Protein AF-A0A534Q1W9-F1 (afdb_monomer)

Nearest PDB structures (foldseek):
  6ac8-assembly2_A  TM=8.233E-01  e=2.888E-88  Mycolicibacterium smegmatis MC2 155
  6ac8-assembly3_B  TM=8.256E-01  e=3.032E-87  Mycolicibacterium smegmatis MC2 155
  6acx-assembly2_A  TM=8.238E-01  e=3.529E-85  Mycolicibacterium smegmatis MC2 155
  6acx-assembly3_B  TM=8.211E-01  e=5.465E-85  Mycolicibacterium smegmatis MC2 155
  6x50-assembly1_A  TM=5.463E-01  e=1.311E-84  Escherichia coli

Sequence (1095 aa):
MKKTPMERVEIPQKEAGSQSTAEIAAALLEHRRAVRIAGLRGAARAVWVAQLARAHGDRPLLVIVPNAKAGDAFVADLACALGEVPGSGRLRAFPRYDTQPYERFSPQPFVVAQRMDVLYRWLASPPPQVARSEAKPSEVHQVGRAEPAPIVVAPWTALAPRVPTRELVRGRTVHLELGQTIDRDALVATLVGAGYSRLPLVEERGELAVRGGILDIFPPHRASPVRIELLGDEVESIREFDPASQRSQTPLGHVVAPPPRDVLPDRAFVIERSDALRALAAHEGVSARAADEMIDSLLRGHVPPGAEALAPLLLPGTETVFDFLPDDTLVVIDDLEAGHQRMLRYAEESLENYELARGSGRLVCAPSEVALGPEVLEQAALSRRALILEQIDLADPSDGIERLAISTHGHAELRAALARTRASETALAPLARRIADWRAARYRIVLSAGSLSHAERLRGLLADYRVAAVVESEPKPCWRWSAAGRVEIRIAPLSEGFTLPSDRLALVTEEEIFGPRAKRRVAAHPAWPAGASLESLAQLAPGDYLVHAEHGIGIYRGLVDLELRGVAGEFLRIEYAEQARLFVPVHRISQVQRYAGSDGHVPRIDKLGGETWRKAKKGVAHSLRDLARELLAVHAARELAQGFSFSPRDRLQEEFEATFPYDETPDQLAAIEDTLADMQRERPMDRIVCGDVGYGKTEVAVRAAFRAALDGKQVAVLVPTTILCQQHEETFRERFKGYPVRIEALSRFQTPARAKRVLEGLADGTVDVVIGTHRLLQKTVMFRDLGLLVIDEEHRFGVAHKERIKQLKKTVDVLTLTATPIPRTLQLAFAGLRDLSVIDTPPADRLAIRTQVGRYSEEVMREAILREMRRGGQVFLVHNRVQTIGAMAETLARIVPEAVVVVAHGQLPERELEKRTLGFMHGQADVLLCTTIIESGVDNPRANTIIVNRADALGLAQLYQLRGRVGRSTQRAYAYLMVNAPDNLSPDARKRLEAIQDLSELGSGFRLANLDLAPSSRATSPRSATRPTWRCSRRRSKRCAASRTRRRSIRRSGCPSPRGCPRSTCRPSTSGSYSTSGSRAAAATRRSTGCATRC

Structure (mmCIF, N/CA/C/O backbone):
data_AF-A0A534Q1W9-F1
#
_entry.id   AF-A0A534Q1W9-F1
#
loop_
_atom_site.group_PDB
_atom_site.id
_atom_site.type_symbol
_atom_site.label_atom_id
_atom_site.label_alt_id
_atom_site.label_comp_id
_atom_site.label_asym_id
_atom_site.label_entity_id
_atom_site.label_seq_id
_atom_site.pdbx_PDB_ins_code
_atom_site.Cartn_x
_atom_site.Cartn_y
_atom_site.Cartn_z
_atom_site.occupancy
_atom_site.B_iso_or_equiv
_atom_site.auth_seq_id
_atom_site.auth_comp_id
_atom_site.auth_asym_id
_atom_site.auth_atom_id
_atom_site.pdbx_PDB_model_num
ATOM 1 N N . MET A 1 1 ? -17.157 -45.093 45.151 1.00 37.22 1 MET A N 1
ATOM 2 C CA . MET A 1 1 ? -18.131 -45.512 44.115 1.00 37.22 1 MET A CA 1
ATOM 3 C C . MET A 1 1 ? -17.363 -45.824 42.838 1.00 37.22 1 MET A C 1
ATOM 5 O O . MET A 1 1 ? -16.391 -45.138 42.552 1.00 37.22 1 MET A O 1
ATOM 9 N N . LYS A 1 2 ? -17.706 -46.936 42.179 1.00 30.11 2 LYS A N 1
ATOM 10 C CA . LYS A 1 2 ? -16.934 -47.584 41.106 1.00 30.11 2 LYS A CA 1
ATOM 11 C C . LYS A 1 2 ? -16.640 -46.622 39.941 1.00 30.11 2 LYS A C 1
ATOM 13 O O . LYS A 1 2 ? -17.563 -46.014 39.413 1.00 30.11 2 LYS A O 1
ATOM 18 N N . LYS A 1 3 ? -15.363 -46.519 39.548 1.00 32.81 3 LYS A N 1
ATOM 19 C CA . LYS A 1 3 ? -14.918 -45.900 38.291 1.00 32.81 3 LYS A CA 1
ATOM 20 C C . LYS A 1 3 ? -15.348 -46.803 37.134 1.00 32.81 3 LYS A C 1
ATOM 22 O O . LYS A 1 3 ? -14.810 -47.897 36.986 1.00 32.81 3 LYS A O 1
ATOM 27 N N . THR A 1 4 ? -16.315 -46.363 36.344 1.00 27.80 4 THR A N 1
ATOM 28 C CA . THR A 1 4 ? -16.594 -46.931 35.021 1.00 27.80 4 THR A CA 1
ATOM 29 C C . THR A 1 4 ? -15.466 -46.498 34.072 1.00 27.80 4 THR A C 1
ATOM 31 O O . THR A 1 4 ? -15.083 -45.325 34.117 1.00 27.80 4 THR A O 1
ATOM 34 N N . PRO A 1 5 ? -14.888 -47.383 33.241 1.00 31.98 5 PRO A N 1
ATOM 35 C CA . PRO A 1 5 ? -13.892 -46.974 32.257 1.00 31.98 5 PRO A CA 1
ATOM 36 C C . PRO A 1 5 ? -14.592 -46.146 31.174 1.00 31.98 5 PRO A C 1
ATOM 38 O O . PRO A 1 5 ? -15.581 -46.601 30.606 1.00 31.98 5 PRO A O 1
ATOM 41 N N . MET A 1 6 ? -14.099 -44.935 30.903 1.00 28.97 6 MET A N 1
ATOM 42 C CA . MET A 1 6 ? -14.485 -44.191 29.703 1.00 28.97 6 MET A CA 1
ATOM 43 C C . MET A 1 6 ? -14.024 -44.987 28.480 1.00 28.97 6 MET A C 1
ATOM 45 O O . MET A 1 6 ? -12.834 -45.280 28.352 1.00 28.97 6 MET A O 1
ATOM 49 N N . GLU A 1 7 ? -14.965 -45.345 27.609 1.00 28.92 7 GLU A N 1
ATOM 50 C CA . GLU A 1 7 ? -14.685 -45.936 26.304 1.00 28.92 7 GLU A CA 1
ATOM 51 C C . GLU A 1 7 ? -13.732 -45.026 25.519 1.00 28.92 7 GLU A C 1
ATOM 53 O O . GLU A 1 7 ? -14.042 -43.874 25.212 1.00 28.92 7 GLU A O 1
ATOM 58 N N . ARG A 1 8 ? -12.551 -45.557 25.188 1.00 28.77 8 ARG A N 1
ATOM 59 C CA . ARG A 1 8 ? -11.770 -45.071 24.053 1.00 28.77 8 ARG A CA 1
ATOM 60 C C . ARG A 1 8 ? -12.587 -45.388 22.806 1.00 28.77 8 ARG A C 1
ATOM 62 O O .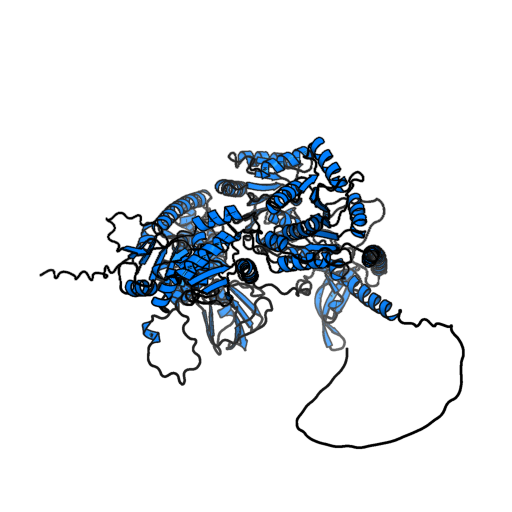 ARG A 1 8 ? -12.635 -46.540 22.391 1.00 28.77 8 ARG A O 1
ATOM 69 N N . VAL A 1 9 ? -13.232 -44.383 22.226 1.00 31.44 9 VAL A N 1
ATOM 70 C CA . VAL A 1 9 ? -13.702 -44.485 20.844 1.00 31.44 9 VAL A CA 1
ATOM 71 C C . VAL A 1 9 ? -12.451 -44.394 19.976 1.00 31.44 9 VAL A C 1
ATOM 73 O O . VAL A 1 9 ? -11.874 -43.323 19.814 1.00 31.44 9 VAL A O 1
ATOM 76 N N . GLU A 1 10 ? -11.964 -45.545 19.519 1.00 27.67 10 GLU A N 1
ATOM 77 C CA . GLU A 1 10 ? -10.891 -45.622 18.533 1.00 27.67 10 GLU A CA 1
ATOM 78 C C . GLU A 1 10 ? -11.367 -44.941 17.243 1.00 27.67 10 GLU A C 1
ATOM 80 O O . GLU A 1 10 ? -12.322 -45.399 16.610 1.00 27.67 10 GLU A O 1
ATOM 85 N N . ILE A 1 11 ? -10.698 -43.859 16.825 1.00 38.16 11 ILE A N 1
ATOM 86 C CA . ILE A 1 11 ? -10.733 -43.462 15.414 1.00 38.16 11 ILE A CA 1
ATOM 87 C C . ILE A 1 11 ? -10.204 -44.680 14.652 1.00 38.16 11 ILE A C 1
ATOM 89 O O . ILE A 1 11 ? -9.104 -45.143 14.971 1.00 38.16 11 ILE A O 1
ATOM 93 N N . PRO A 1 12 ? -10.953 -45.247 13.691 1.00 30.80 12 PRO A N 1
ATOM 94 C CA . PRO A 1 12 ? -10.495 -46.432 12.994 1.00 30.80 12 PRO A CA 1
ATOM 95 C C . PRO A 1 12 ? -9.139 -46.127 12.360 1.00 30.80 12 PRO A C 1
ATOM 97 O O . PRO A 1 12 ? -9.052 -45.304 11.449 1.00 30.80 12 PRO A O 1
ATOM 100 N N . GLN A 1 13 ? -8.091 -46.827 12.809 1.00 32.47 13 GLN A N 1
ATOM 101 C CA . GLN A 1 13 ? -6.825 -46.958 12.090 1.00 32.47 13 GLN A CA 1
ATOM 102 C C . GLN A 1 13 ? -7.061 -47.783 10.812 1.00 32.47 13 GLN A C 1
ATOM 104 O O . GLN A 1 13 ? -6.503 -48.856 10.613 1.00 32.47 13 GLN A O 1
ATOM 109 N N . LYS A 1 14 ? -7.955 -47.316 9.938 1.00 32.72 14 LYS A N 1
ATOM 110 C CA . LYS A 1 14 ? -7.963 -47.708 8.534 1.00 32.72 14 LYS A CA 1
ATOM 111 C C . LYS A 1 14 ? -6.886 -46.871 7.870 1.00 32.72 14 LYS A C 1
ATOM 113 O O . LYS A 1 14 ? -6.851 -45.663 8.077 1.00 32.72 14 LYS A O 1
ATOM 118 N N . GLU A 1 15 ? -6.005 -47.528 7.123 1.00 34.31 15 GLU A N 1
ATOM 119 C CA . GLU A 1 15 ? -4.909 -46.926 6.362 1.00 34.31 15 GLU A CA 1
ATOM 120 C C . GLU A 1 15 ? -5.254 -45.501 5.896 1.00 34.31 15 GLU A C 1
ATOM 122 O O . GLU A 1 15 ? -6.209 -45.300 5.134 1.00 34.31 15 GLU A O 1
ATOM 127 N N . ALA A 1 16 ? -4.466 -44.517 6.344 1.00 35.12 16 ALA A N 1
ATOM 128 C CA . ALA A 1 16 ? -4.622 -43.080 6.086 1.00 35.12 16 ALA A CA 1
ATOM 129 C C . ALA A 1 16 ? -4.581 -42.680 4.586 1.00 35.12 16 ALA A C 1
ATOM 131 O O . ALA A 1 16 ? -4.489 -41.503 4.248 1.00 35.12 16 ALA A O 1
ATOM 132 N N . GLY A 1 17 ? -4.645 -43.651 3.669 1.00 35.72 17 GLY A N 1
ATOM 133 C CA . GLY A 1 17 ? -4.684 -43.474 2.222 1.00 35.72 17 GLY A CA 1
ATOM 134 C C . GLY A 1 17 ? -6.074 -43.544 1.574 1.00 35.72 17 GLY A C 1
ATOM 135 O O . GLY A 1 17 ? -6.152 -43.292 0.374 1.00 35.72 17 GLY A O 1
ATOM 136 N N . SER A 1 18 ? -7.157 -43.879 2.297 1.00 42.06 18 SER A N 1
ATOM 137 C CA . SER A 1 18 ? -8.486 -44.107 1.675 1.00 42.06 18 SER A CA 1
ATOM 138 C C . SER A 1 18 ? -9.584 -43.080 1.983 1.00 42.06 18 SER A C 1
ATOM 140 O O . SER A 1 18 ? -10.581 -43.056 1.263 1.00 42.06 18 SER A O 1
ATOM 142 N N . GLN A 1 19 ? -9.420 -42.230 3.001 1.00 57.34 19 GLN A N 1
ATOM 143 C CA . GLN A 1 19 ? -10.414 -41.212 3.367 1.00 57.34 19 GLN A CA 1
ATOM 144 C C . GLN A 1 19 ? -10.110 -39.868 2.700 1.00 57.34 19 GLN A C 1
ATOM 146 O O . GLN A 1 19 ? -8.960 -39.421 2.656 1.00 57.34 19 GLN A O 1
ATOM 151 N N . SER A 1 20 ? -11.150 -39.212 2.188 1.00 69.38 20 SER A N 1
ATOM 152 C CA . SER A 1 20 ? -11.032 -37.870 1.609 1.00 69.38 20 SER A CA 1
ATOM 153 C C . SER A 1 20 ? -10.830 -36.816 2.699 1.00 69.38 20 SER A C 1
ATOM 155 O O . SER A 1 20 ? -11.284 -36.971 3.835 1.00 69.38 20 SER A O 1
ATOM 157 N N . THR A 1 21 ? -10.199 -35.687 2.363 1.00 71.06 21 THR A N 1
ATOM 158 C CA . THR A 1 21 ? -10.001 -34.600 3.343 1.00 71.06 21 THR A CA 1
ATOM 159 C C . THR A 1 21 ? -11.306 -34.064 3.936 1.00 71.06 21 THR A C 1
ATOM 161 O O . THR A 1 21 ? -11.321 -33.629 5.086 1.00 71.06 21 THR A O 1
ATOM 164 N N . ALA A 1 22 ? -12.408 -34.132 3.184 1.00 70.06 22 ALA A N 1
ATOM 165 C CA . ALA A 1 22 ? -13.734 -33.718 3.633 1.00 70.06 22 ALA A CA 1
ATOM 166 C C . ALA A 1 22 ? -14.323 -34.652 4.707 1.00 70.06 22 ALA A C 1
ATOM 168 O O . ALA A 1 22 ? -14.988 -34.180 5.626 1.00 70.06 22 ALA A O 1
ATOM 169 N N . GLU A 1 23 ? -14.064 -35.958 4.617 1.00 72.75 23 GLU A N 1
ATOM 170 C CA . GLU A 1 23 ? -14.503 -36.938 5.622 1.00 72.75 23 GLU A CA 1
ATOM 171 C C . GLU A 1 23 ? -13.734 -36.754 6.932 1.00 72.75 23 GLU A C 1
ATOM 173 O O . GLU A 1 23 ? -14.335 -36.737 8.004 1.00 72.75 23 GLU A O 1
ATOM 178 N N . ILE A 1 24 ? -12.424 -36.512 6.835 1.00 75.12 24 ILE A N 1
ATOM 179 C CA . ILE A 1 24 ? -11.572 -36.198 7.989 1.00 75.12 24 ILE A CA 1
ATOM 180 C C . ILE A 1 24 ? -12.039 -34.895 8.651 1.00 75.12 24 ILE A C 1
ATOM 182 O O . ILE A 1 24 ? -12.215 -34.839 9.865 1.00 75.12 24 ILE A O 1
ATOM 186 N N . ALA A 1 25 ? -12.293 -33.855 7.852 1.00 73.44 25 ALA A N 1
ATOM 187 C CA . ALA A 1 25 ? -12.824 -32.584 8.333 1.00 73.44 25 ALA A CA 1
ATOM 188 C C . ALA A 1 25 ? -14.152 -32.761 9.091 1.00 73.44 25 ALA A C 1
ATOM 190 O O . ALA A 1 25 ? -14.324 -32.173 10.155 1.00 73.44 25 ALA A O 1
ATOM 191 N N . ALA A 1 26 ? -15.070 -33.586 8.580 1.00 74.75 26 ALA A N 1
ATOM 192 C CA . ALA A 1 26 ? -16.347 -33.861 9.236 1.00 74.75 26 ALA A CA 1
ATOM 193 C C . ALA A 1 26 ? -16.181 -34.634 10.556 1.00 74.75 26 ALA A C 1
ATOM 195 O O . ALA A 1 26 ? -16.790 -34.250 11.551 1.00 74.75 26 ALA A O 1
ATOM 196 N N . ALA A 1 27 ? -15.320 -35.656 10.595 1.00 71.62 27 ALA A N 1
ATOM 197 C CA . ALA A 1 27 ? -15.051 -36.425 11.812 1.00 71.62 27 ALA A CA 1
ATOM 198 C C . ALA A 1 27 ? -14.448 -35.548 12.923 1.00 71.62 27 ALA A C 1
ATOM 200 O O . ALA A 1 27 ? -14.885 -35.589 14.071 1.00 71.62 27 ALA A O 1
ATOM 201 N N . LEU A 1 28 ? -13.511 -34.657 12.579 1.00 73.12 28 LEU A N 1
ATOM 202 C CA . LEU A 1 28 ? -12.902 -33.717 13.530 1.00 73.12 28 LEU A CA 1
ATOM 203 C C . LEU A 1 28 ? -13.919 -32.740 14.140 1.00 73.12 28 LEU A C 1
ATOM 205 O O . LEU A 1 28 ? -13.737 -32.275 15.269 1.00 73.12 28 LEU A O 1
ATOM 209 N N . LEU A 1 29 ? -15.027 -32.479 13.436 1.00 73.00 29 LEU A N 1
ATOM 210 C CA . LEU A 1 29 ? -16.154 -31.702 13.948 1.00 73.00 29 LEU A CA 1
ATOM 211 C C . LEU A 1 29 ? -17.015 -32.443 14.987 1.00 73.00 29 LEU A C 1
ATOM 213 O O . LEU A 1 29 ? -17.936 -31.829 15.541 1.00 73.00 29 LEU A O 1
ATOM 217 N N . GLU A 1 30 ? -16.623 -33.635 15.436 1.00 69.50 30 GLU A N 1
ATOM 218 C CA . GLU A 1 30 ? -17.199 -34.325 16.603 1.00 69.50 30 GLU A CA 1
ATOM 219 C C . GLU A 1 30 ? -16.290 -34.282 17.855 1.00 69.50 30 GLU A C 1
ATOM 221 O O . GLU A 1 30 ? -16.781 -34.372 18.982 1.00 69.50 30 GLU A O 1
ATOM 226 N N . HIS A 1 31 ? -14.987 -34.005 17.702 1.00 67.12 31 HIS A N 1
ATOM 227 C CA . HIS A 1 31 ? -14.025 -33.958 18.815 1.00 67.12 31 HIS A CA 1
ATOM 228 C C . HIS A 1 31 ? -14.081 -32.638 19.603 1.00 67.12 31 HIS A C 1
ATOM 230 O O . HIS A 1 31 ? -14.015 -31.550 19.027 1.00 67.12 31 HIS A O 1
ATOM 236 N N . ARG A 1 32 ? -14.167 -32.720 20.939 1.00 64.31 32 ARG A N 1
ATOM 237 C CA . ARG A 1 32 ? -14.161 -31.548 21.844 1.00 64.31 32 ARG A CA 1
ATOM 238 C C . ARG A 1 32 ? -12.770 -31.117 22.329 1.00 64.31 32 ARG A C 1
ATOM 240 O O . ARG A 1 32 ? -12.669 -30.078 22.970 1.00 64.31 32 ARG A O 1
ATOM 247 N N . ARG A 1 33 ? -11.723 -31.909 22.079 1.00 72.56 33 ARG A N 1
ATOM 248 C CA . ARG A 1 33 ? -10.334 -31.603 22.471 1.00 72.56 33 ARG A CA 1
ATOM 249 C C . ARG A 1 33 ? -9.543 -31.055 21.286 1.00 72.56 33 ARG A C 1
ATOM 251 O O . ARG A 1 33 ? -9.953 -31.253 20.145 1.00 72.56 33 ARG A O 1
ATOM 258 N N . ALA A 1 34 ? -8.421 -30.394 21.574 1.00 80.88 34 ALA A N 1
ATOM 259 C CA . ALA A 1 34 ? -7.495 -29.952 20.542 1.00 80.88 34 ALA A CA 1
ATOM 260 C C . ALA A 1 34 ? -6.939 -31.150 19.752 1.00 80.88 34 ALA A C 1
ATOM 262 O O . ALA A 1 34 ? -6.619 -32.182 20.347 1.00 80.88 34 ALA A O 1
ATOM 263 N N . VAL A 1 35 ? -6.823 -31.005 18.429 1.00 86.00 35 VAL A N 1
ATOM 264 C CA . VAL A 1 35 ? -6.252 -32.023 17.528 1.00 86.00 35 VAL A CA 1
ATOM 265 C C . VAL A 1 35 ? -5.152 -31.394 16.678 1.00 86.00 35 VAL A C 1
ATOM 267 O O . VAL A 1 35 ? -5.328 -30.293 16.152 1.00 86.00 35 VAL A O 1
ATOM 270 N N . ARG A 1 36 ? -4.027 -32.095 16.529 1.00 87.31 36 ARG A N 1
ATOM 271 C CA . ARG A 1 36 ? -2.874 -31.676 15.725 1.00 87.31 36 ARG A CA 1
ATOM 272 C C . ARG A 1 36 ? -2.877 -32.371 14.367 1.00 87.31 36 ARG A C 1
ATOM 274 O O . ARG A 1 36 ? -3.041 -33.587 14.278 1.00 87.31 36 ARG A O 1
ATOM 281 N N . ILE A 1 37 ? -2.672 -31.589 13.315 1.00 87.12 37 ILE A N 1
ATOM 282 C CA . ILE A 1 37 ? -2.709 -32.019 11.920 1.00 87.12 37 ILE A CA 1
ATOM 283 C C . ILE A 1 37 ? -1.372 -31.700 11.276 1.00 87.12 37 ILE A C 1
ATOM 285 O O . ILE A 1 37 ? -1.056 -30.539 11.013 1.00 87.12 37 ILE A O 1
ATOM 289 N N . ALA A 1 38 ? -0.597 -32.746 11.015 1.00 85.38 38 ALA A N 1
ATOM 290 C CA . ALA A 1 38 ? 0.752 -32.630 10.485 1.00 85.38 38 ALA A CA 1
ATOM 291 C C . ALA A 1 38 ? 0.798 -32.908 8.976 1.00 85.38 38 ALA A C 1
ATOM 293 O O . ALA A 1 38 ? 0.022 -33.705 8.445 1.00 85.38 38 ALA A O 1
ATOM 294 N N . GLY A 1 39 ? 1.755 -32.286 8.287 1.00 81.88 39 GLY A N 1
ATOM 295 C CA . GLY A 1 39 ? 2.118 -32.619 6.908 1.00 81.88 39 GLY A CA 1
ATOM 296 C C . GLY A 1 39 ? 1.431 -31.787 5.827 1.00 81.88 39 GLY A C 1
ATOM 297 O O . GLY A 1 39 ? 1.626 -32.070 4.646 1.00 81.88 39 GLY A O 1
ATOM 298 N N . LEU A 1 40 ? 0.680 -30.738 6.181 1.00 85.56 40 LEU A N 1
ATOM 299 C CA . LEU A 1 40 ? 0.094 -29.797 5.218 1.00 85.56 40 LEU A CA 1
ATOM 300 C C . LEU A 1 40 ? 1.131 -28.752 4.773 1.00 85.56 40 LEU A C 1
ATOM 302 O O . LEU A 1 40 ? 1.600 -27.949 5.578 1.00 85.56 40 LEU A O 1
ATOM 306 N N . ARG A 1 41 ? 1.465 -28.723 3.477 1.00 82.25 41 ARG A N 1
ATOM 307 C CA . ARG A 1 41 ? 2.461 -27.799 2.900 1.00 82.25 41 ARG A CA 1
ATOM 308 C C . ARG A 1 41 ? 1.835 -26.743 1.989 1.00 82.25 41 ARG A C 1
ATOM 310 O O . ARG A 1 41 ? 0.837 -27.002 1.319 1.00 82.25 41 ARG A O 1
ATOM 317 N N . GLY A 1 42 ? 2.447 -25.559 1.940 1.00 81.44 42 GLY A N 1
ATOM 318 C CA . GLY A 1 42 ? 2.046 -24.482 1.031 1.00 81.44 42 GLY A CA 1
ATOM 319 C C . GLY A 1 42 ? 0.571 -24.086 1.170 1.00 81.44 42 GLY A C 1
ATOM 320 O O . GLY A 1 42 ? 0.043 -23.987 2.287 1.00 81.44 42 GLY A O 1
ATOM 321 N N . ALA A 1 43 ? -0.106 -23.914 0.028 1.00 87.50 43 ALA A N 1
ATOM 322 C CA . ALA A 1 43 ? -1.531 -23.580 -0.040 1.00 87.50 43 ALA A CA 1
ATOM 323 C C . ALA A 1 43 ? -2.474 -24.740 0.353 1.00 87.50 43 ALA A C 1
ATOM 325 O O . ALA A 1 43 ? -3.685 -24.531 0.464 1.00 87.50 43 ALA A O 1
ATOM 326 N N . ALA A 1 44 ? -1.958 -25.953 0.613 1.00 89.12 44 ALA A N 1
ATOM 327 C CA . ALA A 1 44 ? -2.787 -27.084 1.044 1.00 89.12 44 ALA A CA 1
ATOM 328 C C . ALA A 1 44 ? -3.516 -26.786 2.361 1.00 89.12 44 ALA A C 1
ATOM 330 O O . ALA A 1 44 ? -4.646 -27.227 2.549 1.00 89.12 44 ALA A O 1
ATOM 331 N N . ARG A 1 45 ? -2.904 -25.982 3.242 1.00 91.19 45 ARG A N 1
ATOM 332 C CA . ARG A 1 45 ? -3.505 -25.535 4.508 1.00 91.19 45 ARG A CA 1
ATOM 333 C C . ARG A 1 45 ? -4.795 -24.749 4.278 1.00 91.19 45 ARG A C 1
ATOM 335 O O . ARG A 1 45 ? -5.815 -25.062 4.880 1.00 91.19 45 ARG A O 1
ATOM 342 N N . ALA A 1 46 ? -4.781 -23.788 3.356 1.00 91.19 46 ALA A N 1
ATOM 343 C CA . ALA A 1 46 ? -5.958 -22.990 3.024 1.00 91.19 46 ALA A CA 1
ATOM 344 C C . ALA A 1 46 ? -7.050 -23.823 2.335 1.00 91.19 46 ALA A C 1
ATOM 346 O O . ALA A 1 46 ? -8.230 -23.674 2.646 1.00 91.19 46 ALA A O 1
ATOM 347 N N . VAL A 1 47 ? -6.668 -24.749 1.445 1.00 88.94 47 VAL A N 1
ATOM 348 C CA . VAL A 1 47 ? -7.612 -25.693 0.821 1.00 88.94 47 VAL A CA 1
ATOM 349 C C . VAL A 1 47 ? -8.266 -26.590 1.868 1.00 88.94 47 VAL A C 1
ATOM 351 O O . VAL A 1 47 ? -9.474 -26.818 1.812 1.00 88.94 47 VAL A O 1
ATOM 354 N N . TRP A 1 48 ? -7.494 -27.052 2.847 1.00 88.62 48 TRP A N 1
ATOM 355 C CA . TRP A 1 48 ? -7.996 -27.871 3.940 1.00 88.62 48 TRP A CA 1
ATOM 356 C C . TRP A 1 48 ? -8.943 -27.081 4.859 1.00 88.62 48 TRP A C 1
ATOM 358 O O . TRP A 1 48 ? -10.049 -27.538 5.144 1.00 88.62 48 TRP A O 1
ATOM 368 N N . VAL A 1 49 ? -8.590 -25.839 5.213 1.00 91.81 49 VAL A N 1
ATOM 369 C CA . VAL A 1 49 ? -9.475 -24.928 5.960 1.00 91.81 49 VAL A CA 1
ATOM 370 C C . VAL A 1 49 ? -10.755 -24.595 5.184 1.00 91.81 49 VAL A C 1
ATOM 372 O O . VAL A 1 49 ? -11.817 -24.494 5.791 1.00 91.81 49 VAL A O 1
ATOM 375 N N . ALA A 1 50 ? -10.715 -24.485 3.854 1.00 91.31 50 ALA A N 1
ATOM 376 C CA . ALA A 1 50 ? -11.923 -24.293 3.048 1.00 91.31 50 ALA A CA 1
ATOM 377 C C . ALA A 1 50 ? -12.876 -25.504 3.125 1.00 91.31 50 ALA A C 1
ATOM 379 O O . ALA A 1 50 ? -14.091 -25.327 3.232 1.00 91.31 50 ALA A O 1
ATOM 380 N N . GLN A 1 51 ? -12.344 -26.733 3.119 1.00 88.44 51 GLN A N 1
ATOM 381 C CA . GLN A 1 51 ? -13.151 -27.946 3.316 1.00 88.44 51 GLN A CA 1
ATOM 382 C C . GLN A 1 51 ? -13.717 -28.024 4.738 1.00 88.44 51 GLN A C 1
ATOM 384 O O . GLN A 1 51 ? -14.889 -28.364 4.909 1.00 88.44 51 GLN A O 1
ATOM 389 N N . LEU A 1 52 ? -12.928 -27.645 5.750 1.00 88.94 52 LEU A N 1
ATOM 390 C CA . LEU A 1 52 ? -13.422 -27.505 7.120 1.00 88.94 52 LEU A CA 1
ATOM 391 C C . LEU A 1 52 ? -14.553 -26.488 7.212 1.00 88.94 52 LEU A C 1
ATOM 393 O O . LEU A 1 52 ? -15.581 -26.792 7.800 1.00 88.94 52 LEU A O 1
ATOM 397 N N . ALA A 1 53 ? -14.390 -25.299 6.629 1.00 89.38 53 ALA A N 1
ATOM 398 C CA . ALA A 1 53 ? -15.412 -24.259 6.645 1.00 89.38 53 ALA A CA 1
ATOM 399 C C . ALA A 1 53 ? -16.718 -24.759 6.010 1.00 89.38 53 ALA A C 1
ATOM 401 O O . ALA A 1 53 ? -17.802 -24.523 6.542 1.00 89.38 53 ALA A O 1
ATOM 402 N N . ARG A 1 54 ? -16.615 -25.529 4.918 1.00 88.38 54 ARG A N 1
ATOM 403 C CA . ARG A 1 54 ? -17.759 -26.198 4.288 1.00 88.38 54 ARG A CA 1
ATOM 404 C C . ARG A 1 54 ? -18.426 -27.211 5.222 1.00 88.38 54 ARG A C 1
ATOM 406 O O . ARG A 1 54 ? -19.650 -27.215 5.312 1.00 88.38 54 ARG A O 1
ATOM 413 N N . ALA A 1 55 ? -17.653 -28.058 5.900 1.00 86.69 55 ALA A N 1
ATOM 414 C CA . ALA A 1 55 ? -18.183 -29.036 6.854 1.00 86.69 55 ALA A CA 1
ATOM 415 C C . ALA A 1 55 ? -18.769 -28.361 8.112 1.00 86.69 55 ALA A C 1
ATOM 417 O O . ALA A 1 55 ? -19.748 -28.835 8.687 1.00 86.69 55 ALA A O 1
ATOM 418 N N . HIS A 1 56 ? -18.203 -27.222 8.518 1.00 86.88 56 HIS A N 1
ATOM 419 C CA . HIS A 1 56 ? -18.635 -26.446 9.676 1.00 86.88 56 HIS A CA 1
ATOM 420 C C . HIS A 1 56 ? -19.939 -25.675 9.418 1.00 86.88 56 HIS A C 1
ATOM 422 O O . HIS A 1 56 ? -20.672 -25.386 10.367 1.00 86.88 56 HIS A O 1
ATOM 428 N N . GLY A 1 57 ? -20.281 -25.410 8.153 1.00 84.62 57 GLY A N 1
ATOM 429 C CA . GLY A 1 57 ? -21.470 -24.651 7.761 1.00 84.62 57 GLY A CA 1
ATOM 430 C C . GLY A 1 57 ? -21.335 -23.163 8.092 1.00 84.62 57 GLY A C 1
ATOM 431 O O . GLY A 1 57 ? -20.225 -22.648 8.209 1.00 84.62 57 GLY A O 1
ATOM 432 N N . ASP A 1 58 ? -22.453 -22.463 8.293 1.00 82.75 58 ASP A N 1
ATOM 433 C CA . ASP A 1 58 ? -22.498 -21.001 8.512 1.00 82.75 58 ASP A CA 1
ATOM 434 C C . ASP A 1 58 ? -22.061 -20.541 9.920 1.00 82.75 58 ASP A C 1
ATOM 436 O O . ASP A 1 58 ? -22.331 -19.414 10.330 1.00 82.75 58 ASP A O 1
ATOM 440 N N . ARG A 1 59 ? -21.365 -21.409 10.664 1.00 86.50 59 ARG A N 1
ATOM 441 C CA . ARG A 1 59 ? -20.844 -21.157 12.015 1.00 86.50 59 ARG A CA 1
ATOM 442 C C . ARG A 1 59 ? -19.471 -20.476 11.991 1.00 86.50 59 ARG A C 1
ATOM 444 O O . ARG A 1 59 ? -18.703 -20.730 11.055 1.00 86.50 59 ARG A O 1
ATOM 451 N N . PRO A 1 60 ? -19.128 -19.654 12.998 1.00 88.62 60 PRO A N 1
ATOM 452 C CA . PRO A 1 60 ? -17.892 -18.870 13.015 1.00 88.62 60 PRO A CA 1
ATOM 453 C C . PRO A 1 60 ? -16.632 -19.743 12.977 1.00 88.62 60 PRO A C 1
ATOM 455 O O . PRO A 1 60 ? -16.575 -20.824 13.566 1.00 88.62 60 PRO A O 1
ATOM 458 N N . LEU A 1 61 ? -15.607 -19.256 12.277 1.00 93.31 61 LEU A N 1
ATOM 459 C CA . LEU A 1 61 ? -14.296 -19.898 12.188 1.00 93.31 61 LEU A CA 1
ATOM 460 C C . LEU A 1 61 ? -13.214 -18.830 12.348 1.00 93.31 61 LEU A C 1
ATOM 462 O O . LEU A 1 61 ? -13.248 -17.821 11.645 1.00 93.31 61 LEU A O 1
ATOM 466 N N . LEU A 1 62 ? -12.258 -19.052 13.248 1.00 95.69 62 LEU A N 1
ATOM 467 C CA . LEU A 1 62 ? -11.098 -18.186 13.458 1.00 95.69 62 LEU A CA 1
ATOM 468 C C . LEU A 1 62 ? -9.821 -18.939 13.079 1.00 95.69 62 LEU A C 1
ATOM 470 O O . LEU A 1 62 ? -9.484 -19.930 13.712 1.00 95.69 62 LEU A O 1
ATOM 474 N N . VAL A 1 63 ? -9.095 -18.453 12.078 1.00 96.81 63 VAL A N 1
ATOM 475 C CA . VAL A 1 63 ? -7.751 -18.915 11.724 1.00 96.81 63 VAL A CA 1
ATOM 476 C C . VAL A 1 63 ? -6.724 -17.976 12.351 1.00 96.81 63 VAL A C 1
ATOM 478 O O . VAL A 1 63 ? -6.667 -16.794 12.007 1.00 96.81 63 VAL A O 1
ATOM 481 N N . ILE A 1 64 ? -5.897 -18.502 13.245 1.00 96.88 64 ILE A N 1
ATOM 482 C CA . ILE A 1 64 ? -4.790 -17.798 13.882 1.00 96.88 64 ILE A CA 1
ATOM 483 C C . ILE A 1 64 ? -3.503 -18.148 13.138 1.00 96.88 64 ILE A C 1
ATOM 485 O O . ILE A 1 64 ? -3.186 -19.318 12.964 1.00 96.88 64 ILE A O 1
ATOM 489 N N . VAL A 1 65 ? -2.770 -17.136 12.685 1.00 94.12 65 VAL A N 1
ATOM 490 C CA . VAL A 1 65 ? -1.540 -17.287 11.885 1.00 94.12 65 VAL A CA 1
ATOM 491 C C . VAL A 1 65 ? -0.338 -16.667 12.603 1.00 94.12 65 VAL A C 1
ATOM 493 O O . VAL A 1 65 ? -0.512 -15.744 13.408 1.00 94.12 65 VAL A O 1
ATOM 496 N N . PRO A 1 66 ? 0.907 -17.077 12.299 1.00 87.88 66 PRO A N 1
ATOM 497 C CA . PRO A 1 66 ? 2.075 -16.659 13.077 1.00 87.88 66 PRO A CA 1
ATOM 498 C C . PRO A 1 66 ? 2.350 -15.152 12.992 1.00 87.88 66 PRO A C 1
ATOM 500 O O . PRO A 1 66 ? 2.794 -14.532 13.953 1.00 87.88 66 PRO A O 1
ATOM 503 N N . ASN A 1 67 ? 2.105 -14.523 11.839 1.00 84.44 67 ASN A N 1
ATOM 504 C CA . ASN A 1 67 ? 2.372 -13.098 11.635 1.00 84.44 67 ASN A CA 1
ATOM 505 C C . ASN A 1 67 ? 1.520 -12.498 10.505 1.00 84.44 67 ASN A C 1
ATOM 507 O O . ASN A 1 67 ? 0.879 -13.212 9.740 1.00 84.44 67 ASN A O 1
ATOM 511 N N . ALA A 1 68 ? 1.539 -11.166 10.377 1.00 78.75 68 ALA A N 1
ATOM 512 C CA . ALA A 1 68 ? 0.724 -10.446 9.393 1.00 78.75 68 ALA A CA 1
ATOM 513 C C . ALA A 1 68 ? 1.016 -10.849 7.933 1.00 78.75 68 ALA A C 1
ATOM 515 O O . ALA A 1 68 ? 0.088 -10.958 7.141 1.00 78.75 68 ALA A O 1
ATOM 516 N N . LYS A 1 69 ? 2.281 -11.129 7.580 1.00 77.06 69 LYS A N 1
ATOM 517 C CA . LYS A 1 69 ? 2.649 -11.567 6.221 1.00 77.06 69 LYS A CA 1
ATOM 518 C C . LYS A 1 69 ? 2.052 -12.940 5.902 1.00 77.06 69 LYS A C 1
ATOM 520 O O . LYS A 1 69 ? 1.558 -13.144 4.797 1.00 77.06 69 LYS A O 1
ATOM 525 N N . ALA A 1 70 ? 2.093 -13.861 6.866 1.00 81.88 70 ALA A N 1
ATOM 526 C CA . ALA A 1 70 ? 1.432 -15.155 6.752 1.00 81.88 70 ALA A CA 1
ATOM 527 C C . ALA A 1 70 ? -0.091 -14.990 6.643 1.00 81.88 70 ALA A C 1
ATOM 529 O O . ALA A 1 70 ? -0.702 -15.648 5.812 1.00 81.88 70 ALA A O 1
ATOM 530 N N . GLY A 1 71 ? -0.687 -14.063 7.400 1.00 84.81 71 GLY A N 1
ATOM 531 C CA . GLY A 1 71 ? -2.121 -13.768 7.332 1.00 84.81 71 GLY A CA 1
ATOM 532 C C . GLY A 1 71 ? -2.591 -13.271 5.980 1.00 84.81 71 GLY A C 1
ATOM 533 O O . GLY A 1 71 ? -3.556 -13.811 5.454 1.00 84.81 71 GLY A O 1
ATOM 534 N N . ASP A 1 72 ? -1.885 -12.318 5.378 1.00 78.44 72 ASP A N 1
ATOM 535 C CA . ASP A 1 72 ? -2.246 -11.823 4.046 1.00 78.44 72 ASP A CA 1
ATOM 536 C C . ASP A 1 72 ? -2.190 -12.938 2.993 1.00 78.44 72 ASP A C 1
ATOM 538 O O . ASP A 1 72 ? -3.093 -13.063 2.166 1.00 78.44 72 ASP A O 1
ATOM 542 N N . ALA A 1 73 ? -1.148 -13.777 3.047 1.00 81.19 73 ALA A N 1
ATOM 543 C CA . ALA A 1 73 ? -1.019 -14.928 2.159 1.00 81.19 73 ALA A CA 1
ATOM 544 C C . ALA A 1 73 ? -2.147 -15.947 2.392 1.00 81.19 73 ALA A C 1
ATOM 546 O O . ALA A 1 73 ? -2.763 -16.407 1.435 1.00 81.19 73 ALA A O 1
ATOM 547 N N . PHE A 1 74 ? -2.467 -16.244 3.654 1.00 88.44 74 PHE A N 1
ATOM 548 C CA . PHE A 1 74 ? -3.513 -17.198 4.012 1.00 88.44 74 PHE A CA 1
ATOM 549 C C . PHE A 1 74 ? -4.907 -16.702 3.610 1.00 88.44 74 PHE A C 1
ATOM 551 O O . PHE A 1 74 ? -5.709 -17.486 3.116 1.00 88.44 74 PHE A O 1
ATOM 558 N N . VAL A 1 75 ? -5.202 -15.406 3.769 1.00 87.38 75 VAL A N 1
ATOM 559 C CA . VAL A 1 75 ? -6.461 -14.791 3.311 1.00 87.38 75 VAL A CA 1
ATOM 560 C C . VAL A 1 75 ? -6.597 -14.912 1.798 1.00 87.38 75 VAL A C 1
ATOM 562 O O . VAL A 1 75 ? -7.663 -15.297 1.322 1.00 87.38 75 VAL A O 1
ATOM 565 N N . ALA A 1 76 ? -5.536 -14.615 1.043 1.00 84.06 76 ALA A N 1
ATOM 566 C CA . ALA A 1 76 ? -5.549 -14.747 -0.411 1.00 84.06 76 ALA A CA 1
ATOM 567 C C . ALA A 1 76 ? -5.778 -16.206 -0.842 1.00 84.06 76 ALA A C 1
ATOM 569 O O . ALA A 1 76 ? -6.653 -16.477 -1.668 1.00 84.06 76 ALA A O 1
ATOM 570 N N . ASP A 1 77 ? -5.054 -17.147 -0.231 1.00 89.69 77 ASP A N 1
ATOM 571 C CA . ASP A 1 77 ? -5.184 -18.570 -0.535 1.00 89.69 77 ASP A CA 1
ATOM 572 C C . ASP A 1 77 ? -6.573 -19.112 -0.170 1.00 89.69 77 ASP A C 1
ATOM 574 O O . ASP A 1 77 ? -7.180 -19.858 -0.942 1.00 89.69 77 ASP A O 1
ATOM 578 N N . LEU A 1 78 ? -7.103 -18.716 0.991 1.00 91.38 78 LEU A N 1
ATOM 579 C CA . LEU A 1 78 ? -8.407 -19.156 1.478 1.00 91.38 78 LEU A CA 1
ATOM 580 C C . LEU A 1 78 ? -9.550 -18.554 0.657 1.00 91.38 78 LEU A C 1
ATOM 582 O O . LEU A 1 78 ? -10.496 -19.269 0.343 1.00 91.38 78 LEU A O 1
ATOM 586 N N . ALA A 1 79 ? -9.452 -17.287 0.243 1.00 89.25 79 ALA A N 1
ATOM 587 C CA . ALA A 1 79 ? -10.413 -16.670 -0.672 1.00 89.25 79 ALA A CA 1
ATOM 588 C C . ALA A 1 79 ? -10.488 -17.448 -1.993 1.00 89.25 79 ALA A C 1
ATOM 590 O O . ALA A 1 79 ? -11.575 -17.818 -2.444 1.00 89.25 79 ALA A O 1
ATOM 591 N N . CYS A 1 80 ? -9.323 -17.786 -2.561 1.00 87.94 80 CYS A N 1
ATOM 592 C CA . CYS A 1 80 ? -9.233 -18.618 -3.757 1.00 87.94 80 CYS A CA 1
ATOM 593 C C . CYS A 1 80 ? -9.881 -19.989 -3.527 1.00 87.94 80 CYS A C 1
ATOM 595 O O . CYS A 1 80 ? -10.711 -20.422 -4.326 1.00 87.94 80 CYS A O 1
ATOM 597 N N . ALA A 1 81 ? -9.537 -20.660 -2.424 1.00 89.75 81 ALA A N 1
ATOM 598 C CA . ALA A 1 81 ? -10.062 -21.979 -2.087 1.00 89.75 81 ALA A CA 1
ATOM 599 C C . ALA A 1 81 ? -11.579 -21.984 -1.823 1.00 89.75 81 ALA A C 1
ATOM 601 O O . ALA A 1 81 ? -12.242 -22.966 -2.146 1.00 89.75 81 ALA A O 1
ATOM 602 N N . LEU A 1 82 ? -12.147 -20.902 -1.288 1.00 89.31 82 LEU A N 1
ATOM 603 C CA . LEU A 1 82 ? -13.592 -20.739 -1.099 1.00 89.31 82 LEU A CA 1
ATOM 604 C C . LEU A 1 82 ? -14.318 -20.318 -2.387 1.00 89.31 82 LEU A C 1
ATOM 606 O O . LEU A 1 82 ? -15.535 -20.466 -2.478 1.00 89.31 82 LEU A O 1
ATOM 610 N N . GLY A 1 83 ? -13.594 -19.841 -3.404 1.00 85.88 83 GLY A N 1
ATOM 611 C CA . GLY A 1 83 ? -14.204 -19.250 -4.593 1.00 85.88 83 GLY A CA 1
ATOM 612 C C . GLY A 1 83 ? -14.920 -17.936 -4.280 1.00 85.88 83 GLY A C 1
ATOM 613 O O . GLY A 1 83 ? -15.938 -17.637 -4.896 1.00 85.88 83 GLY A O 1
ATOM 614 N N . GLU A 1 84 ? -14.412 -17.174 -3.312 1.00 81.19 84 GLU A N 1
ATOM 615 C CA . GLU A 1 84 ? -14.942 -15.868 -2.922 1.00 81.19 84 GLU A CA 1
ATOM 616 C C . GLU A 1 84 ? -13.975 -14.766 -3.367 1.00 81.19 84 GLU A C 1
ATOM 618 O O . GLU A 1 84 ? -12.755 -14.921 -3.291 1.00 81.19 84 GLU A O 1
ATOM 623 N N . VAL A 1 85 ? -14.504 -13.613 -3.785 1.00 67.38 85 VAL A N 1
ATOM 624 C CA . VAL A 1 85 ? -13.671 -12.408 -3.899 1.00 67.38 85 VAL A CA 1
ATOM 625 C C . VAL A 1 85 ? -13.452 -11.870 -2.479 1.00 67.38 85 VAL A C 1
ATOM 627 O O . VAL A 1 85 ? -14.439 -11.732 -1.742 1.00 67.38 85 VAL A O 1
ATOM 630 N N . PRO A 1 86 ? -12.211 -11.551 -2.060 1.00 59.16 86 PRO A N 1
ATOM 631 C CA . PRO A 1 86 ? -11.952 -10.978 -0.741 1.00 59.16 86 PRO A CA 1
ATOM 632 C C . PRO A 1 86 ? -12.892 -9.802 -0.431 1.00 59.16 86 PRO A C 1
ATOM 634 O O . PRO A 1 86 ? -13.039 -8.889 -1.239 1.00 59.16 86 PRO A O 1
ATOM 637 N N . GLY A 1 87 ? -13.563 -9.841 0.723 1.00 56.84 87 GLY A N 1
ATOM 638 C CA . GLY A 1 87 ? -14.512 -8.806 1.158 1.00 56.84 87 GLY A CA 1
ATOM 639 C C . GLY A 1 87 ? -15.947 -8.937 0.624 1.00 56.84 87 GLY A C 1
ATOM 640 O O . GLY A 1 87 ? -16.835 -8.295 1.176 1.00 56.84 87 GLY A O 1
ATOM 641 N N . SER A 1 88 ? -16.201 -9.788 -0.378 1.00 64.56 88 SER A N 1
ATOM 642 C CA . SER A 1 88 ? -17.554 -10.022 -0.925 1.00 64.56 88 SER A CA 1
ATOM 643 C C . SER A 1 88 ? -18.321 -11.166 -0.246 1.00 64.56 88 SER A C 1
ATOM 645 O O . SER A 1 88 ? -19.547 -11.186 -0.287 1.00 64.56 88 SER A O 1
ATOM 647 N N . GLY A 1 89 ? -17.608 -12.109 0.382 1.00 76.38 89 GLY A N 1
ATOM 648 C CA . GLY A 1 89 ? -18.189 -13.269 1.067 1.00 76.38 89 GLY A CA 1
ATOM 649 C C . GLY A 1 89 ? -18.154 -13.151 2.591 1.00 76.38 89 GLY A C 1
ATOM 650 O O . GLY A 1 89 ? -18.230 -12.046 3.131 1.00 76.38 89 GLY A O 1
ATOM 651 N N . ARG A 1 90 ? -18.011 -14.277 3.301 1.00 85.88 90 ARG A N 1
ATOM 652 C CA . ARG A 1 90 ? -17.910 -14.313 4.779 1.00 85.88 90 ARG A CA 1
ATOM 653 C C . ARG A 1 90 ? -16.471 -14.219 5.294 1.00 85.88 90 ARG A C 1
ATOM 655 O O . ARG A 1 90 ? -16.268 -14.015 6.489 1.00 85.88 90 ARG A O 1
ATOM 662 N N . LEU A 1 91 ? -15.476 -14.356 4.415 1.00 90.12 91 LEU A N 1
ATOM 663 C CA . LEU A 1 91 ? -14.062 -14.231 4.768 1.00 90.12 91 LEU A CA 1
ATOM 664 C C . LEU A 1 91 ? -13.686 -12.782 5.120 1.00 90.12 91 LEU A C 1
ATOM 666 O O . LEU A 1 91 ? -13.932 -11.849 4.349 1.00 90.12 91 LEU A O 1
ATOM 670 N N . ARG A 1 92 ? -13.058 -12.588 6.278 1.00 89.19 92 ARG A N 1
ATOM 671 C CA . ARG A 1 92 ? -12.566 -11.306 6.790 1.00 89.19 92 ARG A CA 1
ATOM 672 C C . ARG A 1 92 ? -11.158 -11.475 7.355 1.00 89.19 92 ARG A C 1
ATOM 674 O O . ARG A 1 92 ? -10.810 -12.518 7.900 1.00 89.19 92 ARG A O 1
ATOM 681 N N . ALA A 1 93 ? -10.350 -10.427 7.251 1.00 88.75 93 ALA A N 1
ATOM 682 C CA . ALA A 1 93 ? -9.079 -10.344 7.962 1.00 88.75 93 ALA A CA 1
ATOM 683 C C . ALA A 1 93 ? -9.258 -9.474 9.209 1.00 88.75 93 ALA A C 1
ATOM 685 O O . ALA A 1 93 ? -9.884 -8.416 9.122 1.00 88.75 93 ALA A O 1
ATOM 686 N N . PHE A 1 94 ? -8.685 -9.897 10.335 1.00 93.38 94 PHE A N 1
ATOM 687 C CA . PHE A 1 94 ? -8.595 -9.101 11.555 1.00 93.38 94 PHE A CA 1
ATOM 688 C C . PHE A 1 94 ? -7.161 -8.577 11.698 1.00 93.38 94 PHE A C 1
ATOM 690 O O . PHE A 1 94 ? -6.273 -9.308 12.149 1.00 93.38 94 PHE A O 1
ATOM 697 N N . PRO A 1 95 ? -6.881 -7.345 11.239 1.00 85.38 95 PRO A N 1
ATOM 698 C CA . PRO A 1 95 ? -5.518 -6.851 11.163 1.00 85.38 95 PRO A CA 1
ATOM 699 C C . PRO A 1 95 ? -4.982 -6.491 12.552 1.00 85.38 95 PRO A C 1
ATOM 701 O O . PRO A 1 95 ? -5.715 -6.056 13.446 1.00 85.38 95 PRO A O 1
ATOM 704 N N . ARG A 1 96 ? -3.662 -6.614 12.715 1.00 87.50 96 ARG A N 1
ATOM 705 C CA . ARG A 1 96 ? -2.956 -5.963 13.826 1.00 87.50 96 ARG A CA 1
ATOM 706 C C . ARG A 1 96 ? -2.999 -4.448 13.640 1.00 87.50 96 ARG A C 1
ATOM 708 O O . ARG A 1 96 ? -3.120 -3.977 12.508 1.00 87.50 96 ARG A O 1
ATOM 715 N N . TYR A 1 97 ? -2.788 -3.691 14.713 1.00 83.06 97 TYR A N 1
ATOM 716 C CA . TYR A 1 97 ? -2.478 -2.273 14.558 1.00 83.06 97 TYR A CA 1
ATOM 717 C C . TYR A 1 97 ? -1.258 -2.088 13.659 1.00 83.06 97 TYR A C 1
ATOM 719 O O . TYR A 1 97 ? -0.289 -2.856 13.695 1.00 83.06 97 TYR A O 1
ATOM 727 N N . ASP A 1 98 ? -1.327 -1.065 12.815 1.00 72.62 98 ASP A N 1
ATOM 728 C CA . ASP A 1 98 ? -0.274 -0.730 11.865 1.00 72.62 98 ASP A CA 1
ATOM 729 C C . ASP A 1 98 ? 0.804 0.189 12.474 1.00 72.62 98 ASP A C 1
ATOM 731 O O . ASP A 1 98 ? 1.661 0.717 11.758 1.00 72.62 98 ASP A O 1
ATOM 735 N N . THR A 1 99 ? 0.763 0.321 13.800 1.00 79.38 99 THR A N 1
ATOM 736 C CA . THR A 1 99 ? 1.740 0.935 14.701 1.00 79.38 99 THR A CA 1
ATOM 737 C C . THR A 1 99 ? 2.401 -0.129 15.574 1.00 79.38 99 THR A C 1
ATOM 739 O O . THR A 1 99 ? 1.913 -1.258 15.689 1.00 79.38 99 THR A O 1
ATOM 742 N N . GLN A 1 100 ? 3.554 0.203 16.147 1.00 81.19 100 GLN A N 1
ATOM 743 C CA . GLN A 1 100 ? 4.135 -0.581 17.235 1.00 81.19 100 GLN A CA 1
ATOM 744 C C . GLN A 1 100 ? 3.412 -0.273 18.558 1.00 81.19 100 GLN A C 1
ATOM 746 O O . GLN A 1 100 ? 2.840 0.814 18.704 1.00 81.19 100 GLN A O 1
ATOM 751 N N . PRO A 1 101 ? 3.424 -1.206 19.526 1.00 83.75 101 PRO A N 1
ATOM 752 C CA . PRO A 1 101 ? 2.962 -0.923 20.882 1.00 83.75 101 PRO A CA 1
ATOM 753 C C . PRO A 1 101 ? 3.650 0.332 21.418 1.00 83.75 101 PRO A C 1
ATOM 755 O O . PRO A 1 101 ? 4.848 0.511 21.212 1.00 83.75 101 PRO A O 1
ATOM 758 N N . TYR A 1 102 ? 2.892 1.209 22.075 1.00 87.50 102 TYR A N 1
ATOM 759 C CA . TYR A 1 102 ? 3.400 2.462 22.650 1.00 87.50 102 TYR A CA 1
ATOM 760 C C . TYR A 1 102 ? 4.000 3.466 21.656 1.00 87.50 102 TYR A C 1
ATOM 762 O O . TYR A 1 102 ? 4.639 4.431 22.073 1.00 87.50 102 TYR A O 1
ATOM 770 N N . GLU A 1 103 ? 3.769 3.332 20.348 1.00 80.31 103 GLU A N 1
ATOM 771 C CA . GLU A 1 103 ? 4.220 4.332 19.375 1.00 80.31 103 GLU A CA 1
ATOM 772 C C . GLU A 1 103 ? 3.505 5.689 19.593 1.00 80.31 103 GLU A C 1
ATOM 774 O O . GLU A 1 103 ? 2.423 5.770 20.177 1.00 80.31 103 GLU A O 1
ATOM 779 N N . ARG A 1 104 ? 4.117 6.803 19.160 1.00 74.62 104 ARG A N 1
ATOM 780 C CA . ARG A 1 104 ? 3.506 8.154 19.237 1.00 74.62 104 ARG A CA 1
ATOM 781 C C . ARG A 1 104 ? 2.344 8.356 18.260 1.00 74.62 104 ARG A C 1
ATOM 783 O O . ARG A 1 104 ? 1.659 9.370 18.319 1.00 74.62 104 ARG A O 1
ATOM 790 N N . PHE A 1 105 ? 2.159 7.424 17.333 1.00 72.50 105 PHE A N 1
ATOM 791 C CA . PHE A 1 105 ? 1.120 7.481 16.317 1.00 72.50 105 PHE A CA 1
ATOM 792 C C . PHE A 1 105 ? -0.033 6.563 16.699 1.00 72.50 105 PHE A C 1
ATOM 794 O O . PHE A 1 105 ? 0.200 5.448 17.160 1.00 72.50 105 PHE A O 1
ATOM 801 N N . SER A 1 106 ? -1.255 7.000 16.409 1.00 81.12 106 SER A N 1
ATOM 802 C CA . SER A 1 106 ? -2.419 6.117 16.418 1.00 81.12 106 SER A CA 1
ATOM 803 C C . SER A 1 106 ? -2.431 5.203 15.186 1.00 81.12 106 SER A C 1
ATOM 805 O O . SER A 1 106 ? -1.855 5.554 14.139 1.00 81.12 106 SER A O 1
ATOM 807 N N . PRO A 1 107 ? -3.081 4.031 15.276 1.00 76.19 107 PRO A N 1
ATOM 808 C CA . PRO A 1 107 ? -3.381 3.215 14.115 1.00 76.19 107 PRO A CA 1
ATOM 809 C C . PRO A 1 107 ? -4.217 3.998 13.095 1.00 76.19 107 PRO A C 1
ATOM 811 O O . PRO A 1 107 ? -4.958 4.921 13.438 1.00 76.19 107 PRO A O 1
ATOM 814 N N . GLN A 1 108 ? -4.092 3.646 11.818 1.00 69.81 108 GLN A N 1
ATOM 815 C CA . GLN A 1 108 ? -4.883 4.302 10.773 1.00 69.81 108 GLN A CA 1
ATOM 816 C C . GLN A 1 108 ? -6.384 4.022 10.964 1.00 69.81 108 GLN A C 1
ATOM 818 O O . GLN A 1 108 ? -6.742 2.873 11.240 1.00 69.81 108 GLN A O 1
ATOM 823 N N . PRO A 1 109 ? -7.272 5.014 10.747 1.00 72.50 109 PRO A N 1
ATOM 824 C CA . PRO A 1 109 ? -8.712 4.839 10.935 1.00 72.50 109 PRO A CA 1
ATOM 825 C C . PRO A 1 109 ? -9.290 3.634 10.185 1.00 72.50 109 PRO A C 1
ATOM 827 O O . PRO A 1 109 ? -10.053 2.872 10.766 1.00 72.50 109 PRO A O 1
ATOM 830 N N . PHE A 1 110 ? -8.864 3.386 8.940 1.00 68.25 110 PHE A N 1
ATOM 831 C CA . PHE A 1 110 ? -9.357 2.245 8.160 1.00 68.25 110 PHE A CA 1
ATOM 832 C C . PHE A 1 110 ? -8.976 0.878 8.766 1.00 68.25 110 PHE A C 1
ATOM 834 O O . PHE A 1 110 ? -9.753 -0.072 8.672 1.00 68.25 110 PHE A O 1
ATOM 841 N N . VAL A 1 111 ? -7.804 0.767 9.412 1.00 77.56 111 VAL A N 1
ATOM 842 C CA . VAL A 1 111 ? -7.354 -0.463 10.094 1.00 77.56 111 VAL A CA 1
ATOM 843 C C . VAL A 1 111 ? -8.242 -0.737 11.300 1.00 77.56 111 VAL A C 1
ATOM 845 O O . VAL A 1 111 ? -8.686 -1.866 11.506 1.00 77.56 111 VAL A O 1
ATOM 848 N N . VAL A 1 112 ? -8.523 0.306 12.080 1.00 85.81 112 VAL A N 1
ATOM 849 C CA . VAL A 1 112 ? -9.402 0.220 13.248 1.00 85.81 112 VAL A CA 1
ATOM 850 C C . VAL A 1 112 ? -10.832 -0.101 12.817 1.00 85.81 112 VAL A C 1
ATOM 852 O O . VAL A 1 112 ? -11.435 -1.028 13.348 1.00 85.81 112 VAL A O 1
ATOM 855 N N . ALA A 1 113 ? -11.337 0.562 11.777 1.00 83.81 113 ALA A N 1
ATOM 856 C CA . ALA A 1 113 ? -12.649 0.285 11.203 1.00 83.81 113 ALA A CA 1
ATOM 857 C C . ALA A 1 113 ? -12.785 -1.179 10.751 1.00 83.81 113 ALA A C 1
ATOM 859 O O . ALA A 1 113 ? -13.817 -1.802 10.987 1.00 83.81 113 ALA A O 1
ATOM 860 N N . GLN A 1 114 ? -11.742 -1.766 10.153 1.00 84.31 114 GLN A N 1
ATOM 861 C CA . GLN A 1 114 ? -11.736 -3.183 9.779 1.00 84.31 114 GLN A CA 1
ATOM 862 C C . GLN A 1 114 ? -11.777 -4.120 10.999 1.00 84.31 114 GLN A C 1
ATOM 864 O O . GLN A 1 114 ? -12.429 -5.163 10.953 1.00 84.31 114 GLN A O 1
ATOM 869 N N . ARG A 1 115 ? -11.110 -3.763 12.103 1.00 93.06 115 ARG A N 1
ATOM 870 C CA . ARG A 1 115 ? -11.215 -4.514 13.366 1.00 93.06 115 ARG A CA 1
ATOM 871 C C . ARG A 1 115 ? -12.632 -4.421 13.930 1.00 93.06 115 ARG A C 1
ATOM 873 O O . ARG A 1 115 ? -13.216 -5.447 14.270 1.00 93.06 115 ARG A O 1
ATOM 880 N N . MET A 1 116 ? -13.200 -3.217 13.961 1.00 93.00 116 MET A N 1
ATOM 881 C CA . MET A 1 116 ? -14.558 -2.976 14.453 1.00 93.00 116 MET A CA 1
ATOM 882 C C . MET A 1 116 ? -15.631 -3.674 13.607 1.00 93.00 116 MET A C 1
ATOM 884 O O . MET A 1 116 ? -16.603 -4.166 14.173 1.00 93.00 116 MET A O 1
ATOM 888 N N . ASP A 1 117 ? -15.440 -3.798 12.287 1.00 89.88 117 ASP A N 1
ATOM 889 C CA . ASP A 1 117 ? -16.291 -4.618 11.407 1.00 89.88 117 ASP A CA 1
ATOM 890 C C . ASP A 1 117 ? -16.374 -6.071 11.899 1.00 89.88 117 ASP A C 1
ATOM 892 O O . ASP A 1 117 ? -17.463 -6.605 12.107 1.00 89.88 117 ASP A O 1
ATOM 896 N N . VAL A 1 118 ? -15.226 -6.701 12.158 1.00 91.88 118 VAL A N 1
ATOM 897 C CA . VAL A 1 118 ? -15.171 -8.091 12.635 1.00 91.88 118 VAL A CA 1
ATOM 898 C C . VAL A 1 118 ? -15.815 -8.242 14.014 1.00 91.88 118 VAL A C 1
ATOM 900 O O . VAL A 1 118 ? -16.646 -9.134 14.195 1.00 91.88 118 VAL A O 1
ATOM 903 N N . LEU A 1 119 ? -15.478 -7.364 14.967 1.00 92.94 119 LEU A N 1
ATOM 904 C CA . LEU A 1 119 ? -16.049 -7.403 16.319 1.00 92.94 119 LEU A CA 1
ATOM 905 C C . LEU A 1 119 ? -17.575 -7.247 16.282 1.00 92.94 119 LEU A C 1
ATOM 907 O O . LEU A 1 119 ? -18.292 -8.019 16.918 1.00 92.94 119 LEU A O 1
ATOM 911 N N . TYR A 1 120 ? -18.079 -6.298 15.490 1.00 90.69 120 TYR A N 1
ATOM 912 C CA . TYR A 1 120 ? -19.513 -6.096 15.306 1.00 90.69 120 TYR A CA 1
ATOM 913 C C . TYR A 1 120 ? -20.188 -7.310 14.652 1.00 90.69 120 TYR A C 1
ATOM 915 O O . TYR A 1 120 ? -21.256 -7.728 15.091 1.00 90.69 120 TYR A O 1
ATOM 923 N N . ARG A 1 121 ? -19.574 -7.932 13.639 1.00 88.19 121 ARG A N 1
ATOM 924 C CA . ARG A 1 121 ? -20.138 -9.124 12.981 1.00 88.19 121 ARG A CA 1
ATOM 925 C C . ARG A 1 121 ? -20.238 -10.319 13.920 1.00 88.19 121 ARG A C 1
ATOM 927 O O . ARG A 1 121 ? -21.254 -11.008 13.896 1.00 88.19 121 ARG A O 1
ATOM 934 N N . TRP A 1 122 ? -19.231 -10.561 14.757 1.00 88.81 122 TRP A N 1
ATOM 935 C CA . TRP A 1 122 ? -19.321 -11.602 15.785 1.00 88.81 122 TRP A CA 1
ATOM 936 C C . TRP A 1 122 ? -20.420 -11.309 16.807 1.00 88.81 122 TRP A C 1
ATOM 938 O O . TRP A 1 122 ? -21.160 -12.211 17.185 1.00 88.81 122 TRP A O 1
ATOM 948 N N . LEU A 1 123 ? -20.586 -10.040 17.178 1.00 87.19 123 LEU A N 1
ATOM 949 C CA . LEU A 1 123 ? -21.622 -9.584 18.101 1.00 87.19 123 LEU A CA 1
ATOM 950 C C . LEU A 1 123 ? -23.048 -9.703 17.535 1.00 87.19 123 LEU A C 1
ATOM 952 O O . LEU A 1 123 ? -23.982 -9.960 18.295 1.00 87.19 123 LEU A O 1
ATOM 956 N N . ALA A 1 124 ? -23.210 -9.475 16.228 1.00 80.31 124 ALA A N 1
ATOM 957 C CA . ALA A 1 124 ? -24.491 -9.463 15.522 1.00 80.31 124 ALA A CA 1
ATOM 958 C C . ALA A 1 124 ? -24.906 -10.836 14.955 1.00 80.31 124 ALA A C 1
ATOM 960 O O . ALA A 1 124 ? -26.053 -11.000 14.543 1.00 80.31 124 ALA A O 1
ATOM 961 N N . SER A 1 125 ? -23.999 -11.819 14.918 1.00 68.31 125 SER A N 1
ATOM 962 C CA . SER A 1 125 ? -24.294 -13.165 14.409 1.00 68.31 125 SER A CA 1
ATOM 963 C C . SER A 1 125 ? -25.238 -13.906 15.374 1.00 68.31 125 SER A C 1
ATOM 965 O O . SER A 1 125 ? -24.867 -14.111 16.532 1.00 68.31 125 SER A O 1
ATOM 967 N N . PRO A 1 126 ? -26.447 -14.328 14.952 1.00 54.00 126 PRO A N 1
ATOM 968 C CA . PRO A 1 126 ? -27.355 -15.056 15.833 1.00 54.00 126 PRO A CA 1
ATOM 969 C C . PRO A 1 126 ? -26.841 -16.481 16.115 1.00 54.00 126 PRO A C 1
ATOM 971 O O . PRO A 1 126 ? -26.248 -17.106 15.232 1.00 54.00 126 PRO A O 1
ATOM 974 N N . PRO A 1 127 ? -27.103 -17.047 17.309 1.00 50.59 127 PRO A N 1
ATOM 975 C CA . PRO A 1 127 ? -26.790 -18.442 17.591 1.00 50.59 127 PRO A CA 1
ATOM 976 C C . PRO A 1 127 ? -27.610 -19.384 16.680 1.00 50.59 127 PRO A C 1
ATOM 978 O O . PRO A 1 127 ? -28.807 -19.154 16.469 1.00 50.59 127 PRO A O 1
ATOM 981 N N . PRO A 1 128 ? -27.017 -20.480 16.164 1.00 43.88 128 PRO A N 1
ATOM 982 C CA . PRO A 1 128 ? -27.610 -21.309 15.105 1.00 43.88 128 PRO A CA 1
ATOM 983 C C . PRO A 1 128 ? -28.966 -21.958 15.433 1.00 43.88 128 PRO A C 1
ATOM 985 O O . PRO A 1 128 ? -29.658 -22.413 14.522 1.00 43.88 128 PRO A O 1
ATOM 988 N N . GLN A 1 129 ? -29.377 -22.008 16.703 1.00 42.00 129 GLN A N 1
ATOM 989 C CA . GLN A 1 129 ? -30.643 -22.625 17.121 1.00 42.00 129 GLN A CA 1
ATOM 990 C C . GLN A 1 129 ? -31.885 -21.783 16.782 1.00 42.00 129 GLN A C 1
ATOM 992 O O . GLN A 1 129 ? -32.962 -22.346 16.611 1.00 42.00 129 GLN A O 1
ATOM 997 N N . VAL A 1 130 ? -31.755 -20.462 16.612 1.00 42.59 130 VAL A N 1
ATOM 998 C CA . VAL A 1 130 ? -32.905 -19.570 16.350 1.00 42.59 130 VAL A CA 1
ATOM 999 C C . VAL A 1 130 ? -33.303 -19.562 14.863 1.00 42.59 130 VAL A C 1
ATOM 1001 O O . VAL A 1 130 ? -34.460 -19.332 14.523 1.00 42.59 130 VAL A O 1
ATOM 1004 N N . ALA A 1 131 ? -32.380 -19.905 13.958 1.00 40.38 131 ALA A N 1
ATOM 1005 C CA . ALA A 1 131 ? -32.598 -19.854 12.508 1.00 40.38 131 ALA A CA 1
ATOM 1006 C C . ALA A 1 131 ? -33.380 -21.053 11.920 1.00 40.38 131 ALA A C 1
ATOM 1008 O O . ALA A 1 131 ? -33.642 -21.074 10.719 1.00 40.38 131 ALA A O 1
ATOM 1009 N N . ARG A 1 132 ? -33.744 -22.061 12.731 1.00 37.91 132 ARG A N 1
ATOM 1010 C CA . ARG A 1 132 ? -34.442 -23.288 12.281 1.00 37.91 132 ARG A CA 1
ATOM 1011 C C . ARG A 1 132 ? -35.895 -23.418 12.759 1.00 37.91 132 ARG A C 1
ATOM 1013 O O . ARG A 1 132 ? -36.471 -24.492 12.629 1.00 37.91 132 ARG A O 1
ATOM 1020 N N . SER A 1 133 ? -36.500 -22.361 13.301 1.00 33.53 133 SER A N 1
ATOM 1021 C CA . SER A 1 133 ? -37.933 -22.370 13.632 1.00 33.53 133 SER A CA 1
ATOM 1022 C C . SER A 1 133 ? -38.777 -22.387 12.346 1.00 33.53 133 SER A C 1
ATOM 1024 O O . SER A 1 133 ? -38.656 -21.488 11.514 1.00 33.53 133 SER A O 1
ATOM 1026 N N . GLU A 1 134 ? -39.626 -23.409 12.208 1.00 35.09 134 GLU A N 1
ATOM 1027 C CA . GLU A 1 134 ? -40.509 -23.754 11.079 1.00 35.09 134 GLU A CA 1
ATOM 1028 C C . GLU A 1 134 ? -41.652 -22.742 10.817 1.00 35.09 134 GLU A C 1
ATOM 1030 O O . GLU A 1 134 ? -42.819 -23.110 10.669 1.00 35.09 134 GLU A O 1
ATOM 1035 N N . ALA A 1 135 ? -41.357 -21.445 10.744 1.00 30.91 135 ALA A N 1
ATOM 1036 C CA . ALA A 1 135 ? -42.344 -20.457 10.318 1.00 30.91 135 ALA A CA 1
ATOM 1037 C C . ALA A 1 135 ? -42.478 -20.474 8.783 1.00 30.91 135 ALA A C 1
ATOM 1039 O O . ALA A 1 135 ? -41.501 -20.302 8.051 1.00 30.91 135 ALA A O 1
ATOM 1040 N N . LYS A 1 136 ? -43.703 -20.713 8.296 1.00 29.23 136 LYS A N 1
ATOM 1041 C CA . LYS A 1 136 ? -44.055 -20.784 6.867 1.00 29.23 136 LYS A CA 1
ATOM 1042 C C . LYS A 1 136 ? -43.570 -19.537 6.095 1.00 29.23 136 LYS A C 1
ATOM 1044 O O . LYS A 1 136 ? -43.802 -18.421 6.554 1.00 29.23 136 LYS A O 1
ATOM 1049 N N . PRO A 1 137 ? -42.968 -19.698 4.899 1.00 33.34 137 PRO A N 1
ATOM 1050 C CA . PRO A 1 137 ? -42.420 -18.605 4.094 1.00 33.34 137 PRO A CA 1
ATOM 1051 C C . PRO A 1 137 ? -43.507 -17.920 3.255 1.00 33.34 137 PRO A C 1
ATOM 1053 O O . PRO A 1 137 ? -43.458 -17.897 2.026 1.00 33.34 137 PRO A O 1
ATOM 1056 N N . SER A 1 138 ? -44.517 -17.374 3.916 1.00 30.84 138 SER A N 1
ATOM 1057 C CA . SER A 1 138 ? -45.547 -16.566 3.273 1.00 30.84 138 SER A CA 1
ATOM 1058 C C . SER A 1 138 ? -46.052 -15.561 4.299 1.00 30.84 138 SER A C 1
ATOM 1060 O O . SER A 1 138 ? -46.635 -15.975 5.293 1.00 30.84 138 SER A O 1
ATOM 1062 N N . GLU A 1 139 ? -45.812 -14.273 4.033 1.00 29.11 139 GLU A N 1
ATOM 1063 C CA . GLU A 1 139 ? -46.296 -13.095 4.786 1.00 29.11 139 GLU A CA 1
ATOM 1064 C C . GLU A 1 139 ? -45.408 -12.521 5.905 1.00 29.11 139 GLU A C 1
ATOM 1066 O O . GLU A 1 139 ? -45.899 -11.874 6.825 1.00 29.11 139 GLU A O 1
ATOM 1071 N N . VAL A 1 140 ? -44.081 -12.605 5.770 1.00 29.70 140 VAL A N 1
ATOM 1072 C CA . VAL A 1 140 ? -43.181 -11.635 6.421 1.00 29.70 140 VAL A CA 1
ATOM 1073 C C . VAL A 1 140 ? -42.418 -10.903 5.325 1.00 29.70 140 VAL A C 1
ATOM 1075 O O . VAL A 1 140 ? -41.726 -11.516 4.511 1.00 29.70 140 VAL A O 1
ATOM 1078 N N . HIS A 1 141 ? -42.616 -9.586 5.262 1.00 30.12 141 HIS A N 1
ATOM 1079 C CA . HIS A 1 141 ? -41.850 -8.676 4.413 1.00 30.12 141 HIS A CA 1
ATOM 1080 C C . HIS A 1 141 ? -40.347 -8.909 4.619 1.00 30.12 141 HIS A C 1
ATOM 1082 O O . HIS A 1 141 ? -39.947 -9.361 5.683 1.00 30.12 141 HIS A O 1
ATOM 1088 N N . GLN A 1 142 ? -39.538 -8.616 3.598 1.00 27.23 142 GLN A N 1
ATOM 1089 C CA . GLN A 1 142 ? -38.081 -8.801 3.498 1.00 27.23 142 GLN A CA 1
ATOM 1090 C C . GLN A 1 142 ? -37.263 -8.264 4.702 1.00 27.23 142 GLN A C 1
ATOM 1092 O O . GLN A 1 142 ? -36.492 -7.317 4.570 1.00 27.23 142 GLN A O 1
ATOM 1097 N N . VAL A 1 143 ? -37.374 -8.885 5.875 1.00 32.22 143 VAL A N 1
ATOM 1098 C CA . VAL A 1 143 ? -36.412 -8.747 6.965 1.00 32.22 143 VAL A CA 1
ATOM 1099 C C . VAL A 1 143 ? -35.176 -9.502 6.496 1.00 32.22 143 VAL A C 1
ATOM 1101 O O . VAL A 1 143 ? -35.241 -10.699 6.205 1.00 32.22 143 VAL A O 1
ATOM 1104 N N . GLY A 1 144 ? -34.085 -8.762 6.296 1.00 37.12 144 GLY A N 1
ATOM 1105 C CA . GLY A 1 144 ? -32.848 -9.261 5.706 1.00 37.12 144 GLY A CA 1
ATOM 1106 C C . GLY A 1 144 ? -32.423 -10.590 6.325 1.00 37.12 144 GLY A C 1
ATOM 1107 O O . GLY A 1 144 ? -32.438 -10.750 7.544 1.00 37.12 144 GLY A O 1
ATOM 1108 N N . ARG A 1 145 ? -32.050 -11.559 5.478 1.00 38.00 145 ARG A N 1
ATOM 1109 C CA . ARG A 1 145 ? -31.369 -12.773 5.943 1.00 38.00 145 ARG A CA 1
ATOM 1110 C C . ARG A 1 145 ? -30.225 -12.344 6.862 1.00 38.00 145 ARG A C 1
ATOM 1112 O O . ARG A 1 145 ? -29.384 -11.561 6.428 1.00 38.00 145 ARG A O 1
ATOM 1119 N N . ALA A 1 146 ? -30.204 -12.854 8.094 1.00 53.19 146 ALA A N 1
ATOM 1120 C CA . ALA A 1 146 ? -29.062 -12.689 8.983 1.00 53.19 146 ALA A CA 1
ATOM 1121 C C . ALA A 1 146 ? -27.796 -13.110 8.224 1.00 53.19 146 ALA A C 1
ATOM 1123 O O . ALA A 1 146 ? -27.753 -14.200 7.646 1.00 53.19 146 ALA A O 1
ATOM 1124 N N . GLU A 1 147 ? -26.808 -12.217 8.152 1.00 63.62 147 GLU A N 1
ATOM 1125 C CA . GLU A 1 147 ? -25.557 -12.522 7.466 1.00 63.62 147 GLU A CA 1
ATOM 1126 C C . GLU A 1 147 ? -24.874 -13.716 8.163 1.00 63.62 147 GLU A C 1
ATOM 1128 O O . GLU A 1 147 ? -24.870 -13.783 9.396 1.00 63.62 147 GLU A O 1
ATOM 1133 N N . PRO A 1 148 ? -24.317 -14.678 7.406 1.00 71.38 148 PRO A N 1
ATOM 1134 C CA . PRO A 1 148 ? -23.640 -15.832 7.987 1.00 71.38 148 PRO A CA 1
ATOM 1135 C C . PRO A 1 148 ? -22.412 -15.393 8.794 1.00 71.38 148 PRO A C 1
ATOM 1137 O O . PRO A 1 148 ? -21.758 -14.399 8.462 1.00 71.38 148 PRO A O 1
ATOM 1140 N N . ALA A 1 149 ? -22.064 -16.159 9.831 1.00 81.62 149 ALA A N 1
ATOM 1141 C CA . ALA A 1 149 ? -20.963 -15.803 10.718 1.00 81.62 149 ALA A CA 1
ATOM 1142 C C . ALA A 1 149 ? -19.625 -15.725 9.951 1.00 81.62 149 ALA A C 1
ATOM 1144 O O . ALA A 1 149 ? -19.337 -16.577 9.092 1.00 81.62 149 ALA A O 1
ATOM 1145 N N . PRO A 1 150 ? -18.767 -14.733 10.249 1.00 89.06 150 PRO A N 1
ATOM 1146 C CA . PRO A 1 150 ? -17.557 -14.509 9.472 1.00 89.06 150 PRO A CA 1
ATOM 1147 C C . PRO A 1 150 ? -16.534 -15.642 9.657 1.00 89.06 150 PRO A C 1
ATOM 1149 O O . PRO A 1 150 ? -16.426 -16.246 10.728 1.00 89.06 150 PRO A O 1
ATOM 1152 N N . ILE A 1 151 ? -15.765 -15.914 8.600 1.00 92.94 151 ILE A N 1
ATOM 1153 C CA . ILE A 1 151 ? -14.502 -16.661 8.678 1.00 92.94 151 ILE A CA 1
ATOM 1154 C C . ILE A 1 151 ? -13.410 -15.618 8.846 1.00 92.94 151 ILE A C 1
ATOM 1156 O O . ILE A 1 151 ? -13.233 -14.779 7.967 1.00 92.94 151 ILE A O 1
ATOM 1160 N N . VAL A 1 152 ? -12.696 -15.640 9.960 1.00 94.56 152 VAL A N 1
ATOM 1161 C CA . VAL A 1 152 ? -11.735 -14.595 10.308 1.00 94.56 152 VAL A CA 1
ATOM 1162 C C . VAL A 1 152 ? -10.327 -15.154 10.274 1.00 94.56 152 VAL A C 1
ATOM 1164 O O . VAL A 1 152 ? -10.065 -16.179 10.885 1.00 94.56 152 VAL A O 1
ATOM 1167 N N . VAL A 1 153 ? -9.409 -14.469 9.596 1.00 94.81 153 VAL A N 1
ATOM 1168 C CA . VAL A 1 153 ? -7.969 -14.754 9.665 1.00 94.81 153 VAL A CA 1
ATOM 1169 C C . VAL A 1 153 ? -7.286 -13.639 10.453 1.00 94.81 153 VAL A C 1
ATOM 1171 O O . VAL A 1 153 ? -7.424 -12.464 10.104 1.00 94.81 153 VAL A O 1
ATOM 1174 N N . ALA A 1 154 ? -6.551 -13.989 11.506 1.00 95.81 154 ALA A N 1
ATOM 1175 C CA . ALA A 1 154 ? -5.920 -13.039 12.417 1.00 95.81 154 ALA A CA 1
ATOM 1176 C C . ALA A 1 154 ? -4.493 -13.480 12.775 1.00 95.81 154 ALA A C 1
ATOM 1178 O O . ALA A 1 154 ? -4.298 -14.626 13.176 1.00 95.81 154 ALA A O 1
ATOM 1179 N N . PRO A 1 155 ? -3.469 -12.614 12.685 1.00 93.56 155 PRO A N 1
ATOM 1180 C CA . PRO A 1 155 ? -2.180 -12.938 13.276 1.00 93.56 155 PRO A CA 1
ATOM 1181 C C . PRO A 1 155 ? -2.267 -12.903 14.804 1.00 93.56 155 PRO A C 1
ATOM 1183 O O . PRO A 1 155 ? -3.024 -12.100 15.349 1.00 93.56 155 PRO A O 1
ATOM 1186 N N . TRP A 1 156 ? -1.439 -13.689 15.496 1.00 94.12 156 TRP A N 1
ATOM 1187 C CA . TRP A 1 156 ? -1.384 -13.705 16.968 1.00 94.12 156 TRP A CA 1
ATOM 1188 C C . TRP A 1 156 ? -1.333 -12.300 17.588 1.00 94.12 156 TRP A C 1
ATOM 1190 O O . TRP A 1 156 ? -2.127 -11.963 18.464 1.00 94.12 156 TRP A O 1
ATOM 1200 N N . THR A 1 157 ? -0.486 -11.420 17.050 1.00 93.00 157 THR A N 1
ATOM 1201 C CA . THR A 1 157 ? -0.336 -10.045 17.553 1.00 93.00 157 THR A CA 1
ATOM 1202 C C . THR A 1 157 ? -1.563 -9.153 17.346 1.00 93.00 157 THR A C 1
ATOM 1204 O O . THR A 1 157 ? -1.664 -8.116 17.990 1.00 93.00 157 THR A O 1
ATOM 1207 N N . ALA A 1 158 ? -2.508 -9.514 16.470 1.00 93.94 158 ALA A N 1
ATOM 1208 C CA . ALA A 1 158 ? -3.764 -8.775 16.323 1.00 93.94 158 ALA A CA 1
ATOM 1209 C C . ALA A 1 158 ? -4.763 -9.075 17.444 1.00 93.94 158 ALA A C 1
ATOM 1211 O O . ALA A 1 158 ? -5.613 -8.226 17.720 1.00 93.94 158 ALA A O 1
ATOM 1212 N N . LEU A 1 159 ? -4.660 -10.262 18.052 1.00 95.69 159 LEU A N 1
ATOM 1213 C CA . LEU A 1 159 ? -5.536 -10.754 19.119 1.00 95.69 159 LEU A CA 1
ATOM 1214 C C . LEU A 1 159 ? -5.059 -10.332 20.516 1.00 95.69 159 LEU A C 1
ATOM 1216 O O . LEU A 1 159 ? -5.820 -10.433 21.472 1.00 95.69 159 LEU A O 1
ATOM 1220 N N . ALA A 1 160 ? -3.812 -9.865 20.627 1.00 94.44 160 ALA A N 1
ATOM 1221 C CA . ALA A 1 160 ? -3.206 -9.471 21.893 1.00 94.44 160 ALA A CA 1
ATOM 1222 C C . ALA A 1 160 ? -3.794 -8.184 22.509 1.00 94.44 160 ALA A C 1
ATOM 1224 O O . ALA A 1 160 ? -4.034 -8.196 23.716 1.00 94.44 160 ALA A O 1
ATOM 1225 N N . PRO A 1 161 ? -4.031 -7.081 21.763 1.00 93.75 161 PRO A N 1
ATOM 1226 C CA . PRO A 1 161 ? -4.588 -5.863 22.347 1.00 93.75 161 PRO A CA 1
ATOM 1227 C C . PRO A 1 161 ? -5.979 -6.102 22.932 1.00 93.75 161 PRO A C 1
ATOM 1229 O O . PRO A 1 161 ? -6.817 -6.754 22.301 1.00 93.75 161 PRO A O 1
ATOM 1232 N N . ARG A 1 162 ? -6.241 -5.520 24.103 1.00 93.31 162 ARG A N 1
ATOM 1233 C CA . ARG A 1 162 ? -7.597 -5.475 24.652 1.00 93.31 162 ARG A CA 1
ATOM 1234 C C . ARG A 1 162 ? -8.499 -4.592 23.790 1.00 93.31 162 ARG A C 1
ATOM 1236 O O . ARG A 1 162 ? -8.038 -3.659 23.133 1.00 93.31 162 ARG A O 1
ATOM 1243 N N . VAL A 1 163 ? -9.789 -4.903 23.793 1.00 94.31 163 VAL A N 1
ATOM 1244 C CA . VAL A 1 163 ? -10.821 -4.241 22.984 1.00 94.31 163 VAL A CA 1
ATOM 1245 C C . VAL A 1 163 ? -11.918 -3.664 23.888 1.00 94.31 163 VAL A C 1
ATOM 1247 O O . VAL A 1 163 ? -12.043 -4.100 25.036 1.00 94.31 163 VAL A O 1
ATOM 1250 N N . PRO A 1 164 ? -12.709 -2.677 23.424 1.00 93.75 164 PRO A N 1
ATOM 1251 C CA . PRO A 1 164 ? -13.878 -2.210 24.169 1.00 93.75 164 PRO A CA 1
ATOM 1252 C C . PRO A 1 164 ? -14.844 -3.365 24.456 1.00 93.75 164 PRO A C 1
ATOM 1254 O O . PRO A 1 164 ? -14.928 -4.316 23.679 1.00 93.75 164 PRO A O 1
ATOM 1257 N N . THR A 1 165 ? -15.586 -3.282 25.561 1.00 94.00 165 THR A N 1
ATOM 1258 C CA . THR A 1 165 ? -16.545 -4.331 25.935 1.00 94.00 165 THR A CA 1
ATOM 1259 C C . THR A 1 165 ? -17.675 -4.459 24.914 1.00 94.00 165 THR A C 1
ATOM 1261 O O . THR A 1 165 ? -18.093 -3.481 24.285 1.00 94.00 165 THR A O 1
ATOM 1264 N N . ARG A 1 166 ? -18.239 -5.663 24.785 1.00 93.56 166 ARG A N 1
ATOM 1265 C CA . ARG A 1 166 ? -19.428 -5.928 23.956 1.00 93.56 166 ARG A CA 1
ATOM 1266 C C . ARG A 1 166 ? -20.586 -4.994 24.298 1.00 93.56 166 ARG A C 1
ATOM 1268 O O . ARG A 1 166 ? -21.273 -4.523 23.397 1.00 93.56 166 ARG A O 1
ATOM 1275 N N . GLU A 1 167 ? -20.785 -4.703 25.581 1.00 91.94 167 GLU A N 1
ATOM 1276 C CA . GLU A 1 167 ? -21.810 -3.769 26.060 1.00 91.94 167 GLU A CA 1
ATOM 1277 C C . GLU A 1 167 ? -21.580 -2.348 25.543 1.00 91.94 167 GLU A C 1
ATOM 1279 O O . GLU A 1 167 ? -22.515 -1.731 25.032 1.00 91.94 167 GLU A O 1
ATOM 1284 N N . LEU A 1 168 ? -20.338 -1.852 25.594 1.00 90.81 168 LEU A N 1
ATOM 1285 C CA . LEU A 1 168 ? -19.995 -0.528 25.080 1.00 90.81 168 LEU A CA 1
ATOM 1286 C C . LEU A 1 168 ? -20.204 -0.450 23.563 1.00 90.81 168 LEU A C 1
ATOM 1288 O O . LEU A 1 168 ? -20.777 0.520 23.068 1.00 90.81 168 LEU A O 1
ATOM 1292 N N . VAL A 1 169 ? -19.794 -1.487 22.826 1.00 91.88 169 VAL A N 1
ATOM 1293 C CA . VAL A 1 169 ? -20.002 -1.555 21.373 1.00 91.88 169 VAL A CA 1
ATOM 1294 C C . VAL A 1 169 ? -21.496 -1.565 21.035 1.00 91.88 169 VAL A C 1
ATOM 1296 O O . VAL A 1 169 ? -21.916 -0.789 20.176 1.00 91.88 169 VAL A O 1
ATOM 1299 N N . ARG A 1 170 ? -22.323 -2.368 21.728 1.00 91.12 170 ARG A N 1
ATOM 1300 C CA . ARG A 1 170 ? -23.790 -2.362 21.546 1.00 91.12 170 ARG A CA 1
ATOM 1301 C C . ARG A 1 170 ? -24.388 -0.995 21.867 1.00 91.12 170 ARG A C 1
ATOM 1303 O O . ARG A 1 170 ? -25.124 -0.456 21.050 1.00 91.12 170 ARG A O 1
ATOM 1310 N N . GLY A 1 171 ? -24.039 -0.415 23.015 1.00 89.56 171 GLY A N 1
ATOM 1311 C CA . GLY A 1 171 ? -24.591 0.860 23.478 1.00 89.56 171 GLY A CA 1
ATOM 1312 C C . GLY A 1 171 ? -24.217 2.062 22.606 1.00 89.56 171 GLY A C 1
ATOM 1313 O O . GLY A 1 171 ? -24.955 3.041 22.567 1.00 89.56 171 GLY A O 1
ATOM 1314 N N . ARG A 1 172 ? -23.091 1.997 21.883 1.00 90.12 172 ARG A N 1
ATOM 1315 C CA . ARG A 1 172 ? -22.654 3.036 20.932 1.00 90.12 172 ARG A CA 1
ATOM 1316 C C . ARG A 1 172 ? -23.011 2.722 19.473 1.00 90.12 172 ARG A C 1
ATOM 1318 O O . ARG A 1 172 ? -22.625 3.480 18.586 1.00 90.12 172 ARG A O 1
ATOM 1325 N N . THR A 1 173 ? -23.726 1.629 19.207 1.00 92.56 173 THR A N 1
ATOM 1326 C CA . THR A 1 173 ? -24.216 1.298 17.864 1.00 92.56 173 THR A CA 1
ATOM 1327 C C . THR A 1 173 ? -25.541 2.006 17.605 1.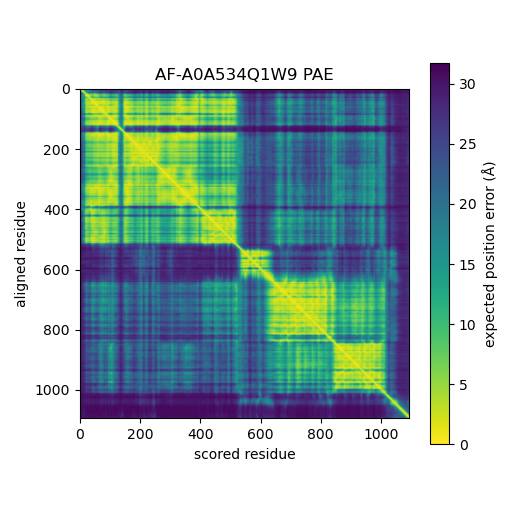00 92.56 173 THR A C 1
ATOM 1329 O O . THR A 1 173 ? -26.495 1.859 18.364 1.00 92.56 173 THR A O 1
ATOM 1332 N N . VAL A 1 174 ? -25.609 2.775 16.519 1.00 93.38 174 VAL A N 1
ATOM 1333 C CA . VAL A 1 174 ? -26.824 3.499 16.125 1.00 93.38 174 VAL A CA 1
ATOM 1334 C C . VAL A 1 174 ? -27.632 2.658 15.141 1.00 93.38 174 VAL A C 1
ATOM 1336 O O . VAL A 1 174 ? -27.081 2.133 14.175 1.00 93.38 174 VAL A O 1
ATOM 1339 N N . HIS A 1 175 ? -28.938 2.554 15.369 1.00 92.75 175 HIS A N 1
ATOM 1340 C CA . HIS A 1 175 ? -29.888 1.882 14.485 1.00 92.75 175 HIS A CA 1
ATOM 1341 C C . HIS A 1 175 ? -30.876 2.912 13.942 1.00 92.75 175 HIS A C 1
ATOM 1343 O O . HIS A 1 175 ? -31.419 3.697 14.719 1.00 92.75 175 HIS A O 1
ATOM 1349 N N . LEU A 1 176 ? -31.077 2.915 12.624 1.00 92.56 176 LEU A N 1
ATOM 1350 C CA . LEU A 1 176 ? -32.025 3.795 11.948 1.00 92.56 176 LEU A CA 1
ATOM 1351 C C . LEU A 1 176 ? -32.920 2.995 11.013 1.00 92.56 176 LEU A C 1
ATOM 1353 O O . LEU A 1 176 ? -32.427 2.187 10.223 1.00 92.56 176 LEU A O 1
ATOM 1357 N N . GLU A 1 177 ? -34.217 3.260 11.068 1.00 93.19 177 GLU A N 1
ATOM 1358 C CA . GLU A 1 177 ? -35.224 2.620 10.222 1.00 93.19 177 GLU A CA 1
ATOM 1359 C C . GLU A 1 177 ? -35.981 3.659 9.392 1.00 93.19 177 GLU A C 1
ATOM 1361 O O . GLU A 1 177 ? -36.111 4.823 9.775 1.00 93.19 177 GLU A O 1
ATOM 1366 N N . LEU A 1 178 ? -36.470 3.237 8.226 1.00 91.06 178 LEU A N 1
ATOM 1367 C CA . LEU A 1 178 ? -37.337 4.062 7.391 1.00 91.06 178 LEU A CA 1
ATOM 1368 C C . LEU A 1 178 ? -38.607 4.458 8.169 1.00 91.06 178 LEU A C 1
ATOM 1370 O O . LEU A 1 178 ? -39.247 3.599 8.772 1.00 91.06 178 LEU A O 1
ATOM 1374 N N . GLY A 1 179 ? -38.981 5.740 8.135 1.00 90.75 179 GLY A N 1
ATOM 1375 C CA . GLY A 1 179 ? -40.135 6.286 8.863 1.00 90.75 179 GLY A CA 1
ATOM 1376 C C . GLY A 1 179 ? -39.880 6.591 10.344 1.00 90.75 179 GLY A C 1
ATOM 1377 O O . GLY A 1 179 ? -40.788 7.022 11.051 1.00 90.75 179 GLY A O 1
ATOM 1378 N N . GLN A 1 180 ? -38.660 6.386 10.851 1.00 93.56 180 GLN A N 1
ATOM 1379 C CA . GLN A 1 180 ? -38.320 6.748 12.227 1.00 93.56 180 GLN A CA 1
ATOM 1380 C C . GLN A 1 180 ? -38.300 8.273 12.407 1.00 93.56 180 GLN A C 1
ATOM 1382 O O . GLN A 1 180 ? -37.697 8.986 11.608 1.00 93.56 180 GLN A O 1
ATOM 1387 N N . THR A 1 181 ? -38.892 8.771 13.497 1.00 94.12 181 THR A N 1
ATOM 1388 C CA . THR A 1 181 ? -38.749 10.173 13.917 1.00 94.12 181 THR A CA 1
ATOM 1389 C C . THR A 1 181 ? -37.485 10.350 14.761 1.00 94.12 181 THR A C 1
ATOM 1391 O O . THR A 1 181 ? -37.339 9.709 15.804 1.00 94.12 181 THR A O 1
ATOM 1394 N N . ILE A 1 182 ? -36.564 11.206 14.325 1.00 92.81 182 ILE A N 1
ATOM 1395 C CA . ILE A 1 182 ? -35.293 11.483 14.988 1.00 92.81 182 ILE A CA 1
ATOM 1396 C C . ILE A 1 182 ? -34.844 12.936 14.782 1.00 92.81 182 ILE A C 1
ATOM 1398 O O . ILE A 1 182 ? -34.886 13.472 13.678 1.00 92.81 182 ILE A O 1
ATOM 1402 N N . ASP A 1 183 ? -34.337 13.557 15.850 1.00 93.38 183 ASP A N 1
ATOM 1403 C CA . ASP A 1 183 ? -33.661 14.852 15.754 1.00 93.38 183 ASP A CA 1
ATOM 1404 C C . ASP A 1 183 ? -32.299 14.670 15.064 1.00 93.38 183 ASP A C 1
ATOM 1406 O O . ASP A 1 183 ? -31.422 13.931 15.533 1.00 93.38 183 ASP A O 1
ATOM 1410 N N . ARG A 1 184 ? -32.117 15.359 13.933 1.00 92.06 184 ARG A N 1
ATOM 1411 C CA . ARG A 1 184 ? -30.895 15.287 13.120 1.00 92.06 184 ARG A CA 1
ATOM 1412 C C . ARG A 1 184 ? -29.643 15.667 13.909 1.00 92.06 184 ARG A C 1
ATOM 1414 O O . ARG A 1 184 ? -28.606 15.020 13.760 1.00 92.06 184 ARG A O 1
ATOM 1421 N N . ASP A 1 185 ? -29.693 16.745 14.682 1.00 91.31 185 ASP A N 1
ATOM 1422 C CA . ASP A 1 185 ? -28.512 17.296 15.345 1.00 91.31 185 ASP A CA 1
ATOM 1423 C C . ASP A 1 185 ? -28.117 16.440 16.555 1.00 91.31 185 ASP A C 1
ATOM 1425 O O . ASP A 1 185 ? -26.923 16.215 16.782 1.00 91.31 185 ASP A O 1
ATOM 1429 N N . ALA A 1 186 ? -29.098 15.861 17.250 1.00 91.81 186 ALA A N 1
ATOM 1430 C CA . ALA A 1 186 ? -28.879 14.832 18.260 1.00 91.81 186 ALA A CA 1
ATOM 1431 C C . ALA A 1 186 ? -28.246 13.570 17.650 1.00 91.81 186 ALA A C 1
ATOM 1433 O O . ALA A 1 186 ? -27.239 13.084 18.164 1.00 91.81 186 ALA A O 1
ATOM 1434 N N . LEU A 1 187 ? -28.762 13.082 16.515 1.00 92.62 187 LEU A N 1
ATOM 1435 C CA . LEU A 1 187 ? -28.190 11.937 15.798 1.00 92.62 187 LEU A CA 1
ATOM 1436 C C . LEU A 1 187 ? -26.729 12.185 15.397 1.00 92.62 187 LEU A C 1
ATOM 1438 O O . LEU A 1 187 ? -25.868 11.327 15.601 1.00 92.62 187 LEU A O 1
ATOM 1442 N N . VAL A 1 188 ? -26.427 13.370 14.859 1.00 92.81 188 VAL A N 1
ATOM 1443 C CA . VAL A 1 188 ? -25.055 13.758 14.502 1.00 92.81 188 VAL A CA 1
ATOM 1444 C C . VAL A 1 188 ? -24.159 13.777 15.739 1.00 92.81 188 VAL A C 1
ATOM 1446 O O . VAL A 1 188 ? -23.047 13.254 15.680 1.00 92.81 188 VAL A O 1
ATOM 1449 N N . ALA A 1 189 ? -24.625 14.329 16.863 1.00 89.25 189 ALA A N 1
ATOM 1450 C CA . ALA A 1 189 ? -23.867 14.325 18.113 1.00 89.25 189 ALA A CA 1
ATOM 1451 C C . ALA A 1 189 ? -23.594 12.896 18.616 1.00 89.25 189 ALA A C 1
ATOM 1453 O O . ALA A 1 189 ? -22.468 12.600 19.020 1.00 89.25 189 ALA A O 1
ATOM 1454 N N . THR A 1 190 ? -24.573 11.991 18.519 1.00 90.81 190 THR A N 1
ATOM 1455 C CA . THR A 1 190 ? -24.414 10.573 18.873 1.00 90.81 190 THR A CA 1
ATOM 1456 C C . THR A 1 190 ? -23.398 9.870 17.976 1.00 90.81 190 THR A C 1
ATOM 1458 O O . THR A 1 190 ? -22.525 9.167 18.483 1.00 90.81 190 THR A O 1
ATOM 1461 N N . LEU A 1 191 ? -23.447 10.086 16.657 1.00 91.88 191 LEU A N 1
ATOM 1462 C CA . LEU A 1 191 ? -22.491 9.500 15.711 1.00 91.88 191 LEU A CA 1
ATOM 1463 C C . LEU A 1 191 ? -21.067 10.030 15.930 1.00 91.88 191 LEU A C 1
ATOM 1465 O O . LEU A 1 191 ? -20.117 9.246 15.957 1.00 91.88 191 LEU A O 1
ATOM 1469 N N . VAL A 1 192 ? -20.901 11.338 16.151 1.00 87.75 192 VAL A N 1
ATOM 1470 C CA . VAL A 1 192 ? -19.595 11.919 16.513 1.00 87.75 192 VAL A CA 1
ATOM 1471 C C . VAL A 1 192 ? -19.094 11.325 17.830 1.00 87.75 192 VAL A C 1
ATOM 1473 O O . VAL A 1 192 ? -17.938 10.916 17.917 1.00 87.75 192 VAL A O 1
ATOM 1476 N N . GLY A 1 193 ? -19.971 11.190 18.830 1.00 84.25 193 GLY A N 1
ATOM 1477 C CA . GLY A 1 193 ? -19.657 10.528 20.095 1.00 84.25 193 GLY A CA 1
ATOM 1478 C C . GLY A 1 193 ? -19.262 9.058 19.927 1.00 84.25 193 GLY A C 1
ATOM 1479 O O . GLY A 1 193 ? -18.406 8.569 20.661 1.00 84.25 193 GLY A O 1
ATOM 1480 N N . ALA A 1 194 ? -19.828 8.353 18.945 1.00 87.31 194 ALA A N 1
ATOM 1481 C CA . ALA A 1 194 ? -19.444 6.991 18.573 1.00 87.31 194 ALA A CA 1
ATOM 1482 C C . ALA A 1 194 ? -18.121 6.918 17.780 1.00 87.31 194 ALA A C 1
ATOM 1484 O O . ALA A 1 194 ? -17.660 5.822 17.478 1.00 87.31 194 ALA A O 1
ATOM 1485 N N . GLY A 1 195 ? -17.488 8.053 17.457 1.00 86.25 195 GLY A N 1
ATOM 1486 C CA . GLY A 1 195 ? -16.174 8.121 16.813 1.00 86.25 195 GLY A CA 1
ATOM 1487 C C . GLY A 1 195 ? -16.191 8.459 15.319 1.00 86.25 195 GLY A C 1
ATOM 1488 O O . GLY A 1 195 ? -15.129 8.406 14.687 1.00 86.25 195 GLY A O 1
ATOM 1489 N N . TYR A 1 196 ? -17.352 8.810 14.748 1.00 88.00 196 TYR A N 1
ATOM 1490 C CA . TYR A 1 196 ? -17.438 9.271 13.360 1.00 88.00 196 TYR A CA 1
ATOM 1491 C C . TYR A 1 196 ? -16.867 10.686 13.193 1.00 88.00 196 TYR A C 1
ATOM 1493 O O . TYR A 1 196 ? -17.033 11.558 14.045 1.00 88.00 196 TYR A O 1
ATOM 1501 N N . SER A 1 197 ? -16.209 10.927 12.061 1.00 81.81 197 SER A N 1
ATOM 1502 C CA . SER A 1 197 ? -15.575 12.211 11.737 1.00 81.81 197 SER A CA 1
ATOM 1503 C C . SER A 1 197 ? -16.460 13.023 10.792 1.00 81.81 197 SER A C 1
ATOM 1505 O O . SER A 1 197 ? -16.834 12.546 9.723 1.00 81.81 197 SER A O 1
ATOM 1507 N N . ARG A 1 198 ? -16.814 14.254 11.182 1.00 83.75 198 ARG A N 1
ATOM 1508 C CA . ARG A 1 198 ? -17.672 15.133 10.374 1.00 83.75 198 ARG A CA 1
ATOM 1509 C C . ARG A 1 198 ? -16.862 15.854 9.299 1.00 83.75 198 ARG A C 1
ATOM 1511 O O . ARG A 1 198 ? -16.012 16.679 9.625 1.00 83.75 198 ARG A O 1
ATOM 1518 N N . LEU A 1 199 ? -17.189 15.602 8.035 1.00 76.56 199 LEU A N 1
ATOM 1519 C CA . LEU A 1 199 ? -16.539 16.175 6.857 1.00 76.56 199 LEU A CA 1
ATOM 1520 C C . LEU A 1 199 ? -17.559 16.816 5.895 1.00 76.56 199 LEU A C 1
ATOM 1522 O O . LEU A 1 199 ? -18.769 16.618 6.036 1.00 76.56 199 LEU A O 1
ATOM 1526 N N . PRO A 1 200 ? -17.108 17.616 4.908 1.00 65.75 200 PRO A N 1
ATOM 1527 C CA . PRO A 1 200 ? -17.996 18.165 3.878 1.00 65.75 200 PRO A CA 1
ATOM 1528 C C . PRO A 1 200 ? -18.584 17.097 2.941 1.00 65.75 200 PRO A C 1
ATOM 1530 O O . PRO A 1 200 ? -19.695 17.257 2.424 1.00 65.75 200 PRO A O 1
ATOM 1533 N N . LEU A 1 201 ? -17.828 16.025 2.700 1.00 70.44 201 LEU A N 1
ATOM 1534 C CA . LEU A 1 201 ? -18.116 14.896 1.815 1.00 70.44 201 LEU A CA 1
ATOM 1535 C C . LEU A 1 201 ? -17.704 13.609 2.530 1.00 70.44 201 LEU A C 1
ATOM 1537 O O . LEU A 1 201 ? -16.764 13.637 3.317 1.00 70.44 201 LEU A O 1
ATOM 1541 N N . VAL A 1 202 ? -18.423 12.523 2.254 1.00 74.88 202 VAL A N 1
ATOM 1542 C CA . VAL A 1 202 ? -18.088 11.179 2.734 1.00 74.88 202 VAL A CA 1
ATOM 1543 C C . VAL A 1 202 ? -17.408 10.426 1.598 1.00 74.88 202 VAL A C 1
ATOM 1545 O O . VAL A 1 202 ? -18.008 10.244 0.533 1.00 74.88 202 VAL A O 1
ATOM 1548 N N . GLU A 1 203 ? -16.176 10.003 1.845 1.00 67.56 203 GLU A N 1
ATOM 1549 C CA . GLU A 1 203 ? -15.326 9.240 0.931 1.00 67.56 203 GLU A CA 1
ATOM 1550 C C . GLU A 1 203 ? -14.853 7.928 1.588 1.00 67.56 203 GLU A C 1
ATOM 1552 O O . GLU A 1 203 ? -14.823 6.890 0.922 1.00 67.56 203 GLU A O 1
ATOM 1557 N N . GLU A 1 204 ? -14.579 7.937 2.899 1.00 71.12 204 GLU A N 1
ATOM 1558 C CA . GLU A 1 204 ? -14.038 6.801 3.658 1.00 71.12 204 GLU A CA 1
ATOM 1559 C C . GLU A 1 204 ? -14.934 6.321 4.814 1.00 71.12 204 GLU A C 1
ATOM 1561 O O . GLU A 1 204 ? -15.842 7.006 5.287 1.00 71.12 204 GLU A O 1
ATO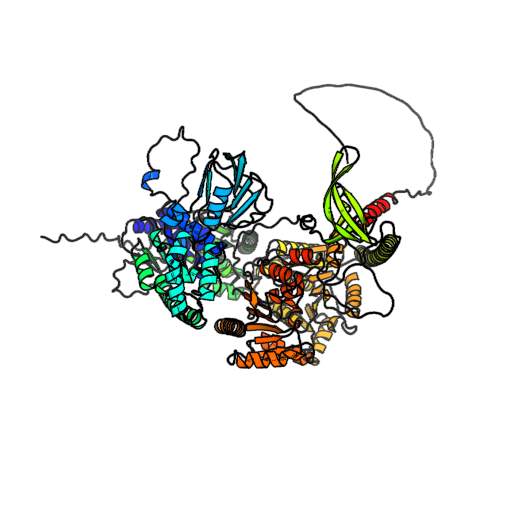M 1566 N N . ARG A 1 205 ? -14.667 5.097 5.299 1.00 79.88 205 ARG A N 1
ATOM 1567 C CA . ARG A 1 205 ? -15.355 4.496 6.454 1.00 79.88 205 ARG A CA 1
ATOM 1568 C C . ARG A 1 205 ? -15.090 5.294 7.731 1.00 79.88 205 ARG A C 1
ATOM 1570 O O . ARG A 1 205 ? -13.953 5.628 8.044 1.00 79.88 205 ARG A O 1
ATOM 1577 N N . GLY A 1 206 ? -16.136 5.490 8.527 1.00 82.31 206 GLY A N 1
ATOM 1578 C CA . GLY A 1 206 ? -16.090 6.272 9.761 1.00 82.31 206 GLY A CA 1
ATOM 1579 C C . GLY A 1 206 ? -16.299 7.772 9.552 1.00 82.31 206 GLY A C 1
ATOM 1580 O O . GLY A 1 206 ? -16.151 8.540 10.501 1.00 82.31 206 GLY A O 1
ATOM 1581 N N . GLU A 1 207 ? -16.666 8.202 8.347 1.00 84.75 207 GLU A N 1
ATOM 1582 C CA . GLU A 1 207 ? -17.000 9.593 8.044 1.00 84.75 207 GLU A CA 1
ATOM 1583 C C . GLU A 1 207 ? -18.512 9.833 8.053 1.00 84.75 207 GLU A C 1
ATOM 1585 O O . GLU A 1 207 ? -19.314 8.923 7.806 1.00 84.75 207 GLU A O 1
ATOM 1590 N N . LEU A 1 208 ? -18.895 11.082 8.326 1.00 93.19 208 LEU A N 1
ATOM 1591 C CA . LEU A 1 208 ? -20.252 11.582 8.133 1.00 93.19 208 LEU A CA 1
ATOM 1592 C C . LEU A 1 208 ? -20.246 12.974 7.493 1.00 93.19 208 LEU A C 1
ATOM 1594 O O . LEU A 1 208 ? -19.349 13.777 7.752 1.00 93.19 208 LEU A O 1
ATOM 1598 N N . ALA A 1 209 ? -21.286 13.300 6.728 1.00 88.81 209 ALA A N 1
ATOM 1599 C CA . ALA A 1 209 ? -21.520 14.637 6.188 1.00 88.81 209 ALA A CA 1
ATOM 1600 C C . ALA A 1 209 ? -22.987 15.046 6.348 1.00 88.81 209 ALA A C 1
ATOM 1602 O O . ALA A 1 209 ? -23.893 14.230 6.216 1.00 88.81 209 ALA A O 1
ATOM 1603 N N . VAL A 1 210 ? -23.224 16.333 6.610 1.00 90.81 210 VAL A N 1
ATOM 1604 C CA . VAL A 1 210 ? -24.571 16.885 6.838 1.00 90.81 210 VAL A CA 1
ATOM 1605 C C . VAL A 1 210 ? -24.848 17.995 5.833 1.00 90.81 210 VAL A C 1
ATOM 1607 O O . VAL A 1 210 ? -24.059 18.938 5.730 1.00 90.81 210 VAL A O 1
ATOM 1610 N N . ARG A 1 211 ? -25.973 17.909 5.114 1.00 87.12 211 ARG A N 1
ATOM 1611 C CA . ARG A 1 211 ? -26.410 18.892 4.108 1.00 87.12 211 ARG A CA 1
ATOM 1612 C C . ARG A 1 211 ? -27.919 19.109 4.179 1.00 87.12 211 ARG A C 1
ATOM 1614 O O . ARG A 1 211 ? -28.689 18.409 3.528 1.00 87.12 211 ARG A O 1
ATOM 1621 N N . GLY A 1 212 ? -28.352 20.102 4.954 1.00 87.44 212 GLY A N 1
ATOM 1622 C CA . GLY A 1 212 ? -29.781 20.344 5.169 1.00 87.44 212 GLY A CA 1
ATOM 1623 C C . GLY A 1 212 ? -30.438 19.141 5.854 1.00 87.44 212 GLY A C 1
ATOM 1624 O O . GLY A 1 212 ? -30.005 18.759 6.939 1.00 87.44 212 GLY A O 1
ATOM 1625 N N . GLY A 1 213 ? -31.454 18.550 5.223 1.00 88.50 213 GLY A N 1
ATOM 1626 C CA . GLY A 1 213 ? -32.105 17.315 5.684 1.00 88.50 213 GLY A CA 1
ATOM 1627 C C . GLY A 1 213 ? -31.353 16.026 5.332 1.00 88.50 213 GLY A C 1
ATOM 1628 O O . GLY A 1 213 ? -31.832 14.948 5.644 1.00 88.50 213 GLY A O 1
ATOM 1629 N N . ILE A 1 214 ? -30.192 16.102 4.675 1.00 93.06 214 ILE A N 1
ATOM 1630 C CA . ILE A 1 214 ? -29.437 14.919 4.245 1.00 93.06 214 ILE A CA 1
ATOM 1631 C C . ILE A 1 214 ? -28.288 14.643 5.215 1.00 93.06 214 ILE A C 1
ATOM 1633 O O . ILE A 1 214 ? -27.484 15.537 5.503 1.00 93.06 214 ILE A O 1
ATOM 1637 N N . LEU A 1 215 ? -28.186 13.397 5.665 1.00 95.94 215 LEU A N 1
ATOM 1638 C CA . LEU A 1 215 ? -27.080 12.859 6.445 1.00 95.94 215 LEU A CA 1
ATOM 1639 C C . LEU A 1 215 ? -26.444 11.691 5.682 1.00 95.94 215 LEU A C 1
ATOM 1641 O O . LEU A 1 215 ? -27.049 10.635 5.527 1.00 95.94 215 LEU A O 1
ATOM 1645 N N . ASP A 1 216 ? -25.207 11.872 5.235 1.00 95.88 216 ASP A N 1
ATOM 1646 C CA . ASP A 1 216 ? -24.400 10.804 4.647 1.00 95.88 216 ASP A CA 1
ATOM 1647 C C . ASP A 1 216 ? -23.503 10.202 5.735 1.00 95.88 216 ASP A C 1
ATOM 1649 O O . ASP A 1 216 ? -22.870 10.946 6.484 1.00 95.88 216 ASP A O 1
ATOM 1653 N N . ILE A 1 217 ? -23.423 8.873 5.820 1.00 95.75 217 ILE A N 1
ATOM 1654 C CA . ILE A 1 217 ? -22.557 8.137 6.754 1.00 95.75 217 ILE A CA 1
ATOM 1655 C C . ILE A 1 217 ? -21.874 6.963 6.054 1.00 95.75 217 ILE A C 1
ATOM 1657 O O . ILE A 1 217 ? -22.454 6.347 5.159 1.00 95.75 217 ILE A O 1
ATOM 1661 N N . PHE A 1 218 ? -20.676 6.580 6.500 1.00 90.94 218 PHE A N 1
ATOM 1662 C CA . PHE A 1 218 ? -20.016 5.362 6.018 1.00 90.94 218 PHE A CA 1
ATOM 1663 C C . PHE A 1 218 ? -19.694 4.389 7.163 1.00 90.94 218 PHE A C 1
ATOM 1665 O O . PHE A 1 218 ? -18.611 4.448 7.749 1.00 90.94 218 PHE A O 1
ATOM 1672 N N . PRO A 1 219 ? -20.607 3.457 7.491 1.00 90.94 219 PRO A N 1
ATOM 1673 C CA . PRO A 1 219 ? -20.381 2.474 8.546 1.00 90.94 219 PRO A CA 1
ATOM 1674 C C . PRO A 1 219 ? -19.241 1.491 8.233 1.00 90.94 219 PRO A C 1
ATOM 1676 O O . PRO A 1 219 ? -19.092 1.068 7.083 1.00 90.94 219 PRO A O 1
ATOM 1679 N N . PRO A 1 220 ? -18.474 1.041 9.245 1.00 84.19 220 PRO A N 1
ATOM 1680 C CA . PRO A 1 220 ? -17.272 0.233 9.031 1.00 84.19 220 PRO A CA 1
ATOM 1681 C C . PRO A 1 220 ? -17.547 -1.157 8.437 1.00 84.19 220 PRO A C 1
ATOM 1683 O O . PRO A 1 220 ? -16.690 -1.695 7.738 1.00 84.19 220 PRO A O 1
ATOM 1686 N N . HIS A 1 221 ? -18.730 -1.732 8.683 1.00 84.44 221 HIS A N 1
ATOM 1687 C CA . HIS A 1 221 ? -19.088 -3.085 8.241 1.00 84.44 221 HIS A CA 1
ATOM 1688 C C . HIS A 1 221 ? -19.706 -3.157 6.840 1.00 84.44 221 HIS A C 1
ATOM 1690 O O . HIS A 1 221 ? -19.932 -4.259 6.326 1.00 84.44 221 HIS A O 1
ATOM 1696 N N . ARG A 1 222 ? -20.006 -2.002 6.229 1.00 84.44 222 ARG A N 1
ATOM 1697 C CA . ARG A 1 222 ? -20.646 -1.915 4.913 1.00 84.44 222 ARG A CA 1
ATOM 1698 C C . ARG A 1 222 ? -19.622 -1.750 3.793 1.00 84.44 222 ARG A C 1
ATOM 1700 O O . ARG A 1 222 ? -18.533 -1.201 3.977 1.00 84.44 222 ARG A O 1
ATOM 1707 N N . ALA A 1 223 ? -19.988 -2.223 2.606 1.00 78.75 223 ALA A N 1
ATOM 1708 C CA . ALA A 1 223 ? -19.203 -2.016 1.391 1.00 78.75 223 ALA A CA 1
ATOM 1709 C C . ALA A 1 223 ? -19.383 -0.600 0.813 1.00 78.75 223 ALA A C 1
ATOM 1711 O O . ALA A 1 223 ? -18.415 -0.033 0.316 1.00 78.75 223 ALA A O 1
ATOM 1712 N N . SER A 1 224 ? -20.584 -0.027 0.946 1.00 83.69 224 SER A N 1
ATOM 1713 C CA . SER A 1 224 ? -20.953 1.291 0.415 1.00 83.69 224 SER A CA 1
ATOM 1714 C C . SER A 1 224 ? -21.458 2.226 1.522 1.00 83.69 224 SER A C 1
ATOM 1716 O O . SER A 1 224 ? -22.081 1.742 2.480 1.00 83.69 224 SER A O 1
ATOM 1718 N N . PRO A 1 225 ? -21.226 3.547 1.405 1.00 88.44 225 PRO A N 1
ATOM 1719 C CA . PRO A 1 225 ? -21.800 4.535 2.307 1.00 88.44 225 PRO A CA 1
ATOM 1720 C C . PRO A 1 225 ? -23.313 4.669 2.091 1.00 88.44 225 PRO A C 1
ATOM 1722 O O . PRO A 1 225 ? -23.866 4.254 1.068 1.00 88.44 225 PRO A O 1
ATOM 1725 N N . VAL A 1 226 ? -23.984 5.248 3.082 1.00 95.12 226 VAL A N 1
ATOM 1726 C CA . VAL A 1 226 ? -25.440 5.362 3.155 1.00 95.12 226 VAL A CA 1
ATOM 1727 C C . VAL A 1 226 ? -25.836 6.825 3.299 1.00 95.12 226 VAL A C 1
ATOM 1729 O O . VAL A 1 226 ? -25.302 7.543 4.139 1.00 95.12 226 VAL A O 1
ATOM 1732 N N . ARG A 1 227 ? -26.789 7.247 2.474 1.00 96.06 227 ARG A N 1
ATOM 1733 C CA . ARG A 1 227 ? -27.463 8.538 2.499 1.00 96.06 227 ARG A CA 1
ATOM 1734 C C . ARG A 1 227 ? -28.812 8.382 3.186 1.00 96.06 227 ARG A C 1
ATOM 1736 O O . ARG A 1 227 ? -29.613 7.545 2.775 1.00 96.06 227 ARG A O 1
ATOM 1743 N N . ILE A 1 228 ? -29.043 9.193 4.206 1.00 96.00 228 ILE A N 1
ATOM 1744 C CA . ILE A 1 228 ? -30.282 9.274 4.975 1.00 96.00 228 ILE A CA 1
ATOM 1745 C C . ILE A 1 228 ? -30.907 10.633 4.666 1.00 96.00 228 ILE A C 1
ATOM 1747 O O . ILE A 1 228 ? -30.288 11.671 4.895 1.00 96.00 228 ILE A O 1
ATOM 1751 N N . GLU A 1 229 ? -32.108 10.630 4.108 1.00 95.00 229 GLU A N 1
ATOM 1752 C CA . GLU A 1 229 ? -32.874 11.833 3.785 1.00 95.00 229 GLU A CA 1
ATOM 1753 C C . GLU A 1 229 ? -33.976 12.013 4.832 1.00 95.00 229 GLU A C 1
ATOM 1755 O O . GLU A 1 229 ? -34.769 11.100 5.064 1.00 95.00 229 GLU A O 1
ATOM 1760 N N . LEU A 1 230 ? -33.991 13.178 5.479 1.00 93.81 230 LEU A N 1
ATOM 1761 C CA . LEU A 1 230 ? -34.965 13.568 6.492 1.00 93.81 230 LEU A CA 1
ATOM 1762 C C . LEU A 1 230 ? -35.952 14.589 5.918 1.00 93.81 230 LEU A C 1
ATOM 1764 O O . LEU A 1 230 ? -35.537 15.592 5.321 1.00 93.81 230 LEU A O 1
ATOM 1768 N N . LEU A 1 231 ? -37.241 14.376 6.179 1.00 91.81 231 LEU A N 1
ATOM 1769 C CA . LEU A 1 231 ? -38.313 15.338 5.939 1.00 91.81 231 LEU A CA 1
ATOM 1770 C C . LEU A 1 231 ? -38.825 15.853 7.289 1.00 91.81 231 LEU A C 1
ATOM 1772 O O . LEU A 1 231 ? -39.592 15.189 7.981 1.00 91.81 231 LEU A O 1
ATOM 1776 N N . GLY A 1 232 ? -38.367 17.042 7.685 1.00 89.62 232 GLY A N 1
ATOM 1777 C CA . GLY A 1 232 ? -38.506 17.479 9.076 1.00 89.62 232 GLY A CA 1
ATOM 1778 C C . GLY A 1 232 ? -37.650 16.589 9.977 1.00 89.62 232 GLY A C 1
ATOM 1779 O O . GLY A 1 232 ? -36.440 16.514 9.765 1.00 89.62 232 GLY A O 1
ATOM 1780 N N . ASP A 1 233 ? -38.292 15.896 10.916 1.00 91.44 233 ASP A N 1
ATOM 1781 C CA . ASP A 1 233 ? -37.643 14.951 11.832 1.00 91.44 233 ASP A CA 1
ATOM 1782 C C . ASP A 1 233 ? -37.881 13.483 11.431 1.00 91.44 233 ASP A C 1
ATOM 1784 O O . ASP A 1 233 ? -37.470 12.582 12.147 1.00 91.44 233 ASP A O 1
ATOM 1788 N N . GLU A 1 234 ? -38.556 13.196 10.314 1.00 94.56 234 GLU A N 1
ATOM 1789 C CA . GLU A 1 234 ? -38.846 11.822 9.880 1.00 94.56 234 GLU A CA 1
ATOM 1790 C C . GLU A 1 234 ? -37.851 11.334 8.817 1.00 94.56 234 GLU A C 1
ATOM 1792 O O . GLU A 1 234 ? -37.540 12.056 7.867 1.00 94.56 234 GLU A O 1
ATOM 1797 N N . VAL A 1 235 ? -37.366 10.094 8.950 1.00 95.56 235 VAL A N 1
ATOM 1798 C CA . VAL A 1 235 ? -36.522 9.428 7.945 1.00 95.56 235 VAL A CA 1
ATOM 1799 C C . VAL A 1 235 ? -37.354 9.049 6.718 1.00 95.56 235 VAL A C 1
ATOM 1801 O O . VAL A 1 235 ? -37.998 8.002 6.683 1.00 95.56 235 VAL A O 1
ATOM 1804 N N . GLU A 1 236 ? -37.297 9.886 5.685 1.00 95.12 236 GLU A N 1
ATOM 1805 C CA . GLU A 1 236 ? -38.027 9.710 4.426 1.00 95.12 236 GLU A CA 1
ATOM 1806 C C . GLU A 1 236 ? -37.395 8.631 3.541 1.00 95.12 236 GLU A C 1
ATOM 1808 O O . GLU A 1 236 ? -38.100 7.853 2.896 1.00 95.12 236 GLU A O 1
ATOM 1813 N N . SER A 1 237 ? -36.060 8.583 3.460 1.00 94.50 237 SER A N 1
ATOM 1814 C CA . SER A 1 237 ? -35.379 7.599 2.616 1.00 94.50 237 SER A CA 1
ATOM 1815 C C . SER A 1 237 ? -33.980 7.240 3.114 1.00 94.50 237 SER A C 1
ATOM 1817 O O . SER A 1 237 ? -33.251 8.074 3.646 1.00 94.50 237 SER A O 1
ATOM 1819 N N . ILE A 1 238 ? -33.597 5.973 2.935 1.00 95.94 238 ILE A N 1
ATOM 1820 C CA . ILE A 1 238 ? -32.250 5.462 3.214 1.00 95.94 238 ILE A CA 1
ATOM 1821 C C . ILE A 1 238 ? -31.741 4.806 1.930 1.00 95.94 238 ILE A C 1
ATOM 1823 O O . ILE A 1 238 ? -32.417 3.950 1.357 1.00 95.94 238 ILE A O 1
ATOM 1827 N N . ARG A 1 239 ? -30.572 5.213 1.430 1.00 94.31 239 ARG A N 1
ATOM 1828 C CA . ARG A 1 239 ? -30.027 4.729 0.150 1.00 94.31 239 ARG A CA 1
ATOM 1829 C C . ARG A 1 239 ? -28.525 4.530 0.221 1.00 94.31 239 ARG A C 1
ATOM 1831 O O . ARG A 1 239 ? -27.819 5.364 0.769 1.00 94.31 239 ARG A O 1
ATOM 1838 N N . GLU A 1 240 ? -28.015 3.479 -0.399 1.00 92.69 240 GLU A N 1
ATOM 1839 C CA . GLU A 1 240 ? -26.587 3.391 -0.703 1.00 92.69 240 GLU A CA 1
ATOM 1840 C C . GLU A 1 240 ? -26.209 4.452 -1.737 1.00 92.69 240 GLU A C 1
ATOM 1842 O O . GLU A 1 240 ? -27.033 4.832 -2.572 1.00 92.69 240 GLU A O 1
ATOM 1847 N N . PHE A 1 241 ? -24.969 4.931 -1.714 1.00 87.94 241 PHE A N 1
ATOM 1848 C CA . PHE A 1 241 ? -24.450 5.799 -2.767 1.00 87.94 241 PHE A CA 1
ATOM 1849 C C . PHE A 1 241 ? -22.995 5.475 -3.096 1.00 87.94 241 PHE A C 1
ATOM 1851 O O . PHE A 1 241 ? -22.280 4.858 -2.312 1.00 87.94 241 PHE A O 1
ATOM 1858 N N . ASP A 1 242 ? -22.557 5.888 -4.280 1.00 76.62 242 ASP A N 1
ATOM 1859 C CA . ASP A 1 242 ? -21.168 5.731 -4.704 1.00 76.62 242 ASP A CA 1
ATOM 1860 C C . ASP A 1 242 ? -20.309 6.902 -4.187 1.00 76.62 242 ASP A C 1
ATOM 1862 O O . ASP A 1 242 ? -20.618 8.051 -4.522 1.00 76.62 242 ASP A O 1
ATOM 1866 N N . PRO A 1 243 ? -19.238 6.662 -3.404 1.00 67.62 243 PRO A N 1
ATOM 1867 C CA . PRO A 1 243 ? -18.440 7.733 -2.801 1.00 67.62 243 PRO A CA 1
ATOM 1868 C C . PRO A 1 243 ? -17.703 8.601 -3.836 1.00 67.62 243 PRO A C 1
ATOM 1870 O O . PRO A 1 243 ? -17.478 9.780 -3.587 1.00 67.62 243 PRO A O 1
ATOM 1873 N N . ALA A 1 244 ? -17.383 8.082 -5.026 1.00 60.34 244 ALA A N 1
ATOM 1874 C CA . ALA A 1 244 ? -16.675 8.854 -6.052 1.00 60.34 244 ALA A CA 1
ATOM 1875 C C . ALA A 1 244 ? -17.603 9.812 -6.825 1.00 60.34 244 ALA A C 1
ATOM 1877 O O . ALA A 1 244 ? -17.268 10.966 -7.084 1.00 60.34 244 ALA A O 1
ATOM 1878 N N . SER A 1 245 ? -18.787 9.343 -7.216 1.00 66.94 245 SER A N 1
ATOM 1879 C CA . SER A 1 245 ? -19.771 10.114 -7.988 1.00 66.94 245 SER A CA 1
ATOM 1880 C C . SER A 1 245 ? -20.806 10.832 -7.123 1.00 66.94 245 SER A C 1
ATOM 1882 O O . SER A 1 245 ? -21.527 11.692 -7.634 1.00 66.94 245 SER A O 1
ATOM 1884 N N . GLN A 1 246 ? -20.890 10.488 -5.833 1.00 75.50 246 GLN A N 1
ATOM 1885 C CA . GLN A 1 246 ? -21.840 11.016 -4.846 1.00 75.50 246 GLN A CA 1
ATOM 1886 C C . GLN A 1 246 ? -23.317 10.787 -5.226 1.00 75.50 246 GLN A C 1
ATOM 1888 O O . GLN A 1 246 ? -24.224 11.492 -4.762 1.00 75.50 246 GLN A O 1
ATOM 1893 N N . ARG A 1 247 ? -23.568 9.792 -6.089 1.00 77.31 247 ARG A N 1
ATOM 1894 C CA . ARG A 1 247 ? -24.891 9.443 -6.617 1.00 77.31 247 ARG A CA 1
ATOM 1895 C C . ARG A 1 247 ? -25.501 8.272 -5.864 1.00 77.31 247 ARG A C 1
ATOM 1897 O O . ARG A 1 247 ? -24.862 7.233 -5.716 1.00 77.31 247 ARG A O 1
ATOM 1904 N N . SER A 1 248 ? -26.755 8.445 -5.455 1.00 85.94 248 SER A N 1
ATOM 1905 C CA . SER A 1 248 ? -27.554 7.402 -4.814 1.00 85.94 248 SER A CA 1
ATOM 1906 C C . SER A 1 248 ? -27.782 6.213 -5.755 1.00 85.94 248 SER A C 1
ATOM 1908 O O . SER A 1 248 ? -27.916 6.378 -6.969 1.00 85.94 248 SER A O 1
ATOM 1910 N N . GLN A 1 249 ? -27.838 5.025 -5.170 1.00 87.62 249 GLN A N 1
ATOM 1911 C CA . GLN A 1 249 ? -27.980 3.730 -5.820 1.00 87.62 249 GLN A CA 1
ATOM 1912 C C . GLN A 1 249 ? -29.182 2.990 -5.209 1.00 87.62 249 GLN A C 1
ATOM 1914 O O . GLN A 1 249 ? -30.330 3.391 -5.409 1.00 87.62 249 GLN A O 1
ATOM 1919 N N . THR A 1 250 ? -28.923 1.915 -4.469 1.00 87.31 250 THR A N 1
ATOM 1920 C CA . THR A 1 250 ? -29.915 0.972 -3.955 1.00 87.31 250 THR A CA 1
ATOM 1921 C C . THR A 1 250 ? -30.625 1.529 -2.714 1.00 87.31 250 THR A C 1
ATOM 1923 O O . THR A 1 250 ? -29.941 1.966 -1.788 1.00 87.31 250 THR A O 1
ATOM 1926 N N . PRO A 1 251 ? -31.970 1.525 -2.642 1.00 90.69 251 PRO A N 1
ATOM 1927 C CA . PRO A 1 251 ? -32.687 1.870 -1.415 1.00 90.69 251 PRO A CA 1
ATOM 1928 C C . PRO A 1 251 ? -32.522 0.784 -0.341 1.00 90.69 251 PRO A C 1
ATOM 1930 O O . PRO A 1 251 ? -32.402 -0.400 -0.653 1.00 90.69 251 PRO A O 1
ATOM 1933 N N . LEU A 1 252 ? -32.554 1.194 0.925 1.00 89.06 252 LEU A N 1
ATOM 1934 C CA . LEU A 1 252 ? -32.470 0.343 2.111 1.00 89.06 252 LEU A CA 1
ATOM 1935 C C . LEU A 1 252 ? -33.671 0.612 3.029 1.00 89.06 252 LEU A C 1
ATOM 1937 O O . LEU A 1 252 ? -34.161 1.734 3.099 1.00 89.06 252 LEU A O 1
ATOM 1941 N N . GLY A 1 253 ? -34.135 -0.412 3.751 1.00 84.12 253 GLY A N 1
ATOM 1942 C CA . GLY A 1 253 ? -35.199 -0.257 4.757 1.00 84.12 253 GLY A CA 1
ATOM 1943 C C . GLY A 1 253 ? -34.692 0.173 6.139 1.00 84.12 253 GLY A C 1
ATOM 1944 O O . GLY A 1 253 ? -35.445 0.735 6.925 1.00 84.12 253 GLY A O 1
ATOM 1945 N N . HIS A 1 254 ? -33.419 -0.087 6.436 1.00 90.69 254 HIS A N 1
ATOM 1946 C CA . HIS A 1 254 ? -32.768 0.277 7.691 1.00 90.69 254 HIS A CA 1
ATOM 1947 C C . HIS A 1 254 ? -31.253 0.404 7.483 1.00 90.69 254 HIS A C 1
ATOM 1949 O O . HIS A 1 254 ? -30.698 -0.118 6.509 1.00 90.69 254 HIS A O 1
ATOM 1955 N N . VAL A 1 255 ? -30.572 1.065 8.415 1.00 91.81 255 VAL A N 1
ATOM 1956 C CA . VAL A 1 255 ? -29.111 1.114 8.495 1.00 91.81 255 VAL A CA 1
ATOM 1957 C C . VAL A 1 255 ? -28.659 0.964 9.943 1.00 91.81 255 VAL A C 1
ATOM 1959 O O . VAL A 1 255 ? -29.259 1.512 10.865 1.00 91.81 255 VAL A O 1
ATOM 1962 N N . VAL A 1 256 ? -27.576 0.215 10.137 1.00 92.12 256 VAL A N 1
ATOM 1963 C CA . VAL A 1 256 ? -26.866 0.140 11.415 1.00 92.12 256 VAL A CA 1
ATOM 1964 C C . VAL A 1 256 ? -25.532 0.863 11.265 1.00 92.12 256 VAL A C 1
ATOM 1966 O O . VAL A 1 256 ? -24.881 0.771 10.224 1.00 92.12 256 VAL A O 1
ATOM 1969 N N . ALA A 1 257 ? -25.119 1.591 12.291 1.00 93.62 257 ALA A N 1
ATOM 1970 C CA . ALA A 1 257 ? -23.881 2.352 12.331 1.00 93.62 257 ALA A CA 1
ATOM 1971 C C . ALA A 1 257 ? -23.138 2.046 13.643 1.00 93.62 257 ALA A C 1
ATOM 1973 O O . ALA A 1 257 ? -23.291 2.773 14.627 1.00 93.62 257 ALA A O 1
ATOM 1974 N N . PRO A 1 258 ? -22.347 0.955 13.688 1.00 93.81 258 PRO A N 1
ATOM 1975 C CA . PRO A 1 258 ? -21.481 0.675 14.823 1.00 93.81 258 PRO A CA 1
ATOM 1976 C C . PRO A 1 258 ? -20.309 1.669 14.879 1.00 93.81 258 PRO A C 1
ATOM 1978 O O . PRO A 1 258 ? -20.009 2.325 13.868 1.00 93.81 258 PRO A O 1
ATOM 1981 N N . PRO A 1 259 ? -19.620 1.769 16.028 1.00 93.56 259 PRO A N 1
ATOM 1982 C CA . PRO A 1 259 ? -18.459 2.638 16.188 1.00 93.56 259 PRO A CA 1
ATOM 1983 C C . PRO A 1 259 ? -17.316 2.274 15.218 1.00 93.56 259 PRO A C 1
ATOM 1985 O O . PRO A 1 259 ? -16.944 1.101 15.136 1.00 93.56 259 PRO A O 1
ATOM 1988 N N . PRO A 1 260 ? -16.713 3.240 14.497 1.00 90.00 260 PRO A N 1
ATOM 1989 C CA . PRO A 1 260 ? -15.570 2.991 13.616 1.00 90.00 260 PRO A CA 1
ATOM 1990 C C . PRO A 1 260 ? -14.223 2.971 14.360 1.00 90.00 260 PRO A C 1
ATOM 1992 O O . PRO A 1 260 ? -13.192 2.715 13.739 1.00 90.00 260 PRO A O 1
ATOM 1995 N N . ARG A 1 261 ? -14.215 3.256 15.671 1.00 89.19 261 ARG A N 1
ATOM 1996 C CA . ARG A 1 261 ? -13.025 3.320 16.534 1.00 89.19 261 ARG A CA 1
ATOM 1997 C C . ARG A 1 261 ? -13.167 2.372 17.727 1.00 89.19 261 ARG A C 1
ATOM 1999 O O . ARG A 1 261 ? -14.277 2.153 18.200 1.00 89.19 261 ARG A O 1
ATOM 2006 N N . ASP A 1 262 ? -12.052 1.834 18.210 1.00 88.62 262 ASP A N 1
ATOM 2007 C CA . ASP A 1 262 ? -11.979 0.981 19.407 1.00 88.62 262 ASP A CA 1
ATOM 2008 C C . ASP A 1 262 ? -11.659 1.771 20.688 1.00 88.62 262 ASP A C 1
ATOM 2010 O O . ASP A 1 262 ? -12.062 1.363 21.776 1.00 88.62 262 ASP A O 1
ATOM 2014 N N . VAL A 1 263 ? -11.021 2.939 20.572 1.00 87.88 263 VAL A N 1
ATOM 2015 C CA . VAL A 1 263 ? -10.932 3.932 21.654 1.00 87.88 263 VAL A CA 1
ATOM 2016 C C . VAL A 1 263 ? -12.128 4.880 21.566 1.00 87.88 263 VAL A C 1
ATOM 2018 O O . VAL A 1 263 ? -12.192 5.759 20.705 1.00 87.88 263 VAL A O 1
ATOM 2021 N N . LEU A 1 264 ? -13.083 4.683 22.472 1.00 82.75 264 LEU A N 1
ATOM 2022 C CA . LEU A 1 264 ? -14.354 5.399 22.547 1.00 82.75 264 LEU A CA 1
ATOM 2023 C C . LEU A 1 264 ? -14.412 6.183 23.862 1.00 82.75 264 LEU A C 1
ATOM 2025 O O . LEU A 1 264 ? -15.043 5.711 24.810 1.00 82.75 264 LEU A O 1
ATOM 2029 N N . PRO A 1 265 ? -13.735 7.344 23.962 1.00 75.06 265 PRO A N 1
ATOM 2030 C CA . PRO A 1 265 ? -13.739 8.105 25.199 1.00 75.06 265 PRO A CA 1
ATOM 2031 C C . PRO A 1 265 ? -15.166 8.540 25.521 1.00 75.06 265 PRO A C 1
ATOM 2033 O O . PRO A 1 265 ? -15.863 9.169 24.718 1.00 75.06 265 PRO A O 1
ATOM 2036 N N . ASP A 1 266 ? -15.606 8.191 26.719 1.00 80.06 266 ASP A N 1
ATOM 2037 C CA . ASP A 1 266 ? -16.854 8.677 27.271 1.00 80.06 266 ASP A CA 1
ATOM 2038 C C . ASP A 1 266 ? -16.574 9.906 28.135 1.00 80.06 266 ASP A C 1
ATOM 2040 O O . ASP A 1 266 ? -15.706 9.875 29.005 1.00 80.06 266 ASP A O 1
ATOM 2044 N N . ARG A 1 267 ? -17.282 11.013 27.889 1.00 83.19 267 ARG A N 1
ATOM 2045 C CA . ARG A 1 267 ? -17.005 12.274 28.588 1.00 83.19 267 ARG A CA 1
ATOM 2046 C C . ARG A 1 267 ? -17.210 12.142 30.096 1.00 83.19 267 ARG A C 1
ATOM 2048 O O . ARG A 1 267 ? -16.421 12.710 30.843 1.00 83.19 267 ARG A O 1
ATOM 2055 N N . ALA A 1 268 ? -18.235 11.413 30.542 1.00 85.62 268 ALA A N 1
ATOM 2056 C CA . ALA A 1 268 ? -18.462 11.198 31.967 1.00 85.62 268 ALA A CA 1
ATOM 2057 C C . ALA A 1 268 ? -17.340 10.336 32.563 1.00 85.62 268 ALA A C 1
ATOM 2059 O O . ALA A 1 268 ? -16.806 10.670 33.618 1.00 85.62 268 ALA A O 1
ATOM 2060 N N . PHE A 1 269 ? -16.904 9.309 31.833 1.00 86.44 269 PHE A N 1
ATOM 2061 C CA . PHE A 1 269 ? -15.803 8.450 32.265 1.00 86.44 269 PHE A CA 1
ATOM 2062 C C . PHE A 1 269 ? -14.443 9.167 32.314 1.00 86.44 269 PHE A C 1
ATOM 2064 O O . PHE A 1 269 ? -13.671 8.976 33.250 1.00 86.44 269 PHE A O 1
ATOM 2071 N N . VAL A 1 270 ? -14.142 10.048 31.354 1.00 86.50 270 VAL A N 1
ATOM 2072 C CA . VAL A 1 270 ? -12.911 10.861 31.380 1.00 86.50 270 VAL A CA 1
ATOM 2073 C C . VAL A 1 270 ? -12.903 11.801 32.590 1.00 86.50 270 VAL A C 1
ATOM 2075 O O . VAL A 1 270 ? -11.856 11.987 33.210 1.00 86.50 270 VAL A O 1
ATOM 2078 N N . ILE A 1 271 ? -14.058 12.367 32.965 1.00 89.25 271 ILE A N 1
ATOM 2079 C CA . ILE A 1 271 ? -14.188 13.172 34.192 1.00 89.25 271 ILE A CA 1
ATOM 2080 C C . ILE A 1 271 ? -13.894 12.303 35.419 1.00 89.25 271 ILE A C 1
ATOM 2082 O O . ILE A 1 271 ? -13.053 12.677 36.232 1.00 89.25 271 ILE A O 1
ATOM 2086 N N . GLU A 1 272 ? -14.516 11.126 35.517 1.00 90.31 272 GLU A N 1
ATOM 2087 C CA . GLU A 1 272 ? -14.289 10.166 36.607 1.00 90.31 272 GLU A CA 1
ATOM 2088 C C . GLU A 1 272 ? -12.805 9.772 36.737 1.00 90.31 272 GLU A C 1
ATOM 2090 O O . GLU A 1 272 ? -12.267 9.688 37.839 1.00 90.31 272 GLU A O 1
ATOM 2095 N N . ARG A 1 273 ? -12.110 9.580 35.609 1.00 89.94 273 ARG A N 1
ATOM 2096 C CA . ARG A 1 273 ? -10.698 9.162 35.562 1.00 89.94 273 ARG A CA 1
ATOM 2097 C C . ARG A 1 273 ? -9.690 10.308 35.529 1.00 89.94 273 ARG A C 1
ATOM 2099 O O . ARG A 1 273 ? -8.489 10.043 35.468 1.00 89.94 273 ARG A O 1
ATOM 2106 N N . SER A 1 274 ? -10.128 11.564 35.617 1.00 90.38 274 SER A N 1
ATOM 2107 C CA . SER A 1 274 ? -9.232 12.728 35.547 1.00 90.38 274 SER A CA 1
ATOM 2108 C C . SER A 1 274 ? -8.168 12.713 36.649 1.00 90.38 274 SER A C 1
ATOM 2110 O O . SER A 1 274 ? -7.002 13.001 36.380 1.00 90.38 274 SER A O 1
ATOM 2112 N N . ASP A 1 275 ? -8.523 12.299 37.866 1.00 90.75 275 ASP A N 1
ATOM 2113 C CA . ASP A 1 275 ? -7.561 12.212 38.971 1.00 90.75 275 ASP A CA 1
ATOM 2114 C C . ASP A 1 275 ? -6.560 11.067 38.782 1.00 90.75 275 ASP A C 1
ATOM 2116 O O . ASP A 1 275 ? -5.375 11.232 39.071 1.00 90.75 275 ASP A O 1
ATOM 2120 N N . ALA A 1 276 ? -6.990 9.940 38.205 1.00 89.38 276 ALA A N 1
ATOM 2121 C CA . ALA A 1 276 ? -6.095 8.840 37.847 1.00 89.38 276 ALA A CA 1
ATOM 2122 C C . ALA A 1 276 ? -5.109 9.244 36.736 1.00 89.38 276 ALA A C 1
ATOM 2124 O O . ALA A 1 276 ? -3.927 8.913 36.811 1.00 89.38 276 ALA A O 1
ATOM 2125 N N . LEU A 1 277 ? -5.565 10.013 35.740 1.00 89.31 277 LEU A N 1
ATOM 2126 C CA . LEU A 1 277 ? -4.707 10.570 34.689 1.00 89.31 277 LEU A CA 1
ATOM 2127 C C . LEU A 1 277 ? -3.673 11.552 35.259 1.00 89.31 277 LEU A C 1
ATOM 2129 O O . LEU A 1 277 ? -2.501 11.489 34.887 1.00 89.31 277 LEU A O 1
ATOM 2133 N N . ARG A 1 278 ? -4.072 12.420 36.199 1.00 91.25 278 ARG A N 1
ATOM 2134 C CA . ARG A 1 278 ? -3.144 13.324 36.902 1.00 91.25 278 ARG A CA 1
ATOM 2135 C C . ARG A 1 278 ? -2.149 12.569 37.779 1.00 91.25 278 ARG A C 1
ATOM 2137 O O . ARG A 1 278 ? -0.975 12.930 37.801 1.00 91.25 278 ARG A O 1
ATOM 2144 N N . ALA A 1 279 ? -2.589 11.519 38.470 1.00 90.19 279 ALA A N 1
ATOM 2145 C CA . ALA A 1 279 ? -1.717 10.675 39.283 1.00 90.19 279 ALA A CA 1
ATOM 2146 C C . ALA A 1 279 ? -0.677 9.942 38.421 1.00 90.19 279 ALA A C 1
ATOM 2148 O O . ALA A 1 279 ? 0.508 9.949 38.756 1.00 90.19 279 ALA A O 1
ATOM 2149 N N . LEU A 1 280 ? -1.096 9.385 37.277 1.00 88.38 280 LEU A N 1
ATOM 2150 C CA . LEU A 1 280 ? -0.182 8.795 36.299 1.00 88.38 280 LEU A CA 1
ATOM 2151 C C . LEU A 1 280 ? 0.813 9.842 35.784 1.00 88.38 280 LEU A C 1
ATOM 2153 O O . LEU A 1 280 ? 2.008 9.578 35.730 1.00 88.38 280 LEU A O 1
ATOM 2157 N N . ALA A 1 281 ? 0.348 11.053 35.475 1.00 87.69 281 ALA A N 1
ATOM 2158 C CA . ALA A 1 281 ? 1.227 12.134 35.042 1.00 87.69 281 ALA A CA 1
ATOM 2159 C C . ALA A 1 281 ? 2.272 12.522 36.087 1.00 87.69 281 ALA A C 1
ATOM 2161 O O . ALA A 1 281 ? 3.443 12.671 35.742 1.00 87.69 281 ALA A O 1
ATOM 2162 N N . ALA A 1 282 ? 1.879 12.615 37.357 1.00 87.12 282 ALA A N 1
ATOM 2163 C CA . ALA A 1 282 ? 2.809 12.877 38.447 1.00 87.12 282 ALA A CA 1
ATOM 2164 C C . ALA A 1 282 ? 3.855 11.757 38.593 1.00 87.12 282 ALA A C 1
ATOM 2166 O O . ALA A 1 282 ? 5.037 12.049 38.763 1.00 87.12 282 ALA A O 1
ATOM 2167 N N . HIS A 1 283 ? 3.439 10.490 38.480 1.00 85.69 283 HIS A N 1
ATOM 2168 C CA . HIS A 1 283 ? 4.337 9.333 38.544 1.00 85.69 283 HIS A CA 1
ATOM 2169 C C . HIS A 1 283 ? 5.348 9.301 37.386 1.00 85.69 283 HIS A C 1
ATOM 2171 O O . HIS A 1 283 ? 6.518 8.987 37.588 1.00 85.69 283 HIS A O 1
ATOM 2177 N N . GLU A 1 284 ? 4.913 9.673 36.182 1.00 81.56 284 GLU A N 1
ATOM 2178 C CA . GLU A 1 284 ? 5.746 9.711 34.973 1.00 81.56 284 GLU A CA 1
ATOM 2179 C C . GLU A 1 284 ? 6.562 11.008 34.820 1.00 81.56 284 GLU A C 1
ATOM 2181 O O . GLU A 1 284 ? 7.225 11.214 33.805 1.00 81.56 284 GLU A O 1
ATOM 2186 N N . GLY A 1 285 ? 6.520 11.912 35.808 1.00 80.88 285 GLY A N 1
ATOM 2187 C CA . GLY A 1 285 ? 7.250 13.183 35.766 1.00 80.88 285 GLY A CA 1
ATOM 2188 C C . GLY A 1 285 ? 6.720 14.178 34.725 1.00 80.88 285 GLY A C 1
ATOM 2189 O O . GLY A 1 285 ? 7.424 15.112 34.335 1.00 80.88 285 GLY A O 1
ATOM 2190 N N . VAL A 1 286 ? 5.480 14.000 34.265 1.00 83.75 286 VAL A N 1
ATOM 2191 C CA . VAL A 1 286 ? 4.804 14.894 33.320 1.00 83.75 286 VAL A CA 1
ATOM 2192 C C . VAL A 1 286 ? 4.212 16.083 34.074 1.00 83.75 286 VAL A C 1
ATOM 2194 O O . VAL A 1 286 ? 3.571 15.934 35.112 1.00 83.75 286 VAL A O 1
ATOM 2197 N N . SER A 1 287 ? 4.410 17.297 33.549 1.00 84.50 287 SER A N 1
ATOM 2198 C CA . SER A 1 287 ? 3.897 18.512 34.197 1.00 84.50 287 SER A CA 1
ATOM 2199 C C . SER A 1 287 ? 2.368 18.481 34.334 1.00 84.50 287 SER A C 1
ATOM 2201 O O . SER A 1 287 ? 1.675 18.111 33.385 1.00 84.50 287 SER A O 1
ATOM 2203 N N . ALA A 1 288 ? 1.843 18.962 35.466 1.00 84.69 288 ALA A N 1
ATOM 2204 C CA . ALA A 1 288 ? 0.398 19.039 35.716 1.00 84.69 288 ALA A CA 1
ATOM 2205 C C . ALA A 1 288 ? -0.354 19.773 34.591 1.00 84.69 288 ALA A C 1
ATOM 2207 O O . ALA A 1 288 ? -1.390 19.312 34.127 1.00 84.69 288 ALA A O 1
ATOM 2208 N N . ARG A 1 289 ? 0.241 20.852 34.063 1.00 84.06 289 ARG A N 1
ATOM 2209 C CA . ARG A 1 289 ? -0.311 21.605 32.932 1.00 84.06 289 ARG A CA 1
ATOM 2210 C C . ARG A 1 289 ? -0.498 20.748 31.676 1.00 84.06 289 ARG A C 1
ATOM 2212 O O . ARG A 1 289 ? -1.540 20.837 31.043 1.00 84.06 289 ARG A O 1
ATOM 2219 N N . ALA A 1 290 ? 0.492 19.933 31.311 1.00 80.62 290 ALA A N 1
ATOM 2220 C CA . ALA A 1 290 ? 0.396 19.069 30.132 1.00 80.62 290 ALA A CA 1
ATOM 2221 C C . ALA A 1 290 ? -0.661 17.964 30.313 1.00 80.62 290 ALA A C 1
ATOM 2223 O O . ALA A 1 290 ? -1.330 17.586 29.352 1.00 80.62 290 ALA A O 1
ATOM 2224 N N . ALA A 1 291 ? -0.834 17.468 31.543 1.00 85.31 291 ALA A N 1
ATOM 2225 C CA . ALA A 1 291 ? -1.889 16.515 31.872 1.00 85.31 291 ALA A CA 1
ATOM 2226 C C . ALA A 1 291 ? -3.282 17.153 31.756 1.00 85.31 291 ALA A C 1
ATOM 2228 O O . ALA A 1 291 ? -4.157 16.584 31.107 1.00 85.31 291 ALA A O 1
ATOM 2229 N N . ASP A 1 292 ? -3.471 18.355 32.308 1.00 87.75 292 ASP A N 1
ATOM 2230 C CA . ASP A 1 292 ? -4.736 19.090 32.199 1.00 87.75 292 ASP A CA 1
ATOM 2231 C C . ASP A 1 292 ? -5.054 19.462 30.740 1.00 87.75 292 ASP A C 1
ATOM 2233 O O . ASP A 1 292 ? -6.188 19.289 30.305 1.00 87.75 292 ASP A O 1
ATOM 2237 N N . GLU A 1 293 ? -4.060 19.872 29.942 1.00 86.56 293 GLU A N 1
ATOM 2238 C CA . GLU A 1 293 ? -4.233 20.125 28.501 1.00 86.56 293 GLU A CA 1
ATOM 2239 C C . GLU A 1 293 ? -4.693 18.862 27.742 1.00 86.56 293 GLU A C 1
ATOM 2241 O O . GLU A 1 293 ? -5.529 18.947 26.837 1.00 86.56 293 GLU A O 1
ATOM 2246 N N . MET A 1 294 ? -4.192 17.678 28.117 1.00 85.12 294 MET A N 1
ATOM 2247 C CA . MET A 1 294 ? -4.628 16.404 27.535 1.00 85.12 294 MET A CA 1
ATOM 2248 C C . MET A 1 294 ? -6.061 16.047 27.945 1.00 85.12 294 MET A C 1
ATOM 2250 O O . MET A 1 294 ? -6.863 15.684 27.081 1.00 85.12 294 MET A O 1
ATOM 2254 N N . ILE A 1 295 ? -6.393 16.169 29.234 1.00 88.75 295 ILE A N 1
ATOM 2255 C CA . ILE A 1 295 ? -7.742 15.913 29.760 1.00 88.75 295 ILE A CA 1
ATOM 2256 C C . ILE A 1 295 ? -8.750 16.843 29.079 1.00 88.75 295 ILE A C 1
ATOM 2258 O O . ILE A 1 295 ? -9.759 16.379 28.551 1.00 88.75 295 ILE A O 1
ATOM 2262 N N . ASP A 1 296 ? -8.445 18.136 28.988 1.00 86.38 296 ASP A N 1
ATOM 2263 C CA . ASP A 1 296 ? -9.276 19.124 28.300 1.00 86.38 296 ASP A CA 1
ATOM 2264 C C . ASP A 1 296 ? -9.504 18.785 26.823 1.00 86.38 296 ASP A C 1
ATOM 2266 O O . ASP A 1 296 ? -10.574 19.067 26.278 1.00 86.38 296 ASP A O 1
ATOM 2270 N N . SER A 1 297 ? -8.504 18.205 26.158 1.00 84.19 297 SER A N 1
ATOM 2271 C CA . SER A 1 297 ? -8.614 17.750 24.770 1.00 84.19 297 SER A CA 1
ATOM 2272 C C . SER A 1 297 ? -9.576 16.561 24.651 1.00 84.19 297 SER A C 1
ATOM 2274 O O . SER A 1 297 ? -10.505 16.591 23.839 1.00 84.19 297 SER A O 1
ATOM 2276 N N . LEU A 1 298 ? -9.437 15.569 25.539 1.00 84.88 298 LEU A N 1
ATOM 2277 C CA . LEU A 1 298 ? -10.315 14.396 25.610 1.00 84.88 298 LEU A CA 1
ATOM 2278 C C . LEU A 1 298 ? -11.768 14.782 25.926 1.00 84.88 298 LEU A C 1
ATOM 2280 O O . LEU A 1 298 ? -12.690 14.272 25.293 1.00 84.88 298 LEU A O 1
ATOM 2284 N N . LEU A 1 299 ? -11.987 15.736 26.837 1.00 83.88 299 LEU A N 1
ATOM 2285 C CA . LEU A 1 299 ? -13.321 16.252 27.176 1.00 83.88 299 LEU A CA 1
ATOM 2286 C C . LEU A 1 299 ? -14.000 16.987 26.013 1.00 83.88 299 LEU A C 1
ATOM 2288 O O . LEU A 1 299 ? -15.231 17.036 25.948 1.00 83.88 299 LEU A O 1
ATOM 2292 N N . ARG A 1 300 ? -13.212 17.540 25.082 1.00 76.81 300 ARG A N 1
ATOM 2293 C CA . ARG A 1 300 ? -13.694 18.124 23.819 1.00 76.81 300 ARG A CA 1
ATOM 2294 C C . ARG A 1 300 ? -13.924 17.076 22.723 1.00 76.81 300 ARG A C 1
ATOM 2296 O O . ARG A 1 300 ? -14.348 17.439 21.631 1.00 76.81 300 ARG A O 1
ATOM 2303 N N . GLY A 1 301 ? -13.662 15.797 23.000 1.00 71.56 301 GLY A N 1
ATOM 2304 C CA . GLY A 1 301 ? -13.780 14.700 22.037 1.00 71.56 301 GLY A CA 1
ATOM 2305 C C . GLY A 1 301 ? -12.575 14.558 21.104 1.00 71.56 301 GLY A C 1
ATOM 2306 O O . GLY A 1 301 ? -12.637 13.802 20.136 1.00 71.56 301 GLY A O 1
ATOM 2307 N N . HIS A 1 302 ? -11.472 15.263 21.369 1.00 74.75 302 HIS A N 1
ATOM 2308 C CA . HIS A 1 302 ? -10.236 15.115 20.610 1.00 74.75 302 HIS A CA 1
ATOM 2309 C C . HIS A 1 302 ? -9.363 14.029 21.239 1.00 74.75 302 HIS A C 1
ATOM 2311 O O . HIS A 1 302 ? -8.841 14.184 22.341 1.00 74.75 302 HIS A O 1
ATOM 2317 N N . VAL A 1 303 ? -9.187 12.922 20.517 1.00 78.12 303 VAL A N 1
ATOM 2318 C CA . VAL A 1 303 ? -8.314 11.821 20.937 1.00 78.12 303 VAL A CA 1
ATOM 2319 C C . VAL A 1 303 ? -6.889 12.114 20.457 1.00 78.12 303 VAL A C 1
ATOM 2321 O O . VAL A 1 303 ? -6.672 12.184 19.243 1.00 78.12 303 VAL A O 1
ATOM 2324 N N . PRO A 1 304 ? -5.914 12.325 21.361 1.00 77.81 304 PRO A N 1
ATOM 2325 C CA . PRO A 1 304 ? -4.542 12.605 20.963 1.00 77.81 304 PRO A CA 1
ATOM 2326 C C . PRO A 1 304 ? -3.894 11.376 20.297 1.00 77.81 304 PRO A C 1
ATOM 2328 O O . PRO A 1 304 ? -4.238 10.240 20.630 1.00 77.81 304 PRO A O 1
ATOM 2331 N N . PRO A 1 305 ? -2.928 11.568 19.380 1.00 77.06 305 PRO A N 1
ATOM 2332 C CA . PRO A 1 305 ? -2.202 10.456 18.774 1.00 77.06 305 PRO A CA 1
ATOM 2333 C C . PRO A 1 305 ? -1.531 9.554 19.821 1.00 77.06 305 PRO A C 1
ATOM 2335 O O . PRO A 1 305 ? -0.866 10.042 20.737 1.00 77.06 305 PRO A O 1
ATOM 2338 N N . GLY A 1 306 ? -1.683 8.238 19.664 1.00 83.38 306 GLY A N 1
ATOM 2339 C CA . GLY A 1 306 ? -1.131 7.241 20.584 1.00 83.38 306 GLY A CA 1
ATOM 2340 C C . GLY A 1 306 ? -1.954 7.029 21.862 1.00 83.38 306 GLY A C 1
ATOM 2341 O O . GLY A 1 306 ? -1.456 6.394 22.793 1.00 83.38 306 GLY A O 1
ATOM 2342 N N . ALA A 1 307 ? -3.187 7.547 21.932 1.00 86.19 307 ALA A N 1
ATOM 2343 C CA . ALA A 1 307 ? -4.107 7.342 23.056 1.00 86.19 307 ALA A CA 1
ATOM 2344 C C . ALA A 1 307 ? -4.474 5.867 23.300 1.00 86.19 307 ALA A C 1
ATOM 2346 O O . ALA A 1 307 ? -4.964 5.524 24.372 1.00 86.19 307 ALA A O 1
ATOM 2347 N N . GLU A 1 308 ? -4.202 4.974 22.349 1.00 90.00 308 GLU A N 1
ATOM 2348 C CA . GLU A 1 308 ? -4.392 3.530 22.491 1.00 90.00 308 GLU A CA 1
ATOM 2349 C C . GLU A 1 308 ? -3.564 2.962 23.657 1.00 90.00 308 GLU A C 1
ATOM 2351 O O . GLU A 1 308 ? -3.998 2.029 24.328 1.00 90.00 308 GLU A O 1
ATOM 2356 N N . ALA A 1 309 ? -2.412 3.572 23.967 1.00 91.06 309 ALA A N 1
ATOM 2357 C CA . ALA A 1 309 ? -1.593 3.218 25.129 1.00 91.06 309 ALA A CA 1
ATOM 2358 C C . ALA A 1 309 ? -2.222 3.620 26.478 1.00 91.06 309 ALA A C 1
ATOM 2360 O O . ALA A 1 309 ? -1.731 3.207 27.525 1.00 91.06 309 ALA A O 1
ATOM 2361 N N . LEU A 1 310 ? -3.287 4.426 26.452 1.00 90.50 310 LEU A N 1
ATOM 2362 C CA . LEU A 1 310 ? -4.071 4.859 27.609 1.00 90.50 310 LEU A CA 1
ATOM 2363 C C . LEU A 1 310 ? -5.464 4.221 27.633 1.00 90.50 310 LEU A C 1
ATOM 2365 O O . LEU A 1 310 ? -6.284 4.594 28.468 1.00 90.50 310 LEU A O 1
ATOM 2369 N N . ALA A 1 311 ? -5.751 3.259 26.747 1.00 88.88 311 ALA A N 1
ATOM 2370 C CA . ALA A 1 311 ? -7.071 2.640 26.631 1.00 88.88 311 ALA A CA 1
ATOM 2371 C C . ALA A 1 311 ? -7.697 2.208 27.981 1.00 88.88 311 ALA A C 1
ATOM 2373 O O . ALA A 1 311 ? -8.877 2.507 28.171 1.00 88.88 311 ALA A O 1
ATOM 2374 N N . PRO A 1 312 ? -6.958 1.627 28.955 1.00 88.62 312 PRO A N 1
ATOM 2375 C CA . PRO A 1 312 ? -7.513 1.276 30.271 1.00 88.62 312 PRO A CA 1
ATOM 2376 C C . PRO A 1 312 ? -8.063 2.458 31.088 1.00 88.62 312 PRO A C 1
ATOM 2378 O O . PRO A 1 312 ? -8.918 2.265 31.946 1.00 88.62 312 PRO A O 1
ATOM 2381 N N . LEU A 1 313 ? -7.579 3.678 30.838 1.00 88.88 313 LEU A N 1
ATOM 2382 C CA . LEU A 1 313 ? -8.039 4.906 31.497 1.00 88.88 313 LEU A CA 1
ATOM 2383 C C . LEU A 1 313 ? -9.060 5.688 30.663 1.00 88.88 313 LEU A C 1
ATOM 2385 O O . LEU A 1 313 ? -9.680 6.617 31.175 1.00 88.88 313 LEU A O 1
ATOM 2389 N N . LEU A 1 314 ? -9.236 5.328 29.390 1.00 88.31 314 LEU A N 1
ATOM 2390 C CA . LEU A 1 314 ? -10.161 5.992 28.467 1.00 88.31 314 LEU A CA 1
ATOM 2391 C C . LEU A 1 314 ? -11.453 5.199 28.237 1.00 88.31 314 LEU A C 1
ATOM 2393 O O . LEU A 1 314 ? -12.440 5.774 27.780 1.00 88.31 314 LEU A O 1
ATOM 2397 N N . LEU A 1 315 ? -11.454 3.901 28.548 1.00 88.38 315 LEU A N 1
ATOM 2398 C CA . LEU A 1 315 ? -12.588 2.999 28.371 1.00 88.38 315 LEU A CA 1
ATOM 2399 C C . LEU A 1 315 ? -13.140 2.536 29.732 1.00 88.38 315 LEU A C 1
ATOM 2401 O O . LEU A 1 315 ? -12.354 2.077 30.560 1.00 88.38 315 LEU A O 1
ATOM 2405 N N . PRO A 1 316 ? -14.473 2.563 29.947 1.00 85.44 316 PRO A N 1
ATOM 2406 C CA . PRO A 1 316 ? -15.108 2.061 31.173 1.00 85.44 316 PRO A CA 1
ATOM 2407 C C . PRO A 1 316 ? -14.766 0.609 31.519 1.00 85.44 316 PRO A C 1
ATOM 2409 O O . PRO A 1 316 ? -14.722 0.231 32.687 1.00 85.44 316 PRO A O 1
ATOM 2412 N N . GLY A 1 317 ? -14.505 -0.202 30.496 1.00 88.00 317 GLY A N 1
ATOM 2413 C CA . GLY A 1 317 ? -14.059 -1.578 30.629 1.00 88.00 317 GLY A CA 1
ATOM 2414 C C . GLY A 1 317 ? -13.449 -2.077 29.326 1.00 88.00 317 GLY A C 1
ATOM 2415 O O . GLY A 1 317 ? -13.718 -1.542 28.246 1.00 88.00 317 GLY A O 1
ATOM 2416 N N . THR A 1 318 ? -12.625 -3.116 29.436 1.00 92.12 318 THR A N 1
ATOM 2417 C CA . THR A 1 318 ? -11.988 -3.764 28.289 1.00 92.12 318 THR A CA 1
ATOM 2418 C C . THR A 1 318 ? -12.138 -5.280 28.374 1.00 92.12 318 THR A C 1
ATOM 2420 O O . THR A 1 318 ? -12.018 -5.869 29.447 1.00 92.12 318 THR A O 1
ATOM 2423 N N . GLU A 1 319 ? -12.400 -5.910 27.235 1.00 94.25 319 GLU A N 1
ATOM 2424 C CA . GLU A 1 319 ? -12.497 -7.363 27.062 1.00 94.25 319 GLU A CA 1
ATOM 2425 C C . GLU A 1 319 ? -11.376 -7.847 26.124 1.00 94.25 319 GLU A C 1
ATOM 2427 O O . GLU A 1 319 ? -10.608 -7.062 25.552 1.00 94.25 319 GLU A O 1
ATOM 2432 N N . THR A 1 320 ? -11.248 -9.161 25.979 1.00 93.69 320 THR A N 1
ATOM 2433 C CA . THR A 1 320 ? -10.384 -9.790 24.980 1.00 93.69 320 THR A CA 1
ATOM 2434 C C . THR A 1 320 ? -11.147 -10.008 23.676 1.00 93.69 320 THR A C 1
ATOM 2436 O O . THR A 1 320 ? -12.375 -10.064 23.641 1.00 93.69 320 THR A O 1
ATOM 2439 N N . VAL A 1 321 ? -10.420 -10.209 22.577 1.00 94.19 321 VAL A N 1
ATOM 2440 C CA . VAL A 1 321 ? -11.045 -10.566 21.293 1.00 94.19 321 VAL A CA 1
ATOM 2441 C C . VAL A 1 321 ? -11.806 -11.901 21.385 1.00 94.19 321 VAL A C 1
ATOM 2443 O O . VAL A 1 321 ? -12.824 -12.077 20.720 1.00 94.19 321 VAL A O 1
ATOM 2446 N N . PHE A 1 322 ? -11.361 -12.825 22.244 1.00 92.69 322 PHE A N 1
ATOM 2447 C CA . PHE A 1 322 ? -11.995 -14.134 22.430 1.00 92.69 322 PHE A CA 1
ATOM 2448 C C . PHE A 1 322 ? -13.358 -14.062 23.130 1.00 92.69 322 PHE A C 1
ATOM 2450 O O . PHE A 1 322 ? -14.146 -14.996 22.978 1.00 92.69 322 PHE A O 1
ATOM 2457 N N . ASP A 1 323 ? -13.661 -12.971 23.841 1.00 92.38 323 ASP A N 1
ATOM 2458 C CA . ASP A 1 323 ? -14.960 -12.755 24.499 1.00 92.38 323 ASP A CA 1
ATOM 2459 C C . ASP A 1 323 ? -16.072 -12.409 23.493 1.00 92.38 323 ASP A C 1
ATOM 2461 O O . ASP A 1 323 ? -17.258 -12.630 23.752 1.00 92.38 323 ASP A O 1
ATOM 2465 N N . PHE A 1 324 ? -15.696 -11.906 22.312 1.00 91.44 324 PHE A N 1
ATOM 2466 C CA . PHE A 1 324 ? -16.615 -11.657 21.200 1.00 91.44 324 PHE A CA 1
ATOM 2467 C C . PHE A 1 324 ? -16.976 -12.932 20.432 1.00 91.44 324 PHE A C 1
ATOM 2469 O O . PHE A 1 324 ? -17.980 -12.937 19.723 1.00 91.44 324 PHE A O 1
ATOM 2476 N N . LEU A 1 325 ? -16.189 -14.006 20.558 1.00 88.81 325 LEU A N 1
ATOM 2477 C CA . LEU A 1 325 ? -16.409 -15.241 19.808 1.00 88.81 325 LEU A CA 1
ATOM 2478 C C . LEU A 1 325 ? -17.626 -16.014 20.341 1.00 88.81 325 LEU A C 1
ATOM 2480 O O . LEU A 1 325 ? -17.674 -16.309 21.539 1.00 88.81 325 LEU A O 1
ATOM 2484 N N . PRO A 1 326 ? -18.561 -16.429 19.466 1.00 84.12 326 PRO A N 1
ATOM 2485 C CA . PRO A 1 326 ? -19.610 -17.376 19.837 1.00 84.12 326 PRO A CA 1
ATOM 2486 C C . PRO A 1 326 ? -19.038 -18.727 20.301 1.00 84.12 326 PRO A C 1
ATOM 2488 O O . PRO A 1 326 ? -17.966 -19.144 19.856 1.00 84.12 326 PRO A O 1
ATOM 2491 N N . ASP A 1 327 ? -19.760 -19.445 21.164 1.00 81.38 327 ASP A N 1
ATOM 2492 C CA . ASP A 1 327 ? -19.264 -20.681 21.795 1.00 81.38 327 ASP A CA 1
ATOM 2493 C C . ASP A 1 327 ? -19.019 -21.843 20.823 1.00 81.38 327 ASP A C 1
ATOM 2495 O O . ASP A 1 327 ? -18.198 -22.719 21.094 1.00 81.38 327 ASP A O 1
ATOM 2499 N N . ASP A 1 328 ? -19.692 -21.850 19.675 1.00 83.00 328 ASP A N 1
ATOM 2500 C CA . ASP A 1 328 ? -19.530 -22.845 18.615 1.00 83.00 328 ASP A CA 1
ATOM 2501 C C . ASP A 1 328 ? -18.438 -22.479 17.594 1.00 83.00 328 ASP A C 1
ATOM 2503 O O . ASP A 1 328 ? -18.356 -23.094 16.528 1.00 83.00 328 ASP A O 1
ATOM 2507 N N . THR A 1 329 ? -17.582 -21.501 17.913 1.00 88.94 329 THR A N 1
ATOM 2508 C CA . THR A 1 329 ? -16.452 -21.109 17.063 1.00 88.94 329 THR A CA 1
ATOM 2509 C C . THR A 1 329 ? -15.401 -22.213 16.982 1.00 88.94 329 THR A C 1
ATOM 2511 O O . THR A 1 329 ? -14.870 -22.673 17.995 1.00 88.94 329 THR A O 1
ATOM 2514 N N . LEU A 1 330 ? -15.033 -22.578 15.752 1.00 91.25 330 LEU A N 1
ATOM 2515 C CA . LEU A 1 330 ? -13.859 -23.403 15.476 1.00 91.25 330 LEU A CA 1
ATOM 2516 C C . LEU A 1 330 ? -12.613 -22.515 15.384 1.00 91.25 330 LEU A C 1
ATOM 2518 O O . LEU A 1 330 ? -12.576 -21.587 14.573 1.00 91.25 330 LEU A O 1
ATOM 2522 N N . VAL A 1 331 ? -11.586 -22.816 16.178 1.00 93.88 331 VAL A N 1
ATOM 2523 C CA . VAL A 1 331 ? -10.286 -22.135 16.129 1.00 93.88 331 VAL A CA 1
ATOM 2524 C C . VAL A 1 331 ? -9.292 -23.023 15.387 1.00 93.88 331 VAL A C 1
ATOM 2526 O O . VAL A 1 331 ? -9.095 -24.179 15.740 1.00 93.88 331 VAL A O 1
ATOM 2529 N N . VAL A 1 332 ? -8.658 -22.495 14.349 1.00 95.06 332 VAL A N 1
ATOM 2530 C CA . VAL A 1 332 ? -7.590 -23.159 13.598 1.00 95.06 332 VAL A CA 1
ATOM 2531 C C . VAL A 1 332 ? -6.305 -22.386 13.842 1.00 95.06 332 VAL A C 1
ATOM 2533 O O . VAL A 1 332 ? -6.259 -21.194 13.575 1.00 95.06 332 VAL A O 1
ATOM 2536 N N . ILE A 1 333 ? -5.264 -23.038 14.338 1.00 94.31 333 ILE A N 1
ATOM 2537 C CA . ILE A 1 333 ? -3.973 -22.424 14.643 1.00 94.31 333 ILE A CA 1
ATOM 2538 C C . ILE A 1 333 ? -2.965 -22.919 13.612 1.00 94.31 333 ILE A C 1
ATOM 2540 O O . ILE A 1 333 ? -2.638 -24.100 13.589 1.00 94.31 333 ILE A O 1
ATOM 2544 N N . ASP A 1 334 ? -2.482 -22.030 12.751 1.00 91.94 334 ASP A N 1
ATOM 2545 C CA . ASP A 1 334 ? -1.378 -22.308 11.836 1.00 91.94 334 ASP A CA 1
ATOM 2546 C C . ASP A 1 334 ? -0.052 -22.078 12.566 1.00 91.94 334 ASP A C 1
ATOM 2548 O O . ASP A 1 334 ? 0.273 -20.933 12.878 1.00 91.94 334 ASP A O 1
ATOM 2552 N N . ASP A 1 335 ? 0.691 -23.157 12.822 1.00 87.75 335 ASP A N 1
ATOM 2553 C CA . ASP A 1 335 ? 1.997 -23.155 13.491 1.00 87.75 335 ASP A CA 1
ATOM 2554 C C . ASP A 1 335 ? 1.974 -22.500 14.891 1.00 87.75 335 ASP A C 1
ATOM 2556 O O . ASP A 1 335 ? 2.239 -21.305 15.073 1.00 87.75 335 ASP A O 1
ATOM 2560 N N . LEU A 1 336 ? 1.624 -23.311 15.899 1.00 89.38 336 LEU A N 1
ATOM 2561 C CA . LEU A 1 336 ? 1.511 -22.877 17.296 1.00 89.38 336 LEU A CA 1
ATOM 2562 C C . LEU A 1 336 ? 2.841 -22.328 17.834 1.00 89.38 336 LEU A C 1
ATOM 2564 O O . LEU A 1 336 ? 2.863 -21.231 18.392 1.00 89.38 336 LEU A O 1
ATOM 2568 N N . GLU A 1 337 ? 3.945 -23.043 17.608 1.00 87.56 337 GLU A N 1
ATOM 2569 C CA . GLU A 1 337 ? 5.273 -22.668 18.106 1.00 87.56 337 GLU A CA 1
ATOM 2570 C C . GLU A 1 337 ? 5.764 -21.360 17.473 1.00 87.56 337 GLU A C 1
ATOM 2572 O O . GLU A 1 337 ? 6.180 -20.436 18.176 1.00 87.56 337 GLU A O 1
ATOM 2577 N N . ALA A 1 338 ? 5.656 -21.208 16.146 1.00 88.12 338 ALA A N 1
ATOM 2578 C CA . ALA A 1 338 ? 6.028 -19.952 15.492 1.00 88.12 338 ALA A CA 1
ATOM 2579 C C . ALA A 1 338 ? 5.172 -18.771 15.981 1.00 88.12 338 ALA A C 1
ATOM 2581 O O . ALA A 1 338 ? 5.660 -17.636 16.066 1.00 88.12 338 ALA A O 1
ATOM 2582 N N . GLY A 1 339 ? 3.904 -19.033 16.306 1.00 89.31 339 GLY A N 1
ATOM 2583 C CA . GLY A 1 339 ? 3.005 -18.097 16.969 1.00 89.31 339 GLY A CA 1
ATOM 2584 C C . GLY A 1 339 ? 3.491 -17.668 18.351 1.00 89.31 339 GLY A C 1
ATOM 2585 O O . GLY A 1 339 ? 3.649 -16.467 18.598 1.00 89.31 339 GLY A O 1
ATOM 2586 N N . HIS A 1 340 ? 3.796 -18.638 19.214 1.00 91.31 340 HIS A N 1
ATOM 2587 C CA . HIS A 1 340 ? 4.319 -18.417 20.561 1.00 91.31 340 HIS A CA 1
ATOM 2588 C C . HIS A 1 340 ? 5.616 -17.590 20.529 1.00 91.31 340 HIS A C 1
ATOM 2590 O O . HIS A 1 340 ? 5.705 -16.527 21.148 1.00 91.31 340 HIS A O 1
ATOM 2596 N N . GLN A 1 341 ? 6.580 -17.978 19.687 1.00 89.19 341 GLN A N 1
ATOM 2597 C CA . GLN A 1 341 ? 7.841 -17.248 19.492 1.00 89.19 341 GLN A CA 1
ATOM 2598 C C . GLN A 1 341 ? 7.642 -15.823 18.951 1.00 89.19 341 GLN A C 1
ATOM 2600 O O . GLN A 1 341 ? 8.436 -14.912 19.219 1.00 89.19 341 GLN A O 1
ATOM 2605 N N . ARG A 1 342 ? 6.598 -15.576 18.148 1.00 90.81 342 ARG A N 1
ATOM 2606 C CA . ARG A 1 342 ? 6.263 -14.208 17.722 1.00 90.81 342 ARG A CA 1
ATOM 2607 C C . ARG A 1 342 ? 5.702 -13.384 18.880 1.00 90.81 342 ARG A C 1
ATOM 2609 O O . ARG A 1 342 ? 5.999 -12.186 18.934 1.00 90.81 342 ARG A O 1
ATOM 2616 N N . MET A 1 343 ? 4.909 -13.997 19.755 1.00 93.56 343 MET A N 1
ATOM 2617 C CA . MET A 1 343 ? 4.312 -13.340 20.916 1.00 93.56 343 MET A CA 1
ATOM 2618 C C . MET A 1 343 ? 5.335 -13.015 22.004 1.00 93.56 343 MET A C 1
ATOM 2620 O O . MET A 1 343 ? 5.267 -11.913 22.541 1.00 93.56 343 MET A O 1
ATOM 2624 N N . LEU A 1 344 ? 6.323 -13.881 22.256 1.00 93.56 344 LEU A N 1
ATOM 2625 C CA . LEU A 1 344 ? 7.458 -13.564 23.138 1.00 93.56 344 LEU A CA 1
ATOM 2626 C C . LEU A 1 344 ? 8.173 -12.288 22.673 1.00 93.56 344 LEU A C 1
ATOM 2628 O O . LEU A 1 344 ? 8.249 -11.312 23.414 1.00 93.56 344 LEU A O 1
ATOM 2632 N N . ARG A 1 345 ? 8.545 -12.229 21.387 1.00 89.56 345 ARG A N 1
ATOM 2633 C CA . ARG A 1 345 ? 9.135 -11.020 20.787 1.00 89.56 345 ARG A CA 1
ATOM 2634 C C . ARG A 1 345 ? 8.219 -9.802 20.861 1.00 89.56 345 ARG A C 1
ATOM 2636 O O . ARG A 1 345 ? 8.690 -8.689 21.031 1.00 89.56 345 ARG A O 1
ATOM 2643 N N . TYR A 1 346 ? 6.907 -9.982 20.705 1.00 89.00 346 TYR A N 1
ATOM 2644 C CA . TYR A 1 346 ? 5.952 -8.876 20.824 1.00 89.00 346 TYR A CA 1
ATOM 2645 C C . TYR A 1 346 ? 5.887 -8.327 22.256 1.00 89.00 346 TYR A C 1
ATOM 2647 O O . TYR A 1 346 ? 5.746 -7.119 22.438 1.00 89.00 346 TYR A O 1
ATOM 2655 N N . ALA A 1 347 ? 5.992 -9.195 23.264 1.00 92.62 347 ALA A N 1
ATOM 2656 C CA . ALA A 1 347 ? 6.029 -8.800 24.667 1.00 92.62 347 ALA A CA 1
ATOM 2657 C C . ALA A 1 347 ? 7.323 -8.039 25.003 1.00 92.62 347 ALA A C 1
ATOM 2659 O O . ALA A 1 347 ? 7.246 -6.979 25.620 1.00 92.62 347 ALA A O 1
ATOM 2660 N N . GLU A 1 348 ? 8.474 -8.516 24.518 1.00 90.56 348 GLU A N 1
ATOM 2661 C CA . GLU A 1 348 ? 9.766 -7.813 24.612 1.00 90.56 348 GLU A CA 1
ATOM 2662 C C . GLU A 1 348 ? 9.696 -6.428 23.946 1.00 90.56 348 GLU A C 1
ATOM 2664 O O . GLU A 1 348 ? 9.923 -5.414 24.603 1.00 90.56 348 GLU A O 1
ATOM 2669 N N . GLU A 1 349 ? 9.258 -6.367 22.678 1.00 88.25 349 GLU A N 1
ATOM 2670 C CA . GLU A 1 349 ? 9.044 -5.116 21.929 1.00 88.25 349 GLU A CA 1
ATOM 2671 C C . GLU A 1 349 ? 8.107 -4.153 22.687 1.00 88.25 349 GLU A C 1
ATOM 2673 O O . GLU A 1 349 ? 8.298 -2.937 22.668 1.00 88.25 349 GLU A O 1
ATOM 2678 N N . SER A 1 350 ? 7.066 -4.676 23.343 1.00 91.69 350 SER A N 1
ATOM 2679 C CA . SER A 1 350 ? 6.107 -3.864 24.100 1.00 91.69 350 SER A CA 1
ATOM 2680 C C . SER A 1 350 ? 6.721 -3.277 25.366 1.00 91.69 350 SER A C 1
ATOM 2682 O O . SER A 1 350 ? 6.462 -2.113 25.666 1.00 91.69 350 SER A O 1
ATOM 2684 N N . LEU A 1 351 ? 7.534 -4.052 26.088 1.00 93.38 351 LEU A N 1
ATOM 2685 C CA . LEU A 1 351 ? 8.207 -3.597 27.302 1.00 93.38 351 LEU A CA 1
ATOM 2686 C C . LEU A 1 351 ? 9.267 -2.534 26.986 1.00 93.38 351 LEU A C 1
ATOM 2688 O O . LEU A 1 351 ? 9.254 -1.468 27.598 1.00 93.38 351 LEU A O 1
ATOM 2692 N N . GLU A 1 352 ? 10.110 -2.771 25.978 1.00 88.38 352 GLU A N 1
ATOM 2693 C CA . GLU A 1 352 ? 11.118 -1.798 25.536 1.00 88.38 352 GLU A CA 1
ATOM 2694 C C . GLU A 1 352 ? 10.473 -0.466 25.124 1.00 88.38 352 GLU A C 1
ATOM 2696 O O . GLU A 1 352 ? 10.905 0.613 25.538 1.00 88.38 352 GLU A O 1
ATOM 2701 N N . ASN A 1 353 ? 9.403 -0.520 24.324 1.00 88.69 353 ASN A N 1
ATOM 2702 C CA . ASN A 1 353 ? 8.713 0.687 23.869 1.00 88.69 353 ASN A CA 1
ATOM 2703 C C . ASN A 1 353 ? 7.959 1.395 25.003 1.00 88.69 353 ASN A C 1
ATOM 2705 O O . ASN A 1 353 ? 7.870 2.624 24.995 1.00 88.69 353 ASN A O 1
ATOM 2709 N N . TYR A 1 354 ? 7.440 0.649 25.980 1.00 92.50 354 TYR A N 1
ATOM 2710 C CA . TYR A 1 354 ? 6.847 1.208 27.192 1.00 92.50 354 TYR A CA 1
ATOM 2711 C C . TYR A 1 354 ? 7.885 2.000 27.998 1.00 92.50 354 TYR A C 1
ATOM 2713 O O . TYR A 1 354 ? 7.653 3.167 28.309 1.00 92.50 354 TYR A O 1
ATOM 2721 N N . GLU A 1 355 ? 9.061 1.424 28.262 1.00 90.50 355 GLU A N 1
ATOM 2722 C CA . GLU A 1 355 ? 10.147 2.103 28.982 1.00 90.50 355 GLU A CA 1
ATOM 2723 C C . GLU A 1 355 ? 10.647 3.350 28.241 1.00 90.50 355 GLU A C 1
ATOM 2725 O O . GLU A 1 355 ? 10.824 4.407 28.851 1.00 90.50 355 GLU A O 1
ATOM 2730 N N . LEU A 1 356 ? 10.799 3.270 26.915 1.00 85.38 356 LEU A N 1
ATOM 2731 C CA . LEU A 1 356 ? 11.154 4.420 26.079 1.00 85.38 356 LEU A CA 1
ATOM 2732 C C . LEU A 1 356 ? 10.087 5.522 26.126 1.00 85.38 356 LEU A C 1
ATOM 2734 O O . LEU A 1 356 ? 10.421 6.706 26.221 1.00 85.38 356 LEU A O 1
ATOM 2738 N N . ALA A 1 357 ? 8.804 5.156 26.070 1.00 86.00 357 ALA A N 1
ATOM 2739 C CA . ALA A 1 357 ? 7.711 6.118 26.142 1.00 86.00 357 ALA A CA 1
ATOM 2740 C C . ALA A 1 357 ? 7.719 6.859 27.486 1.00 86.00 357 ALA A C 1
ATOM 2742 O O . ALA A 1 357 ? 7.674 8.095 27.482 1.00 86.00 357 ALA A O 1
ATOM 2743 N N . ARG A 1 358 ? 7.879 6.127 28.597 1.00 87.06 358 ARG A N 1
ATOM 2744 C CA . ARG A 1 358 ? 8.018 6.685 29.951 1.00 87.06 358 ARG A CA 1
ATOM 2745 C C . ARG A 1 358 ? 9.224 7.607 30.079 1.00 87.06 358 ARG A C 1
ATOM 2747 O O . ARG A 1 358 ? 9.078 8.757 30.481 1.00 87.06 358 ARG A O 1
ATOM 2754 N N . GLY A 1 359 ? 10.400 7.158 29.631 1.00 81.19 359 GLY A N 1
ATOM 2755 C CA . GLY A 1 359 ? 11.627 7.963 29.635 1.00 81.19 359 GLY A CA 1
ATOM 2756 C C . GLY A 1 359 ? 11.523 9.257 28.817 1.00 81.19 359 GLY A C 1
ATOM 2757 O O . GLY A 1 359 ? 12.242 10.214 29.083 1.00 81.19 359 GLY A O 1
ATOM 2758 N N . SER A 1 360 ? 10.597 9.312 27.853 1.00 79.56 360 SER A N 1
ATOM 2759 C CA . SER A 1 360 ? 10.299 10.506 27.052 1.00 79.56 360 SER A CA 1
ATOM 2760 C C . SER A 1 360 ? 9.167 11.387 27.608 1.00 79.56 360 SER A C 1
ATOM 2762 O O . SER A 1 360 ? 8.699 12.288 26.906 1.00 79.56 360 SER A O 1
ATOM 2764 N N . GLY A 1 361 ? 8.692 11.120 28.831 1.00 79.38 361 GLY A N 1
ATOM 2765 C CA . GLY A 1 361 ? 7.631 11.885 29.492 1.00 79.38 361 GLY A CA 1
ATOM 2766 C C . GLY A 1 361 ? 6.252 11.718 28.846 1.00 79.38 361 GLY A C 1
ATOM 2767 O O . GLY A 1 361 ? 5.472 12.670 28.797 1.00 79.38 361 GLY A O 1
ATOM 2768 N N . ARG A 1 362 ? 5.944 10.540 28.286 1.00 84.00 362 ARG A N 1
ATOM 2769 C CA . ARG A 1 362 ? 4.603 10.226 27.765 1.00 84.00 362 ARG A CA 1
ATOM 2770 C C . ARG A 1 362 ? 3.779 9.464 28.793 1.00 84.00 362 ARG A C 1
ATOM 2772 O O . ARG A 1 362 ? 4.274 8.542 29.427 1.00 84.00 362 ARG A O 1
ATOM 2779 N N . LEU A 1 363 ? 2.489 9.789 28.858 1.00 87.94 363 LEU A N 1
ATOM 2780 C CA . LEU A 1 363 ? 1.515 9.035 29.644 1.00 87.94 363 LEU A CA 1
ATOM 2781 C C . LEU A 1 363 ? 1.160 7.738 28.918 1.00 87.94 363 LEU A C 1
ATOM 2783 O O . LEU A 1 363 ? 0.647 7.779 27.798 1.00 87.94 363 LEU A O 1
ATOM 2787 N N . VAL A 1 364 ? 1.441 6.603 29.553 1.00 91.25 364 VAL A N 1
ATOM 2788 C CA . VAL A 1 364 ? 1.191 5.258 29.022 1.00 91.25 364 VAL A CA 1
ATOM 2789 C C . VAL A 1 364 ? 0.816 4.303 30.162 1.00 91.25 364 VAL A C 1
ATOM 2791 O O . VAL A 1 364 ? 1.351 4.426 31.261 1.00 91.25 364 VAL A O 1
ATOM 2794 N N . CYS A 1 365 ? -0.095 3.359 29.915 1.00 92.00 365 CYS A N 1
ATOM 2795 C CA . CYS A 1 365 ? -0.454 2.292 30.862 1.00 92.00 365 CYS A CA 1
ATOM 2796 C C . CYS A 1 365 ? 0.478 1.078 30.729 1.00 92.00 365 CYS A C 1
ATOM 2798 O O . CYS A 1 365 ? 1.152 0.912 29.706 1.00 92.00 365 CYS A O 1
ATOM 2800 N N . ALA A 1 366 ? 0.505 0.198 31.733 1.00 91.81 366 ALA A N 1
ATOM 2801 C CA . ALA A 1 366 ? 1.412 -0.947 31.735 1.00 91.81 366 ALA A CA 1
ATOM 2802 C C . ALA A 1 366 ? 1.058 -1.976 30.633 1.00 91.81 366 ALA A C 1
ATOM 2804 O O . ALA A 1 366 ? -0.122 -2.154 30.315 1.00 91.81 366 ALA A O 1
ATOM 2805 N N . PRO A 1 367 ? 2.043 -2.709 30.066 1.00 92.94 367 PRO A N 1
ATOM 2806 C CA . PRO A 1 367 ? 1.797 -3.690 28.998 1.00 92.94 367 PRO A CA 1
ATOM 2807 C C . PRO A 1 367 ? 0.730 -4.736 29.318 1.00 92.94 367 PRO A C 1
ATOM 2809 O O . PRO A 1 367 ? -0.092 -5.048 28.458 1.00 92.94 367 PRO A O 1
ATOM 2812 N N . SER A 1 368 ? 0.685 -5.217 30.561 1.00 90.81 368 SER A N 1
ATOM 2813 C CA . SER A 1 368 ? -0.301 -6.197 31.036 1.00 90.81 368 SER A CA 1
ATOM 2814 C C . SER A 1 368 ? -1.742 -5.668 31.087 1.00 90.81 368 SER A C 1
ATOM 2816 O O . SER A 1 368 ? -2.693 -6.454 31.071 1.00 90.81 368 SER A O 1
ATOM 2818 N N . GLU A 1 369 ? -1.925 -4.347 31.140 1.00 90.56 369 GLU A N 1
ATOM 2819 C CA . GLU A 1 369 ? -3.239 -3.700 31.148 1.00 90.56 369 GLU A CA 1
ATOM 2820 C C . GLU A 1 369 ? -3.751 -3.438 29.729 1.00 90.56 369 GLU A C 1
ATOM 2822 O O . GLU A 1 369 ? -4.956 -3.457 29.501 1.00 90.56 369 GLU A O 1
ATOM 2827 N N . VAL A 1 370 ? -2.851 -3.215 28.766 1.00 91.56 370 VAL A N 1
ATOM 2828 C CA . VAL A 1 370 ? -3.201 -2.849 27.381 1.00 91.56 370 VAL A CA 1
ATOM 2829 C C . VAL A 1 370 ? -3.291 -4.077 26.466 1.00 91.56 370 VAL A C 1
ATOM 2831 O O . VAL A 1 370 ? -4.066 -4.082 25.505 1.00 91.56 370 VAL A O 1
ATOM 2834 N N . ALA A 1 371 ? -2.530 -5.137 26.752 1.00 92.94 371 ALA A N 1
ATOM 2835 C CA . ALA A 1 371 ? -2.483 -6.344 25.933 1.00 92.94 371 ALA A CA 1
ATOM 2836 C C . ALA A 1 371 ? -2.339 -7.630 26.764 1.00 92.94 371 ALA A C 1
ATOM 2838 O O . ALA A 1 371 ? -1.867 -7.629 27.898 1.00 92.94 371 ALA A O 1
ATOM 2839 N N . LEU A 1 372 ? -2.749 -8.749 26.170 1.00 93.56 372 LEU A N 1
ATOM 2840 C CA . LEU A 1 372 ? -2.563 -10.088 26.718 1.00 93.56 372 LEU A CA 1
ATOM 2841 C C . LEU A 1 372 ? -1.115 -10.561 26.554 1.00 93.56 372 LEU A C 1
ATOM 2843 O O . LEU A 1 372 ? -0.495 -10.361 25.506 1.00 93.56 372 LEU A O 1
ATOM 2847 N N . GLY A 1 373 ? -0.609 -11.242 27.583 1.00 92.44 373 GLY A N 1
ATOM 2848 C CA . GLY A 1 373 ? 0.670 -11.945 27.525 1.00 92.44 373 GLY A CA 1
ATOM 2849 C C . GLY A 1 373 ? 0.600 -13.226 26.675 1.00 92.44 373 GLY A C 1
ATOM 2850 O O . GLY A 1 373 ? -0.498 -13.740 26.440 1.00 92.44 373 GLY A O 1
ATOM 2851 N N . PRO A 1 374 ? 1.755 -13.765 26.241 1.00 92.56 374 PRO A N 1
ATOM 2852 C CA . PRO A 1 374 ? 1.827 -14.940 25.366 1.00 92.56 374 PRO A CA 1
ATOM 2853 C C . PRO A 1 374 ? 1.056 -16.155 25.904 1.00 92.56 374 PRO A C 1
ATOM 2855 O O . PRO A 1 374 ? 0.213 -16.704 25.200 1.00 92.56 374 PRO A O 1
ATOM 2858 N N . GLU A 1 375 ? 1.275 -16.513 27.171 1.00 92.25 375 GLU A N 1
ATOM 2859 C CA . GLU A 1 375 ? 0.677 -17.695 2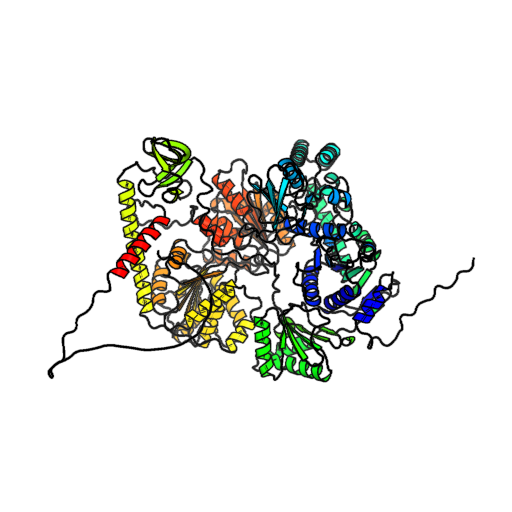7.811 1.00 92.25 375 GLU A CA 1
ATOM 2860 C C . GLU A 1 375 ? -0.852 -17.603 27.899 1.00 92.25 375 GLU A C 1
ATOM 2862 O O . GLU A 1 375 ? -1.563 -18.547 27.563 1.00 92.25 375 GLU A O 1
ATOM 2867 N N . VAL A 1 376 ? -1.372 -16.442 28.307 1.00 93.12 376 VAL A N 1
ATOM 2868 C CA . VAL A 1 376 ? -2.819 -16.210 28.448 1.00 93.12 376 VAL A CA 1
ATOM 2869 C C . VAL A 1 376 ? -3.508 -16.268 27.085 1.00 93.12 376 VAL A C 1
ATOM 2871 O O . VAL A 1 376 ? -4.595 -16.828 26.957 1.00 93.12 376 VAL A O 1
ATOM 2874 N N . LEU A 1 377 ? -2.871 -15.703 26.057 1.00 92.81 377 LEU A N 1
ATOM 2875 C CA . LEU A 1 377 ? -3.396 -15.691 24.696 1.00 92.81 377 LEU A CA 1
ATOM 2876 C C . LEU A 1 377 ? -3.452 -17.104 24.099 1.00 92.81 377 LEU A C 1
ATOM 2878 O O . LEU A 1 377 ? -4.445 -17.480 23.476 1.00 92.81 377 LEU A O 1
ATOM 2882 N N . GLU A 1 378 ? -2.399 -17.889 24.311 1.00 92.38 378 GLU A N 1
ATOM 2883 C CA . GLU A 1 378 ? -2.328 -19.280 23.874 1.00 92.38 378 GLU A CA 1
ATOM 2884 C C . GLU A 1 378 ? -3.375 -20.150 24.577 1.00 92.38 378 GLU A C 1
ATOM 2886 O O . GLU A 1 378 ? -4.131 -20.866 23.918 1.00 92.38 378 GLU A O 1
ATOM 2891 N N . GLN A 1 379 ? -3.494 -20.026 25.901 1.00 90.88 379 GLN A N 1
ATOM 2892 C CA . GLN A 1 379 ? -4.519 -20.722 26.678 1.00 90.88 379 GLN A CA 1
ATOM 2893 C C . GLN A 1 379 ? -5.932 -20.355 26.211 1.00 90.88 379 GLN A C 1
ATOM 2895 O O . GLN A 1 379 ? -6.771 -21.242 26.049 1.00 90.88 379 GLN A O 1
ATOM 2900 N N . ALA A 1 380 ? -6.200 -19.075 25.933 1.00 91.19 380 ALA A N 1
ATOM 2901 C CA . ALA A 1 380 ? -7.489 -18.637 25.402 1.00 91.19 380 ALA A CA 1
ATOM 2902 C C . ALA A 1 380 ? -7.803 -19.299 24.048 1.00 91.19 380 ALA A C 1
ATOM 2904 O O . ALA A 1 380 ? -8.918 -19.789 23.855 1.00 91.19 380 ALA A O 1
ATOM 2905 N N . ALA A 1 381 ? -6.821 -19.399 23.145 1.00 90.69 381 ALA A N 1
ATOM 2906 C CA . ALA A 1 381 ? -6.987 -20.064 21.853 1.00 90.69 381 ALA A CA 1
ATOM 2907 C C . ALA A 1 381 ? -7.227 -21.580 21.989 1.00 90.69 381 ALA A C 1
ATOM 2909 O O . ALA A 1 381 ? -8.125 -22.117 21.338 1.00 90.69 381 ALA A O 1
ATOM 2910 N N . LEU A 1 382 ? -6.470 -22.259 22.858 1.00 89.00 382 LEU A N 1
ATOM 2911 C CA . LEU A 1 382 ? -6.557 -23.710 23.077 1.00 89.00 382 LEU A CA 1
ATOM 2912 C C . LEU A 1 382 ? -7.767 -24.138 23.921 1.00 89.00 382 LEU A C 1
ATOM 2914 O O . LEU A 1 382 ? -8.196 -25.286 23.827 1.00 89.00 382 LEU A O 1
ATOM 2918 N N . SER A 1 383 ? -8.331 -23.235 24.730 1.00 86.88 383 SER A N 1
ATOM 2919 C CA . SER A 1 383 ? -9.549 -23.493 25.515 1.00 86.88 383 SER A CA 1
ATOM 2920 C C . SER A 1 383 ? -10.805 -23.644 24.649 1.00 86.88 383 SER A C 1
ATOM 2922 O O . SER A 1 383 ? -11.804 -24.226 25.078 1.00 86.88 383 SER A O 1
ATOM 2924 N N . ARG A 1 384 ? -10.760 -23.116 23.420 1.00 85.25 384 ARG A N 1
ATOM 2925 C CA . ARG A 1 384 ? -11.808 -23.280 22.415 1.00 85.25 384 ARG A CA 1
ATOM 2926 C C . ARG A 1 384 ? -11.637 -24.616 21.696 1.00 85.25 384 ARG A C 1
ATOM 2928 O O . ARG A 1 384 ? -10.697 -25.375 21.913 1.00 85.25 384 ARG A O 1
ATOM 2935 N N . ARG A 1 385 ? -12.556 -24.907 20.780 1.00 86.62 385 ARG A N 1
ATOM 2936 C CA . ARG A 1 385 ? -12.407 -26.042 19.877 1.00 86.62 385 ARG A CA 1
ATOM 2937 C C . ARG A 1 385 ? -11.265 -25.773 18.887 1.00 86.62 385 ARG A C 1
ATOM 2939 O O . ARG A 1 385 ? -11.497 -25.151 17.853 1.00 86.62 385 ARG A O 1
ATOM 2946 N N . ALA A 1 386 ? -10.054 -26.214 19.225 1.00 87.94 386 ALA A N 1
ATOM 2947 C CA . ALA A 1 386 ? -8.833 -25.878 18.497 1.00 87.94 386 ALA A CA 1
ATOM 2948 C C . ALA A 1 386 ? -8.342 -26.999 17.558 1.00 87.94 386 ALA A C 1
ATOM 2950 O O . ALA A 1 386 ? -8.301 -28.170 17.928 1.00 87.94 386 ALA A O 1
ATOM 2951 N N . LEU A 1 387 ? -7.911 -26.633 16.352 1.00 90.75 387 LEU A N 1
ATOM 2952 C CA . LEU A 1 387 ? -7.196 -27.496 15.408 1.00 90.75 387 LEU A CA 1
ATOM 2953 C C . LEU A 1 387 ? -5.836 -26.875 15.106 1.00 90.75 387 LEU A C 1
ATOM 2955 O O . LEU A 1 387 ? -5.778 -25.742 14.639 1.00 90.75 387 LEU A O 1
ATOM 2959 N N . ILE A 1 388 ? -4.752 -27.599 15.359 1.00 90.62 388 ILE A N 1
ATOM 2960 C CA . ILE A 1 388 ? -3.384 -27.100 15.186 1.00 90.62 388 ILE A CA 1
ATOM 2961 C C . ILE A 1 388 ? -2.828 -27.656 13.875 1.00 90.62 388 ILE A C 1
ATOM 2963 O O . ILE A 1 388 ? -2.812 -28.868 13.688 1.00 90.62 388 ILE A O 1
ATOM 2967 N N . LEU A 1 389 ? -2.390 -26.790 12.962 1.00 89.75 389 LEU A N 1
ATOM 2968 C CA . LEU A 1 389 ? -1.792 -27.164 11.680 1.00 89.75 389 LEU A CA 1
ATOM 2969 C C . LEU A 1 389 ? -0.270 -27.034 11.755 1.00 89.75 389 LEU A C 1
ATOM 2971 O O . LEU A 1 389 ? 0.247 -25.961 12.063 1.00 89.75 389 LEU A O 1
ATOM 2975 N N . GLU A 1 390 ? 0.444 -28.102 11.406 1.00 83.44 390 GLU A N 1
ATOM 2976 C CA . GLU A 1 390 ? 1.908 -28.153 11.421 1.00 83.44 390 GLU A CA 1
ATOM 2977 C C . GLU A 1 390 ? 2.460 -28.720 10.105 1.00 83.44 390 GLU A C 1
ATOM 2979 O O . GLU A 1 390 ? 1.899 -29.633 9.490 1.00 83.44 390 GLU A O 1
ATOM 2984 N N . GLN A 1 391 ? 3.584 -28.168 9.638 1.00 75.25 391 GLN A N 1
ATOM 2985 C CA . GLN A 1 391 ? 4.211 -28.614 8.385 1.00 75.25 391 GLN A CA 1
ATOM 2986 C C . GLN A 1 391 ? 5.054 -29.878 8.558 1.00 75.25 391 GLN A C 1
ATOM 2988 O O . GLN A 1 391 ? 5.147 -30.695 7.637 1.00 75.25 391 GLN A O 1
ATOM 2993 N N . ILE A 1 392 ? 5.700 -30.005 9.715 1.00 66.12 392 ILE A N 1
ATOM 2994 C CA . ILE A 1 392 ? 6.594 -31.103 10.065 1.00 66.12 392 ILE A CA 1
ATOM 2995 C C . ILE A 1 392 ? 6.002 -31.773 11.295 1.00 66.12 392 ILE A C 1
ATOM 2997 O O . ILE A 1 392 ? 5.564 -31.090 12.212 1.00 66.12 392 ILE A O 1
ATOM 3001 N N . ASP A 1 393 ? 6.007 -33.100 11.301 1.00 62.94 393 ASP A N 1
ATOM 3002 C CA . ASP A 1 393 ? 5.681 -33.890 12.482 1.00 62.94 393 ASP A CA 1
ATOM 3003 C C . ASP A 1 393 ? 6.862 -33.817 13.467 1.00 62.94 393 ASP A C 1
ATOM 3005 O O . ASP A 1 393 ? 7.764 -34.654 13.459 1.00 62.94 393 ASP A O 1
ATOM 3009 N N . LEU A 1 394 ? 6.927 -32.723 14.227 1.00 56.16 394 LEU A N 1
ATOM 3010 C CA . LEU A 1 394 ? 7.877 -32.522 15.317 1.00 56.16 394 LEU A CA 1
ATOM 3011 C C . LEU A 1 394 ? 7.075 -32.590 16.608 1.00 56.16 394 LEU A C 1
ATOM 3013 O O . LEU A 1 394 ? 6.449 -31.607 16.991 1.00 56.16 394 LEU A O 1
ATOM 3017 N N . ALA A 1 395 ? 7.052 -33.740 17.276 1.00 50.22 395 ALA A N 1
ATOM 3018 C CA . ALA A 1 395 ? 6.299 -33.850 18.515 1.00 50.22 395 ALA A CA 1
ATOM 3019 C C . ALA A 1 395 ? 7.039 -34.617 19.610 1.00 50.22 395 ALA A C 1
ATOM 3021 O O . ALA A 1 395 ? 7.508 -35.740 19.415 1.00 50.22 395 ALA A O 1
ATOM 3022 N N . ASP A 1 396 ? 7.040 -34.002 20.792 1.00 53.12 396 ASP A N 1
ATOM 3023 C CA . ASP A 1 396 ? 7.296 -34.626 22.083 1.00 53.12 396 ASP A CA 1
ATOM 3024 C C . ASP A 1 396 ? 6.072 -35.501 22.443 1.00 53.12 396 ASP A C 1
ATOM 3026 O O . ASP A 1 396 ? 4.945 -35.013 22.403 1.00 53.12 396 ASP A O 1
ATOM 3030 N N . PRO A 1 397 ? 6.199 -36.810 22.719 1.00 55.00 397 PRO A N 1
ATOM 3031 C CA . PRO A 1 397 ? 5.067 -37.696 23.036 1.00 55.00 397 PRO A CA 1
ATOM 3032 C C . PRO A 1 397 ? 4.256 -37.323 24.294 1.00 55.00 397 PRO A C 1
ATOM 3034 O O . PRO A 1 397 ? 3.248 -37.972 24.576 1.00 55.00 397 PRO A O 1
ATOM 3037 N N . SER A 1 398 ? 4.702 -36.336 25.075 1.00 52.06 398 SER A N 1
ATOM 3038 C CA . SER A 1 398 ? 4.192 -36.016 26.414 1.00 52.06 398 SER A CA 1
ATOM 3039 C C . SER A 1 398 ? 3.009 -35.034 26.468 1.00 52.06 398 SER A C 1
ATOM 3041 O O . SER A 1 398 ? 2.374 -34.919 27.516 1.00 52.06 398 SER A O 1
ATOM 3043 N N . ASP A 1 399 ? 2.661 -34.366 25.366 1.00 62.72 399 ASP A N 1
ATOM 3044 C CA . ASP A 1 399 ? 1.675 -33.270 25.331 1.00 62.72 399 ASP A CA 1
ATOM 3045 C C . ASP A 1 399 ? 0.197 -33.717 25.262 1.00 62.72 399 ASP A C 1
ATOM 3047 O O . ASP A 1 399 ? -0.712 -32.918 25.488 1.00 62.72 399 ASP A O 1
ATOM 3051 N N . GLY A 1 400 ? -0.079 -35.003 25.015 1.00 64.62 400 GLY A N 1
ATOM 3052 C CA . GLY A 1 400 ? -1.423 -35.591 25.141 1.00 64.62 400 GLY A CA 1
ATOM 3053 C C . GLY A 1 400 ? -2.466 -35.128 24.107 1.00 64.62 400 GLY A C 1
ATOM 3054 O O . GLY A 1 400 ? -3.646 -35.462 24.249 1.00 64.62 400 GLY A O 1
ATOM 3055 N N . ILE A 1 401 ? -2.050 -34.384 23.075 1.00 73.06 401 ILE A N 1
ATOM 3056 C CA . ILE A 1 401 ? -2.887 -33.916 21.958 1.00 73.06 401 ILE A CA 1
ATOM 3057 C C . ILE A 1 401 ? -2.988 -35.017 20.891 1.00 73.06 401 ILE A C 1
ATOM 3059 O O . ILE A 1 401 ? -1.977 -35.591 20.481 1.00 73.06 401 ILE A O 1
ATOM 3063 N N . GLU A 1 402 ? -4.206 -35.314 20.430 1.00 75.56 402 GLU A N 1
ATOM 3064 C CA . GLU A 1 402 ? -4.464 -36.314 19.383 1.00 75.56 402 GLU A CA 1
ATOM 3065 C C . GLU A 1 402 ? -3.893 -35.863 18.028 1.00 75.56 402 GLU A C 1
ATOM 3067 O O . GLU A 1 402 ? -3.926 -34.674 17.705 1.00 75.56 402 GLU A O 1
ATOM 3072 N N . ARG A 1 403 ? -3.346 -36.798 17.237 1.00 76.19 403 ARG A N 1
ATOM 3073 C CA . ARG A 1 403 ? -2.552 -36.489 16.035 1.00 76.19 403 ARG A CA 1
ATOM 3074 C C . ARG A 1 403 ? -3.125 -37.144 14.787 1.00 76.19 403 ARG A C 1
ATOM 3076 O O . ARG A 1 403 ? -3.455 -38.328 14.800 1.00 76.19 403 ARG A O 1
ATOM 3083 N N . LEU A 1 404 ? -3.154 -36.387 13.693 1.00 82.75 404 LEU A N 1
ATOM 3084 C CA . LEU A 1 404 ? -3.550 -36.861 12.372 1.00 82.75 404 LEU A CA 1
ATOM 3085 C C . LEU A 1 404 ? -2.550 -36.382 11.311 1.00 82.75 404 LEU A C 1
ATOM 3087 O O . LEU A 1 404 ? -2.338 -35.186 11.130 1.00 82.75 404 LEU A O 1
ATOM 3091 N N . ALA A 1 405 ? -1.927 -37.318 10.596 1.00 80.88 405 ALA A N 1
ATOM 3092 C CA . ALA A 1 405 ? -0.966 -37.004 9.542 1.00 80.88 405 ALA A CA 1
ATOM 3093 C C . ALA A 1 405 ? -1.646 -36.987 8.166 1.00 80.88 405 ALA A C 1
ATOM 3095 O O . ALA A 1 405 ? -2.329 -37.939 7.788 1.00 80.88 405 ALA A O 1
ATOM 3096 N N . ILE A 1 406 ? -1.424 -35.921 7.395 1.00 83.81 406 ILE A N 1
ATOM 3097 C CA . ILE A 1 406 ? -1.893 -35.781 6.013 1.00 83.81 406 ILE A CA 1
ATOM 3098 C C . ILE A 1 406 ? -0.684 -35.796 5.081 1.00 83.81 406 ILE A C 1
ATOM 3100 O O . ILE A 1 406 ? 0.228 -34.979 5.197 1.00 83.81 406 ILE A O 1
ATOM 3104 N N . SER A 1 407 ? -0.686 -36.708 4.109 1.00 84.00 407 SER A N 1
ATOM 3105 C CA . SER A 1 407 ? 0.364 -36.757 3.091 1.00 84.00 407 SER A CA 1
ATOM 3106 C C . SER A 1 407 ? 0.174 -35.628 2.074 1.00 84.00 407 SER A C 1
ATOM 3108 O O . SER A 1 407 ? -0.779 -35.642 1.294 1.00 84.00 407 SER A O 1
ATOM 3110 N N . THR A 1 408 ? 1.088 -34.654 2.052 1.00 86.50 408 THR A N 1
ATOM 3111 C CA . THR A 1 408 ? 1.195 -33.663 0.970 1.00 86.50 408 THR A CA 1
ATOM 3112 C C . THR A 1 408 ? 2.631 -33.564 0.466 1.00 86.50 408 THR A C 1
ATOM 3114 O O . THR A 1 408 ? 3.584 -33.657 1.241 1.00 86.50 408 THR A O 1
ATOM 3117 N N . HIS A 1 409 ? 2.799 -33.361 -0.843 1.00 87.12 409 HIS A N 1
ATOM 3118 C CA . HIS A 1 409 ? 4.121 -33.189 -1.454 1.00 87.12 409 HIS A CA 1
ATOM 3119 C C . HIS A 1 409 ? 4.191 -31.854 -2.197 1.00 87.12 409 HIS A C 1
ATOM 3121 O O . HIS A 1 409 ? 3.275 -31.518 -2.948 1.00 87.12 409 HIS A O 1
ATOM 3127 N N . GLY A 1 410 ? 5.278 -31.105 -2.001 1.00 85.75 410 GLY A N 1
ATOM 3128 C CA . GLY A 1 410 ? 5.567 -29.878 -2.755 1.00 85.75 410 GLY A CA 1
ATOM 3129 C C . GLY A 1 410 ? 6.261 -30.159 -4.094 1.00 85.75 410 GLY A C 1
ATOM 3130 O O . GLY A 1 410 ? 6.594 -31.301 -4.406 1.00 85.75 410 GLY A O 1
ATOM 3131 N N . HIS A 1 411 ? 6.544 -29.106 -4.865 1.00 88.69 411 HIS A N 1
ATOM 3132 C CA . HIS A 1 411 ? 7.071 -29.211 -6.240 1.00 88.69 411 HIS A CA 1
ATOM 3133 C C . HIS A 1 411 ? 8.552 -28.824 -6.398 1.00 88.69 411 HIS A C 1
ATOM 3135 O O . HIS A 1 411 ? 8.972 -28.362 -7.461 1.00 88.69 411 HIS A O 1
ATOM 3141 N N . ALA A 1 412 ? 9.378 -29.010 -5.363 1.00 84.00 412 ALA A N 1
ATOM 3142 C CA . ALA A 1 412 ? 10.788 -28.592 -5.376 1.00 84.00 412 ALA A CA 1
ATOM 3143 C C . ALA A 1 412 ? 11.591 -29.177 -6.561 1.00 84.00 412 ALA A C 1
ATOM 3145 O O . ALA A 1 412 ? 12.334 -28.456 -7.229 1.00 84.00 412 ALA A O 1
ATOM 3146 N N . GLU A 1 413 ? 11.394 -30.461 -6.876 1.00 85.94 413 GLU A N 1
ATOM 3147 C CA . GLU A 1 413 ? 12.044 -31.126 -8.014 1.00 85.94 413 GLU A CA 1
ATOM 3148 C C . GLU A 1 413 ? 11.614 -30.546 -9.367 1.00 85.94 413 GLU A C 1
ATOM 3150 O O . GLU A 1 413 ? 12.445 -30.340 -10.255 1.00 85.94 413 GLU A O 1
ATOM 3155 N N . LEU A 1 414 ? 10.316 -30.263 -9.524 1.00 86.56 414 LEU A N 1
ATOM 3156 C CA . LEU A 1 414 ? 9.762 -29.667 -10.740 1.00 86.56 414 LEU A CA 1
ATOM 3157 C C . LEU A 1 414 ? 10.345 -28.266 -10.958 1.00 86.56 414 LEU A C 1
ATOM 3159 O O . LEU A 1 414 ? 10.799 -27.958 -12.061 1.00 86.56 414 LEU A O 1
ATOM 3163 N N . ARG A 1 415 ? 10.424 -27.457 -9.894 1.00 84.75 415 ARG A N 1
ATOM 3164 C CA . ARG A 1 415 ? 11.027 -26.118 -9.925 1.00 84.75 415 ARG A CA 1
ATOM 3165 C C . ARG A 1 415 ? 12.498 -26.170 -10.354 1.00 84.75 415 ARG A C 1
ATOM 3167 O O . ARG A 1 415 ? 12.916 -25.397 -11.214 1.00 84.75 415 ARG A O 1
ATOM 3174 N N . ALA A 1 416 ? 13.276 -27.107 -9.808 1.00 84.38 416 ALA A N 1
ATOM 3175 C CA . ALA A 1 416 ? 14.679 -27.291 -10.186 1.00 84.38 416 ALA A CA 1
ATOM 3176 C C . ALA A 1 416 ? 14.844 -27.729 -11.653 1.00 84.38 416 ALA A C 1
ATOM 3178 O O . ALA A 1 416 ? 15.767 -27.283 -12.335 1.00 84.38 416 ALA A O 1
ATOM 3179 N N . ALA A 1 417 ? 13.950 -28.583 -12.159 1.00 84.94 417 ALA A N 1
ATOM 3180 C CA . ALA A 1 417 ? 13.971 -29.011 -13.554 1.00 84.94 417 ALA A CA 1
ATOM 3181 C C . ALA A 1 417 ? 13.642 -27.863 -14.521 1.00 84.94 417 ALA A C 1
ATOM 3183 O O . ALA A 1 417 ? 14.369 -27.679 -15.494 1.00 84.94 417 ALA A O 1
ATOM 3184 N N . LEU A 1 418 ? 12.610 -27.069 -14.221 1.00 84.19 418 LEU A N 1
ATOM 3185 C CA . LEU A 1 418 ? 12.207 -25.917 -15.033 1.00 84.19 418 LEU A CA 1
ATOM 3186 C C . LEU A 1 418 ? 13.273 -24.821 -15.057 1.00 84.19 418 LEU A C 1
ATOM 3188 O O . LEU A 1 418 ? 13.548 -24.256 -16.111 1.00 84.19 418 LEU A O 1
ATOM 3192 N N . ALA A 1 419 ? 13.934 -24.557 -13.926 1.00 80.25 419 ALA A N 1
ATOM 3193 C CA . ALA A 1 419 ? 15.020 -23.580 -13.856 1.00 80.25 419 ALA A CA 1
ATOM 3194 C C . ALA A 1 419 ? 16.179 -23.908 -14.817 1.00 80.25 419 ALA A C 1
ATOM 3196 O O . ALA A 1 419 ? 16.760 -22.996 -15.403 1.00 80.25 419 ALA A O 1
ATOM 3197 N N . ARG A 1 420 ? 16.486 -25.198 -15.022 1.00 80.00 420 ARG A N 1
ATOM 3198 C CA . ARG A 1 420 ? 17.545 -25.646 -15.943 1.00 80.00 420 ARG A CA 1
ATOM 3199 C C . ARG A 1 420 ? 17.185 -25.473 -17.418 1.00 80.00 420 ARG A C 1
ATOM 3201 O O . ARG A 1 420 ? 18.085 -25.307 -18.232 1.00 80.00 420 ARG A O 1
ATOM 3208 N N . THR A 1 421 ? 15.901 -25.515 -17.773 1.00 78.38 421 THR A N 1
ATOM 3209 C CA . THR A 1 421 ? 15.439 -25.469 -19.172 1.00 78.38 421 THR A CA 1
ATOM 3210 C C . THR A 1 421 ? 15.011 -24.077 -19.641 1.00 78.38 421 THR A C 1
ATOM 3212 O O . THR A 1 421 ? 14.706 -23.924 -20.822 1.00 78.38 421 THR A O 1
ATOM 3215 N N . ARG A 1 422 ? 15.031 -23.049 -18.774 1.00 69.50 422 ARG A N 1
ATOM 3216 C CA . ARG A 1 422 ? 14.513 -21.691 -19.064 1.00 69.50 422 ARG A CA 1
ATOM 3217 C C . ARG A 1 422 ? 15.058 -21.019 -20.327 1.00 69.50 422 ARG A C 1
ATOM 3219 O O . ARG A 1 422 ? 14.332 -20.244 -20.926 1.00 69.50 422 ARG A O 1
ATOM 3226 N N . ALA A 1 423 ? 16.306 -21.286 -20.709 1.00 58.38 423 ALA A N 1
ATOM 3227 C CA . ALA A 1 423 ? 16.963 -20.655 -21.861 1.00 58.38 423 ALA A CA 1
ATOM 3228 C C . ALA A 1 423 ? 16.893 -21.496 -23.153 1.00 58.38 423 ALA A C 1
ATOM 3230 O O . ALA A 1 423 ? 17.601 -21.212 -24.114 1.00 58.38 423 ALA A O 1
ATOM 3231 N N . SER A 1 424 ? 16.097 -22.570 -23.159 1.00 64.25 424 SER A N 1
ATOM 3232 C CA . SER A 1 424 ? 15.932 -23.459 -24.314 1.00 64.25 424 SER A CA 1
ATOM 3233 C C . SER A 1 424 ? 14.569 -23.258 -24.971 1.00 64.25 424 SER A C 1
ATOM 3235 O O . SER A 1 424 ? 13.601 -22.925 -24.289 1.00 64.25 424 SER A O 1
ATOM 3237 N N . GLU A 1 425 ? 14.458 -23.584 -26.261 1.00 60.28 425 GLU A N 1
ATOM 3238 C CA . GLU A 1 425 ? 13.176 -23.617 -26.993 1.00 60.28 425 GLU A CA 1
ATOM 3239 C C . GLU A 1 425 ? 12.117 -24.521 -26.318 1.00 60.28 425 GLU A C 1
ATOM 3241 O O . GLU A 1 425 ? 10.915 -24.366 -26.543 1.00 60.28 425 GLU A O 1
ATOM 3246 N N . THR A 1 426 ? 12.559 -25.440 -25.448 1.00 72.31 426 THR A N 1
ATOM 3247 C CA . THR A 1 426 ? 11.747 -26.418 -24.708 1.00 72.31 426 THR A CA 1
ATOM 3248 C C . THR A 1 426 ? 11.605 -26.104 -23.211 1.00 72.31 426 THR A C 1
ATOM 3250 O O . THR A 1 426 ? 11.626 -27.011 -22.372 1.00 72.31 426 THR A O 1
ATOM 3253 N N . ALA A 1 427 ? 11.480 -24.827 -22.841 1.00 76.19 427 ALA A N 1
ATOM 3254 C CA . ALA A 1 427 ? 11.476 -24.386 -21.443 1.00 76.19 427 ALA A CA 1
ATOM 3255 C C . ALA A 1 427 ? 10.459 -25.106 -20.530 1.00 76.19 427 ALA A C 1
ATOM 3257 O O . ALA A 1 427 ? 10.790 -25.398 -19.379 1.00 76.19 427 ALA A O 1
ATOM 3258 N N . LEU A 1 428 ? 9.268 -25.456 -21.036 1.00 86.25 428 LEU A N 1
ATOM 3259 C CA . LEU A 1 428 ? 8.182 -26.078 -20.257 1.00 86.25 428 LEU A CA 1
ATOM 3260 C C . LEU A 1 428 ? 8.111 -27.611 -20.368 1.00 86.25 428 LEU A C 1
ATOM 3262 O O . LEU A 1 428 ? 7.210 -28.227 -19.791 1.00 86.25 428 LEU A O 1
ATOM 3266 N N . ALA A 1 429 ? 9.059 -28.261 -21.051 1.00 86.19 429 ALA A N 1
ATOM 3267 C CA . ALA A 1 429 ? 9.058 -29.719 -21.202 1.00 86.19 429 ALA A CA 1
ATOM 3268 C C . ALA A 1 429 ? 8.977 -30.500 -19.865 1.00 86.19 429 ALA A C 1
ATOM 3270 O O . ALA A 1 429 ? 8.242 -31.493 -19.815 1.00 86.19 429 ALA A O 1
ATOM 3271 N N . PRO A 1 430 ? 9.648 -30.086 -18.764 1.00 90.75 430 PRO A N 1
ATOM 3272 C CA . PRO A 1 430 ? 9.509 -30.756 -17.468 1.00 90.75 430 PRO A CA 1
ATOM 3273 C C . PRO A 1 430 ? 8.080 -30.723 -16.905 1.00 90.75 430 PRO A C 1
ATOM 3275 O O . PRO A 1 430 ? 7.610 -31.723 -16.360 1.00 90.75 430 PRO A O 1
ATOM 3278 N N . LEU A 1 431 ? 7.372 -29.601 -17.075 1.00 91.44 431 LEU A N 1
ATOM 3279 C CA . LEU A 1 431 ? 5.982 -29.451 -16.642 1.00 91.44 431 LEU A CA 1
ATOM 3280 C C . LEU A 1 431 ? 5.052 -30.348 -17.464 1.00 91.44 431 LEU A C 1
ATOM 3282 O O . LEU A 1 431 ? 4.225 -31.055 -16.893 1.00 91.44 431 LEU A O 1
ATOM 3286 N N . ALA A 1 432 ? 5.220 -30.372 -18.789 1.00 91.31 432 ALA A N 1
ATOM 3287 C CA . ALA A 1 432 ? 4.407 -31.203 -19.675 1.00 91.31 432 ALA A CA 1
ATOM 3288 C C . ALA A 1 432 ? 4.517 -32.703 -19.340 1.00 91.31 432 ALA A C 1
ATOM 3290 O O . ALA A 1 432 ? 3.501 -33.398 -19.296 1.00 91.31 432 ALA A O 1
ATOM 3291 N N . ARG A 1 433 ? 5.730 -33.192 -19.029 1.00 91.38 433 ARG A N 1
ATOM 3292 C CA . ARG A 1 433 ? 5.953 -34.580 -18.579 1.00 91.38 433 ARG A CA 1
ATOM 3293 C C . ARG A 1 433 ? 5.219 -34.875 -17.273 1.00 91.38 433 ARG A C 1
ATOM 3295 O O . ARG A 1 433 ? 4.464 -35.837 -17.206 1.00 91.38 433 ARG A O 1
ATOM 3302 N N . ARG A 1 434 ? 5.354 -34.000 -16.272 1.00 92.81 434 ARG A N 1
ATOM 3303 C CA . ARG A 1 434 ? 4.688 -34.187 -14.976 1.00 92.81 434 ARG A CA 1
ATOM 3304 C C . ARG A 1 434 ? 3.157 -34.169 -15.098 1.00 92.81 434 ARG A C 1
ATOM 3306 O O . ARG A 1 434 ? 2.478 -34.964 -14.453 1.00 92.81 434 ARG A O 1
ATOM 3313 N N . ILE A 1 435 ? 2.606 -33.311 -15.961 1.00 93.19 435 ILE A N 1
ATOM 3314 C CA . ILE A 1 435 ? 1.169 -33.296 -16.277 1.00 93.19 435 ILE A CA 1
ATOM 3315 C C . ILE A 1 435 ? 0.726 -34.630 -16.895 1.00 93.19 435 ILE A C 1
ATOM 3317 O O . ILE A 1 435 ? -0.355 -35.119 -16.562 1.00 93.19 435 ILE A O 1
ATOM 3321 N N . ALA A 1 436 ? 1.533 -35.232 -17.773 1.00 91.56 436 ALA A N 1
ATOM 3322 C CA . ALA A 1 436 ? 1.227 -36.536 -18.358 1.00 91.56 436 ALA A CA 1
ATOM 3323 C C . ALA A 1 436 ? 1.174 -37.645 -17.290 1.00 91.56 436 ALA A C 1
ATOM 3325 O O . ALA A 1 436 ? 0.217 -38.422 -17.279 1.00 91.56 436 ALA A O 1
ATOM 3326 N N . ASP A 1 437 ? 2.120 -37.653 -16.346 1.00 92.06 437 ASP A N 1
ATOM 3327 C CA . ASP A 1 437 ? 2.146 -38.610 -15.230 1.00 92.06 437 ASP A CA 1
ATOM 3328 C C . ASP A 1 437 ? 0.884 -38.489 -14.356 1.00 92.06 437 ASP A C 1
ATOM 3330 O O . ASP A 1 437 ? 0.206 -39.475 -14.058 1.00 92.06 437 ASP A O 1
ATOM 3334 N N . TRP A 1 438 ? 0.502 -37.259 -13.998 1.00 93.50 438 TRP A N 1
ATOM 3335 C CA . TRP A 1 438 ? -0.713 -36.994 -13.223 1.00 93.50 438 TRP A CA 1
ATOM 3336 C C . TRP A 1 438 ? -1.994 -37.369 -13.972 1.00 93.50 438 TRP A C 1
ATOM 3338 O O . TRP A 1 438 ? -2.937 -37.876 -13.358 1.00 93.50 438 TRP A O 1
ATOM 3348 N N . ARG A 1 439 ? -2.038 -37.175 -15.296 1.00 90.69 439 ARG A N 1
ATOM 3349 C CA . ARG A 1 439 ? -3.163 -37.624 -16.130 1.00 90.69 439 ARG A CA 1
ATOM 3350 C C . ARG A 1 439 ? -3.294 -39.143 -16.122 1.00 90.69 439 ARG A C 1
ATOM 3352 O O . ARG A 1 439 ? -4.408 -39.636 -15.951 1.00 90.69 439 ARG A O 1
ATOM 3359 N N . ALA A 1 440 ? -2.184 -39.870 -16.256 1.00 89.94 440 ALA A N 1
ATOM 3360 C CA . ALA A 1 440 ? -2.173 -41.332 -16.200 1.00 89.94 440 ALA A CA 1
ATOM 3361 C C . ALA A 1 440 ? -2.682 -41.850 -14.843 1.00 89.94 440 ALA A C 1
ATOM 3363 O O . ALA A 1 440 ? -3.495 -42.772 -14.793 1.00 89.94 440 ALA A O 1
ATOM 3364 N N . ALA A 1 441 ? -2.302 -41.182 -13.751 1.00 89.94 441 ALA A N 1
ATOM 3365 C CA . ALA A 1 441 ? -2.773 -41.484 -12.399 1.00 89.94 441 ALA A CA 1
ATOM 3366 C C . ALA A 1 441 ? -4.174 -40.912 -12.060 1.00 89.94 441 ALA A C 1
ATOM 3368 O O . ALA A 1 441 ? -4.630 -41.016 -10.921 1.00 89.94 441 ALA A O 1
ATOM 3369 N N . ARG A 1 442 ? -4.881 -40.315 -13.035 1.00 90.31 442 ARG A N 1
ATOM 3370 C CA . ARG A 1 442 ? -6.212 -39.687 -12.894 1.00 90.31 442 ARG A CA 1
ATOM 3371 C C . ARG A 1 442 ? -6.316 -38.615 -11.803 1.00 90.31 442 ARG A C 1
ATOM 3373 O O . ARG A 1 442 ? -7.352 -38.490 -11.147 1.00 90.31 442 ARG A O 1
ATOM 3380 N N . TYR A 1 443 ? -5.274 -37.808 -11.643 1.00 92.00 443 TYR A N 1
ATOM 3381 C CA . TYR A 1 443 ? -5.334 -36.616 -10.802 1.00 92.00 443 TYR A CA 1
ATOM 3382 C C . TYR A 1 443 ? -6.218 -35.533 -11.435 1.00 92.00 443 TYR A C 1
ATOM 3384 O O . TYR A 1 443 ? -6.319 -35.409 -12.659 1.00 92.00 443 TYR A O 1
ATOM 3392 N N . ARG A 1 444 ? -6.849 -34.725 -10.586 1.00 91.88 444 ARG A N 1
ATOM 3393 C CA . ARG A 1 444 ? -7.391 -33.408 -10.924 1.00 91.88 444 ARG A CA 1
ATOM 3394 C C . ARG A 1 444 ? -6.219 -32.437 -10.972 1.00 91.88 444 ARG A C 1
ATOM 3396 O O . ARG A 1 444 ? -5.525 -32.284 -9.969 1.00 91.88 444 ARG A O 1
ATOM 3403 N N . ILE A 1 445 ? -5.973 -31.826 -12.128 1.00 93.94 445 ILE A N 1
ATOM 3404 C CA . ILE A 1 445 ? -4.799 -30.972 -12.339 1.00 93.94 445 ILE A CA 1
ATOM 3405 C C . ILE A 1 445 ? -5.260 -29.524 -12.467 1.00 93.94 445 ILE A C 1
ATOM 3407 O O . ILE A 1 445 ? -6.064 -29.204 -13.347 1.00 93.94 445 ILE A O 1
ATOM 3411 N N . VAL A 1 446 ? -4.740 -28.668 -11.591 1.00 93.06 446 VAL A N 1
ATOM 3412 C CA . VAL A 1 446 ? -5.023 -27.232 -11.548 1.00 93.06 446 VAL A CA 1
ATOM 3413 C C . VAL A 1 446 ? -3.719 -26.461 -11.702 1.00 93.06 446 VAL A C 1
ATOM 3415 O O . VAL A 1 446 ? -2.766 -26.682 -10.959 1.00 93.06 446 VAL A O 1
ATOM 3418 N N . LEU A 1 447 ? -3.682 -25.541 -12.657 1.00 93.12 447 LEU A N 1
ATOM 3419 C CA . LEU A 1 447 ? -2.605 -24.574 -12.817 1.00 93.12 447 LEU A CA 1
ATOM 3420 C C . LEU A 1 447 ? -3.120 -23.211 -12.354 1.00 93.12 447 LEU A C 1
ATOM 3422 O O . LEU A 1 447 ? -4.138 -22.730 -12.846 1.00 93.12 447 LEU A O 1
ATOM 3426 N N . SER A 1 448 ? -2.453 -22.605 -11.383 1.00 90.69 448 SER A N 1
ATOM 3427 C CA . SER A 1 448 ? -2.850 -21.321 -10.809 1.00 90.69 448 SER A CA 1
ATOM 3428 C C . SER A 1 448 ? -2.175 -20.185 -11.569 1.00 90.69 448 SER A C 1
ATOM 3430 O O . SER A 1 448 ? -0.945 -20.102 -11.567 1.00 90.69 448 SER A O 1
ATOM 3432 N N . ALA A 1 449 ? -2.978 -19.294 -12.142 1.00 86.88 449 ALA A N 1
ATOM 3433 C CA . ALA A 1 449 ? -2.552 -18.083 -12.819 1.00 86.88 449 ALA A CA 1
ATOM 3434 C C . ALA A 1 449 ? -2.943 -16.818 -12.040 1.00 86.88 449 ALA A C 1
ATOM 3436 O O . ALA A 1 449 ? -3.986 -16.785 -11.384 1.00 86.88 449 ALA A O 1
ATOM 3437 N N . GLY A 1 450 ? -2.120 -15.769 -12.118 1.00 78.50 450 GLY A N 1
ATOM 3438 C CA . GLY A 1 450 ? -2.379 -14.501 -11.419 1.00 78.50 450 GLY A CA 1
ATOM 3439 C C . GLY A 1 450 ? -3.460 -13.637 -12.079 1.00 78.50 450 GLY A C 1
ATOM 3440 O O . GLY A 1 450 ? -4.125 -12.845 -11.414 1.00 78.50 450 GLY A O 1
ATOM 3441 N N . SER A 1 451 ? -3.665 -13.798 -13.388 1.00 79.69 451 SER A N 1
ATOM 3442 C CA . SER A 1 451 ? -4.585 -12.987 -14.189 1.00 79.69 451 SER A CA 1
ATOM 3443 C C . SER A 1 451 ? -5.153 -13.780 -15.369 1.00 79.69 451 SER A C 1
ATOM 3445 O O . SER A 1 451 ? -4.617 -14.822 -15.752 1.00 79.69 451 SER A O 1
ATOM 3447 N N . LEU A 1 452 ? -6.228 -13.271 -15.983 1.00 81.88 452 LEU A N 1
ATOM 3448 C CA . LEU A 1 452 ? -6.792 -13.874 -17.196 1.00 81.88 452 LEU A CA 1
ATOM 3449 C C . LEU A 1 452 ? -5.781 -13.860 -18.351 1.00 81.88 452 LEU A C 1
ATOM 3451 O O . LEU A 1 452 ? -5.652 -14.851 -19.062 1.00 81.88 452 LEU A O 1
ATOM 3455 N N . SER A 1 453 ? -5.032 -12.765 -18.514 1.00 76.56 453 SER A N 1
ATOM 3456 C CA . SER A 1 453 ? -4.017 -12.652 -19.565 1.00 76.56 453 SER A CA 1
ATOM 3457 C C . SER A 1 453 ? -2.902 -13.679 -19.382 1.00 76.56 453 SER A C 1
ATOM 3459 O O . SER A 1 453 ? -2.487 -14.312 -20.352 1.00 76.56 453 SER A O 1
ATOM 3461 N N . HIS A 1 454 ? -2.449 -13.909 -18.146 1.00 80.62 454 HIS A N 1
ATOM 3462 C CA . HIS A 1 454 ? -1.461 -14.947 -17.875 1.00 80.62 454 HIS A CA 1
ATOM 3463 C C . HIS A 1 454 ? -2.027 -16.354 -18.061 1.00 80.62 454 HIS A C 1
ATOM 3465 O O . HIS A 1 454 ? -1.329 -17.212 -18.596 1.00 80.62 454 HIS A O 1
ATOM 3471 N N . ALA A 1 455 ? -3.287 -16.591 -17.687 1.00 86.38 455 ALA A N 1
ATOM 3472 C CA . ALA A 1 455 ? -3.942 -17.877 -17.899 1.00 86.38 455 ALA A CA 1
ATOM 3473 C C . ALA A 1 455 ? -4.038 -18.229 -19.393 1.00 86.38 455 ALA A C 1
ATOM 3475 O O . ALA A 1 455 ? -3.705 -19.343 -19.798 1.00 86.38 455 ALA A O 1
ATOM 3476 N N . GLU A 1 456 ? -4.438 -17.261 -20.218 1.00 85.94 456 GLU A N 1
ATOM 3477 C CA . GLU A 1 456 ? -4.505 -17.381 -21.676 1.00 85.94 456 GLU A CA 1
ATOM 3478 C C . GLU A 1 456 ? -3.116 -17.594 -22.295 1.00 85.94 456 GLU A C 1
ATOM 3480 O O . GLU A 1 456 ? -2.936 -18.490 -23.124 1.00 85.94 456 GLU A O 1
ATOM 3485 N N . ARG A 1 457 ? -2.105 -16.849 -21.828 1.00 82.62 457 ARG A N 1
ATOM 3486 C CA . ARG A 1 457 ? -0.708 -17.027 -22.248 1.00 82.62 457 ARG A CA 1
ATOM 3487 C C . ARG A 1 457 ? -0.188 -18.421 -21.892 1.00 82.62 457 ARG A C 1
ATOM 3489 O O . ARG A 1 457 ? 0.370 -19.104 -22.746 1.00 82.62 457 ARG A O 1
ATOM 3496 N N . LEU A 1 458 ? -0.409 -18.880 -20.659 1.00 87.31 458 LEU A N 1
ATOM 3497 C CA . LEU A 1 458 ? -0.016 -20.218 -20.215 1.00 87.31 458 LEU A CA 1
ATOM 3498 C C . LEU A 1 458 ? -0.736 -21.307 -21.020 1.00 87.31 458 LEU A C 1
ATOM 3500 O O . LEU A 1 458 ? -0.117 -22.313 -21.364 1.00 87.31 458 LEU A O 1
ATOM 3504 N N . ARG A 1 459 ? -2.012 -21.102 -21.380 1.00 90.50 459 ARG A N 1
ATOM 3505 C CA . ARG A 1 459 ? -2.741 -22.007 -22.281 1.00 90.50 459 ARG A CA 1
ATOM 3506 C C . ARG A 1 459 ? -2.062 -22.099 -23.646 1.00 90.50 459 ARG A C 1
ATOM 3508 O O . ARG A 1 459 ? -1.886 -23.210 -24.140 1.00 90.50 459 ARG A O 1
ATOM 3515 N N . GLY A 1 460 ? -1.683 -20.960 -24.231 1.00 85.00 460 GLY A N 1
ATOM 3516 C CA . GLY A 1 460 ? -0.944 -20.905 -25.496 1.00 85.00 460 GLY A CA 1
ATOM 3517 C C . GLY A 1 460 ? 0.371 -21.678 -25.418 1.00 85.00 460 GLY A C 1
ATOM 3518 O O . GLY A 1 460 ? 0.591 -22.596 -26.201 1.00 85.00 460 GLY A O 1
ATOM 3519 N N . LEU A 1 461 ? 1.177 -21.404 -24.389 1.00 85.94 461 LEU A N 1
ATOM 3520 C CA . LEU A 1 461 ? 2.457 -22.081 -24.172 1.00 85.94 461 LEU A CA 1
ATOM 3521 C C . LEU A 1 461 ? 2.314 -23.600 -23.986 1.00 85.94 461 LEU A C 1
ATOM 3523 O O . LEU A 1 461 ? 3.173 -24.351 -24.429 1.00 85.94 461 LEU A O 1
ATOM 3527 N N . LEU A 1 462 ? 1.250 -24.077 -23.331 1.00 88.44 462 LEU A N 1
ATOM 3528 C CA . LEU A 1 462 ? 1.000 -25.510 -23.114 1.00 88.44 462 LEU A CA 1
ATOM 3529 C C . LEU A 1 462 ? 0.477 -26.238 -24.361 1.00 88.44 462 LEU A C 1
ATOM 3531 O O . LEU A 1 462 ? 0.719 -27.443 -24.508 1.00 88.44 462 LEU A O 1
ATOM 3535 N N . ALA A 1 463 ? -0.215 -25.529 -25.259 1.00 87.88 463 ALA A N 1
ATOM 3536 C CA . ALA A 1 463 ? -0.725 -26.095 -26.505 1.00 87.88 463 ALA A CA 1
ATOM 3537 C C . ALA A 1 463 ? 0.415 -26.639 -27.384 1.00 87.88 463 ALA A C 1
ATOM 3539 O O . ALA A 1 463 ? 0.292 -27.739 -27.930 1.00 87.88 463 ALA A O 1
ATOM 3540 N N . ASP A 1 464 ? 1.557 -25.948 -27.406 1.00 84.44 464 ASP A N 1
ATOM 3541 C CA . ASP A 1 464 ? 2.764 -26.352 -28.140 1.00 84.44 464 ASP A CA 1
ATOM 3542 C C . ASP A 1 464 ? 3.345 -27.693 -27.654 1.00 84.44 464 ASP A C 1
ATOM 3544 O O . ASP A 1 464 ? 3.950 -28.440 -28.423 1.00 84.44 464 ASP A O 1
ATOM 3548 N N . TYR A 1 465 ? 3.092 -28.063 -26.393 1.00 86.25 465 TYR A N 1
ATOM 3549 C CA . TYR A 1 465 ? 3.496 -29.348 -25.804 1.00 86.25 465 TYR A CA 1
ATOM 3550 C C . TYR A 1 465 ? 2.386 -30.408 -25.865 1.00 86.25 465 TYR A C 1
ATOM 3552 O O . TYR A 1 465 ? 2.471 -31.434 -25.188 1.00 86.25 465 TYR A O 1
ATOM 3560 N N . ARG A 1 466 ? 1.331 -30.179 -26.663 1.00 87.88 466 ARG A N 1
ATOM 3561 C CA . ARG A 1 466 ? 0.141 -31.046 -26.780 1.00 87.88 466 ARG A CA 1
ATOM 3562 C C . ARG A 1 466 ? -0.622 -31.222 -25.460 1.00 87.88 466 ARG A C 1
ATOM 3564 O O . ARG A 1 466 ? -1.339 -32.208 -25.267 1.00 87.88 466 ARG A O 1
ATOM 3571 N N . VAL A 1 467 ? -0.511 -30.258 -24.545 1.00 89.94 467 VAL A N 1
ATOM 3572 C CA . VAL A 1 467 ? -1.273 -30.242 -23.294 1.00 89.94 467 VAL A CA 1
ATOM 3573 C C . VAL A 1 467 ? -2.530 -29.396 -23.487 1.00 89.94 467 VAL A C 1
ATOM 3575 O O . VAL A 1 467 ? -2.503 -28.175 -23.392 1.00 89.94 467 VAL A O 1
ATOM 3578 N N . ALA A 1 468 ? -3.666 -30.055 -23.731 1.00 89.50 468 ALA A N 1
ATOM 3579 C CA . ALA A 1 468 ? -4.962 -29.378 -23.770 1.00 89.50 468 ALA A CA 1
ATOM 3580 C C . ALA A 1 468 ? -5.361 -28.897 -22.363 1.00 89.50 468 ALA A C 1
ATOM 3582 O O . ALA A 1 468 ? -5.648 -29.724 -21.492 1.00 89.50 468 ALA A O 1
ATOM 3583 N N . ALA A 1 469 ? -5.374 -27.583 -22.150 1.00 91.31 469 ALA A N 1
ATOM 3584 C CA . ALA A 1 469 ? -5.768 -26.944 -20.898 1.00 91.31 469 ALA A CA 1
ATOM 3585 C C . ALA A 1 469 ? -6.986 -26.037 -21.114 1.00 91.31 469 ALA A C 1
ATOM 3587 O O . ALA A 1 469 ? -7.111 -25.401 -22.161 1.00 91.31 469 ALA A O 1
ATOM 3588 N N . VAL A 1 470 ? -7.885 -25.974 -20.130 1.00 90.69 470 VAL A N 1
ATOM 3589 C CA . VAL A 1 470 ? -9.052 -25.079 -20.174 1.00 90.69 470 VAL A CA 1
ATOM 3590 C C . VAL A 1 470 ? -8.885 -23.969 -19.154 1.00 90.69 470 VAL A C 1
ATOM 3592 O O . VAL A 1 470 ? -8.592 -24.251 -17.998 1.00 90.69 470 VAL A O 1
ATOM 3595 N N . VAL A 1 471 ? -9.069 -22.727 -19.592 1.00 89.69 471 VAL A N 1
ATOM 3596 C CA . VAL A 1 471 ? -9.045 -21.553 -18.717 1.00 89.69 471 VAL A CA 1
ATOM 3597 C C . VAL A 1 471 ? -10.423 -21.391 -18.086 1.00 89.69 471 VAL A C 1
ATOM 3599 O O . VAL A 1 471 ? -11.429 -21.387 -18.792 1.00 89.69 471 VAL A O 1
ATOM 3602 N N . GLU A 1 472 ? -10.457 -21.283 -16.764 1.00 85.44 472 GLU A N 1
ATOM 3603 C CA . GLU A 1 472 ? -11.654 -20.996 -15.981 1.00 85.44 472 GLU A CA 1
ATOM 3604 C C . GLU A 1 472 ? -11.414 -19.723 -15.169 1.00 85.44 472 GLU A C 1
ATOM 3606 O O . GLU A 1 472 ? -10.533 -19.660 -14.305 1.00 85.44 472 GLU A O 1
ATOM 3611 N N . SER A 1 473 ? -12.193 -18.692 -15.483 1.00 81.06 473 SER A N 1
ATOM 3612 C CA . SER A 1 473 ? -12.107 -17.383 -14.840 1.00 81.06 473 SER A CA 1
ATOM 3613 C C . SER A 1 473 ? -13.114 -17.214 -13.710 1.00 81.06 473 SER A C 1
ATOM 3615 O O . SER A 1 473 ? -12.950 -16.314 -12.891 1.00 81.06 473 SER A O 1
ATOM 3617 N N . GLU A 1 474 ? -14.165 -18.038 -13.658 1.00 81.00 474 GLU A N 1
ATOM 3618 C CA . GLU A 1 474 ? -15.170 -17.918 -12.609 1.00 81.00 474 GLU A CA 1
ATOM 3619 C C . GLU A 1 474 ? -14.616 -18.400 -11.259 1.00 81.00 474 GLU A C 1
ATOM 3621 O O . GLU A 1 474 ? -14.106 -19.528 -11.159 1.00 81.00 474 GLU A O 1
ATOM 3626 N N . PRO A 1 475 ? -14.760 -17.596 -10.188 1.00 80.12 475 PRO A N 1
ATOM 3627 C CA . PRO A 1 475 ? -14.382 -18.031 -8.858 1.00 80.12 475 PRO A CA 1
ATOM 3628 C C . PRO A 1 475 ? -15.294 -19.195 -8.451 1.00 80.12 475 PRO A C 1
ATOM 3630 O O . PRO A 1 475 ? -16.519 -19.088 -8.409 1.00 80.12 475 PRO A O 1
ATOM 3633 N N . LYS A 1 476 ? -14.683 -20.357 -8.208 1.00 85.12 476 LYS A N 1
ATOM 3634 C CA . LYS A 1 476 ? -15.376 -21.569 -7.747 1.00 85.12 476 LYS A CA 1
ATOM 3635 C C . LYS A 1 476 ? -14.585 -22.174 -6.596 1.00 85.12 476 LYS A C 1
ATOM 3637 O O . LYS A 1 476 ? -13.353 -22.154 -6.659 1.00 85.12 476 LYS A O 1
ATOM 3642 N N . PRO A 1 477 ? -15.261 -22.745 -5.594 1.00 86.75 477 PRO A N 1
ATOM 3643 C CA . PRO A 1 477 ? -14.590 -23.352 -4.458 1.00 86.75 477 PRO A CA 1
ATOM 3644 C C . PRO A 1 477 ? -13.773 -24.587 -4.849 1.00 86.75 477 PRO A C 1
ATOM 3646 O O . PRO A 1 477 ? -14.061 -25.253 -5.849 1.00 86.75 477 PRO A O 1
ATOM 3649 N N . CYS A 1 478 ? -12.794 -24.933 -4.015 1.00 86.00 478 CYS A N 1
ATOM 3650 C CA . CYS A 1 478 ? -11.793 -25.967 -4.267 1.00 86.00 478 CYS A CA 1
ATOM 3651 C C . CYS A 1 478 ? -12.371 -27.367 -4.487 1.00 86.00 478 CYS A C 1
ATOM 3653 O O . CYS A 1 478 ? -11.861 -28.139 -5.298 1.00 86.00 478 CYS A O 1
ATOM 3655 N N . TRP A 1 479 ? -13.506 -27.682 -3.863 1.00 84.31 479 TRP A N 1
ATOM 3656 C CA . TRP A 1 479 ? -14.218 -28.942 -4.094 1.00 84.31 479 TRP A CA 1
ATOM 3657 C C . TRP A 1 479 ? -14.858 -29.058 -5.486 1.00 84.31 479 TRP A C 1
ATOM 3659 O O . TRP A 1 479 ? -15.338 -30.133 -5.837 1.00 84.31 479 TRP A O 1
ATOM 3669 N N . ARG A 1 480 ? -14.870 -27.986 -6.287 1.00 84.69 480 ARG A N 1
ATOM 3670 C CA . ARG A 1 480 ? -15.305 -27.987 -7.694 1.00 84.69 480 ARG A CA 1
ATOM 3671 C C . ARG A 1 480 ? -14.152 -27.773 -8.680 1.00 84.69 480 ARG A C 1
ATOM 3673 O O . ARG A 1 480 ? -14.411 -27.582 -9.864 1.00 84.69 480 ARG A O 1
ATOM 3680 N N . TRP A 1 481 ? -12.902 -27.779 -8.216 1.00 86.19 481 TRP A N 1
ATOM 3681 C CA . TRP A 1 481 ? -11.746 -27.596 -9.091 1.00 86.19 481 TRP A CA 1
ATOM 3682 C C . TRP A 1 481 ? -11.435 -28.860 -9.883 1.00 86.19 481 TRP A C 1
ATOM 3684 O O . TRP A 1 481 ? -11.100 -29.887 -9.289 1.00 86.19 481 TRP A O 1
ATOM 3694 N N . SER A 1 482 ? -11.455 -28.724 -11.210 1.00 84.25 482 SER A N 1
ATOM 3695 C CA . SER A 1 482 ? -11.094 -29.717 -12.218 1.00 84.25 482 SER A CA 1
ATOM 3696 C C . SER A 1 482 ? -11.814 -31.068 -12.121 1.00 84.25 482 SER A C 1
ATOM 3698 O O . SER A 1 482 ? -12.285 -31.530 -11.083 1.00 84.25 482 SER A O 1
ATOM 3700 N N . ALA A 1 483 ? -11.907 -31.735 -13.265 1.00 84.44 483 ALA A N 1
ATOM 3701 C CA . ALA A 1 483 ? -12.349 -33.121 -13.349 1.00 84.44 483 ALA A CA 1
ATOM 3702 C C . ALA A 1 483 ? -11.123 -34.042 -13.400 1.00 84.44 483 ALA A C 1
ATOM 3704 O O . ALA A 1 483 ? -10.045 -33.633 -13.832 1.00 84.44 483 ALA A O 1
ATOM 3705 N N . ALA A 1 484 ? -11.274 -35.300 -12.981 1.00 83.94 484 ALA A N 1
ATOM 3706 C CA . ALA A 1 484 ? -10.179 -36.268 -13.027 1.00 83.94 484 ALA A CA 1
ATOM 3707 C C . ALA A 1 484 ? -9.609 -36.390 -14.456 1.00 83.94 484 ALA A C 1
ATOM 3709 O O . ALA A 1 484 ? -10.353 -36.609 -15.411 1.00 83.94 484 ALA A O 1
ATOM 3710 N N . GLY A 1 485 ? -8.290 -36.227 -14.605 1.00 79.38 485 GLY A N 1
ATOM 3711 C CA . GLY A 1 485 ? -7.587 -36.266 -15.892 1.00 79.38 485 GLY A CA 1
ATOM 3712 C C . GLY A 1 485 ? -7.652 -34.973 -16.722 1.00 79.38 485 GLY A C 1
ATOM 3713 O O . GLY A 1 485 ? -6.970 -34.878 -17.746 1.00 79.38 485 GLY A O 1
ATOM 3714 N N . ARG A 1 486 ? -8.416 -33.956 -16.298 1.00 86.69 486 ARG A N 1
ATOM 3715 C CA . ARG A 1 486 ? -8.479 -32.647 -16.965 1.00 86.69 486 ARG A CA 1
ATOM 3716 C C . ARG A 1 486 ? -7.428 -31.696 -16.387 1.00 86.69 486 ARG A C 1
ATOM 3718 O O . ARG A 1 486 ? -7.135 -31.723 -15.194 1.00 86.69 486 ARG A O 1
ATOM 3725 N N . VAL A 1 487 ? -6.870 -30.851 -17.255 1.00 91.94 487 VAL A N 1
ATOM 3726 C CA . VAL A 1 487 ? -5.989 -29.740 -16.864 1.00 91.94 487 VAL A CA 1
ATOM 3727 C C . VAL A 1 487 ? -6.795 -28.456 -16.957 1.00 91.94 487 VAL A C 1
ATOM 3729 O O . VAL A 1 487 ? -7.304 -28.113 -18.027 1.00 91.94 487 VAL A O 1
ATOM 3732 N N . GLU A 1 488 ? -6.930 -27.775 -15.830 1.00 93.31 488 GLU A N 1
ATOM 3733 C CA . GLU A 1 488 ? -7.653 -26.514 -15.712 1.00 93.31 488 GLU A CA 1
ATOM 3734 C C . GLU A 1 488 ? -6.682 -25.417 -15.272 1.00 93.31 488 GLU A C 1
ATOM 3736 O O . GLU A 1 488 ? -5.917 -25.620 -14.334 1.00 93.31 488 GLU A O 1
ATOM 3741 N N . ILE A 1 489 ? -6.694 -24.271 -15.950 1.00 92.19 489 ILE A N 1
ATOM 3742 C CA . ILE A 1 489 ? -5.946 -23.076 -15.556 1.00 92.19 489 ILE A CA 1
ATOM 3743 C C . ILE A 1 489 ? -6.935 -22.131 -14.883 1.00 92.19 489 ILE A C 1
ATOM 3745 O O . ILE A 1 489 ? -7.920 -21.733 -15.502 1.00 92.19 489 ILE A O 1
ATOM 3749 N N . ARG A 1 490 ? -6.684 -21.780 -13.625 1.00 89.00 490 ARG A N 1
ATOM 3750 C CA . ARG A 1 490 ? -7.568 -20.937 -12.816 1.00 89.00 490 ARG A CA 1
ATOM 3751 C C . ARG A 1 490 ? -6.911 -19.620 -12.469 1.00 89.00 490 ARG A C 1
ATOM 3753 O O . ARG A 1 490 ? -5.735 -19.604 -12.123 1.00 89.00 490 ARG A O 1
ATOM 3760 N N . ILE A 1 491 ? -7.692 -18.544 -12.479 1.00 85.88 491 ILE A N 1
ATOM 3761 C CA . ILE A 1 491 ? -7.258 -17.239 -11.967 1.00 85.88 491 ILE A CA 1
ATOM 3762 C C . ILE A 1 491 ? -7.361 -17.269 -10.439 1.00 85.88 491 ILE A C 1
ATOM 3764 O O . ILE A 1 491 ? -8.391 -16.935 -9.858 1.00 85.88 491 ILE A O 1
ATOM 3768 N N . ALA A 1 492 ? -6.313 -17.763 -9.794 1.00 79.38 492 ALA A N 1
ATOM 3769 C CA . ALA A 1 492 ? -6.250 -17.965 -8.354 1.00 79.38 492 ALA A CA 1
ATOM 3770 C C . ALA A 1 492 ? -4.791 -17.788 -7.921 1.00 79.38 492 ALA A C 1
ATOM 3772 O O . ALA A 1 492 ? -4.035 -18.741 -8.072 1.00 79.38 492 ALA A O 1
ATOM 3773 N N . PRO A 1 493 ? -4.362 -16.604 -7.442 1.00 74.44 493 PRO A N 1
ATOM 3774 C CA . PRO A 1 493 ? -2.965 -16.319 -7.105 1.00 74.44 493 PRO A CA 1
ATOM 3775 C C . PRO A 1 493 ? -2.538 -17.030 -5.809 1.00 74.44 493 PRO A C 1
ATOM 3777 O O . PRO A 1 493 ? -2.338 -16.402 -4.770 1.00 74.44 493 PRO A O 1
ATOM 3780 N N . LEU A 1 494 ? -2.419 -18.355 -5.875 1.00 84.12 494 LEU A N 1
ATOM 3781 C CA . LEU A 1 494 ? -2.071 -19.202 -4.742 1.00 84.12 494 LEU A CA 1
ATOM 3782 C C . LEU A 1 494 ? -0.592 -19.081 -4.389 1.00 84.12 494 LEU A C 1
ATOM 3784 O O . LEU A 1 494 ? 0.272 -18.912 -5.253 1.00 84.12 494 LEU A O 1
ATOM 3788 N N . SER A 1 495 ? -0.303 -19.180 -3.095 1.00 81.75 495 SER A N 1
ATOM 3789 C CA . SER A 1 495 ? 1.017 -18.873 -2.572 1.00 81.75 495 SER A CA 1
ATOM 3790 C C . SER A 1 495 ? 2.094 -19.887 -2.951 1.00 81.75 495 SER A C 1
ATOM 3792 O O . SER A 1 495 ? 3.221 -19.469 -3.210 1.00 81.75 495 SER A O 1
ATOM 3794 N N . GLU A 1 496 ? 1.746 -21.173 -2.985 1.00 86.06 496 GLU A N 1
ATOM 3795 C CA . GLU A 1 496 ? 2.620 -22.298 -3.316 1.00 86.06 496 GLU A CA 1
ATOM 3796 C C . GLU A 1 496 ? 1.781 -23.495 -3.794 1.00 86.06 496 GLU A C 1
ATOM 3798 O O . GLU A 1 496 ? 0.672 -23.719 -3.298 1.00 86.06 496 GLU A O 1
ATOM 3803 N N . GLY A 1 497 ? 2.299 -24.263 -4.755 1.00 89.25 497 GLY A N 1
ATOM 3804 C CA . GLY A 1 497 ? 1.645 -25.462 -5.259 1.00 89.25 497 GLY A CA 1
ATOM 3805 C C . GLY A 1 497 ? 1.881 -26.677 -4.366 1.00 89.25 497 GLY A C 1
ATOM 3806 O O . GLY A 1 497 ? 2.794 -26.734 -3.543 1.00 89.25 497 GLY A O 1
ATOM 3807 N N . PHE A 1 498 ? 1.030 -27.682 -4.525 1.00 92.19 498 PHE A N 1
ATOM 3808 C CA . PHE A 1 498 ? 1.132 -28.933 -3.784 1.00 92.19 498 PHE A CA 1
ATOM 3809 C C . PHE A 1 498 ? 0.483 -30.080 -4.554 1.00 92.19 498 PHE A C 1
ATOM 3811 O O . PHE A 1 498 ? -0.298 -29.891 -5.488 1.00 92.19 498 PHE A O 1
ATOM 3818 N N . THR A 1 499 ? 0.777 -31.299 -4.125 1.00 91.44 499 THR A N 1
ATOM 3819 C CA . THR A 1 499 ? 0.021 -32.494 -4.487 1.00 91.44 499 THR A CA 1
ATOM 3820 C C . THR A 1 499 ? -0.554 -33.124 -3.232 1.00 91.44 499 THR A C 1
ATOM 3822 O O . THR A 1 499 ? 0.132 -33.279 -2.220 1.00 91.44 499 THR A O 1
ATOM 3825 N N . LEU A 1 500 ? -1.831 -33.477 -3.313 1.00 88.81 500 LEU A N 1
ATOM 3826 C CA . LEU A 1 500 ? -2.599 -34.117 -2.259 1.00 88.81 500 LEU A CA 1
ATOM 3827 C C . LEU A 1 500 ? -3.079 -35.476 -2.793 1.00 88.81 500 LEU A C 1
ATOM 3829 O O . LEU A 1 500 ? -4.065 -35.527 -3.536 1.00 88.81 500 LEU A O 1
ATOM 3833 N N . PRO A 1 501 ? -2.355 -36.572 -2.493 1.00 87.31 501 PRO A N 1
ATOM 3834 C CA . PRO A 1 501 ? -2.673 -37.900 -3.009 1.00 87.31 501 PRO A CA 1
ATOM 3835 C C . PRO A 1 501 ? -4.041 -38.428 -2.570 1.00 87.31 501 PRO A C 1
ATOM 3837 O O . PRO A 1 501 ? -4.729 -39.019 -3.400 1.00 87.31 501 PRO A O 1
ATOM 3840 N N . SER A 1 502 ? -4.463 -38.167 -1.325 1.00 82.69 502 SER A N 1
ATOM 3841 C CA . SER A 1 502 ? -5.762 -38.608 -0.781 1.00 82.69 502 SER A CA 1
ATOM 3842 C C . SER A 1 502 ? -6.945 -38.125 -1.626 1.00 82.69 502 SER A C 1
ATOM 3844 O O . SER A 1 502 ? -7.857 -38.886 -1.932 1.00 82.69 502 SER A O 1
ATOM 3846 N N . ASP A 1 503 ? -6.871 -36.886 -2.108 1.00 81.62 503 ASP A N 1
ATOM 3847 C CA . ASP A 1 503 ? -7.905 -36.257 -2.932 1.00 81.62 503 ASP A CA 1
ATOM 3848 C C . ASP A 1 503 ? -7.600 -36.323 -4.443 1.00 81.62 503 ASP A C 1
ATOM 3850 O O . ASP A 1 503 ? -8.335 -35.741 -5.255 1.00 81.62 503 ASP A O 1
ATOM 3854 N N . ARG A 1 504 ? -6.496 -36.980 -4.832 1.00 89.44 504 ARG A N 1
ATOM 3855 C CA . ARG A 1 504 ? -5.930 -36.989 -6.194 1.00 89.44 504 ARG A CA 1
ATOM 3856 C C . ARG A 1 504 ? -5.912 -35.592 -6.821 1.00 89.44 504 ARG A C 1
ATOM 3858 O O . ARG A 1 504 ? -6.373 -35.405 -7.946 1.00 89.44 504 ARG A O 1
ATOM 3865 N N . LEU A 1 505 ? -5.428 -34.596 -6.084 1.00 89.94 505 LEU A N 1
ATOM 3866 C CA . LEU A 1 505 ? -5.359 -33.199 -6.522 1.00 89.94 505 LEU A CA 1
ATOM 3867 C C . LEU A 1 505 ? -3.898 -32.782 -6.702 1.00 89.94 505 LEU A C 1
ATOM 3869 O O . LEU A 1 505 ? -3.089 -32.938 -5.790 1.00 89.94 505 LEU A O 1
ATOM 3873 N N . ALA A 1 506 ? -3.563 -32.253 -7.875 1.00 92.06 506 ALA A N 1
ATOM 3874 C CA . ALA A 1 506 ? -2.267 -31.653 -8.166 1.00 92.06 506 ALA A CA 1
ATOM 3875 C C . ALA A 1 506 ? -2.476 -30.187 -8.543 1.00 92.06 506 ALA A C 1
ATOM 3877 O O . ALA A 1 506 ? -3.172 -29.883 -9.512 1.00 92.06 506 ALA A O 1
ATOM 3878 N N . LEU A 1 507 ? -1.874 -29.290 -7.768 1.00 92.50 507 LEU A N 1
ATOM 3879 C CA . LEU A 1 507 ? -1.931 -27.855 -7.980 1.00 92.50 507 LEU A CA 1
ATOM 3880 C C . LEU A 1 507 ? -0.527 -27.321 -8.222 1.00 92.50 507 LEU A C 1
ATOM 3882 O O . LEU A 1 507 ? 0.343 -27.527 -7.381 1.00 92.50 507 LEU A O 1
ATOM 3886 N N . VAL A 1 508 ? -0.319 -26.635 -9.342 1.00 92.44 508 VAL A N 1
ATOM 3887 C CA . VAL A 1 508 ? 0.961 -26.002 -9.689 1.00 92.44 508 VAL A CA 1
ATOM 3888 C C . VAL A 1 508 ? 0.738 -24.510 -9.873 1.00 92.44 508 VAL A C 1
ATOM 3890 O O . VAL A 1 508 ? -0.195 -24.108 -10.569 1.00 92.44 508 VAL A O 1
ATOM 3893 N N . THR A 1 509 ? 1.569 -23.676 -9.258 1.00 90.62 509 THR A N 1
ATOM 3894 C CA . THR A 1 509 ? 1.446 -22.214 -9.372 1.00 90.62 509 THR A CA 1
ATOM 3895 C C . THR A 1 509 ? 2.331 -21.660 -10.486 1.00 90.62 509 THR A C 1
ATOM 3897 O O . THR A 1 509 ? 3.351 -22.247 -10.840 1.00 90.62 509 THR A O 1
ATOM 3900 N N . GLU A 1 510 ? 1.994 -20.485 -11.020 1.00 84.75 510 GLU A N 1
ATOM 3901 C CA . GLU A 1 510 ? 2.882 -19.734 -11.922 1.00 84.75 510 GLU A CA 1
ATOM 3902 C C . GLU A 1 510 ? 4.296 -19.550 -11.356 1.00 84.75 510 GLU A C 1
ATOM 3904 O O . GLU A 1 510 ? 5.263 -19.587 -12.114 1.00 84.75 510 GLU A O 1
ATOM 3909 N N . GLU A 1 511 ? 4.433 -19.389 -10.037 1.00 82.88 511 GLU A N 1
ATOM 3910 C CA . GLU A 1 511 ? 5.728 -19.208 -9.376 1.00 82.88 511 GLU A CA 1
ATOM 3911 C C . GLU A 1 511 ? 6.629 -20.449 -9.507 1.00 82.88 511 GLU A C 1
ATOM 3913 O O . GLU A 1 511 ? 7.853 -20.357 -9.617 1.00 82.88 511 GLU A O 1
ATOM 3918 N N . GLU A 1 512 ? 6.032 -21.639 -9.538 1.00 86.44 512 GLU A N 1
ATOM 3919 C CA . GLU A 1 512 ? 6.745 -22.890 -9.806 1.00 86.44 512 GLU A CA 1
ATOM 3920 C C . GLU A 1 512 ? 7.141 -23.023 -11.274 1.00 86.44 512 GLU A C 1
ATOM 3922 O O . GLU A 1 512 ? 8.196 -23.587 -11.565 1.00 86.44 512 GLU A O 1
ATOM 3927 N N . ILE A 1 513 ? 6.327 -22.467 -12.179 1.00 84.88 513 ILE A N 1
ATOM 3928 C CA . ILE A 1 513 ? 6.538 -22.520 -13.628 1.00 84.88 513 ILE A CA 1
ATOM 3929 C C . ILE A 1 513 ? 7.630 -21.530 -14.062 1.00 84.88 513 ILE A C 1
ATOM 3931 O O . ILE A 1 513 ? 8.605 -21.909 -14.712 1.00 84.88 513 ILE A O 1
ATOM 3935 N N . PHE A 1 514 ? 7.488 -20.263 -13.673 1.00 79.81 514 PHE A N 1
ATOM 3936 C CA . PHE A 1 514 ? 8.290 -19.143 -14.171 1.00 79.81 514 PHE A CA 1
ATOM 3937 C C . PHE A 1 514 ? 9.300 -18.603 -13.147 1.00 79.81 514 PHE A C 1
ATOM 3939 O O . PHE A 1 514 ? 10.275 -17.958 -13.532 1.00 79.81 514 PHE A O 1
ATOM 3946 N N . GLY A 1 515 ? 9.157 -18.938 -11.860 1.00 73.19 515 GLY A N 1
ATOM 3947 C CA . GLY A 1 515 ? 10.011 -18.454 -10.770 1.00 73.19 515 GLY A CA 1
ATOM 3948 C C . GLY A 1 515 ? 9.340 -17.419 -9.862 1.00 73.19 515 GLY A C 1
ATOM 3949 O O . GLY A 1 515 ? 8.200 -17.034 -10.116 1.00 73.19 515 GLY A O 1
ATOM 3950 N N . PRO A 1 516 ? 10.047 -16.969 -8.805 1.00 63.41 516 PRO A N 1
ATOM 3951 C CA . PRO A 1 516 ? 9.514 -16.036 -7.815 1.00 63.41 516 PRO A CA 1
ATOM 3952 C C . PRO A 1 516 ? 9.018 -14.744 -8.470 1.00 63.41 516 PRO A C 1
ATOM 3954 O O . PRO A 1 516 ? 9.770 -14.076 -9.182 1.00 63.41 516 PRO A O 1
ATOM 3957 N N . ARG A 1 517 ? 7.757 -14.394 -8.202 1.00 58.91 517 ARG A N 1
ATOM 3958 C CA . ARG A 1 517 ? 7.111 -13.142 -8.621 1.00 58.91 517 ARG A CA 1
ATOM 3959 C C . ARG A 1 517 ? 6.747 -12.304 -7.400 1.00 58.91 51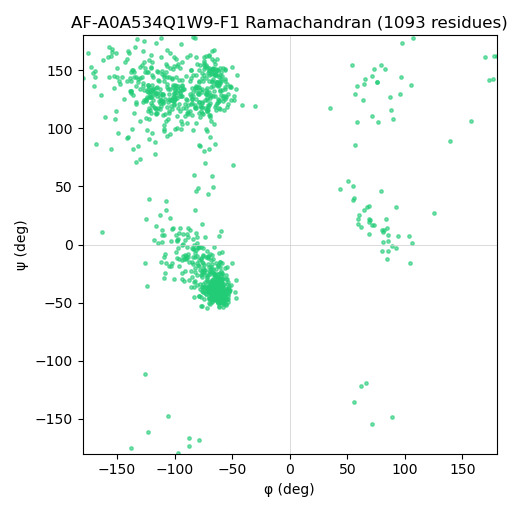7 ARG A C 1
ATOM 3961 O O . ARG A 1 517 ? 6.454 -12.832 -6.327 1.00 58.91 517 ARG A O 1
ATOM 3968 N N . ALA A 1 518 ? 6.753 -10.988 -7.561 1.00 50.56 518 ALA A N 1
ATOM 3969 C CA . ALA A 1 518 ? 6.229 -10.072 -6.563 1.00 50.56 518 ALA A CA 1
ATOM 3970 C C . ALA A 1 518 ? 4.694 -10.137 -6.584 1.00 50.56 518 ALA A C 1
ATOM 3972 O O . ALA A 1 518 ? 4.061 -9.864 -7.603 1.00 50.56 518 ALA A O 1
ATOM 3973 N N . LYS A 1 519 ? 4.093 -10.565 -5.468 1.00 48.16 519 LYS A N 1
ATOM 3974 C CA . LYS A 1 519 ? 2.646 -10.802 -5.366 1.00 48.16 519 LYS A CA 1
ATOM 3975 C C . LYS A 1 519 ? 1.888 -9.479 -5.308 1.00 48.16 519 LYS A C 1
ATOM 3977 O O . LYS A 1 519 ? 2.092 -8.679 -4.399 1.00 48.16 519 LYS A O 1
ATOM 3982 N N . ARG A 1 520 ? 0.942 -9.281 -6.226 1.00 42.25 520 ARG A N 1
ATOM 3983 C CA . ARG A 1 520 ? 0.041 -8.127 -6.225 1.00 42.25 520 ARG A CA 1
ATOM 3984 C C . ARG A 1 520 ? -0.955 -8.216 -5.061 1.00 42.25 520 ARG A C 1
ATOM 3986 O O . ARG A 1 520 ? -1.876 -9.028 -5.084 1.00 42.25 520 ARG A O 1
ATOM 3993 N N . ARG A 1 521 ? -0.836 -7.335 -4.062 1.00 42.47 521 ARG A N 1
ATOM 3994 C CA . ARG A 1 521 ? -1.948 -7.036 -3.143 1.00 42.47 521 ARG A CA 1
ATOM 3995 C C . ARG A 1 521 ? -3.040 -6.290 -3.909 1.00 42.47 521 ARG A C 1
ATOM 3997 O O . ARG A 1 521 ? -2.888 -5.116 -4.240 1.00 42.47 521 ARG A O 1
ATOM 4004 N N . VAL A 1 522 ? -4.146 -6.964 -4.204 1.00 34.00 522 VAL A N 1
ATOM 4005 C CA . VAL A 1 522 ? -5.347 -6.309 -4.735 1.00 34.00 522 VAL A CA 1
ATOM 4006 C C . VAL A 1 522 ? -6.068 -5.635 -3.567 1.00 34.00 522 VAL A C 1
ATOM 4008 O O . VAL A 1 522 ? -6.967 -6.210 -2.964 1.00 34.00 522 VAL A O 1
ATOM 4011 N N . ALA A 1 523 ? -5.658 -4.418 -3.213 1.00 33.66 523 ALA A N 1
ATOM 4012 C CA . ALA A 1 523 ? -6.572 -3.506 -2.539 1.00 33.66 523 ALA A CA 1
ATOM 4013 C C . ALA A 1 523 ? -7.514 -2.963 -3.620 1.00 33.66 523 ALA A C 1
ATOM 4015 O O . ALA A 1 523 ? -7.069 -2.296 -4.557 1.00 33.66 523 ALA A O 1
ATOM 4016 N N . ALA A 1 524 ? -8.797 -3.316 -3.543 1.00 28.89 524 ALA A N 1
ATOM 4017 C CA . ALA A 1 524 ? -9.824 -2.771 -4.419 1.00 28.89 524 ALA A CA 1
ATOM 4018 C C . ALA A 1 524 ? -10.056 -1.295 -4.056 1.00 28.89 524 ALA A C 1
ATOM 4020 O O . ALA A 1 524 ? -10.963 -0.969 -3.300 1.00 28.89 524 ALA A O 1
ATOM 4021 N N . HIS A 1 525 ? -9.207 -0.403 -4.563 1.00 28.92 525 HIS A N 1
ATOM 4022 C CA . HIS A 1 525 ? -9.524 1.018 -4.610 1.00 28.92 525 HIS A CA 1
ATOM 4023 C C . HIS A 1 525 ? -10.326 1.278 -5.890 1.00 28.92 525 HIS A C 1
ATOM 4025 O O . HIS A 1 525 ? -9.882 0.863 -6.967 1.00 28.92 525 HIS A O 1
ATOM 4031 N N . PRO A 1 526 ? -11.502 1.925 -5.815 1.00 26.67 526 PRO A N 1
ATOM 4032 C CA . PRO A 1 526 ? -12.230 2.325 -7.008 1.00 26.67 526 PRO A CA 1
ATOM 4033 C C . PRO A 1 526 ? -11.343 3.234 -7.863 1.00 26.67 526 PRO A C 1
ATOM 4035 O O . PRO A 1 526 ? -10.827 4.242 -7.381 1.00 26.67 526 PRO A O 1
ATOM 4038 N N . ALA A 1 527 ? -11.160 2.880 -9.135 1.00 24.41 527 ALA A N 1
ATOM 4039 C CA . ALA A 1 527 ? -10.523 3.763 -10.100 1.00 24.41 527 ALA A CA 1
ATOM 4040 C C . ALA A 1 527 ? -11.384 5.026 -10.258 1.00 24.41 527 ALA A C 1
ATOM 4042 O O . ALA A 1 527 ? -12.569 4.946 -10.590 1.00 24.41 527 ALA A O 1
ATOM 4043 N N . TRP A 1 528 ? -10.794 6.192 -10.006 1.00 25.28 528 TRP A N 1
ATOM 4044 C CA . TRP A 1 528 ? -11.474 7.473 -10.161 1.00 25.28 528 TRP A CA 1
ATOM 4045 C C . TRP A 1 528 ? -11.669 7.802 -11.649 1.00 25.28 528 TRP A C 1
ATOM 4047 O O . TRP A 1 528 ? -10.702 7.787 -12.415 1.00 25.28 528 TRP A O 1
ATOM 4057 N N . PRO A 1 529 ? -12.884 8.164 -12.097 1.00 25.19 529 PRO A N 1
ATOM 4058 C CA . PRO A 1 529 ? -13.079 8.664 -13.448 1.00 25.19 529 PRO A CA 1
ATOM 4059 C C . PRO A 1 529 ? -12.356 10.004 -13.645 1.00 25.19 529 PRO A C 1
ATOM 4061 O O . PRO A 1 529 ? -12.568 10.968 -12.906 1.00 25.19 529 PRO A O 1
ATOM 4064 N N . ALA A 1 530 ? -11.545 10.095 -14.698 1.00 25.69 530 ALA A N 1
ATOM 4065 C CA . ALA A 1 530 ? -10.900 11.325 -15.144 1.00 25.69 530 ALA A CA 1
ATOM 4066 C C . ALA A 1 530 ? -11.951 12.354 -15.613 1.00 25.69 530 ALA A C 1
ATOM 4068 O O . ALA A 1 530 ? -12.298 12.422 -16.792 1.00 25.69 530 ALA A O 1
ATOM 4069 N N . GLY A 1 531 ? -12.494 13.151 -14.685 1.00 29.73 531 GLY A N 1
ATOM 4070 C CA . GLY A 1 531 ? -13.634 14.014 -15.005 1.00 29.73 531 GLY A CA 1
ATOM 4071 C C . GLY A 1 531 ? -13.966 15.170 -14.058 1.00 29.73 531 GLY A C 1
ATOM 4072 O O . GLY A 1 531 ? -15.004 15.787 -14.259 1.00 29.73 531 GLY A O 1
ATOM 4073 N N . ALA A 1 532 ? -13.139 15.537 -13.075 1.00 27.92 532 ALA A N 1
ATOM 4074 C CA . ALA A 1 532 ? -13.438 16.664 -12.175 1.00 27.92 532 ALA A CA 1
ATOM 4075 C C . ALA A 1 532 ? -12.561 17.893 -12.492 1.00 27.92 532 ALA A C 1
ATOM 4077 O O . ALA A 1 532 ? -11.429 18.028 -12.043 1.00 27.92 532 ALA A O 1
ATOM 4078 N N . SER A 1 533 ? -13.059 18.810 -13.332 1.00 31.89 533 SER A N 1
ATOM 4079 C CA . SER A 1 533 ? -12.339 20.036 -13.752 1.00 31.89 533 SER A CA 1
ATOM 4080 C C . SER A 1 533 ? -13.009 21.353 -13.315 1.00 31.89 533 SER A C 1
ATOM 4082 O O . SER A 1 533 ? -12.673 22.430 -13.840 1.00 31.89 533 SER A O 1
ATOM 4084 N N . LEU A 1 534 ? -13.944 21.299 -12.356 1.00 33.53 534 LEU A N 1
ATOM 4085 C CA . LEU A 1 534 ? -14.797 22.433 -11.958 1.00 33.53 534 LEU A CA 1
ATOM 4086 C C . LEU A 1 534 ? -14.661 22.919 -10.496 1.00 33.53 534 LEU A C 1
ATOM 4088 O O . LEU A 1 534 ? -15.306 23.900 -10.143 1.00 33.53 534 LEU A O 1
ATOM 4092 N N . GLU A 1 535 ? -13.758 22.372 -9.681 1.00 44.88 535 GLU A N 1
ATOM 4093 C CA . GLU A 1 535 ? -13.665 22.682 -8.233 1.00 44.88 535 GLU A CA 1
ATOM 4094 C C . GLU A 1 535 ? -13.005 24.029 -7.865 1.00 44.88 535 GLU A C 1
ATOM 4096 O O . GLU A 1 535 ? -13.126 24.507 -6.741 1.00 44.88 535 GLU A O 1
ATOM 4101 N N . SER A 1 536 ? -12.344 24.716 -8.803 1.00 46.28 536 SER A N 1
ATOM 4102 C CA . SER A 1 536 ? -11.535 25.912 -8.488 1.00 46.28 536 SER A CA 1
ATOM 4103 C C . SER A 1 536 ? -12.330 27.153 -8.029 1.00 46.28 536 SER A C 1
ATOM 4105 O O . SER A 1 536 ? -11.703 28.111 -7.574 1.00 46.28 536 SER A O 1
ATOM 4107 N N . LEU A 1 537 ? -13.657 27.195 -8.195 1.00 45.16 537 LEU A N 1
ATOM 4108 C CA . LEU A 1 537 ? -14.484 28.371 -7.865 1.00 45.16 537 LEU A CA 1
ATOM 4109 C C . LEU A 1 537 ? -15.245 28.244 -6.536 1.00 45.16 537 LEU A C 1
ATOM 4111 O O . LEU A 1 537 ? -15.663 29.267 -6.005 1.00 45.16 537 LEU A O 1
ATOM 4115 N N . ALA A 1 538 ? -15.374 27.037 -5.975 1.00 49.94 538 ALA A N 1
ATOM 4116 C CA . ALA A 1 538 ? -16.077 26.802 -4.708 1.00 49.94 538 ALA A CA 1
ATOM 4117 C C . ALA A 1 538 ? -15.272 27.245 -3.464 1.00 49.94 538 ALA A C 1
ATOM 4119 O O . ALA A 1 538 ? -15.803 27.274 -2.363 1.00 49.94 538 ALA A O 1
ATOM 4120 N N . GLN A 1 539 ? -13.997 27.614 -3.639 1.00 55.38 539 GLN A N 1
ATOM 4121 C CA . GLN A 1 539 ? -13.048 27.945 -2.564 1.00 55.38 539 GLN A CA 1
ATOM 4122 C C . GLN A 1 539 ? -12.639 29.436 -2.541 1.00 55.38 539 GLN A C 1
ATOM 4124 O O . GLN A 1 539 ? -11.518 29.757 -2.146 1.00 55.38 539 GLN A O 1
ATOM 4129 N N . LEU A 1 540 ? -13.475 30.349 -3.051 1.00 65.31 540 LEU A N 1
ATOM 4130 C CA . LEU A 1 540 ? -13.157 31.785 -3.103 1.00 65.31 540 LEU A CA 1
ATOM 4131 C C . LEU A 1 540 ? -13.372 32.464 -1.744 1.00 65.31 540 LEU A C 1
ATOM 4133 O O . LEU A 1 540 ? -14.495 32.490 -1.243 1.00 65.31 540 LEU A O 1
ATOM 4137 N N . ALA A 1 541 ? -12.326 33.089 -1.198 1.00 70.94 541 ALA A N 1
ATOM 4138 C CA . ALA A 1 541 ? -12.401 33.882 0.030 1.00 70.94 541 ALA A CA 1
ATOM 4139 C C . ALA A 1 541 ? -12.351 35.394 -0.275 1.00 70.94 541 ALA A C 1
ATOM 4141 O O . ALA A 1 541 ? -11.640 35.811 -1.197 1.00 70.94 541 ALA A O 1
ATOM 4142 N N . PRO A 1 542 ? -13.075 36.255 0.469 1.00 79.50 542 PRO A N 1
ATOM 4143 C CA . PRO A 1 542 ? -12.936 37.706 0.339 1.00 79.50 542 PRO A CA 1
ATOM 4144 C C . PRO A 1 542 ? -11.469 38.139 0.488 1.00 79.50 542 PRO A C 1
ATOM 4146 O O . PRO A 1 542 ? -10.800 37.761 1.443 1.00 79.50 542 PRO A O 1
ATOM 4149 N N . GLY A 1 543 ? -10.971 38.941 -0.454 1.00 75.81 543 GLY A N 1
ATOM 4150 C CA . GLY A 1 543 ? -9.557 39.314 -0.562 1.00 75.81 543 GLY A CA 1
ATOM 4151 C C . GLY A 1 543 ? -8.801 38.597 -1.685 1.00 75.81 543 GLY A C 1
ATOM 4152 O O . GLY A 1 543 ? -7.754 39.088 -2.105 1.00 75.81 543 GLY A O 1
ATOM 4153 N N . ASP A 1 544 ? -9.346 37.509 -2.237 1.00 79.56 544 ASP A N 1
ATOM 4154 C CA . ASP A 1 544 ? -8.749 36.815 -3.380 1.00 79.56 544 ASP A CA 1
ATOM 4155 C C . ASP A 1 544 ? -8.697 37.704 -4.629 1.00 79.56 544 ASP A C 1
ATOM 4157 O O . ASP A 1 544 ? -9.653 38.400 -4.975 1.00 79.56 544 ASP A O 1
ATOM 4161 N N . TYR A 1 545 ? -7.600 37.633 -5.381 1.00 82.62 545 TYR A N 1
ATOM 4162 C CA . TYR A 1 545 ? -7.507 38.303 -6.675 1.00 82.62 545 TYR A CA 1
ATOM 4163 C C . TYR A 1 545 ? -8.299 37.528 -7.737 1.00 82.62 545 TYR A C 1
ATOM 4165 O O . TYR A 1 545 ? -8.162 36.313 -7.888 1.00 82.62 545 TYR A O 1
ATOM 4173 N N . LEU A 1 546 ? -9.097 38.234 -8.527 1.00 81.62 546 LEU A N 1
ATOM 4174 C CA . LEU A 1 546 ? -9.924 37.709 -9.607 1.00 81.62 546 LEU A CA 1
ATOM 4175 C C . LEU A 1 546 ? -9.533 38.339 -10.942 1.00 81.62 546 LEU A C 1
ATOM 4177 O O . LEU A 1 546 ? -9.199 39.513 -11.020 1.00 81.62 546 LEU A O 1
ATOM 4181 N N . VAL A 1 547 ? -9.629 37.566 -12.019 1.00 83.00 547 VAL A N 1
ATOM 4182 C CA . VAL A 1 547 ? -9.423 38.005 -13.400 1.00 83.00 547 VAL A CA 1
ATOM 4183 C C . VAL A 1 547 ? -10.751 38.007 -14.146 1.00 83.00 547 VAL A C 1
ATOM 4185 O O . VAL A 1 547 ? -11.294 36.949 -14.485 1.00 83.00 547 VAL A O 1
ATOM 4188 N N . HIS A 1 548 ? -11.240 39.193 -14.493 1.00 83.31 548 HIS A N 1
ATOM 4189 C CA . HIS A 1 548 ? -12.378 39.362 -15.392 1.00 83.31 548 HIS A CA 1
ATOM 4190 C C . HIS A 1 548 ? -11.942 39.362 -16.869 1.00 83.31 548 HIS A C 1
ATOM 4192 O O . HIS A 1 548 ? -10.840 39.782 -17.223 1.00 83.31 548 HIS A O 1
ATOM 4198 N N . ALA A 1 549 ? -12.814 38.907 -17.777 1.00 74.12 549 ALA A N 1
ATOM 4199 C CA . ALA A 1 549 ? -12.526 38.789 -19.224 1.00 74.12 549 ALA A CA 1
ATOM 4200 C C . ALA A 1 549 ? -12.019 40.047 -19.887 1.00 74.12 549 ALA A C 1
ATOM 4202 O O . ALA A 1 549 ? -11.114 40.005 -20.735 1.00 74.12 549 ALA A O 1
ATOM 4203 N N . GLU A 1 550 ? -12.689 41.121 -19.522 1.00 75.44 550 GLU A N 1
ATOM 4204 C CA . GLU A 1 550 ? -12.646 42.390 -20.223 1.00 75.44 550 GLU A CA 1
ATOM 4205 C C . GLU A 1 550 ? -11.898 43.430 -19.404 1.00 75.44 550 GLU A C 1
ATOM 4207 O O . GLU A 1 550 ? -11.247 44.289 -19.984 1.00 75.44 550 GLU A O 1
ATOM 4212 N N . HIS A 1 551 ? -11.930 43.298 -18.077 1.00 77.88 551 HIS A N 1
ATOM 4213 C CA . HIS A 1 551 ? -11.524 44.351 -17.152 1.00 77.88 551 HIS A CA 1
ATOM 4214 C C . HIS A 1 551 ? -10.209 44.062 -16.418 1.00 77.88 551 HIS A C 1
ATOM 4216 O O . HIS A 1 551 ? -9.645 44.978 -15.835 1.00 77.88 551 HIS A O 1
ATOM 4222 N N . GLY A 1 552 ? -9.676 42.838 -16.507 1.00 81.75 552 GLY A N 1
ATOM 4223 C CA . GLY A 1 552 ? -8.374 42.498 -15.930 1.00 81.75 552 GLY A CA 1
ATOM 4224 C C . GLY A 1 552 ? -8.453 42.033 -14.482 1.00 81.75 552 GLY A C 1
ATOM 4225 O O . GLY A 1 552 ? -9.410 41.347 -14.117 1.00 81.75 552 GLY A O 1
ATOM 4226 N N . ILE A 1 553 ? -7.413 42.322 -13.702 1.00 87.25 553 ILE A N 1
ATOM 4227 C CA . ILE A 1 553 ? -7.246 41.821 -12.332 1.00 87.25 553 ILE A CA 1
ATOM 4228 C C . ILE A 1 553 ? -7.901 42.780 -11.324 1.00 87.25 553 ILE A C 1
ATOM 4230 O O . ILE A 1 553 ? -7.547 43.957 -11.283 1.00 87.25 553 ILE A O 1
ATOM 4234 N N . GLY A 1 554 ? -8.809 42.258 -10.496 1.00 86.75 554 GLY A N 1
ATOM 4235 C CA . GLY A 1 554 ? -9.469 42.939 -9.376 1.00 86.75 554 GLY A CA 1
ATOM 4236 C C . GLY A 1 554 ? -9.463 42.088 -8.098 1.00 86.75 554 GLY A C 1
ATOM 4237 O O . GLY A 1 554 ? -8.996 40.953 -8.118 1.00 86.75 554 GLY A O 1
ATOM 4238 N N . ILE A 1 555 ? -9.970 42.614 -6.986 1.00 87.38 555 ILE A N 1
ATOM 4239 C CA . ILE A 1 555 ? -10.053 41.950 -5.675 1.00 87.38 555 ILE A CA 1
ATOM 4240 C C . ILE A 1 555 ? -11.494 41.512 -5.417 1.00 87.38 555 ILE A C 1
ATOM 4242 O O . ILE A 1 555 ? -12.421 42.313 -5.523 1.00 87.38 555 ILE A O 1
ATOM 4246 N N . TYR A 1 556 ? -11.698 40.253 -5.045 1.00 88.50 556 TYR A N 1
ATOM 4247 C CA . TYR A 1 556 ? -12.992 39.732 -4.626 1.00 88.50 556 TYR A CA 1
ATOM 4248 C C . TYR A 1 556 ? -13.399 40.291 -3.264 1.00 88.50 556 TYR A C 1
ATOM 4250 O O . TYR A 1 556 ? -12.629 40.244 -2.308 1.00 88.50 556 TYR A O 1
ATOM 4258 N N . ARG A 1 557 ? -14.630 40.787 -3.143 1.00 86.94 557 ARG A N 1
ATOM 4259 C CA . ARG A 1 557 ? -15.154 41.383 -1.907 1.00 86.94 557 ARG A CA 1
ATOM 4260 C C . ARG A 1 557 ? -16.449 40.734 -1.416 1.00 86.94 557 ARG A C 1
ATOM 4262 O O . ARG A 1 557 ? -17.178 41.383 -0.667 1.00 86.94 557 ARG A O 1
ATOM 4269 N N . GLY A 1 558 ? -16.721 39.497 -1.828 1.00 84.38 558 GLY A N 1
ATOM 4270 C CA . GLY A 1 558 ? -17.910 38.738 -1.434 1.00 84.38 558 GLY A CA 1
ATOM 4271 C C . GLY A 1 558 ? -19.055 38.789 -2.450 1.00 84.38 558 GLY A C 1
ATOM 4272 O O . GLY A 1 558 ? -18.998 39.516 -3.450 1.00 84.38 558 GLY A O 1
ATOM 4273 N N . LEU A 1 559 ? -20.083 37.993 -2.170 1.00 85.62 559 LEU A N 1
ATOM 4274 C CA . LEU A 1 559 ? -21.390 38.072 -2.813 1.00 85.62 559 LEU A CA 1
ATOM 4275 C C . LEU A 1 559 ? -22.210 39.179 -2.148 1.00 85.62 559 LEU A C 1
ATOM 4277 O O . LEU A 1 559 ? -22.055 39.446 -0.957 1.00 85.62 559 LEU A O 1
ATOM 4281 N N . VAL A 1 560 ? -23.037 39.851 -2.937 1.00 84.75 560 VAL A N 1
ATOM 4282 C CA . VAL A 1 560 ? -23.950 40.889 -2.464 1.00 84.75 560 VAL A CA 1
ATOM 4283 C C . VAL A 1 560 ? -25.270 40.713 -3.185 1.00 84.75 560 VAL A C 1
ATOM 4285 O O . VAL A 1 560 ? -25.285 40.612 -4.416 1.00 84.75 560 VAL A O 1
ATOM 4288 N N . ASP A 1 561 ? -26.355 40.730 -2.427 1.00 82.69 561 ASP A N 1
ATOM 4289 C CA . ASP A 1 561 ? -27.692 40.836 -2.984 1.00 82.69 561 ASP A CA 1
ATOM 4290 C C . ASP A 1 561 ? -27.926 42.276 -3.416 1.00 82.69 561 ASP A C 1
ATOM 4292 O O . ASP A 1 561 ? -27.765 43.219 -2.637 1.00 82.69 561 ASP A O 1
ATOM 4296 N N . LEU A 1 562 ? -28.249 42.458 -4.693 1.00 81.81 562 LEU A N 1
ATOM 4297 C CA . LEU A 1 562 ? -28.625 43.755 -5.233 1.00 81.81 562 LEU A CA 1
ATOM 4298 C C . LEU A 1 562 ? -29.985 43.641 -5.894 1.00 81.81 562 LEU A C 1
ATOM 4300 O O . LEU A 1 562 ? -30.230 42.764 -6.724 1.00 81.81 562 LEU A O 1
ATOM 4304 N N . GLU A 1 563 ? -30.847 44.588 -5.559 1.00 75.62 563 GLU A N 1
ATOM 4305 C CA . GLU A 1 563 ? -32.146 44.733 -6.185 1.00 75.62 563 GLU A CA 1
ATOM 4306 C C . GLU A 1 563 ? -32.029 45.756 -7.318 1.00 75.62 563 GLU A C 1
ATOM 4308 O O . GLU A 1 563 ? -31.850 46.957 -7.106 1.00 75.62 563 GLU A O 1
ATOM 4313 N N . LEU A 1 564 ? -32.051 45.268 -8.559 1.00 66.69 564 LEU A N 1
ATOM 4314 C CA . LEU A 1 564 ? -31.912 46.100 -9.752 1.00 66.69 564 LEU A CA 1
ATOM 4315 C C . LEU A 1 564 ? -33.200 46.016 -10.565 1.00 66.69 564 LEU A C 1
ATOM 4317 O O . LEU A 1 564 ? -33.515 44.976 -11.137 1.00 66.69 564 LEU A O 1
ATOM 4321 N N . ARG A 1 565 ? -33.926 47.139 -10.650 1.00 55.22 565 ARG A N 1
ATOM 4322 C CA . ARG A 1 565 ? -35.194 47.262 -11.399 1.00 55.22 565 ARG A CA 1
ATOM 4323 C C . ARG A 1 565 ? -36.270 46.246 -10.966 1.00 55.22 565 ARG A C 1
ATOM 4325 O O . ARG A 1 565 ? -36.979 45.717 -11.815 1.00 55.22 565 ARG A O 1
ATOM 4332 N N . GLY A 1 566 ? -36.386 45.990 -9.660 1.00 57.00 566 GLY A N 1
ATOM 4333 C CA . GLY A 1 566 ? -37.440 45.144 -9.079 1.00 57.00 566 GLY A CA 1
ATOM 4334 C C . GLY A 1 566 ? -37.185 43.634 -9.141 1.00 57.00 566 GLY A C 1
ATOM 4335 O O . GLY A 1 566 ? -38.104 42.858 -8.911 1.00 57.00 566 GLY A O 1
ATOM 4336 N N . VAL A 1 567 ? -35.959 43.205 -9.463 1.00 53.66 567 VAL A N 1
ATOM 4337 C CA . VAL A 1 567 ? -35.538 41.800 -9.381 1.00 53.66 567 VAL A CA 1
ATOM 4338 C C . VAL A 1 567 ? -34.337 41.712 -8.445 1.00 53.66 567 VAL A C 1
ATOM 4340 O O . VAL A 1 567 ? -33.284 42.294 -8.726 1.00 53.66 567 VAL A O 1
ATOM 4343 N N . ALA A 1 568 ? -34.505 40.992 -7.337 1.00 68.75 568 ALA A N 1
ATOM 4344 C CA . ALA A 1 568 ? -33.415 40.643 -6.436 1.00 68.75 568 ALA A CA 1
ATOM 4345 C C . ALA A 1 568 ? -32.522 39.588 -7.100 1.00 68.75 568 ALA A C 1
ATOM 4347 O O . ALA A 1 568 ? -33.006 38.593 -7.644 1.00 68.75 568 ALA A O 1
ATOM 4348 N N . GLY A 1 569 ? -31.212 39.813 -7.085 1.00 75.56 569 GLY A N 1
ATOM 4349 C CA . GLY A 1 569 ? -30.248 38.845 -7.586 1.00 75.56 569 GLY A CA 1
ATOM 4350 C C . GLY A 1 569 ? -28.919 38.936 -6.856 1.00 75.56 569 GLY A C 1
ATOM 4351 O O . GLY A 1 569 ? -28.524 40.004 -6.392 1.00 75.56 569 GLY A O 1
ATOM 4352 N N . GLU A 1 570 ? -28.214 37.811 -6.804 1.00 79.06 570 GLU A N 1
ATOM 4353 C CA . GLU A 1 570 ? -26.869 37.725 -6.245 1.00 79.06 570 GLU A CA 1
ATOM 4354 C C . GLU A 1 570 ? -25.817 38.195 -7.261 1.00 79.06 570 GLU A C 1
ATOM 4356 O O . GLU A 1 570 ? -25.777 37.766 -8.428 1.00 79.06 570 GLU A O 1
ATOM 4361 N N . PHE A 1 571 ? -24.905 39.052 -6.802 1.00 83.31 571 PHE A N 1
ATOM 4362 C CA . PHE A 1 571 ? -23.796 39.569 -7.595 1.00 83.31 571 PHE A CA 1
ATOM 4363 C C . PHE A 1 571 ? -22.461 39.371 -6.883 1.00 83.31 571 PHE A C 1
ATOM 4365 O O . PHE A 1 571 ? -22.298 39.629 -5.695 1.00 83.31 571 PHE A O 1
ATOM 4372 N N . LEU A 1 572 ? -21.451 38.990 -7.657 1.00 83.19 572 LEU A N 1
ATOM 4373 C CA . LEU A 1 572 ? -20.061 38.947 -7.238 1.00 83.19 572 LEU A CA 1
ATOM 4374 C C . LEU A 1 572 ? -19.487 40.372 -7.241 1.00 83.19 572 LEU A C 1
ATOM 4376 O O . LEU A 1 572 ? -19.417 41.004 -8.301 1.00 83.19 572 LEU A O 1
ATOM 4380 N N . ARG A 1 573 ? -19.047 40.879 -6.084 1.00 89.88 573 ARG A N 1
ATOM 4381 C CA . ARG A 1 573 ? -18.413 42.203 -5.977 1.00 89.88 573 ARG A CA 1
ATOM 4382 C C . ARG A 1 573 ? -16.909 42.101 -6.202 1.00 89.88 573 ARG A C 1
ATOM 4384 O O . ARG A 1 573 ? -16.205 41.435 -5.442 1.00 89.88 573 ARG A O 1
ATOM 4391 N N . ILE A 1 574 ? -16.414 42.800 -7.223 1.00 89.25 574 ILE A N 1
ATOM 4392 C CA . ILE A 1 574 ? -14.991 42.871 -7.574 1.00 89.25 574 ILE A CA 1
ATOM 4393 C C . ILE A 1 574 ? -14.525 44.329 -7.521 1.00 89.25 574 ILE A C 1
ATOM 4395 O O . ILE A 1 574 ? -15.112 45.197 -8.163 1.00 89.25 574 ILE A O 1
ATOM 4399 N N . GLU A 1 575 ? -13.460 44.600 -6.776 1.00 89.88 575 GLU A N 1
ATOM 4400 C CA . GLU A 1 575 ? -12.846 45.921 -6.638 1.00 89.88 575 GLU A CA 1
ATOM 4401 C C . GLU A 1 575 ? -11.608 46.053 -7.541 1.00 89.88 575 GLU A C 1
ATOM 4403 O O . GLU A 1 575 ? -10.762 45.164 -7.586 1.00 89.88 575 GLU A O 1
ATOM 4408 N N . TYR A 1 576 ? -11.496 47.160 -8.267 1.00 89.19 576 TYR A N 1
ATOM 4409 C CA . TYR A 1 576 ? -10.382 47.498 -9.157 1.00 89.19 576 TYR A CA 1
ATOM 4410 C C . TYR A 1 576 ? -9.587 48.688 -8.597 1.00 89.19 576 TYR A C 1
ATOM 4412 O O . TYR A 1 576 ? -9.922 49.238 -7.547 1.00 89.19 576 TYR A O 1
ATOM 4420 N N . ALA A 1 577 ? -8.508 49.088 -9.277 1.00 86.00 577 ALA A N 1
ATOM 4421 C CA . ALA A 1 577 ? -7.721 50.249 -8.865 1.00 86.00 577 ALA A CA 1
ATOM 4422 C C . ALA A 1 577 ? -8.605 51.510 -8.770 1.00 86.00 577 ALA A C 1
ATOM 4424 O O . ALA A 1 577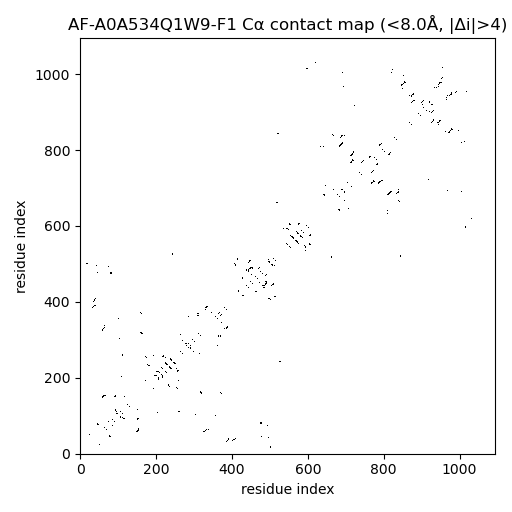 ? -9.594 51.625 -9.492 1.00 86.00 577 ALA A O 1
ATOM 4425 N N . GLU A 1 578 ? -8.238 52.446 -7.887 1.00 84.50 578 GLU A N 1
ATOM 4426 C CA . GLU A 1 578 ? -9.014 53.672 -7.601 1.00 84.50 578 GLU A CA 1
ATOM 4427 C C . GLU A 1 578 ? -10.399 53.395 -6.977 1.00 84.50 578 GLU A C 1
ATOM 4429 O O . GLU A 1 578 ? -11.334 54.164 -7.166 1.00 84.50 578 GLU A O 1
ATOM 4434 N N . GLN A 1 579 ? -10.535 52.291 -6.227 1.00 81.12 579 GLN A N 1
ATOM 4435 C CA . GLN A 1 579 ? -11.770 51.877 -5.534 1.00 81.12 579 GLN A CA 1
ATOM 4436 C C . GLN A 1 579 ? -12.987 51.665 -6.458 1.00 81.12 579 GLN A C 1
ATOM 4438 O O . GLN A 1 579 ? -14.129 51.602 -5.994 1.00 81.12 579 GLN A O 1
ATOM 4443 N N . ALA A 1 580 ? -12.767 51.513 -7.768 1.00 86.19 580 ALA A N 1
ATOM 4444 C CA . ALA A 1 580 ? -13.825 51.224 -8.728 1.00 86.19 580 ALA A CA 1
ATOM 4445 C C . ALA A 1 580 ? -14.422 49.827 -8.480 1.00 86.19 580 ALA A C 1
ATOM 4447 O O . ALA A 1 580 ? -13.694 48.858 -8.265 1.00 86.19 580 ALA A O 1
ATOM 4448 N N . ARG A 1 581 ? -15.752 49.696 -8.530 1.00 88.94 581 ARG A N 1
ATOM 4449 C CA . ARG A 1 581 ? -16.468 48.448 -8.208 1.00 88.94 581 ARG A CA 1
ATOM 4450 C C . ARG A 1 581 ? -17.172 47.893 -9.440 1.00 88.94 581 ARG A C 1
ATOM 4452 O O . ARG A 1 581 ? -17.839 48.628 -10.161 1.00 88.94 581 ARG A O 1
ATOM 4459 N N . LEU A 1 582 ? -17.051 46.588 -9.649 1.00 88.44 582 LEU A N 1
ATOM 4460 C CA . LEU A 1 582 ? -17.763 45.833 -10.672 1.00 88.44 582 LEU A CA 1
ATOM 4461 C C . LEU A 1 582 ? -18.624 44.766 -9.996 1.00 88.44 582 LEU A C 1
ATOM 4463 O O . LEU A 1 582 ? -18.114 43.957 -9.221 1.00 88.44 582 LEU A O 1
ATOM 4467 N N . PHE A 1 583 ? -19.909 44.741 -10.337 1.00 87.94 583 PHE A N 1
ATOM 4468 C CA . PHE A 1 583 ? -20.856 43.725 -9.886 1.00 87.94 583 PHE A CA 1
ATOM 4469 C C . PHE A 1 583 ? -21.131 42.756 -11.032 1.00 87.94 583 PHE A C 1
ATOM 4471 O O . PHE A 1 583 ? -21.652 43.147 -12.077 1.00 87.94 583 PHE A O 1
ATOM 4478 N N . VAL A 1 584 ? -20.739 41.495 -10.859 1.00 83.38 584 VAL A N 1
ATOM 4479 C CA . VAL A 1 584 ? -20.917 40.450 -11.874 1.00 83.38 584 VAL A CA 1
ATOM 4480 C C . VAL A 1 584 ? -22.035 39.513 -11.420 1.00 83.38 584 VAL A C 1
ATOM 4482 O O . VAL A 1 584 ? -21.869 38.875 -10.386 1.00 83.38 584 VAL A O 1
ATOM 4485 N N . PRO A 1 585 ? -23.147 39.377 -12.163 1.00 81.25 585 PRO A N 1
ATOM 4486 C CA . PRO A 1 585 ? -24.205 38.437 -11.797 1.00 81.25 585 PRO A CA 1
ATOM 4487 C C . PRO A 1 585 ? -23.673 37.004 -11.655 1.00 81.25 585 PRO A C 1
ATOM 4489 O O . PRO A 1 585 ? -22.862 36.581 -12.487 1.00 81.25 585 PRO A O 1
ATOM 4492 N N . VAL A 1 586 ? -24.169 36.227 -10.685 1.00 77.06 586 VAL A N 1
ATOM 4493 C CA . VAL A 1 586 ? -23.715 34.836 -10.452 1.00 77.06 586 VAL A CA 1
ATOM 4494 C C . VAL A 1 586 ? -23.849 33.957 -11.705 1.00 77.06 586 VAL A C 1
ATOM 4496 O O . VAL A 1 586 ? -22.928 33.221 -12.052 1.00 77.06 586 VAL A O 1
ATOM 4499 N N . HIS A 1 587 ? -24.907 34.110 -12.506 1.00 68.62 587 HIS A N 1
ATOM 4500 C CA . HIS A 1 587 ? -25.053 33.369 -13.771 1.00 68.62 587 HIS A CA 1
ATOM 4501 C C . HIS A 1 587 ? -23.966 33.704 -14.826 1.00 68.62 587 HIS A C 1
ATOM 4503 O O . HIS A 1 587 ? -23.760 32.957 -15.784 1.00 68.62 587 HIS A O 1
ATOM 4509 N N . ARG A 1 588 ? -23.226 34.814 -14.661 1.00 66.50 588 ARG A N 1
ATOM 4510 C CA . ARG A 1 588 ? -22.062 35.204 -15.483 1.00 66.50 588 ARG A CA 1
ATOM 4511 C C . ARG A 1 588 ? -20.719 34.912 -14.808 1.00 66.50 588 ARG A C 1
ATOM 4513 O O . ARG A 1 588 ? -19.687 35.345 -15.324 1.00 66.50 588 ARG A O 1
ATOM 4520 N N . ILE A 1 589 ? -20.688 34.112 -13.738 1.00 70.12 589 ILE A N 1
ATOM 4521 C CA . ILE A 1 589 ? -19.455 33.736 -13.021 1.00 70.12 589 ILE A CA 1
ATOM 4522 C C . ILE A 1 589 ? -18.395 33.096 -13.928 1.00 70.12 589 ILE A C 1
ATOM 4524 O O . ILE A 1 589 ? -17.202 33.272 -13.709 1.00 70.12 589 ILE A O 1
ATOM 4528 N N . SER A 1 590 ? -18.799 32.461 -15.036 1.00 60.31 590 SER A N 1
ATOM 4529 C CA . SER A 1 590 ? -17.886 31.930 -16.064 1.00 60.31 590 SER A CA 1
ATOM 4530 C C . SER A 1 590 ? -16.962 32.986 -16.704 1.00 60.31 590 SER A C 1
ATOM 4532 O O . SER A 1 590 ? -15.965 32.643 -17.354 1.00 60.31 590 SER A O 1
ATOM 4534 N N . GLN A 1 591 ? -17.267 34.278 -16.534 1.00 71.81 591 GLN A N 1
ATOM 4535 C CA . GLN A 1 591 ? -16.443 35.394 -16.994 1.00 71.81 591 GLN A CA 1
ATOM 4536 C C . GLN A 1 591 ? -15.321 35.770 -16.014 1.00 71.81 591 GLN A C 1
ATOM 4538 O O . GLN A 1 591 ? -14.396 36.504 -16.389 1.00 71.81 591 GLN A O 1
ATOM 4543 N N . VAL A 1 592 ? -15.356 35.217 -14.811 1.00 70.88 592 VAL A N 1
ATOM 4544 C CA . VAL A 1 592 ? -14.441 35.493 -13.713 1.00 70.88 592 VAL A CA 1
ATOM 4545 C C . VAL A 1 592 ? -13.623 34.237 -13.429 1.00 70.88 592 VAL A C 1
ATOM 4547 O O . VAL A 1 592 ? -14.103 33.112 -13.546 1.00 70.88 592 VAL A O 1
ATOM 4550 N N . GLN A 1 593 ? -12.340 34.409 -13.135 1.00 65.69 593 GLN A N 1
ATOM 4551 C CA . GLN A 1 593 ? -11.439 33.314 -12.772 1.00 65.69 593 GLN A CA 1
ATOM 4552 C C . GLN A 1 593 ? -10.558 33.777 -11.625 1.00 65.69 593 GLN A C 1
ATOM 4554 O O . GLN A 1 593 ? -10.131 34.927 -11.643 1.00 65.69 593 GLN A O 1
ATOM 4559 N N . ARG A 1 594 ? -10.225 32.909 -10.669 1.00 72.81 594 ARG A N 1
ATOM 4560 C CA . ARG A 1 594 ? -9.230 33.262 -9.650 1.00 72.81 594 ARG A CA 1
ATOM 4561 C C . ARG A 1 594 ? -7.885 33.568 -10.316 1.00 72.81 594 ARG A C 1
ATOM 4563 O O . ARG A 1 594 ? -7.451 32.851 -11.224 1.00 72.81 594 ARG A O 1
ATOM 4570 N N . TYR A 1 595 ? -7.256 34.671 -9.926 1.00 63.72 595 TYR A N 1
ATOM 4571 C CA . TYR A 1 595 ? -5.921 35.035 -10.379 1.00 63.72 595 TYR A CA 1
ATOM 4572 C C . TYR A 1 595 ? -4.895 34.122 -9.711 1.00 63.72 595 TYR A C 1
ATOM 4574 O O . TYR A 1 595 ? -4.936 33.886 -8.509 1.00 63.72 595 TYR A O 1
ATOM 4582 N N . ALA A 1 596 ? -3.975 33.607 -10.521 1.00 55.47 596 ALA A N 1
ATOM 4583 C CA . ALA A 1 596 ? -2.933 32.685 -10.105 1.00 55.47 596 ALA A CA 1
ATOM 4584 C C . ALA A 1 596 ? -1.553 33.338 -10.333 1.00 55.47 596 ALA A C 1
ATOM 4586 O O . ALA A 1 596 ? -0.993 33.208 -11.425 1.00 55.47 596 ALA A O 1
ATOM 4587 N N . GLY A 1 597 ? -1.041 34.089 -9.349 1.00 46.56 597 GLY A N 1
ATOM 4588 C CA . GLY A 1 597 ? 0.296 34.709 -9.357 1.00 46.56 597 GLY A CA 1
ATOM 4589 C C . GLY A 1 597 ? 1.291 34.012 -8.418 1.00 46.56 597 GLY A C 1
ATOM 4590 O O . GLY A 1 597 ? 0.875 33.393 -7.453 1.00 46.56 597 GLY A O 1
ATOM 4591 N N . SER A 1 598 ? 2.592 34.098 -8.714 1.00 41.16 598 SER A N 1
ATOM 4592 C CA . SER A 1 598 ? 3.684 33.485 -7.931 1.00 41.16 598 SER A CA 1
ATOM 4593 C C . SER A 1 598 ? 3.743 33.967 -6.475 1.00 41.16 598 SER A C 1
ATOM 4595 O O . SER A 1 598 ? 3.528 35.157 -6.236 1.00 41.16 598 SER A O 1
ATOM 4597 N N . ASP A 1 599 ? 4.120 33.067 -5.557 1.00 38.72 599 ASP A N 1
ATOM 4598 C CA . ASP A 1 599 ? 4.226 33.295 -4.105 1.00 38.72 599 ASP A CA 1
ATOM 4599 C C . ASP A 1 599 ? 4.848 34.657 -3.747 1.00 38.72 599 ASP A C 1
ATOM 4601 O O . ASP A 1 599 ? 5.982 34.966 -4.124 1.00 38.72 599 ASP A O 1
ATOM 4605 N N . GLY A 1 600 ? 4.078 35.479 -3.027 1.00 43.62 600 GLY A N 1
ATOM 4606 C CA . GLY A 1 600 ? 4.490 36.786 -2.502 1.00 43.62 600 GLY A CA 1
ATOM 4607 C C . GLY A 1 600 ? 4.358 37.983 -3.454 1.00 43.62 600 GLY A C 1
ATOM 4608 O O . GLY A 1 600 ? 4.571 39.116 -3.022 1.00 43.62 600 GLY A O 1
ATOM 4609 N N . HIS A 1 601 ? 3.989 37.793 -4.729 1.00 46.09 601 HIS A N 1
ATOM 4610 C CA . HIS A 1 601 ? 3.789 38.920 -5.648 1.00 46.09 601 HIS A CA 1
ATOM 4611 C C . HIS A 1 601 ? 2.326 39.375 -5.690 1.00 46.09 601 HIS A C 1
ATOM 4613 O O . HIS A 1 601 ? 1.489 38.768 -6.362 1.00 46.09 601 HIS A O 1
ATOM 4619 N N . VAL A 1 602 ? 2.037 40.494 -5.023 1.00 60.94 602 VAL A N 1
ATOM 4620 C CA . VAL A 1 602 ? 0.758 41.202 -5.153 1.00 60.94 602 VAL A CA 1
ATOM 4621 C C . VAL A 1 602 ? 0.620 41.710 -6.596 1.00 60.94 602 VAL A C 1
ATOM 4623 O O . VAL A 1 602 ? 1.436 42.530 -7.030 1.00 60.94 602 VAL A O 1
ATOM 4626 N N . PRO A 1 603 ? -0.364 41.224 -7.379 1.00 73.50 603 PRO A N 1
ATOM 4627 C CA . PRO A 1 603 ? -0.545 41.686 -8.745 1.00 73.50 603 PRO A CA 1
ATOM 4628 C C . PRO A 1 603 ? -0.938 43.158 -8.765 1.00 73.50 603 PRO A C 1
ATOM 4630 O O . PRO A 1 603 ? -1.693 43.638 -7.920 1.00 73.50 603 PRO A O 1
ATOM 4633 N N . ARG A 1 604 ? -0.484 43.875 -9.794 1.00 75.69 604 ARG A N 1
ATOM 4634 C CA . ARG A 1 604 ? -1.011 45.211 -10.064 1.00 75.69 604 ARG A CA 1
ATOM 4635 C C . ARG A 1 604 ? -2.491 45.089 -10.426 1.00 75.69 604 ARG A C 1
ATOM 4637 O O . ARG A 1 604 ? -2.827 44.440 -11.413 1.00 75.69 604 ARG A O 1
ATOM 4644 N N . ILE A 1 605 ? -3.339 45.738 -9.638 1.00 83.50 605 ILE A N 1
ATOM 4645 C CA . ILE A 1 605 ? -4.777 45.822 -9.889 1.00 83.50 605 ILE A CA 1
ATOM 4646 C C . ILE A 1 605 ? -4.994 46.686 -11.137 1.00 83.50 605 ILE A C 1
ATOM 4648 O O . ILE A 1 605 ? -4.425 47.777 -11.256 1.00 83.50 605 ILE A O 1
ATOM 4652 N N . ASP A 1 606 ? -5.770 46.182 -12.094 1.00 83.88 606 ASP A N 1
ATOM 4653 C CA . ASP A 1 606 ? -6.073 46.905 -13.328 1.00 83.88 606 ASP A CA 1
ATOM 4654 C C . ASP A 1 606 ? -7.083 48.038 -13.063 1.00 83.88 606 ASP A C 1
ATOM 4656 O O . ASP A 1 606 ? -7.852 48.005 -12.101 1.00 83.88 606 ASP A O 1
ATOM 4660 N N . LYS A 1 607 ? -7.090 49.063 -13.926 1.00 83.88 607 LYS A N 1
ATOM 4661 C CA . LYS A 1 607 ? -8.137 50.097 -13.922 1.00 83.88 607 LYS A CA 1
ATOM 4662 C C . LYS A 1 607 ? -9.331 49.622 -14.744 1.00 83.88 607 LYS A C 1
ATOM 4664 O O . LYS A 1 607 ? -9.152 49.150 -15.872 1.00 83.88 607 LYS A O 1
ATOM 4669 N N . LEU A 1 608 ? -10.543 49.801 -14.220 1.00 82.56 608 LEU A N 1
ATOM 4670 C CA . LEU A 1 608 ? -11.774 49.467 -14.934 1.00 82.56 608 LEU A CA 1
ATOM 4671 C C . LEU A 1 608 ? -11.859 50.297 -16.233 1.00 82.56 608 LEU A C 1
ATOM 4673 O O . LEU A 1 608 ? -11.876 51.521 -16.193 1.00 82.56 608 LEU A O 1
ATOM 4677 N N . GLY A 1 609 ? -11.848 49.633 -17.395 1.00 73.88 609 GLY A N 1
ATOM 4678 C CA . GLY A 1 609 ? -11.850 50.296 -18.713 1.00 73.88 609 GLY A CA 1
ATOM 4679 C C . GLY A 1 609 ? -10.471 50.706 -19.264 1.00 73.88 609 GLY A C 1
ATOM 4680 O O . GLY A 1 609 ? -10.397 51.278 -20.350 1.00 73.88 609 GLY A O 1
ATOM 4681 N N . GLY A 1 610 ? -9.369 50.392 -18.572 1.00 74.75 610 GLY A N 1
ATOM 4682 C CA . GLY A 1 610 ? -8.008 50.735 -19.003 1.00 74.75 610 GLY A CA 1
ATOM 4683 C C . GLY A 1 610 ? -7.474 49.923 -20.198 1.00 74.75 610 GLY A C 1
ATOM 4684 O O . GLY A 1 610 ? -7.817 48.760 -20.417 1.00 74.75 610 GLY A O 1
ATOM 4685 N N . GLU A 1 611 ? -6.550 50.507 -20.974 1.00 72.38 611 GLU A N 1
ATOM 4686 C CA . GLU A 1 611 ? -5.935 49.831 -22.132 1.00 72.38 611 GLU A CA 1
ATOM 4687 C C . GLU A 1 611 ? -4.864 48.781 -21.775 1.00 72.38 611 GLU A C 1
ATOM 4689 O O . GLU A 1 611 ? -4.475 47.982 -22.637 1.00 72.38 611 GLU A O 1
ATOM 4694 N N . THR A 1 612 ? -4.360 48.782 -20.537 1.00 73.38 612 THR A N 1
ATOM 4695 C CA . THR A 1 612 ? -3.245 47.937 -20.065 1.00 73.38 612 THR A CA 1
ATOM 4696 C C . THR A 1 612 ? -3.538 46.455 -20.259 1.00 73.38 612 THR A C 1
ATOM 4698 O O . THR A 1 612 ? -2.769 45.747 -20.917 1.00 73.38 612 THR A O 1
ATOM 4701 N N . TRP A 1 613 ? -4.707 46.010 -19.798 1.00 78.56 613 TRP A N 1
ATOM 4702 C CA . TRP A 1 613 ? -5.182 44.638 -19.945 1.00 78.56 613 TRP A CA 1
ATOM 4703 C C . TRP A 1 613 ? -5.316 44.220 -21.416 1.00 78.56 613 TRP A C 1
ATOM 4705 O O . TRP A 1 613 ? -4.894 43.136 -21.833 1.00 78.56 613 TRP A O 1
ATOM 4715 N N . ARG A 1 614 ? -5.848 45.119 -22.252 1.00 73.06 614 ARG A N 1
ATOM 4716 C CA . ARG A 1 614 ? -6.053 44.882 -23.688 1.00 73.06 614 ARG A CA 1
ATOM 4717 C C . ARG A 1 614 ? -4.724 44.746 -24.440 1.00 73.06 614 ARG A C 1
ATOM 4719 O O . ARG A 1 614 ? -4.605 43.875 -25.308 1.00 73.06 614 ARG A O 1
ATOM 4726 N N . LYS A 1 615 ? -3.719 45.562 -24.098 1.00 75.12 615 LYS A N 1
ATOM 4727 C CA . LYS A 1 615 ? -2.351 45.485 -24.647 1.00 75.12 615 LYS A CA 1
ATOM 4728 C C . LYS A 1 615 ? -1.639 44.207 -24.195 1.00 75.12 615 LYS A C 1
ATOM 4730 O O . LYS A 1 615 ? -1.108 43.491 -25.045 1.00 75.12 615 LYS A O 1
ATOM 4735 N N . ALA A 1 616 ? -1.727 43.850 -22.912 1.00 68.38 616 ALA A N 1
ATOM 4736 C CA . ALA A 1 616 ? -1.178 42.600 -22.381 1.00 68.38 616 ALA A CA 1
ATOM 4737 C C . ALA A 1 616 ? -1.783 41.365 -23.077 1.00 68.38 616 ALA A C 1
ATOM 4739 O O . ALA A 1 616 ? -1.058 40.486 -23.547 1.00 68.38 616 ALA A O 1
ATOM 4740 N N . LYS A 1 617 ? -3.111 41.338 -23.258 1.00 69.19 617 LYS A N 1
ATOM 4741 C CA . LYS A 1 617 ? -3.823 40.270 -23.979 1.00 69.19 617 LYS A CA 1
ATOM 4742 C C . LYS A 1 617 ? -3.374 40.149 -25.440 1.00 69.19 617 LYS A C 1
ATOM 4744 O O . LYS A 1 617 ? -3.228 39.031 -25.937 1.00 69.19 617 LYS A O 1
ATOM 4749 N N . LYS A 1 618 ? -3.131 41.271 -26.134 1.00 71.81 618 LYS A N 1
ATOM 4750 C CA . LYS A 1 618 ? -2.600 41.274 -27.512 1.00 71.81 618 LYS A CA 1
ATOM 4751 C C . LYS A 1 618 ? -1.170 40.724 -27.584 1.00 71.81 618 LYS A C 1
ATOM 4753 O O . LYS A 1 618 ? -0.912 39.904 -28.462 1.00 71.81 618 LYS A O 1
ATOM 4758 N N . GLY A 1 619 ? -0.287 41.121 -26.664 1.00 62.78 619 GLY A N 1
ATOM 4759 C CA . GLY A 1 619 ? 1.098 40.636 -26.600 1.00 62.78 619 GLY A CA 1
ATOM 4760 C C . GLY A 1 619 ? 1.183 39.131 -26.337 1.00 62.78 619 GLY A C 1
ATOM 4761 O O . GLY A 1 619 ? 1.798 38.400 -27.107 1.00 62.78 619 GLY A O 1
ATOM 4762 N N . VAL A 1 620 ? 0.452 38.635 -25.332 1.00 57.78 620 VAL A N 1
ATOM 4763 C CA . VAL A 1 620 ? 0.379 37.193 -25.027 1.00 57.78 620 VAL A CA 1
ATOM 4764 C C . VAL A 1 620 ? -0.193 36.399 -26.204 1.00 57.78 620 VAL A C 1
ATOM 4766 O O . VAL A 1 620 ? 0.298 35.319 -26.526 1.00 57.78 620 VAL A O 1
ATOM 4769 N N . ALA A 1 621 ? -1.205 36.934 -26.893 1.00 58.78 621 ALA A N 1
ATOM 4770 C CA . ALA A 1 621 ? -1.770 36.291 -28.076 1.00 58.78 621 ALA A CA 1
ATOM 4771 C C . ALA A 1 621 ? -0.803 36.250 -29.272 1.00 58.78 621 ALA A C 1
ATOM 4773 O O . ALA A 1 621 ? -0.998 35.414 -30.153 1.00 58.78 621 ALA A O 1
ATOM 4774 N N . HIS A 1 622 ? 0.185 37.145 -29.339 1.00 63.53 622 HIS A N 1
ATOM 4775 C CA . HIS A 1 622 ? 1.251 37.100 -30.339 1.00 63.53 622 HIS A CA 1
ATOM 4776 C C . HIS A 1 622 ? 2.268 36.010 -29.982 1.00 63.53 622 HIS A C 1
ATOM 4778 O O . HIS A 1 622 ? 2.416 35.069 -30.753 1.00 63.53 622 HIS A O 1
ATOM 4784 N N . SER A 1 623 ? 2.810 36.020 -28.760 1.00 50.31 623 SER A N 1
ATOM 4785 C CA . SER A 1 623 ? 3.759 34.991 -28.305 1.00 50.31 623 SER A CA 1
ATOM 4786 C C . SER A 1 623 ? 3.183 33.571 -28.355 1.00 50.31 623 SER A C 1
ATOM 4788 O O . SER A 1 623 ? 3.887 32.628 -28.696 1.00 50.31 623 SER A O 1
ATOM 4790 N N . LEU A 1 624 ? 1.887 33.395 -28.061 1.00 50.19 624 LEU A N 1
ATOM 4791 C CA . LEU A 1 624 ? 1.207 32.101 -28.211 1.00 50.19 624 LEU A CA 1
ATOM 4792 C C . LEU A 1 624 ? 1.101 31.646 -29.671 1.00 50.19 624 LEU A C 1
ATOM 4794 O O . LEU A 1 624 ? 1.108 30.444 -29.925 1.00 50.19 624 LEU A O 1
ATOM 4798 N N . ARG A 1 625 ? 0.982 32.574 -30.629 1.00 62.97 625 ARG A N 1
ATOM 4799 C CA . ARG A 1 625 ? 0.957 32.229 -32.059 1.00 62.97 625 ARG A CA 1
ATOM 4800 C C . ARG A 1 625 ? 2.323 31.795 -32.552 1.00 62.97 625 ARG A C 1
ATOM 4802 O O . ARG A 1 625 ? 2.370 30.854 -33.334 1.00 62.97 625 ARG A O 1
ATOM 4809 N N . ASP A 1 626 ? 3.388 32.445 -32.102 1.00 65.00 626 ASP A N 1
ATOM 4810 C CA . ASP A 1 626 ? 4.748 32.059 -32.485 1.00 65.00 626 ASP A CA 1
ATOM 4811 C C . ASP A 1 626 ? 5.077 30.673 -31.922 1.00 65.00 626 ASP A C 1
ATOM 4813 O O . ASP A 1 626 ? 5.505 29.790 -32.661 1.00 65.00 626 ASP A O 1
ATOM 4817 N N . LEU A 1 627 ? 4.693 30.423 -30.666 1.00 50.34 627 LEU A N 1
ATOM 4818 C CA . LEU A 1 627 ? 4.780 29.102 -30.045 1.00 50.34 627 LEU A CA 1
ATOM 4819 C C . LEU A 1 627 ? 4.018 28.020 -30.816 1.00 50.34 627 LEU A C 1
ATOM 4821 O O . LEU A 1 627 ? 4.525 26.925 -31.043 1.00 50.34 627 LEU A O 1
ATOM 4825 N N . ALA A 1 628 ? 2.770 28.318 -31.184 1.00 58.38 628 ALA A N 1
ATOM 4826 C CA . ALA A 1 628 ? 1.925 27.390 -31.918 1.00 58.38 628 ALA A CA 1
ATOM 4827 C C . ALA A 1 628 ? 2.484 27.129 -33.321 1.00 58.38 628 ALA A C 1
ATOM 4829 O O . ALA A 1 628 ? 2.395 26.006 -33.800 1.00 58.38 628 ALA A O 1
ATOM 4830 N N . ARG A 1 629 ? 3.084 28.140 -33.963 1.00 68.06 629 ARG A N 1
ATOM 4831 C CA . ARG A 1 629 ? 3.738 28.001 -35.269 1.00 68.06 629 ARG A CA 1
ATOM 4832 C C . ARG A 1 629 ? 4.939 27.063 -35.190 1.00 68.06 629 ARG A C 1
ATOM 4834 O O . ARG A 1 629 ? 5.039 26.177 -36.028 1.00 68.06 629 ARG A O 1
ATOM 4841 N N . GLU A 1 630 ? 5.805 27.227 -34.192 1.00 62.78 630 GLU A N 1
ATOM 4842 C CA . GLU A 1 630 ? 6.960 26.340 -33.988 1.00 62.78 630 GLU A CA 1
ATOM 4843 C C . GLU A 1 630 ? 6.534 24.886 -33.750 1.00 62.78 630 GLU A C 1
ATOM 4845 O O . GLU A 1 630 ? 7.097 23.968 -34.341 1.00 62.78 630 GLU A O 1
ATOM 4850 N N . LEU A 1 631 ? 5.512 24.668 -32.921 1.00 62.09 631 LEU A N 1
ATOM 4851 C CA . LEU A 1 631 ? 5.039 23.322 -32.589 1.00 62.09 631 LEU A CA 1
ATOM 4852 C C . LEU A 1 631 ? 4.308 22.651 -33.758 1.00 62.09 631 LEU A C 1
ATOM 4854 O O . LEU A 1 631 ? 4.536 21.474 -34.024 1.00 62.09 631 LEU A O 1
ATOM 4858 N N . LEU A 1 632 ? 3.490 23.407 -34.497 1.00 67.06 632 LEU A N 1
ATOM 4859 C CA . LEU A 1 632 ? 2.851 22.920 -35.721 1.00 67.06 632 LEU A CA 1
ATOM 4860 C C . LEU A 1 632 ? 3.879 22.583 -36.803 1.00 67.06 632 LEU A C 1
ATOM 4862 O O . LEU A 1 632 ? 3.673 21.626 -37.536 1.00 67.06 632 LEU A O 1
ATOM 4866 N N . ALA A 1 633 ? 4.985 23.329 -36.900 1.00 70.31 633 ALA A N 1
ATOM 4867 C CA . ALA A 1 633 ? 6.041 23.036 -37.866 1.00 70.31 633 ALA A CA 1
ATOM 4868 C C . ALA A 1 633 ? 6.739 21.696 -37.576 1.00 70.31 633 ALA A C 1
ATOM 4870 O O . ALA A 1 633 ? 7.013 20.946 -38.508 1.00 70.31 633 ALA A O 1
ATOM 4871 N N . VAL A 1 634 ? 6.992 21.370 -36.301 1.00 66.81 634 VAL A N 1
ATOM 4872 C CA . VAL A 1 634 ? 7.557 20.064 -35.911 1.00 66.81 634 VAL A CA 1
ATOM 4873 C C . VAL A 1 634 ? 6.566 18.931 -36.185 1.00 66.81 634 VAL A C 1
ATOM 4875 O O . VAL A 1 634 ? 6.965 17.907 -36.724 1.00 66.81 634 VAL A O 1
ATOM 4878 N N . HIS A 1 635 ? 5.283 19.121 -35.870 1.00 65.75 635 HIS A N 1
ATOM 4879 C CA . HIS A 1 635 ? 4.252 18.107 -36.111 1.00 65.75 635 HIS A CA 1
ATOM 4880 C C . HIS A 1 635 ? 4.017 17.858 -37.611 1.00 65.75 635 HIS A C 1
ATOM 4882 O O . HIS A 1 635 ? 4.036 16.716 -38.056 1.00 65.75 635 HIS A O 1
ATOM 4888 N N . ALA A 1 636 ? 3.904 18.921 -38.413 1.00 70.38 636 ALA A N 1
ATOM 4889 C CA . ALA A 1 636 ? 3.744 18.815 -39.864 1.00 70.38 636 ALA A CA 1
ATOM 4890 C C . ALA A 1 636 ? 4.963 18.168 -40.541 1.00 70.38 636 ALA A C 1
ATOM 4892 O O . ALA A 1 636 ? 4.806 17.378 -41.465 1.00 70.38 636 ALA A O 1
ATOM 4893 N N . ALA A 1 637 ? 6.179 18.462 -40.065 1.00 72.19 637 ALA A N 1
ATOM 4894 C CA . ALA A 1 637 ? 7.383 17.796 -40.559 1.00 72.19 637 ALA A CA 1
ATOM 4895 C C . ALA A 1 637 ? 7.375 16.284 -40.282 1.00 72.19 637 ALA A C 1
ATOM 4897 O O . ALA A 1 637 ? 7.991 15.544 -41.037 1.00 72.19 637 ALA A O 1
ATOM 4898 N N . ARG A 1 638 ? 6.683 15.832 -39.228 1.00 72.50 638 ARG A N 1
ATOM 4899 C CA . ARG A 1 638 ? 6.576 14.415 -38.855 1.00 72.50 638 ARG A CA 1
ATOM 4900 C C . ARG A 1 638 ? 5.457 13.685 -39.586 1.00 72.50 638 ARG A C 1
ATOM 4902 O O . ARG A 1 638 ? 5.658 12.538 -39.947 1.00 72.50 638 ARG A O 1
ATOM 4909 N N . GLU A 1 639 ? 4.321 14.334 -39.845 1.00 71.44 639 GLU A N 1
ATOM 4910 C CA . GLU A 1 639 ? 3.267 13.737 -40.687 1.00 71.44 639 GLU A CA 1
ATOM 4911 C C . GLU A 1 639 ? 3.736 13.491 -42.125 1.00 71.44 639 GLU A C 1
ATOM 4913 O O . GLU A 1 639 ? 3.238 12.591 -42.790 1.00 71.44 639 GLU A O 1
ATOM 4918 N N . LEU A 1 640 ? 4.695 14.289 -42.600 1.00 74.62 640 LEU A N 1
ATOM 4919 C CA . LEU A 1 640 ? 5.288 14.153 -43.929 1.00 74.62 640 LEU A CA 1
ATOM 4920 C C . LEU A 1 640 ? 6.545 13.266 -43.948 1.00 74.62 640 LEU A C 1
ATOM 4922 O O . LEU A 1 640 ? 7.024 12.935 -45.030 1.00 74.62 640 LEU A O 1
ATOM 4926 N N . ALA A 1 641 ? 7.111 12.923 -42.786 1.00 73.12 641 ALA A N 1
ATOM 4927 C CA . ALA A 1 641 ? 8.298 12.081 -42.693 1.00 73.12 641 ALA A CA 1
ATOM 4928 C C . ALA A 1 641 ? 7.899 10.602 -42.679 1.00 73.12 641 ALA A C 1
ATOM 4930 O O . ALA A 1 641 ? 7.071 10.187 -41.870 1.00 73.12 641 ALA A O 1
ATOM 4931 N N . GLN A 1 642 ? 8.530 9.805 -43.540 1.00 73.56 642 GLN A N 1
ATOM 4932 C CA . GLN A 1 642 ? 8.404 8.352 -43.509 1.00 73.56 642 GLN A CA 1
ATOM 4933 C C . GLN A 1 642 ? 9.278 7.814 -42.365 1.00 73.56 642 GLN A C 1
ATOM 4935 O O . GLN A 1 642 ? 10.494 8.011 -42.363 1.00 73.56 642 GLN A O 1
ATOM 4940 N N . GLY A 1 643 ? 8.641 7.230 -41.353 1.00 79.81 643 GLY A N 1
ATOM 4941 C CA . GLY A 1 643 ? 9.288 6.586 -40.212 1.00 79.81 643 GLY A CA 1
ATOM 4942 C C . GLY A 1 643 ? 9.620 5.119 -40.485 1.00 79.81 643 GLY A C 1
ATOM 4943 O O . GLY A 1 643 ? 9.459 4.622 -41.599 1.00 79.81 643 GLY A O 1
ATOM 4944 N N . PHE A 1 644 ? 10.088 4.424 -39.449 1.00 88.19 644 PHE A N 1
ATOM 4945 C CA . PHE A 1 644 ? 10.283 2.977 -39.475 1.00 88.19 644 PHE A CA 1
ATOM 4946 C C . PHE A 1 644 ? 9.102 2.298 -38.777 1.00 88.19 644 PHE A C 1
ATOM 4948 O O . PHE A 1 644 ? 8.814 2.621 -37.631 1.00 88.19 644 PHE A O 1
ATOM 4955 N N . SER A 1 645 ? 8.435 1.372 -39.467 1.00 92.56 645 SER A N 1
ATOM 4956 C CA . SER A 1 645 ? 7.356 0.561 -38.897 1.00 92.56 645 SER A CA 1
ATOM 4957 C C . SER A 1 645 ? 7.965 -0.692 -38.272 1.00 92.56 645 SER A C 1
ATOM 4959 O O . SER A 1 645 ? 8.525 -1.531 -38.979 1.00 92.56 645 SER A O 1
ATOM 4961 N N . PHE A 1 646 ? 7.899 -0.784 -36.944 1.00 93.81 646 PHE A N 1
ATOM 4962 C CA . PHE A 1 646 ? 8.375 -1.949 -36.201 1.00 93.81 646 PHE A CA 1
ATOM 4963 C C . PHE A 1 646 ? 7.423 -3.146 -36.363 1.00 93.81 646 PHE A C 1
ATOM 4965 O O . PHE A 1 646 ? 6.218 -2.982 -36.572 1.00 93.81 646 PHE A O 1
ATOM 4972 N N . SER A 1 647 ? 7.961 -4.357 -36.238 1.00 91.56 647 SER A N 1
ATOM 4973 C CA . SER A 1 647 ? 7.218 -5.612 -36.342 1.00 91.56 647 SER A CA 1
ATOM 4974 C C . SER A 1 647 ? 6.192 -5.780 -35.204 1.00 91.56 647 SER A C 1
ATOM 4976 O O . SER A 1 647 ? 6.376 -5.257 -34.096 1.00 91.56 647 SER A O 1
ATOM 4978 N N . PRO A 1 648 ? 5.077 -6.501 -35.441 1.00 88.12 648 PRO A N 1
ATOM 4979 C CA . PRO A 1 648 ? 4.117 -6.817 -34.387 1.00 88.12 648 PRO A CA 1
ATOM 4980 C C . PRO A 1 648 ? 4.722 -7.776 -33.352 1.00 88.12 648 PRO A C 1
ATOM 4982 O O . PRO A 1 648 ? 5.762 -8.391 -33.581 1.00 88.12 648 PRO A O 1
ATOM 4985 N N . ARG A 1 649 ? 4.047 -7.923 -32.203 1.00 81.31 649 ARG A N 1
ATOM 4986 C CA . ARG A 1 649 ? 4.493 -8.831 -31.133 1.00 81.31 649 ARG A CA 1
ATOM 4987 C C . ARG A 1 649 ? 4.647 -10.263 -31.654 1.00 81.31 649 ARG A C 1
ATOM 4989 O O . ARG A 1 649 ? 3.783 -10.765 -32.367 1.00 81.31 649 ARG A O 1
ATOM 4996 N N . ASP A 1 650 ? 5.749 -10.893 -31.268 1.00 82.00 650 ASP A N 1
ATOM 4997 C CA . ASP A 1 650 ? 6.146 -12.253 -31.621 1.00 82.00 650 ASP A CA 1
ATOM 4998 C C . ASP A 1 650 ? 6.451 -13.073 -30.354 1.00 82.00 650 ASP A C 1
ATOM 5000 O O . ASP A 1 650 ? 6.445 -12.554 -29.235 1.00 82.00 650 ASP A O 1
ATOM 5004 N N . ARG A 1 651 ? 6.735 -14.370 -30.519 1.00 72.62 651 ARG A N 1
ATOM 5005 C CA . ARG A 1 651 ? 6.927 -15.304 -29.398 1.00 72.62 651 ARG A CA 1
ATOM 5006 C C . ARG A 1 651 ? 8.027 -14.866 -28.425 1.00 72.62 651 ARG A C 1
ATOM 5008 O O . ARG A 1 651 ? 7.831 -14.932 -27.215 1.00 72.62 651 ARG A O 1
ATOM 5015 N N . LEU A 1 652 ? 9.163 -14.391 -28.939 1.00 78.75 652 LEU A N 1
ATOM 5016 C CA . LEU A 1 652 ? 10.293 -13.961 -28.107 1.00 78.75 652 LEU A CA 1
ATOM 5017 C C . LEU A 1 652 ? 9.930 -12.765 -27.219 1.00 78.75 652 LEU A C 1
ATOM 5019 O O . LEU A 1 652 ? 10.363 -12.685 -26.071 1.00 78.75 652 LEU A O 1
ATOM 5023 N N . GLN A 1 653 ? 9.101 -11.852 -27.719 1.00 82.56 653 GLN A N 1
ATOM 5024 C CA . GLN A 1 653 ? 8.580 -10.744 -26.926 1.00 82.56 653 GLN A CA 1
ATOM 5025 C C . GLN A 1 653 ? 7.579 -11.185 -25.875 1.00 82.56 653 GLN A C 1
ATOM 5027 O O . GLN A 1 653 ? 7.631 -10.678 -24.760 1.00 82.56 653 GLN A O 1
ATOM 5032 N N . GLU A 1 654 ? 6.681 -12.111 -26.195 1.00 79.69 654 GLU A N 1
ATOM 5033 C CA . GLU A 1 654 ? 5.729 -12.625 -25.209 1.00 79.69 654 GLU A CA 1
ATOM 5034 C C . GLU A 1 654 ? 6.438 -13.359 -24.065 1.00 79.69 654 GLU A C 1
ATOM 5036 O O . GLU A 1 654 ? 6.071 -13.190 -22.899 1.00 79.69 654 GLU A O 1
ATOM 5041 N N . GLU A 1 655 ? 7.490 -14.120 -24.380 1.00 75.00 655 GLU A N 1
ATOM 5042 C CA . GLU A 1 655 ? 8.366 -14.752 -23.393 1.00 75.00 655 GLU A CA 1
ATOM 5043 C C . GLU A 1 655 ? 9.105 -13.695 -22.556 1.00 75.00 655 GLU A C 1
ATOM 5045 O O . GLU A 1 655 ? 9.063 -13.755 -21.325 1.00 75.00 655 GLU A O 1
ATOM 5050 N N . PHE A 1 656 ? 9.691 -12.671 -23.189 1.00 82.88 656 PHE A N 1
ATOM 5051 C CA . PHE A 1 656 ? 10.343 -11.555 -22.495 1.00 82.88 656 PHE A CA 1
ATOM 5052 C C . PHE A 1 656 ? 9.387 -10.821 -21.547 1.00 82.88 656 PHE A C 1
ATOM 5054 O O . PHE A 1 656 ? 9.722 -10.568 -20.386 1.00 82.88 656 PHE A O 1
ATOM 5061 N N . GLU A 1 657 ? 8.172 -10.523 -22.000 1.00 82.81 657 GLU A N 1
ATOM 5062 C CA . GLU A 1 657 ? 7.128 -9.897 -21.189 1.00 82.81 657 GLU A CA 1
ATOM 5063 C C . GLU A 1 657 ? 6.712 -10.793 -20.016 1.00 82.81 657 GLU A C 1
ATOM 5065 O O . GLU A 1 657 ? 6.516 -10.295 -18.910 1.00 82.81 657 GLU A O 1
ATOM 5070 N N . ALA A 1 658 ? 6.654 -12.116 -20.204 1.00 72.50 658 ALA A N 1
ATOM 5071 C CA . ALA A 1 658 ? 6.348 -13.067 -19.136 1.00 72.50 658 ALA A CA 1
ATOM 5072 C C . ALA A 1 658 ? 7.459 -13.187 -18.078 1.00 72.50 658 ALA A C 1
ATOM 5074 O O . ALA A 1 658 ? 7.166 -13.561 -16.940 1.00 72.50 658 ALA A O 1
ATOM 5075 N N . THR A 1 659 ? 8.713 -12.849 -18.407 1.00 75.56 659 THR A N 1
ATOM 5076 C CA . THR A 1 659 ? 9.802 -12.806 -17.411 1.00 75.56 659 THR A CA 1
ATOM 5077 C C . THR A 1 659 ? 9.703 -11.619 -16.454 1.00 75.56 659 THR A C 1
ATOM 5079 O O . THR A 1 659 ? 10.429 -11.579 -15.460 1.00 75.56 659 THR A O 1
ATOM 5082 N N . PHE A 1 660 ? 8.818 -10.651 -16.724 1.00 80.94 660 PHE A N 1
ATOM 5083 C CA . PHE A 1 660 ? 8.612 -9.523 -15.827 1.00 80.94 660 PHE A CA 1
ATOM 5084 C C . PHE A 1 660 ? 8.115 -10.027 -14.455 1.00 80.94 660 PHE A C 1
ATOM 5086 O O . PHE A 1 660 ? 7.119 -10.750 -14.389 1.00 80.94 660 PHE A O 1
ATOM 5093 N N . PRO A 1 661 ? 8.809 -9.698 -13.347 1.00 63.97 661 PRO A N 1
ATOM 5094 C CA . PRO A 1 661 ? 8.502 -10.280 -12.040 1.00 63.97 661 PRO A CA 1
ATOM 5095 C C . PRO A 1 661 ? 7.300 -9.635 -11.335 1.00 63.97 661 PRO A C 1
ATOM 5097 O O . PRO A 1 661 ? 6.954 -10.076 -10.240 1.00 63.97 661 PRO A O 1
ATOM 5100 N N . TYR A 1 662 ? 6.680 -8.611 -11.927 1.00 72.19 662 TYR A N 1
ATOM 5101 C CA . TYR A 1 662 ? 5.543 -7.878 -11.369 1.00 72.19 662 TYR A CA 1
ATOM 5102 C C . TYR A 1 662 ? 4.334 -7.977 -12.304 1.00 72.19 662 TYR A C 1
ATOM 5104 O O . TYR A 1 662 ? 4.504 -8.079 -13.515 1.00 72.19 662 TYR A O 1
ATOM 5112 N N . ASP A 1 663 ? 3.123 -7.879 -11.757 1.00 64.75 663 ASP A N 1
ATOM 5113 C CA . ASP A 1 663 ? 1.913 -7.719 -12.568 1.00 64.75 663 ASP A CA 1
ATOM 5114 C C . ASP A 1 663 ? 1.777 -6.269 -13.040 1.00 64.75 663 ASP A C 1
ATOM 5116 O O . ASP A 1 663 ? 1.875 -5.328 -12.243 1.00 64.75 663 ASP A O 1
ATOM 5120 N N . GLU A 1 664 ? 1.492 -6.076 -14.323 1.00 76.94 664 GLU A N 1
ATOM 5121 C CA . GLU A 1 664 ? 1.250 -4.750 -14.868 1.00 76.94 664 GLU A CA 1
ATOM 5122 C C . GLU A 1 664 ? -0.091 -4.172 -14.375 1.00 76.94 664 GLU A C 1
ATOM 5124 O O . GLU A 1 664 ? -1.117 -4.856 -14.257 1.00 76.94 664 GLU A O 1
ATOM 5129 N N . THR A 1 665 ? -0.106 -2.870 -14.088 1.00 73.69 665 THR A N 1
ATOM 5130 C CA . THR A 1 665 ? -1.354 -2.147 -13.807 1.00 73.69 665 THR A CA 1
ATOM 5131 C C . THR A 1 665 ? -2.146 -1.908 -15.101 1.00 73.69 665 THR A C 1
ATOM 5133 O O . THR A 1 665 ? -1.552 -1.891 -16.181 1.00 73.69 665 THR A O 1
ATOM 5136 N N . PRO A 1 666 ? -3.477 -1.688 -15.038 1.00 72.00 666 PRO A N 1
ATOM 5137 C CA . PRO A 1 666 ? -4.267 -1.370 -16.231 1.00 72.00 666 PRO A CA 1
ATOM 5138 C C . PRO A 1 666 ? -3.696 -0.181 -17.017 1.00 72.00 666 PRO A C 1
ATOM 5140 O O . PRO A 1 666 ? -3.556 -0.259 -18.235 1.00 72.00 666 PRO A O 1
ATOM 5143 N N . ASP A 1 667 ? -3.269 0.874 -16.317 1.00 75.75 667 ASP A N 1
ATOM 5144 C CA . ASP A 1 667 ? -2.667 2.045 -16.960 1.00 75.75 667 ASP A CA 1
ATOM 5145 C C . ASP A 1 667 ? -1.279 1.751 -17.554 1.00 75.75 667 ASP A C 1
ATOM 5147 O O . ASP A 1 667 ? -0.917 2.304 -18.592 1.00 75.75 667 ASP A O 1
ATOM 5151 N N . GLN A 1 668 ? -0.486 0.877 -16.916 1.00 81.50 668 GLN A N 1
ATOM 5152 C CA . GLN A 1 668 ? 0.793 0.422 -17.470 1.00 81.50 668 GLN A CA 1
ATOM 5153 C C . GLN A 1 668 ? 0.581 -0.378 -18.755 1.00 81.50 668 GLN A C 1
ATOM 5155 O O . GLN A 1 668 ? 1.261 -0.107 -19.742 1.00 81.50 668 GLN A O 1
ATOM 5160 N N . LEU A 1 669 ? -0.363 -1.326 -18.760 1.00 83.31 669 LEU A N 1
ATOM 5161 C CA . LEU A 1 669 ? -0.711 -2.111 -19.947 1.00 83.31 669 LEU A CA 1
ATOM 5162 C C . LEU A 1 669 ? -1.173 -1.205 -21.083 1.00 83.31 669 LEU A C 1
ATOM 5164 O O . LEU A 1 669 ? -0.638 -1.309 -22.185 1.00 83.31 669 LEU A O 1
ATOM 5168 N N . ALA A 1 670 ? -2.070 -0.259 -20.795 1.00 77.56 670 ALA A N 1
ATOM 5169 C CA . ALA A 1 670 ? -2.523 0.721 -21.774 1.00 77.56 670 ALA A CA 1
ATOM 5170 C C . ALA A 1 670 ? -1.352 1.543 -22.337 1.00 77.56 670 ALA A C 1
ATOM 5172 O O . ALA A 1 670 ? -1.236 1.690 -23.549 1.00 77.56 670 ALA A O 1
ATOM 5173 N N . ALA A 1 671 ? -0.431 2.024 -21.490 1.00 86.38 671 ALA A N 1
ATOM 5174 C CA . ALA A 1 671 ? 0.746 2.772 -21.937 1.00 86.38 671 ALA A CA 1
ATOM 5175 C C . ALA A 1 671 ? 1.713 1.929 -22.793 1.00 86.38 671 ALA A C 1
ATOM 5177 O O . ALA A 1 671 ? 2.317 2.451 -23.735 1.00 86.38 671 ALA A O 1
ATOM 5178 N N . ILE A 1 672 ? 1.868 0.639 -22.481 1.00 89.88 672 ILE A N 1
ATOM 5179 C CA . ILE A 1 672 ? 2.678 -0.311 -23.259 1.00 89.88 672 ILE A CA 1
ATOM 5180 C C . ILE A 1 672 ? 2.032 -0.566 -24.622 1.00 89.88 672 ILE A C 1
ATOM 5182 O O . ILE A 1 672 ? 2.712 -0.481 -25.644 1.00 89.88 672 ILE A O 1
ATOM 5186 N N . GLU A 1 673 ? 0.731 -0.853 -24.647 1.00 88.19 673 GLU A N 1
ATOM 5187 C CA . GLU A 1 673 ? -0.040 -1.088 -25.870 1.00 88.19 673 GLU A CA 1
ATOM 5188 C C . GLU A 1 673 ? -0.014 0.123 -26.792 1.00 88.19 673 GLU A C 1
ATOM 5190 O O . GLU A 1 673 ? 0.352 -0.009 -27.957 1.00 88.19 673 GLU A O 1
ATOM 5195 N N . ASP A 1 674 ? -0.293 1.301 -26.247 1.00 89.19 674 ASP A N 1
ATOM 5196 C CA . ASP A 1 674 ? -0.197 2.585 -26.928 1.00 89.19 674 ASP A CA 1
ATOM 5197 C C . ASP A 1 674 ? 1.180 2.813 -27.571 1.00 89.19 674 ASP A C 1
ATOM 5199 O O . ASP A 1 674 ? 1.280 3.228 -28.725 1.00 89.19 674 ASP A O 1
ATOM 5203 N N . THR A 1 675 ? 2.253 2.552 -26.818 1.00 93.38 675 THR A N 1
ATOM 5204 C CA . THR A 1 675 ? 3.631 2.766 -27.284 1.00 93.38 675 THR A CA 1
ATOM 5205 C C . THR A 1 675 ? 3.982 1.793 -28.409 1.00 93.38 675 THR A C 1
ATOM 5207 O O . THR A 1 675 ? 4.485 2.211 -29.448 1.00 93.38 675 THR A O 1
ATOM 5210 N N . LEU A 1 676 ? 3.676 0.503 -28.242 1.00 91.75 676 LEU A N 1
ATOM 5211 C CA . LEU A 1 676 ? 3.955 -0.512 -29.261 1.00 91.75 676 LEU A CA 1
ATOM 5212 C C . LEU A 1 676 ? 3.095 -0.316 -30.519 1.00 91.75 676 LEU A C 1
ATOM 5214 O O . LEU A 1 676 ? 3.591 -0.500 -31.627 1.00 91.75 676 LEU A O 1
ATOM 5218 N N . ALA A 1 677 ? 1.833 0.090 -30.369 1.00 90.69 677 ALA A N 1
ATOM 5219 C CA . ALA A 1 677 ? 0.952 0.391 -31.493 1.00 90.69 677 ALA A CA 1
ATOM 5220 C C . ALA A 1 677 ? 1.417 1.627 -32.273 1.00 90.69 677 ALA A C 1
ATOM 5222 O O . ALA A 1 677 ? 1.281 1.670 -33.494 1.00 90.69 677 ALA A O 1
ATOM 5223 N N . ASP A 1 678 ? 1.970 2.635 -31.593 1.00 90.50 678 ASP A N 1
ATOM 5224 C CA . ASP A 1 678 ? 2.549 3.801 -32.253 1.00 90.50 678 ASP A CA 1
ATOM 5225 C C . ASP A 1 678 ? 3.823 3.448 -33.031 1.00 90.50 678 ASP A C 1
ATOM 5227 O O . ASP A 1 678 ? 3.956 3.905 -34.165 1.00 90.50 678 ASP A O 1
ATOM 5231 N N . MET A 1 679 ? 4.702 2.614 -32.462 1.00 93.38 679 MET A N 1
ATOM 5232 C CA . MET A 1 679 ? 5.923 2.117 -33.120 1.00 93.38 679 MET A CA 1
ATOM 5233 C C . MET A 1 679 ? 5.624 1.299 -34.389 1.00 93.38 679 MET A C 1
ATOM 5235 O O . MET A 1 679 ? 6.405 1.275 -35.333 1.00 93.38 679 MET A O 1
ATOM 5239 N N . GLN A 1 680 ? 4.470 0.638 -34.464 1.00 92.31 680 GLN A N 1
ATOM 5240 C CA . GLN A 1 680 ? 4.078 -0.114 -35.663 1.00 92.31 680 GLN A CA 1
ATOM 5241 C C . GLN A 1 680 ? 3.622 0.786 -36.822 1.00 92.31 680 GLN A C 1
ATOM 5243 O O . GLN A 1 680 ? 3.432 0.304 -37.939 1.00 92.31 680 GLN A O 1
ATOM 5248 N N . ARG A 1 681 ? 3.421 2.093 -36.609 1.00 89.06 681 ARG A N 1
ATOM 5249 C CA . ARG A 1 681 ? 2.947 2.992 -37.670 1.00 89.06 681 ARG A CA 1
ATOM 5250 C C . ARG A 1 681 ? 4.080 3.416 -38.598 1.00 89.06 681 ARG A C 1
ATOM 5252 O O . ARG A 1 681 ? 5.230 3.529 -38.211 1.00 89.06 681 ARG A O 1
ATOM 5259 N N . GLU A 1 682 ? 3.716 3.776 -39.824 1.00 84.62 682 GLU A N 1
ATOM 5260 C CA . GLU A 1 682 ? 4.657 4.312 -40.820 1.00 84.62 682 GLU A CA 1
ATOM 5261 C C . GLU A 1 682 ? 5.146 5.737 -40.506 1.00 84.62 682 GLU A C 1
ATOM 5263 O O . GLU A 1 682 ? 6.050 6.244 -41.168 1.00 84.62 682 GLU A O 1
ATOM 5268 N N . ARG A 1 683 ? 4.548 6.411 -39.516 1.00 84.88 683 ARG A N 1
ATOM 5269 C CA . ARG A 1 683 ? 4.942 7.755 -39.070 1.00 84.88 683 ARG A CA 1
ATOM 5270 C C . ARG A 1 683 ? 5.749 7.657 -37.774 1.00 84.88 683 ARG A C 1
ATOM 5272 O O . ARG A 1 683 ? 5.350 6.878 -36.911 1.00 84.88 683 ARG A O 1
ATOM 5279 N N . PRO A 1 684 ? 6.774 8.501 -37.563 1.00 87.50 684 PRO A N 1
ATOM 5280 C CA . PRO A 1 684 ? 7.535 8.456 -36.323 1.00 87.50 684 PRO A CA 1
ATOM 5281 C C . PRO A 1 684 ? 6.658 8.702 -35.079 1.00 87.50 684 PRO A C 1
ATOM 5283 O O . PRO A 1 684 ? 5.805 9.603 -35.091 1.00 87.50 684 PRO A O 1
ATOM 5286 N N . MET A 1 685 ? 6.918 8.004 -33.970 1.00 90.81 685 MET A N 1
ATOM 5287 C CA . MET A 1 685 ? 6.250 8.167 -32.659 1.00 90.81 685 MET A CA 1
ATOM 5288 C C . MET A 1 685 ? 6.822 9.345 -31.836 1.00 90.81 685 MET A C 1
ATOM 5290 O O . MET A 1 685 ? 8.036 9.552 -31.807 1.00 90.81 685 MET A O 1
ATOM 5294 N N . ASP A 1 686 ? 5.985 10.173 -31.188 1.00 87.44 686 ASP A N 1
ATOM 5295 C CA . ASP A 1 686 ? 6.398 11.159 -30.154 1.00 87.44 686 ASP A CA 1
ATOM 5296 C C . ASP A 1 686 ? 5.419 11.108 -28.984 1.00 87.44 686 ASP A C 1
ATOM 5298 O O . ASP A 1 686 ? 4.480 11.906 -28.888 1.00 87.44 686 ASP A O 1
ATOM 5302 N N . ARG A 1 687 ? 5.657 10.138 -28.102 1.00 88.69 687 ARG A N 1
ATOM 5303 C CA . ARG A 1 687 ? 4.790 9.837 -26.967 1.00 88.69 687 ARG A CA 1
ATOM 5304 C C . ARG A 1 687 ? 5.415 10.287 -25.658 1.00 88.69 687 ARG A C 1
ATOM 5306 O O . ARG A 1 687 ? 6.627 10.196 -25.447 1.00 88.69 687 ARG A O 1
ATOM 5313 N N . ILE A 1 688 ? 4.564 10.752 -24.750 1.00 87.25 688 ILE A N 1
ATOM 5314 C CA . ILE A 1 688 ? 4.928 10.996 -23.356 1.00 87.25 688 ILE A CA 1
ATOM 5315 C C . ILE A 1 688 ? 4.231 9.979 -22.473 1.00 87.25 688 ILE A C 1
ATOM 5317 O O . ILE A 1 688 ? 3.009 9.869 -22.507 1.00 87.25 688 ILE A O 1
ATOM 5321 N N . VAL A 1 689 ? 5.004 9.318 -21.622 1.00 85.75 689 VAL A N 1
ATOM 5322 C CA . VAL A 1 689 ? 4.486 8.506 -20.525 1.00 85.75 689 VAL A CA 1
ATOM 5323 C C . VAL A 1 689 ? 4.690 9.283 -19.233 1.00 85.75 689 VAL A C 1
ATOM 5325 O O . VAL A 1 689 ? 5.817 9.557 -18.807 1.00 85.75 689 VAL A O 1
ATOM 5328 N N . CYS A 1 690 ? 3.576 9.683 -18.632 1.00 80.56 690 CYS A N 1
ATOM 5329 C CA . CYS A 1 690 ? 3.539 10.399 -17.368 1.00 80.56 690 CYS A CA 1
ATOM 5330 C C . CYS A 1 690 ? 3.053 9.460 -16.270 1.00 80.56 690 CYS A C 1
ATOM 5332 O O . CYS A 1 690 ? 2.096 8.732 -16.475 1.00 80.56 690 CYS A O 1
ATOM 5334 N N . GLY A 1 691 ? 3.663 9.506 -15.097 1.00 71.88 691 GLY A N 1
ATOM 5335 C CA . GLY A 1 691 ? 3.190 8.758 -13.932 1.00 71.88 691 GLY A CA 1
ATOM 5336 C C . GLY A 1 691 ? 4.129 8.961 -12.762 1.00 71.88 691 GLY A C 1
ATOM 5337 O O . GLY A 1 691 ? 5.270 9.372 -12.974 1.00 71.88 691 GLY A O 1
ATOM 5338 N N . ASP A 1 692 ? 3.704 8.675 -11.537 1.00 67.19 692 ASP A N 1
ATOM 5339 C CA . ASP A 1 692 ? 4.545 8.928 -10.367 1.00 67.19 692 ASP A CA 1
ATOM 5340 C C . ASP A 1 692 ? 5.842 8.096 -10.383 1.00 67.19 692 ASP A C 1
ATOM 5342 O O . ASP A 1 692 ? 6.032 7.114 -11.118 1.00 67.19 692 ASP A O 1
ATOM 5346 N N . VAL A 1 693 ? 6.830 8.549 -9.610 1.00 66.56 693 VAL A N 1
ATOM 5347 C CA . VAL A 1 693 ? 8.112 7.844 -9.464 1.00 66.56 693 VAL A CA 1
ATOM 5348 C C . VAL A 1 693 ? 7.841 6.429 -8.954 1.00 66.56 693 VAL A C 1
ATOM 5350 O O . VAL A 1 693 ? 7.148 6.278 -7.957 1.00 66.56 693 VAL A O 1
ATOM 5353 N N . GLY A 1 694 ? 8.370 5.402 -9.623 1.00 65.50 694 GLY A N 1
ATOM 5354 C CA . GLY A 1 694 ? 8.145 4.000 -9.253 1.00 65.50 694 GLY A CA 1
ATOM 5355 C C . GLY A 1 694 ? 6.914 3.341 -9.886 1.00 65.50 694 GLY A C 1
ATOM 5356 O O . GLY A 1 694 ? 6.725 2.153 -9.685 1.00 65.50 694 GLY A O 1
ATOM 5357 N N . TYR A 1 695 ? 6.108 4.040 -10.695 1.00 73.12 695 TYR A N 1
ATOM 5358 C CA . TYR A 1 695 ? 4.919 3.453 -11.346 1.00 73.12 695 TYR A CA 1
ATOM 5359 C C . TYR A 1 695 ? 5.257 2.674 -12.628 1.00 73.12 695 TYR A C 1
ATOM 5361 O O . TYR A 1 695 ? 4.469 2.622 -13.563 1.00 73.12 695 TYR A O 1
ATOM 5369 N N . GLY A 1 696 ? 6.452 2.089 -12.722 1.00 75.88 696 GLY A N 1
ATOM 5370 C CA . GLY A 1 696 ? 6.821 1.232 -13.855 1.00 75.88 696 GLY A CA 1
ATOM 5371 C C . GLY A 1 696 ? 7.017 1.944 -15.201 1.00 75.88 696 GLY A C 1
ATOM 5372 O O . GLY A 1 696 ? 7.002 1.288 -16.232 1.00 75.88 696 GLY A O 1
ATOM 5373 N N . LYS A 1 697 ? 7.264 3.263 -15.238 1.00 87.12 697 LYS A N 1
ATOM 5374 C CA . LYS A 1 697 ? 7.580 3.988 -16.495 1.00 87.12 697 LYS A CA 1
ATOM 5375 C C . LYS A 1 697 ? 8.753 3.371 -17.267 1.00 87.12 697 LYS A C 1
ATOM 5377 O O . LYS A 1 697 ? 8.731 3.313 -18.493 1.00 87.12 697 LYS A O 1
ATOM 5382 N N . THR A 1 698 ? 9.767 2.909 -16.537 1.00 88.56 698 THR A N 1
ATOM 5383 C CA . THR A 1 698 ? 10.938 2.233 -17.105 1.00 88.56 698 THR A CA 1
ATOM 5384 C C . THR A 1 698 ? 10.547 0.949 -17.834 1.00 88.56 698 THR A C 1
ATOM 5386 O O . THR A 1 698 ? 11.163 0.634 -18.844 1.00 88.56 698 THR A O 1
ATOM 5389 N N . GLU A 1 699 ? 9.490 0.257 -17.396 1.00 90.44 699 GLU A N 1
ATOM 5390 C CA . GLU A 1 699 ? 9.010 -0.968 -18.046 1.00 90.44 699 GLU A CA 1
ATOM 5391 C C . GLU A 1 699 ? 8.533 -0.714 -19.472 1.00 90.44 699 GLU A C 1
ATOM 5393 O O . GLU A 1 699 ? 8.870 -1.463 -20.388 1.00 90.44 699 GLU A O 1
ATOM 5398 N N . VAL A 1 700 ? 7.810 0.390 -19.670 1.00 92.12 700 VAL A N 1
ATOM 5399 C CA . VAL A 1 700 ? 7.339 0.814 -20.992 1.00 92.12 700 VAL A CA 1
ATOM 5400 C C . VAL A 1 700 ? 8.526 1.027 -21.936 1.00 92.12 700 VAL A C 1
ATOM 5402 O O . VAL A 1 700 ? 8.516 0.559 -23.073 1.00 92.12 700 VAL A O 1
ATOM 5405 N N . ALA A 1 701 ? 9.587 1.675 -21.446 1.00 94.00 701 ALA A N 1
ATOM 5406 C CA . ALA A 1 701 ? 10.802 1.904 -22.222 1.00 94.00 701 ALA A CA 1
ATOM 5407 C C . ALA A 1 701 ? 11.605 0.626 -22.487 1.00 94.00 701 ALA A C 1
ATOM 5409 O O . ALA A 1 701 ? 12.125 0.464 -23.586 1.00 94.00 701 ALA A O 1
ATOM 5410 N N . VAL A 1 702 ? 11.694 -0.281 -21.512 1.00 94.12 702 VAL A N 1
ATOM 5411 C CA . VAL A 1 702 ? 12.388 -1.569 -21.647 1.00 94.12 702 VAL A CA 1
ATOM 5412 C C . VAL A 1 702 ? 11.732 -2.430 -22.730 1.00 94.12 702 VAL A C 1
ATOM 5414 O O . VAL A 1 702 ? 12.435 -2.946 -23.595 1.00 94.12 702 VAL A O 1
ATOM 5417 N N . ARG A 1 703 ? 10.396 -2.529 -22.749 1.00 93.69 703 ARG A N 1
ATOM 5418 C CA . ARG A 1 703 ? 9.663 -3.302 -23.771 1.00 93.69 703 ARG A CA 1
ATOM 5419 C C . ARG A 1 703 ? 9.771 -2.693 -25.164 1.00 93.69 703 ARG A C 1
ATOM 5421 O O . ARG A 1 703 ? 9.974 -3.431 -26.125 1.00 93.69 703 ARG A O 1
ATOM 5428 N N . ALA A 1 704 ? 9.684 -1.366 -25.267 1.00 94.75 704 ALA A N 1
ATOM 5429 C CA . ALA A 1 704 ? 9.901 -0.655 -26.525 1.00 94.75 704 ALA A CA 1
ATOM 5430 C C . ALA A 1 704 ? 11.339 -0.846 -27.043 1.00 94.75 704 ALA A C 1
ATOM 5432 O O . ALA A 1 704 ? 11.548 -1.106 -28.225 1.00 94.75 704 ALA A O 1
ATOM 5433 N N . ALA A 1 705 ? 12.334 -0.780 -26.152 1.00 95.88 705 ALA A N 1
ATOM 5434 C CA . ALA A 1 705 ? 13.734 -1.001 -26.498 1.00 95.88 705 ALA A CA 1
ATOM 5435 C C . ALA A 1 705 ? 14.007 -2.441 -26.950 1.00 95.88 705 ALA A C 1
ATOM 5437 O O . ALA A 1 705 ? 14.743 -2.640 -27.911 1.00 95.88 705 ALA A O 1
ATOM 5438 N N . PHE A 1 706 ? 13.398 -3.433 -26.291 1.00 94.62 706 PHE A N 1
ATOM 5439 C CA . PHE A 1 706 ? 13.520 -4.836 -26.683 1.00 94.62 706 PHE A CA 1
ATOM 5440 C C . PHE A 1 706 ? 12.953 -5.073 -28.088 1.00 94.62 706 PHE A C 1
ATOM 5442 O O . PHE A 1 706 ? 13.647 -5.637 -28.929 1.00 94.62 706 PHE A O 1
ATOM 5449 N N . ARG A 1 707 ? 11.760 -4.537 -28.387 1.00 94.44 707 ARG A N 1
ATOM 5450 C CA . ARG A 1 707 ? 11.173 -4.588 -29.737 1.00 94.44 707 ARG A CA 1
ATOM 5451 C C . ARG A 1 707 ? 12.083 -3.954 -30.787 1.00 94.44 707 ARG A C 1
ATOM 5453 O O . ARG A 1 707 ? 12.320 -4.551 -31.830 1.00 94.44 707 ARG A O 1
ATOM 5460 N N . ALA A 1 708 ? 12.612 -2.765 -30.507 1.00 94.50 708 ALA A N 1
ATOM 5461 C CA . ALA A 1 708 ? 13.492 -2.082 -31.447 1.00 94.50 708 ALA A CA 1
ATOM 5462 C C . ALA A 1 708 ? 14.791 -2.864 -31.712 1.00 94.50 708 ALA A C 1
ATOM 5464 O O . ALA A 1 708 ? 15.205 -2.977 -32.864 1.00 94.50 708 ALA A O 1
ATOM 5465 N N . ALA A 1 709 ? 15.386 -3.450 -30.669 1.00 93.19 709 ALA A N 1
ATOM 5466 C CA . ALA A 1 709 ? 16.584 -4.275 -30.798 1.00 93.19 709 ALA A CA 1
ATOM 5467 C C . ALA A 1 709 ? 16.327 -5.569 -31.596 1.00 93.19 709 ALA A C 1
ATOM 5469 O O . ALA A 1 709 ? 17.164 -5.946 -32.411 1.00 93.19 709 ALA A O 1
ATOM 5470 N N . LEU A 1 710 ? 15.168 -6.219 -31.416 1.00 90.31 710 LEU A N 1
ATOM 5471 C CA . LEU A 1 710 ? 14.788 -7.415 -32.186 1.00 90.31 710 LEU A CA 1
ATOM 5472 C C . LEU A 1 710 ? 14.668 -7.142 -33.691 1.00 90.31 710 LEU A C 1
ATOM 5474 O O . LEU A 1 710 ? 15.066 -7.979 -34.496 1.00 90.31 710 LEU A O 1
ATOM 5478 N N . ASP A 1 711 ? 14.199 -5.953 -34.071 1.00 92.81 711 ASP A N 1
ATOM 5479 C CA . ASP A 1 711 ? 14.126 -5.519 -35.473 1.00 92.81 711 ASP A CA 1
ATOM 5480 C C . ASP A 1 711 ? 15.473 -4.992 -36.016 1.00 92.81 711 ASP A C 1
ATOM 5482 O O . ASP A 1 711 ? 15.534 -4.403 -37.098 1.00 92.81 711 ASP A O 1
ATOM 5486 N N . GLY A 1 712 ? 16.568 -5.175 -35.270 1.00 91.50 712 GLY A N 1
ATOM 5487 C CA . GLY A 1 712 ? 17.914 -4.765 -35.672 1.00 91.50 712 GLY A CA 1
ATOM 5488 C C . GLY A 1 712 ? 18.157 -3.254 -35.621 1.00 91.50 712 GLY A C 1
ATOM 5489 O O . GLY A 1 712 ? 19.114 -2.769 -36.228 1.00 91.50 712 GLY A O 1
ATOM 5490 N N . LYS A 1 713 ? 17.306 -2.493 -34.920 1.00 95.00 713 LYS A N 1
ATOM 5491 C CA . LYS A 1 713 ? 17.480 -1.050 -34.714 1.00 95.00 713 LYS A CA 1
ATOM 5492 C C . LYS A 1 713 ? 18.207 -0.758 -33.408 1.00 95.00 713 LYS A C 1
ATOM 5494 O O . LYS A 1 713 ? 17.922 -1.346 -32.369 1.00 95.00 713 LYS A O 1
ATOM 5499 N N . GLN A 1 714 ? 19.087 0.240 -33.437 1.00 96.38 714 GLN A N 1
ATOM 5500 C CA . GLN A 1 714 ? 19.755 0.722 -32.232 1.00 96.38 714 GLN A CA 1
ATOM 5501 C C . GLN A 1 714 ? 18.813 1.583 -31.384 1.00 96.38 714 GLN A C 1
ATOM 5503 O O . GLN A 1 714 ? 17.977 2.334 -31.905 1.00 96.38 714 GLN A O 1
ATOM 5508 N N . VAL A 1 715 ? 18.999 1.520 -30.066 1.00 97.25 715 VAL A N 1
ATOM 5509 C CA . VAL A 1 715 ? 18.231 2.268 -29.067 1.00 97.25 715 VAL A CA 1
ATOM 5510 C C . VAL A 1 715 ? 19.155 3.168 -28.257 1.00 97.25 715 VAL A C 1
ATOM 5512 O O . VAL A 1 715 ? 20.174 2.724 -27.726 1.00 97.25 715 VAL A O 1
ATOM 5515 N N . ALA A 1 716 ? 18.770 4.435 -28.102 1.00 96.19 716 ALA A N 1
ATOM 5516 C CA . ALA A 1 716 ? 19.450 5.377 -27.220 1.00 96.19 716 ALA A CA 1
ATOM 5517 C C . ALA A 1 716 ? 18.548 5.766 -26.043 1.00 96.19 716 ALA A C 1
ATOM 5519 O O . ALA A 1 716 ? 17.468 6.321 -26.241 1.00 96.19 716 ALA A O 1
ATOM 5520 N N . VAL A 1 717 ? 19.008 5.531 -24.815 1.00 96.25 717 VAL A N 1
ATOM 5521 C CA . VAL A 1 717 ? 18.338 5.957 -23.579 1.00 96.25 717 VAL A CA 1
ATOM 5522 C C . VAL A 1 717 ? 19.102 7.135 -22.984 1.00 96.25 717 VAL A C 1
ATOM 5524 O O . VAL A 1 717 ? 20.211 6.993 -22.467 1.00 96.25 717 VAL A O 1
ATOM 5527 N N . LEU A 1 718 ? 18.512 8.323 -23.078 1.00 93.69 718 LEU A N 1
ATOM 5528 C CA . LEU A 1 718 ? 19.107 9.575 -22.638 1.00 93.69 718 LEU A CA 1
ATOM 5529 C C . LEU A 1 718 ? 18.632 9.941 -21.229 1.00 93.69 718 LEU A C 1
ATOM 5531 O O . LEU A 1 718 ? 17.443 10.170 -20.999 1.00 93.69 718 LEU A O 1
ATOM 5535 N N . VAL A 1 719 ? 19.585 10.079 -20.308 1.00 90.31 719 VAL A N 1
ATOM 5536 C CA . VAL A 1 719 ? 19.325 10.360 -18.887 1.00 90.31 719 VAL A CA 1
ATOM 5537 C C . VAL A 1 719 ? 20.080 11.608 -18.404 1.00 90.31 719 VAL A C 1
ATOM 5539 O O . VAL A 1 719 ? 21.135 11.949 -18.952 1.00 90.31 719 VAL A O 1
ATOM 5542 N N . PRO A 1 720 ? 19.579 12.346 -17.395 1.00 82.69 720 PRO A N 1
ATOM 5543 C CA . PRO A 1 720 ? 20.168 13.631 -17.020 1.00 82.69 720 PRO A CA 1
ATOM 5544 C C . PRO A 1 720 ? 21.419 13.497 -16.141 1.00 82.69 720 PRO A C 1
ATOM 5546 O O . PRO A 1 720 ? 22.264 14.391 -16.163 1.00 82.69 720 PRO A O 1
ATOM 5549 N N . THR A 1 721 ? 21.559 12.405 -15.382 1.00 82.75 721 THR A N 1
ATOM 5550 C CA . THR A 1 721 ? 22.646 12.212 -14.409 1.00 82.75 721 THR A CA 1
ATOM 5551 C C . THR A 1 721 ? 23.370 10.885 -14.611 1.00 82.75 721 THR A C 1
ATOM 5553 O O . THR A 1 721 ? 22.815 9.915 -15.130 1.00 82.75 721 THR A O 1
ATOM 5556 N N . THR A 1 722 ? 24.631 10.833 -14.180 1.00 81.81 722 THR A N 1
ATOM 5557 C CA . THR A 1 722 ? 25.467 9.625 -14.235 1.00 81.81 722 THR A CA 1
ATOM 5558 C C . THR A 1 722 ? 24.902 8.497 -13.357 1.00 81.81 722 THR A C 1
ATOM 5560 O O . THR A 1 722 ? 25.026 7.332 -13.715 1.00 81.81 722 THR A O 1
ATOM 5563 N N . ILE A 1 723 ? 24.221 8.837 -12.256 1.00 78.25 723 ILE A N 1
ATOM 5564 C CA . ILE A 1 723 ? 23.569 7.877 -11.348 1.00 78.25 723 ILE A CA 1
ATOM 5565 C C . ILE A 1 723 ? 22.383 7.194 -12.035 1.00 78.25 723 ILE A C 1
ATOM 5567 O O . ILE A 1 723 ? 22.317 5.969 -12.060 1.00 78.25 723 ILE A O 1
ATOM 5571 N N . LEU A 1 724 ? 21.489 7.967 -12.667 1.00 80.31 724 LEU A N 1
ATOM 5572 C CA . LEU A 1 724 ? 20.374 7.398 -13.433 1.00 80.31 724 LEU A CA 1
ATOM 5573 C C . LEU A 1 724 ? 20.880 6.528 -14.591 1.00 80.31 724 LEU A C 1
ATOM 5575 O O . LEU A 1 724 ? 20.276 5.510 -14.903 1.00 80.31 724 LEU A O 1
ATOM 5579 N N . CYS A 1 725 ? 22.015 6.891 -15.197 1.00 87.50 725 CYS A N 1
ATOM 5580 C CA . CYS A 1 725 ? 22.644 6.087 -16.248 1.00 87.50 725 CYS A CA 1
ATOM 5581 C C . CYS A 1 725 ? 23.022 4.694 -15.746 1.00 87.50 725 CYS A C 1
ATOM 5583 O O . CYS A 1 725 ? 22.775 3.716 -16.443 1.00 87.50 725 CYS A O 1
ATOM 5585 N N . GLN A 1 726 ? 23.599 4.609 -14.548 1.00 83.56 726 GLN A N 1
ATOM 5586 C CA . GLN A 1 726 ? 23.964 3.334 -13.942 1.00 83.56 726 GLN A CA 1
ATOM 5587 C C . GLN A 1 726 ? 22.726 2.525 -13.532 1.00 83.56 726 GLN A C 1
ATOM 5589 O O . GLN A 1 726 ? 22.661 1.337 -13.819 1.00 83.56 726 GLN A O 1
ATOM 5594 N N . GLN A 1 727 ? 21.716 3.166 -12.935 1.00 82.69 727 GLN A N 1
ATOM 5595 C CA . GLN A 1 727 ? 20.468 2.494 -12.548 1.00 82.69 727 GLN A CA 1
ATOM 5596 C C . GLN A 1 727 ? 19.742 1.880 -13.749 1.00 82.69 727 GLN A C 1
ATOM 5598 O O . GLN A 1 727 ? 19.292 0.733 -13.697 1.00 82.69 727 GLN A O 1
ATOM 5603 N N . HIS A 1 728 ? 19.648 2.632 -14.849 1.00 89.56 728 HIS A N 1
ATOM 5604 C CA . HIS A 1 728 ? 19.096 2.113 -16.096 1.00 89.56 728 HIS A CA 1
ATOM 5605 C C . HIS A 1 728 ? 19.993 1.011 -16.678 1.00 89.56 728 HIS A C 1
ATOM 5607 O O . HIS A 1 728 ? 19.458 0.001 -17.116 1.00 89.56 728 HIS A O 1
ATOM 5613 N N . GLU A 1 729 ? 21.329 1.131 -16.633 1.00 90.75 729 GLU A N 1
ATOM 5614 C CA . GLU A 1 729 ? 22.240 0.056 -17.081 1.00 90.75 729 GLU A CA 1
ATOM 5615 C C . GLU A 1 729 ? 22.001 -1.251 -16.315 1.00 90.75 729 GLU A C 1
ATOM 5617 O O . GLU A 1 729 ? 21.845 -2.297 -16.940 1.00 90.75 729 GLU A O 1
ATOM 5622 N N . GLU A 1 730 ? 21.928 -1.201 -14.985 1.00 87.62 730 GLU A N 1
ATOM 5623 C CA . GLU A 1 730 ? 21.671 -2.370 -14.135 1.00 87.62 730 GLU A CA 1
ATOM 5624 C C . GLU A 1 730 ? 20.294 -2.984 -14.428 1.00 87.62 730 GLU A C 1
ATOM 5626 O O . GLU A 1 730 ? 20.184 -4.193 -14.638 1.00 87.62 730 GLU A O 1
ATOM 5631 N N . THR A 1 731 ? 19.257 -2.146 -14.539 1.00 87.19 731 THR A N 1
ATOM 5632 C CA . THR A 1 731 ? 17.886 -2.593 -14.834 1.00 87.19 731 THR A CA 1
ATOM 5633 C C . THR A 1 731 ? 17.791 -3.263 -16.204 1.00 87.19 731 THR A C 1
ATOM 5635 O O . THR A 1 731 ? 17.220 -4.346 -16.326 1.00 87.19 731 THR A O 1
ATOM 5638 N N . PHE A 1 732 ? 18.364 -2.649 -17.243 1.00 93.00 732 PHE A N 1
ATOM 5639 C CA . PHE A 1 732 ? 18.361 -3.212 -18.592 1.00 93.00 732 PHE A CA 1
ATOM 5640 C C . PHE A 1 732 ? 19.196 -4.497 -18.650 1.00 93.00 732 PHE A C 1
ATOM 5642 O O . PHE A 1 732 ? 18.744 -5.481 -19.226 1.00 93.00 732 PHE A O 1
ATOM 5649 N N . ARG A 1 733 ? 20.379 -4.548 -18.022 1.00 90.88 733 ARG A N 1
ATOM 5650 C CA . ARG A 1 733 ? 21.209 -5.767 -18.019 1.00 90.88 733 ARG A CA 1
ATOM 5651 C C . ARG A 1 733 ? 20.511 -6.948 -17.354 1.00 90.88 733 ARG A C 1
ATOM 5653 O O . ARG A 1 733 ? 20.575 -8.047 -17.895 1.00 90.88 733 ARG A O 1
ATOM 5660 N N . GLU A 1 734 ? 19.847 -6.736 -16.219 1.00 86.25 734 GLU A N 1
ATOM 5661 C CA . GLU A 1 734 ? 19.130 -7.822 -15.543 1.00 86.25 734 GLU A CA 1
ATOM 5662 C C . GLU A 1 734 ? 17.904 -8.269 -16.348 1.00 86.25 734 GLU A C 1
ATOM 5664 O O . GLU A 1 734 ? 17.637 -9.463 -16.449 1.00 86.25 734 GLU A O 1
ATOM 5669 N N . ARG A 1 735 ? 17.188 -7.336 -16.987 1.00 88.56 735 ARG A N 1
ATOM 5670 C CA . ARG A 1 735 ? 15.992 -7.661 -17.778 1.00 88.56 735 ARG A CA 1
ATOM 5671 C C . ARG A 1 735 ? 16.276 -8.355 -19.097 1.00 88.56 735 ARG A C 1
ATOM 5673 O O . ARG A 1 735 ? 15.516 -9.232 -19.481 1.00 88.56 735 ARG A O 1
ATOM 5680 N N . PHE A 1 736 ? 17.364 -8.001 -19.768 1.00 89.88 736 PHE A N 1
ATOM 5681 C CA . PHE A 1 736 ? 17.772 -8.615 -21.034 1.00 89.88 736 PHE A CA 1
ATOM 5682 C C . PHE A 1 736 ? 18.677 -9.842 -20.816 1.00 89.88 736 PHE A C 1
ATOM 5684 O O . PHE A 1 736 ? 19.239 -10.393 -21.762 1.00 89.88 736 PHE A O 1
ATOM 5691 N N . LYS A 1 737 ? 18.830 -10.299 -19.568 1.00 84.69 737 LYS A N 1
ATOM 5692 C CA . LYS A 1 737 ? 19.636 -11.468 -19.219 1.00 84.69 737 LYS A CA 1
ATOM 5693 C C . LYS A 1 737 ? 19.089 -12.721 -19.900 1.00 84.69 737 LYS A C 1
ATOM 5695 O O . LYS A 1 737 ? 17.932 -13.082 -19.718 1.00 84.69 737 LYS A O 1
ATOM 5700 N N . GLY A 1 738 ? 19.949 -13.398 -20.656 1.00 79.31 738 GLY A N 1
ATOM 5701 C CA . GLY A 1 738 ? 19.573 -14.575 -21.443 1.00 79.31 738 GLY A CA 1
ATOM 5702 C C . GLY A 1 738 ? 19.163 -14.271 -22.887 1.00 79.31 738 GLY A C 1
ATOM 5703 O O . GLY A 1 738 ? 18.952 -15.214 -23.640 1.00 79.31 738 GLY A O 1
ATOM 5704 N N . TYR A 1 739 ? 19.125 -12.996 -23.295 1.00 84.56 739 TYR A N 1
ATOM 5705 C CA . TYR A 1 739 ? 18.873 -12.585 -24.678 1.00 84.56 739 TYR A CA 1
ATOM 5706 C C . TYR A 1 739 ? 20.157 -12.067 -25.346 1.00 84.56 739 TYR A C 1
ATOM 5708 O O . TYR A 1 739 ? 21.002 -11.468 -24.672 1.00 84.56 739 TYR A O 1
ATOM 5716 N N . PRO A 1 740 ? 20.326 -12.254 -26.667 1.00 85.81 740 PRO A N 1
ATOM 5717 C CA . PRO A 1 740 ? 21.519 -11.836 -27.401 1.00 85.81 740 PRO A CA 1
ATOM 5718 C C . PRO A 1 740 ? 21.503 -10.332 -27.739 1.00 85.81 740 PRO A C 1
ATOM 5720 O O . PRO A 1 740 ? 21.737 -9.955 -28.879 1.00 85.81 740 PRO A O 1
ATOM 5723 N N . VAL A 1 741 ? 21.214 -9.469 -26.759 1.00 90.69 741 VAL A N 1
ATOM 5724 C CA . VAL A 1 741 ? 21.174 -8.005 -26.924 1.00 90.69 741 VAL A CA 1
ATOM 5725 C C . VAL A 1 741 ? 22.322 -7.372 -26.148 1.00 90.69 741 VAL A C 1
ATOM 5727 O O . VAL A 1 741 ? 22.452 -7.553 -24.932 1.00 90.69 741 VAL A O 1
ATOM 5730 N N . ARG A 1 742 ? 23.164 -6.595 -26.829 1.00 93.12 742 ARG A N 1
ATOM 5731 C CA . ARG A 1 742 ? 24.331 -5.959 -26.222 1.00 93.12 742 ARG A CA 1
ATOM 5732 C C . ARG A 1 742 ? 23.994 -4.572 -25.686 1.00 93.12 742 ARG A C 1
ATOM 5734 O O . ARG A 1 742 ? 23.812 -3.613 -26.434 1.00 93.12 742 ARG A O 1
ATOM 5741 N N . ILE A 1 743 ? 23.997 -4.466 -24.359 1.00 94.62 743 ILE A N 1
ATOM 5742 C CA . ILE A 1 743 ? 23.762 -3.215 -23.631 1.00 94.62 743 ILE A CA 1
ATOM 5743 C C . ILE A 1 743 ? 25.091 -2.614 -23.169 1.00 94.62 743 ILE A C 1
ATOM 5745 O O . ILE A 1 743 ? 25.894 -3.275 -22.498 1.00 94.62 743 ILE A O 1
ATOM 5749 N N . GLU A 1 744 ? 25.297 -1.333 -23.461 1.00 94.75 744 GLU A N 1
ATOM 5750 C CA . GLU A 1 744 ? 26.415 -0.545 -22.944 1.00 94.75 744 GLU A CA 1
ATOM 5751 C C . GLU A 1 744 ? 25.938 0.780 -22.349 1.00 94.75 744 GLU A C 1
ATOM 5753 O O . GLU A 1 744 ? 24.925 1.350 -22.749 1.00 94.75 744 GLU A O 1
ATOM 5758 N N . ALA A 1 745 ? 26.696 1.303 -21.389 1.00 93.00 745 ALA A N 1
ATOM 5759 C CA . ALA A 1 745 ? 26.495 2.662 -20.903 1.00 93.00 745 ALA A CA 1
ATOM 5760 C C . ALA A 1 745 ? 27.489 3.634 -21.560 1.00 93.00 745 ALA A C 1
ATOM 5762 O O . ALA A 1 745 ? 28.545 3.217 -22.031 1.00 93.00 745 ALA A O 1
ATOM 5763 N N . LEU A 1 746 ? 27.192 4.933 -21.549 1.00 91.62 746 LEU A N 1
ATOM 5764 C CA . LEU A 1 746 ? 28.134 6.002 -21.876 1.00 91.62 746 LEU A CA 1
ATOM 5765 C C . LEU A 1 746 ? 27.988 7.149 -20.875 1.00 91.62 746 LEU A C 1
ATOM 5767 O O . LEU A 1 746 ? 27.113 8.015 -20.974 1.00 91.62 746 LEU A O 1
ATOM 5771 N N . SER A 1 747 ? 28.886 7.168 -19.895 1.00 87.88 747 SER A N 1
ATOM 5772 C CA . SER A 1 747 ? 28.820 8.088 -18.760 1.00 87.88 747 SER A CA 1
ATOM 5773 C C . SER A 1 747 ? 30.202 8.663 -18.421 1.00 87.88 747 SER A C 1
ATOM 5775 O O . SER A 1 747 ? 31.170 8.481 -19.165 1.00 87.88 747 SER A O 1
ATOM 5777 N N . ARG A 1 748 ? 30.309 9.441 -17.338 1.00 80.50 748 ARG A N 1
ATOM 5778 C CA . ARG A 1 748 ? 31.594 9.987 -16.871 1.00 80.50 748 ARG A CA 1
ATOM 5779 C C . ARG A 1 748 ? 32.412 9.000 -16.033 1.00 80.50 748 ARG A C 1
ATOM 5781 O O . ARG A 1 748 ? 33.619 9.181 -15.938 1.00 80.50 748 ARG A O 1
ATOM 5788 N N . PHE A 1 749 ? 31.793 7.964 -15.462 1.00 74.31 749 PHE A N 1
ATOM 5789 C CA . PHE A 1 749 ? 32.497 6.969 -14.635 1.00 74.31 749 PHE A CA 1
ATOM 5790 C C . PHE A 1 749 ? 33.257 5.921 -15.439 1.00 74.31 749 PHE A C 1
ATOM 5792 O O . PHE A 1 749 ? 34.070 5.181 -14.890 1.00 74.31 749 PHE A O 1
ATOM 5799 N N . GLN A 1 750 ? 33.001 5.838 -16.739 1.00 81.44 750 GLN A N 1
ATOM 5800 C CA . GLN A 1 750 ? 33.673 4.868 -17.582 1.00 81.44 750 GLN A CA 1
ATOM 5801 C C . GLN A 1 750 ? 35.099 5.298 -17.904 1.00 81.44 750 GLN A C 1
ATOM 5803 O O . GLN A 1 750 ? 35.380 6.473 -18.150 1.00 81.44 750 GLN A O 1
ATOM 5808 N N . THR A 1 751 ? 35.998 4.317 -17.966 1.00 84.50 751 THR A N 1
ATOM 5809 C CA . THR A 1 751 ? 37.372 4.549 -18.407 1.00 84.50 751 THR A CA 1
ATOM 5810 C C . THR A 1 751 ? 37.395 5.008 -19.871 1.00 84.50 751 THR A C 1
ATOM 5812 O O . THR A 1 751 ? 36.552 4.572 -20.664 1.00 84.50 751 THR A O 1
ATOM 5815 N N . PRO A 1 752 ? 38.372 5.840 -20.281 1.00 85.56 752 PRO A N 1
ATOM 5816 C CA . PRO A 1 752 ? 38.494 6.288 -21.670 1.00 85.56 752 PRO A CA 1
ATOM 5817 C C . PRO A 1 752 ? 38.543 5.130 -22.677 1.00 85.56 752 PRO A C 1
ATOM 5819 O O . PRO A 1 752 ? 37.923 5.202 -23.734 1.00 85.56 752 PRO A O 1
ATOM 5822 N N . ALA A 1 753 ? 39.207 4.027 -22.314 1.00 88.88 753 ALA A N 1
ATOM 5823 C CA . ALA A 1 753 ? 39.286 2.821 -23.135 1.00 88.88 753 ALA A CA 1
ATOM 5824 C C . ALA A 1 753 ? 37.925 2.124 -23.319 1.00 88.88 753 ALA A C 1
ATOM 5826 O O . ALA A 1 753 ? 37.630 1.622 -24.402 1.00 88.88 753 ALA A O 1
ATOM 5827 N N . ARG A 1 754 ? 37.073 2.086 -22.282 1.00 88.19 754 ARG A N 1
ATOM 5828 C CA . ARG A 1 754 ? 35.707 1.550 -22.404 1.00 88.19 754 ARG A CA 1
ATOM 5829 C C . ARG A 1 754 ? 34.839 2.477 -23.251 1.00 88.19 754 ARG A C 1
ATOM 5831 O O . ARG A 1 754 ? 34.205 2.001 -24.180 1.00 88.19 754 ARG A O 1
ATOM 5838 N N . ALA A 1 755 ? 34.880 3.784 -22.993 1.00 88.31 755 ALA A N 1
ATOM 5839 C CA . ALA A 1 755 ? 34.109 4.760 -23.761 1.00 88.31 755 ALA A CA 1
ATOM 5840 C C . ALA A 1 755 ? 34.450 4.724 -25.263 1.00 88.31 755 ALA A C 1
ATOM 5842 O O . ALA A 1 755 ? 33.546 4.779 -26.089 1.00 88.31 755 ALA A O 1
ATOM 5843 N N . LYS A 1 756 ? 35.735 4.574 -25.620 1.00 89.62 756 LYS A N 1
ATOM 5844 C CA . LYS A 1 756 ? 36.169 4.431 -27.019 1.00 89.62 756 LYS A CA 1
ATOM 5845 C C . LYS A 1 756 ? 35.562 3.190 -27.685 1.00 89.62 756 LYS A C 1
ATOM 5847 O O . LYS A 1 756 ? 34.957 3.324 -28.741 1.00 89.62 756 LYS A O 1
ATOM 5852 N N . ARG A 1 757 ? 35.628 2.026 -27.025 1.00 92.25 757 ARG A N 1
ATOM 5853 C CA . ARG A 1 757 ? 35.016 0.779 -27.523 1.00 92.25 757 ARG A CA 1
ATOM 5854 C C . ARG A 1 757 ? 33.502 0.886 -27.705 1.00 92.25 757 ARG A C 1
ATOM 5856 O O . ARG A 1 757 ? 32.971 0.333 -28.656 1.00 92.25 757 ARG A O 1
ATOM 5863 N N . VAL A 1 758 ? 32.808 1.593 -26.810 1.00 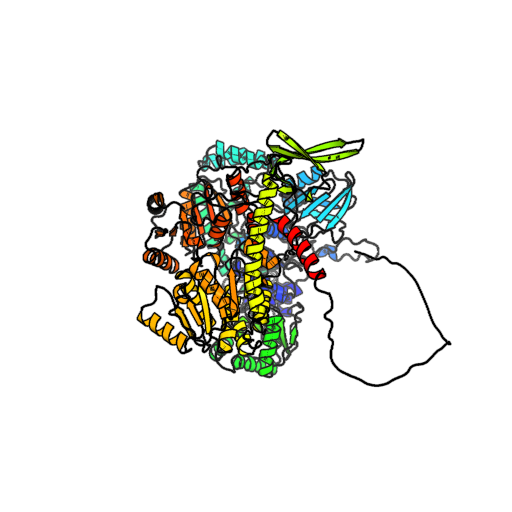92.06 758 VAL A N 1
ATOM 5864 C CA . VAL A 1 758 ? 31.358 1.822 -26.939 1.00 92.06 758 VAL A CA 1
ATOM 5865 C C . VAL A 1 758 ? 31.051 2.703 -28.151 1.00 92.06 758 VAL A C 1
ATOM 5867 O O . VAL A 1 758 ? 30.126 2.405 -28.892 1.00 92.06 758 VAL A O 1
ATOM 5870 N N . LEU A 1 759 ? 31.830 3.764 -28.385 1.00 92.31 759 LEU A N 1
ATOM 5871 C CA . LEU A 1 759 ? 31.641 4.642 -29.546 1.00 92.31 759 LEU A CA 1
ATOM 5872 C C . LEU A 1 759 ? 31.919 3.928 -30.876 1.00 92.31 759 LEU A C 1
ATOM 5874 O O . LEU A 1 759 ? 31.166 4.117 -31.825 1.00 92.31 759 LEU A O 1
ATOM 5878 N N . GLU A 1 760 ? 32.963 3.098 -30.932 1.00 93.00 760 GLU A N 1
ATOM 5879 C CA . GLU A 1 760 ? 33.245 2.232 -32.087 1.00 93.00 760 GLU A CA 1
ATOM 5880 C C . GLU A 1 760 ? 32.096 1.239 -32.310 1.00 93.00 760 GLU A C 1
ATOM 5882 O O . GLU A 1 760 ? 31.575 1.147 -33.419 1.00 93.00 760 GLU A O 1
ATOM 5887 N N . GLY A 1 761 ? 31.621 0.611 -31.228 1.00 92.44 761 GLY A N 1
ATOM 5888 C CA . GLY A 1 761 ? 30.500 -0.327 -31.250 1.00 92.44 761 GLY A CA 1
ATOM 5889 C C . GLY A 1 761 ? 29.151 0.282 -31.668 1.00 92.44 761 GLY A C 1
ATOM 5890 O O . GLY A 1 761 ? 28.273 -0.397 -32.197 1.00 92.44 761 GLY A O 1
ATOM 5891 N N . LEU A 1 762 ? 28.959 1.582 -31.435 1.00 93.88 762 LEU A N 1
ATOM 5892 C CA . LEU A 1 762 ? 27.778 2.309 -31.907 1.00 93.88 762 LEU A CA 1
ATOM 5893 C C . LEU A 1 762 ? 27.838 2.598 -33.406 1.00 93.88 762 LEU A C 1
ATOM 5895 O O . LEU A 1 762 ? 26.801 2.548 -34.071 1.00 93.88 762 LEU A O 1
ATOM 5899 N N . ALA A 1 763 ? 29.034 2.886 -33.922 1.00 93.00 763 ALA A N 1
ATOM 5900 C CA . ALA A 1 763 ? 29.253 3.194 -35.329 1.00 93.00 763 ALA A CA 1
ATOM 5901 C C . ALA A 1 763 ? 29.212 1.938 -36.217 1.00 93.00 763 ALA A C 1
ATOM 5903 O O . ALA A 1 763 ? 28.700 2.006 -37.333 1.00 93.00 763 ALA A O 1
ATOM 5904 N N . ASP A 1 764 ? 29.717 0.798 -35.731 1.00 92.69 764 ASP A N 1
ATOM 5905 C CA . ASP A 1 764 ? 29.669 -0.483 -36.452 1.00 92.69 764 ASP A CA 1
ATOM 5906 C C . ASP A 1 764 ? 28.343 -1.251 -36.259 1.00 92.69 764 ASP A C 1
ATOM 5908 O O . ASP A 1 764 ? 27.993 -2.108 -37.076 1.00 92.69 764 ASP A O 1
ATOM 5912 N N . GLY A 1 765 ? 27.558 -0.890 -35.238 1.00 90.06 765 GLY A N 1
ATOM 5913 C CA . GLY A 1 765 ? 26.270 -1.505 -34.916 1.00 90.06 765 GLY A CA 1
ATOM 5914 C C . GLY A 1 765 ? 26.364 -2.769 -34.064 1.00 90.06 765 GLY A C 1
ATOM 5915 O O . GLY A 1 765 ? 25.385 -3.494 -33.972 1.00 90.06 765 GLY A O 1
ATOM 5916 N N . THR A 1 766 ? 27.512 -3.056 -33.446 1.00 93.38 766 THR A N 1
ATOM 5917 C CA . THR A 1 766 ? 27.656 -4.171 -32.496 1.00 93.38 766 THR A CA 1
ATOM 5918 C C . THR A 1 766 ? 27.028 -3.884 -31.133 1.00 93.38 766 THR A C 1
ATOM 5920 O O . THR A 1 766 ? 26.881 -4.809 -30.336 1.00 93.38 766 THR A O 1
ATOM 5923 N N . VAL A 1 767 ? 26.720 -2.619 -30.825 1.00 95.06 767 VAL A N 1
ATOM 5924 C CA . VAL A 1 767 ? 25.976 -2.195 -29.630 1.00 95.06 767 VAL A CA 1
ATOM 5925 C C . VAL A 1 767 ? 24.533 -1.883 -30.022 1.00 95.06 767 VAL A C 1
ATOM 5927 O O . VAL A 1 767 ? 24.290 -0.921 -30.756 1.00 95.06 767 VAL A O 1
ATOM 5930 N N . ASP A 1 768 ? 23.591 -2.655 -29.481 1.00 95.56 768 ASP A N 1
ATOM 5931 C CA . ASP A 1 768 ? 22.158 -2.525 -29.769 1.00 95.56 768 ASP A CA 1
ATOM 5932 C C . ASP A 1 768 ? 21.510 -1.431 -28.916 1.00 95.56 768 ASP A C 1
ATOM 5934 O O . ASP A 1 768 ? 20.760 -0.593 -29.414 1.00 95.56 768 ASP A O 1
ATOM 5938 N N . VAL A 1 769 ? 21.824 -1.400 -27.616 1.00 96.88 769 VAL A N 1
ATOM 5939 C CA . VAL A 1 769 ? 21.235 -0.450 -26.664 1.00 96.88 769 VAL A CA 1
ATOM 5940 C C . VAL A 1 769 ? 22.338 0.324 -25.957 1.00 96.88 769 VAL A C 1
ATOM 5942 O O . VAL A 1 769 ? 23.194 -0.260 -25.288 1.00 96.88 769 VAL A O 1
ATOM 5945 N N . VAL A 1 770 ? 22.285 1.656 -26.047 1.00 96.31 770 VAL A N 1
ATOM 5946 C CA . VAL A 1 770 ? 23.162 2.543 -25.277 1.00 96.31 770 VAL A CA 1
ATOM 5947 C C . VAL A 1 770 ? 22.386 3.411 -24.303 1.00 96.31 770 VAL A C 1
ATOM 5949 O O . VAL A 1 770 ? 21.437 4.104 -24.663 1.00 96.31 770 VAL A O 1
ATOM 5952 N N . ILE A 1 771 ? 22.840 3.420 -23.055 1.00 95.81 771 ILE A N 1
ATOM 5953 C CA . ILE A 1 771 ? 22.288 4.255 -21.989 1.00 95.81 771 ILE A CA 1
ATOM 5954 C C . ILE A 1 771 ? 23.322 5.316 -21.655 1.00 95.81 771 ILE A C 1
ATOM 5956 O O . ILE A 1 771 ? 24.456 4.994 -21.315 1.00 95.81 771 ILE A O 1
ATOM 5960 N N . GLY A 1 772 ? 22.988 6.596 -21.754 1.00 92.69 772 GLY A N 1
ATOM 5961 C CA . GLY A 1 772 ? 24.009 7.619 -21.584 1.00 92.69 772 GLY A CA 1
ATOM 5962 C C . GLY A 1 772 ? 23.492 8.984 -21.200 1.00 92.69 772 GLY A C 1
ATOM 5963 O O . GLY A 1 772 ? 22.323 9.334 -21.360 1.00 92.69 772 GLY A O 1
ATOM 5964 N N . THR A 1 773 ? 24.414 9.780 -20.670 1.00 89.88 773 THR A N 1
ATOM 5965 C CA . THR A 1 773 ? 24.129 11.169 -20.313 1.00 89.88 773 THR A CA 1
ATOM 5966 C C . THR A 1 773 ? 24.157 12.061 -21.556 1.00 89.88 773 THR A C 1
ATOM 5968 O O . THR A 1 773 ? 24.253 11.595 -22.692 1.00 89.88 773 THR A O 1
ATOM 5971 N N . HIS A 1 774 ? 24.157 13.380 -21.359 1.00 84.44 774 HIS A N 1
ATOM 5972 C CA . HIS A 1 774 ? 24.333 14.368 -22.427 1.00 84.44 774 HIS A CA 1
ATOM 5973 C C . HIS A 1 774 ? 25.541 14.122 -23.358 1.00 84.44 774 HIS A C 1
ATOM 5975 O O . HIS A 1 774 ? 25.570 14.682 -24.453 1.00 84.44 774 HIS A O 1
ATOM 5981 N N . ARG A 1 775 ? 26.510 13.273 -22.976 1.00 85.38 775 ARG A N 1
ATOM 5982 C CA . ARG A 1 775 ? 27.587 12.806 -23.866 1.00 85.38 775 ARG A CA 1
ATOM 5983 C C . ARG A 1 775 ? 27.062 12.171 -25.159 1.00 85.38 775 ARG A C 1
ATOM 5985 O O . ARG A 1 775 ? 27.676 12.385 -26.197 1.00 85.38 775 ARG A O 1
ATOM 5992 N N . LEU A 1 776 ? 25.913 11.487 -25.132 1.00 87.38 776 LEU A N 1
ATOM 5993 C CA . LEU A 1 776 ? 25.289 10.910 -26.334 1.00 87.38 776 LEU A CA 1
ATOM 5994 C C . LEU A 1 776 ? 24.845 11.960 -27.364 1.00 87.38 776 LEU A C 1
ATOM 5996 O O . LEU A 1 776 ? 24.690 11.647 -28.538 1.00 87.38 776 LEU A O 1
ATOM 6000 N N . LEU A 1 777 ? 24.651 13.214 -26.945 1.00 85.19 777 LEU A N 1
ATOM 6001 C CA . LEU A 1 777 ? 24.220 14.305 -27.826 1.00 85.19 777 LEU A CA 1
ATOM 6002 C C . LEU A 1 777 ? 25.392 15.048 -28.484 1.00 85.19 777 LEU A C 1
ATOM 6004 O O . LEU A 1 777 ? 25.168 15.984 -29.257 1.00 85.19 777 LEU A O 1
ATOM 6008 N N . GLN A 1 778 ? 26.634 14.676 -28.169 1.00 85.56 778 GLN A N 1
ATOM 6009 C CA . GLN A 1 778 ? 27.819 15.278 -28.771 1.00 85.56 778 GLN A CA 1
ATOM 6010 C C . GLN A 1 778 ? 27.915 14.906 -30.256 1.00 85.56 778 GLN A C 1
ATOM 6012 O O . GLN A 1 778 ? 27.547 13.809 -30.664 1.00 85.56 778 GLN A O 1
ATOM 6017 N N . LYS A 1 779 ? 28.445 15.819 -31.081 1.00 77.25 779 LYS A N 1
ATOM 6018 C CA . LYS A 1 779 ? 28.574 15.611 -32.538 1.00 77.25 779 LYS A CA 1
ATOM 6019 C C . LYS A 1 779 ? 29.456 14.414 -32.918 1.00 77.25 779 LYS A C 1
ATOM 6021 O O . LYS A 1 779 ? 29.372 13.946 -34.042 1.00 77.25 779 LYS A O 1
ATOM 6026 N N . THR A 1 780 ? 30.302 13.958 -32.000 1.00 80.12 780 THR A N 1
ATOM 6027 C CA . THR A 1 780 ? 31.227 12.833 -32.181 1.00 80.12 780 THR A CA 1
ATOM 6028 C C . THR A 1 780 ? 30.549 11.468 -32.097 1.00 80.12 780 THR A C 1
ATOM 6030 O O . THR A 1 780 ? 31.191 10.468 -32.393 1.00 80.12 780 THR A O 1
ATOM 6033 N N . VAL A 1 781 ? 29.291 11.400 -31.653 1.00 87.06 781 VAL A N 1
ATOM 6034 C CA . VAL A 1 781 ? 28.555 10.140 -31.536 1.00 87.06 781 VAL A CA 1
ATOM 6035 C C . VAL A 1 781 ? 27.826 9.869 -32.847 1.00 87.06 781 VAL A C 1
ATOM 6037 O O . VAL A 1 781 ? 26.961 10.649 -33.253 1.00 87.06 781 VAL A O 1
ATOM 6040 N N . MET A 1 782 ? 28.189 8.770 -33.506 1.00 89.19 782 MET A N 1
ATOM 6041 C CA . MET A 1 782 ? 27.561 8.296 -34.738 1.00 89.19 782 MET A CA 1
ATOM 6042 C C . MET A 1 782 ? 26.890 6.952 -34.471 1.00 89.19 782 MET A C 1
ATOM 6044 O O . MET A 1 782 ? 27.518 6.045 -33.935 1.00 89.19 782 MET A O 1
ATOM 6048 N N . PHE A 1 783 ? 25.616 6.858 -34.837 1.00 91.69 783 PHE A N 1
ATOM 6049 C CA . PHE A 1 783 ? 24.846 5.618 -34.821 1.00 91.69 783 PHE A CA 1
ATOM 6050 C C . PHE A 1 783 ? 24.812 5.048 -36.234 1.00 91.69 783 PHE A C 1
ATOM 6052 O O . PHE A 1 783 ? 24.709 5.819 -37.193 1.00 91.69 783 PHE A O 1
ATOM 6059 N N . ARG A 1 784 ? 24.859 3.722 -36.356 1.00 93.00 784 ARG A N 1
ATOM 6060 C CA . ARG A 1 784 ? 24.647 3.028 -37.626 1.00 93.00 784 ARG A CA 1
ATOM 6061 C C . ARG A 1 784 ? 23.191 3.135 -38.073 1.00 93.00 784 ARG A C 1
ATOM 6063 O O . ARG A 1 784 ? 22.938 3.528 -39.207 1.00 93.00 784 ARG A O 1
ATOM 6070 N N . ASP A 1 785 ? 22.253 2.807 -37.185 1.00 91.88 785 ASP A N 1
ATOM 6071 C CA . ASP A 1 785 ? 20.816 2.790 -37.490 1.00 91.88 785 ASP A CA 1
ATOM 6072 C C . ASP A 1 785 ? 19.976 2.980 -36.216 1.00 91.88 785 ASP A C 1
ATOM 6074 O O . ASP A 1 785 ? 19.530 2.025 -35.580 1.00 91.88 785 ASP A O 1
ATOM 6078 N N . LEU A 1 786 ? 19.810 4.237 -35.793 1.00 93.62 786 LEU A N 1
ATOM 6079 C CA . LEU A 1 786 ? 19.041 4.591 -34.596 1.00 93.62 786 LEU A CA 1
ATOM 6080 C C . LEU A 1 786 ? 17.535 4.567 -34.894 1.00 93.62 786 LEU A C 1
ATOM 6082 O O . LEU A 1 786 ? 17.042 5.435 -35.615 1.00 93.62 786 LEU A O 1
ATOM 6086 N N . GLY A 1 787 ? 16.807 3.630 -34.281 1.00 92.38 787 GLY A N 1
ATOM 6087 C CA . GLY A 1 787 ? 15.355 3.496 -34.446 1.00 92.38 787 GLY A CA 1
ATOM 6088 C C . GLY A 1 787 ? 14.525 4.082 -33.305 1.00 92.38 787 GLY A C 1
ATOM 6089 O O . GLY A 1 787 ? 13.426 4.565 -33.556 1.00 92.38 787 GLY A O 1
ATOM 6090 N N . LEU A 1 788 ? 15.046 4.100 -32.071 1.00 95.75 788 LEU A N 1
ATOM 6091 C CA . LEU A 1 788 ? 14.304 4.566 -30.893 1.00 95.75 788 LEU A CA 1
ATOM 6092 C C . LEU A 1 788 ? 15.167 5.441 -29.973 1.00 95.75 788 LEU A C 1
ATOM 6094 O O . LEU A 1 788 ? 16.280 5.075 -29.591 1.00 95.75 788 LEU A O 1
ATOM 6098 N N . LEU A 1 789 ? 14.617 6.585 -29.561 1.00 95.19 789 LEU A N 1
ATOM 6099 C CA . LEU A 1 789 ? 15.189 7.483 -28.559 1.00 95.19 789 LEU A CA 1
ATOM 6100 C C . LEU A 1 789 ? 14.273 7.566 -27.331 1.00 95.19 789 LEU A C 1
ATOM 6102 O O . LEU A 1 789 ? 13.197 8.163 -27.373 1.00 95.19 789 LEU A O 1
ATOM 6106 N N . VAL A 1 790 ? 14.735 7.038 -26.203 1.00 95.19 790 VAL A N 1
ATOM 6107 C CA . VAL A 1 790 ? 14.068 7.177 -24.905 1.00 95.19 790 VAL A CA 1
ATOM 6108 C C . VAL A 1 790 ? 14.687 8.351 -24.151 1.00 95.19 790 VAL A C 1
ATOM 6110 O O . VAL A 1 790 ? 15.907 8.458 -24.056 1.00 95.19 790 VAL A O 1
ATOM 6113 N N . ILE A 1 791 ? 13.866 9.248 -23.605 1.00 91.56 791 ILE A N 1
ATOM 6114 C CA . ILE A 1 791 ? 14.317 10.420 -22.844 1.00 91.56 791 ILE A CA 1
ATOM 6115 C C . ILE A 1 791 ? 13.686 10.378 -21.460 1.00 91.56 791 ILE A C 1
ATOM 6117 O O . ILE A 1 791 ? 12.473 10.546 -21.337 1.00 91.56 791 ILE A O 1
ATOM 6121 N N . ASP A 1 792 ? 14.505 10.222 -20.426 1.00 87.56 792 ASP A N 1
ATOM 6122 C CA . ASP A 1 792 ? 14.052 10.278 -19.038 1.00 87.56 792 ASP A CA 1
ATOM 6123 C C . ASP A 1 792 ? 14.294 11.674 -18.446 1.00 87.56 792 ASP A C 1
ATOM 6125 O O . ASP A 1 792 ? 15.360 12.267 -18.616 1.00 87.56 792 ASP A O 1
ATOM 6129 N N . GLU A 1 793 ? 13.285 12.230 -17.778 1.00 78.25 793 GLU A N 1
ATOM 6130 C CA . GLU A 1 793 ? 13.310 13.556 -17.149 1.00 78.25 793 GLU A CA 1
ATOM 6131 C C . GLU A 1 793 ? 13.788 14.707 -18.068 1.00 78.25 793 GLU A C 1
ATOM 6133 O O . GLU A 1 793 ? 14.666 15.507 -17.719 1.00 78.25 793 GLU A O 1
ATOM 6138 N N . GLU A 1 794 ? 13.138 14.859 -19.237 1.00 77.06 794 GLU A N 1
ATOM 6139 C CA . GLU A 1 794 ? 13.442 15.872 -20.280 1.00 77.06 794 GLU A CA 1
ATOM 6140 C C . GLU A 1 794 ? 13.638 17.304 -19.721 1.00 77.06 794 GLU A C 1
ATOM 6142 O O . GLU A 1 794 ? 14.410 18.113 -20.256 1.00 77.06 794 GLU A O 1
ATOM 6147 N N . HIS A 1 795 ? 12.961 17.647 -18.621 1.00 67.75 795 HIS A N 1
ATOM 6148 C CA . HIS A 1 795 ? 13.017 18.976 -18.021 1.00 67.75 795 HIS A CA 1
ATOM 6149 C C . HIS A 1 795 ? 14.425 19.379 -17.548 1.00 67.75 795 HIS A C 1
ATOM 6151 O O . HIS A 1 795 ? 14.746 20.569 -17.627 1.00 67.75 795 HIS A O 1
ATOM 6157 N N . ARG A 1 796 ? 15.282 18.422 -17.157 1.00 70.00 796 ARG A N 1
ATOM 6158 C CA . ARG A 1 796 ? 16.628 18.689 -16.610 1.00 70.00 796 ARG A CA 1
ATOM 6159 C C . ARG A 1 796 ? 17.714 18.931 -17.666 1.00 70.00 796 ARG A C 1
ATOM 6161 O O . ARG A 1 796 ? 18.810 19.359 -17.315 1.00 70.00 796 ARG A O 1
ATOM 6168 N N . PHE A 1 797 ? 17.429 18.738 -18.956 1.00 72.81 797 PHE A N 1
ATOM 6169 C CA . PHE A 1 797 ? 18.403 19.002 -20.022 1.00 72.81 797 PHE A CA 1
ATOM 6170 C C . PHE A 1 797 ? 18.527 20.497 -20.360 1.00 72.81 797 PHE A C 1
ATOM 6172 O O . PHE A 1 797 ? 17.533 21.231 -20.433 1.00 72.81 797 PHE A O 1
ATOM 6179 N N . GLY A 1 798 ? 19.763 20.942 -20.612 1.00 73.31 798 GLY A N 1
ATOM 6180 C CA . GLY A 1 798 ? 20.080 22.305 -21.048 1.00 73.31 798 GLY A CA 1
ATOM 6181 C C . GLY A 1 798 ? 19.537 22.655 -22.440 1.00 73.31 798 GLY A C 1
ATOM 6182 O O . GLY A 1 798 ? 19.109 21.790 -23.204 1.00 73.31 798 GLY A O 1
ATOM 6183 N N . VAL A 1 799 ? 19.568 23.946 -22.788 1.00 69.62 799 VAL A N 1
ATOM 6184 C CA . VAL A 1 799 ? 18.984 24.473 -24.040 1.00 69.62 799 VAL A CA 1
ATOM 6185 C C . VAL A 1 799 ? 19.641 23.861 -25.284 1.00 69.62 799 VAL A C 1
ATOM 6187 O O . VAL A 1 799 ? 18.936 23.393 -26.173 1.00 69.62 799 VAL A O 1
ATOM 6190 N N . ALA A 1 800 ? 20.975 23.777 -25.319 1.00 70.94 800 ALA A N 1
ATOM 6191 C CA . ALA A 1 800 ? 21.706 23.188 -26.445 1.00 70.94 800 ALA A CA 1
ATOM 6192 C C . ALA A 1 800 ? 21.375 21.697 -26.654 1.00 70.94 800 ALA A C 1
ATOM 6194 O O . ALA A 1 800 ? 21.203 21.245 -27.784 1.00 70.94 800 ALA A O 1
ATOM 6195 N N . HIS A 1 801 ? 21.215 20.942 -25.561 1.00 77.88 801 HIS A N 1
ATOM 6196 C CA . HIS A 1 801 ? 20.808 19.535 -25.608 1.00 77.88 801 HIS A CA 1
ATOM 6197 C C . HIS A 1 801 ? 19.392 19.384 -26.181 1.00 77.88 801 HIS A C 1
ATOM 6199 O O . HIS A 1 801 ? 19.157 18.531 -27.033 1.00 77.88 801 HIS A O 1
ATOM 6205 N N . LYS A 1 802 ? 18.462 20.256 -25.772 1.00 76.06 802 LYS A N 1
ATOM 6206 C CA . LYS A 1 802 ? 17.076 20.262 -26.263 1.00 76.06 802 LYS A CA 1
ATOM 6207 C C . LYS A 1 802 ? 16.981 20.557 -27.761 1.00 76.06 802 LYS A C 1
ATOM 6209 O O . LYS A 1 802 ? 16.168 19.936 -28.438 1.00 76.06 802 LYS A O 1
ATOM 6214 N N . GLU A 1 803 ? 17.823 21.435 -28.299 1.00 75.88 803 GLU A N 1
ATOM 6215 C CA . GLU A 1 803 ? 17.882 21.672 -29.749 1.00 75.88 803 GLU A CA 1
ATOM 6216 C C . GLU A 1 803 ? 18.379 20.443 -30.522 1.00 75.88 803 GLU A C 1
ATOM 6218 O O . GLU A 1 803 ? 17.806 20.091 -31.553 1.00 75.88 803 GLU A O 1
ATOM 6223 N N . ARG A 1 804 ? 19.380 19.722 -30.001 1.00 79.75 804 ARG A N 1
ATOM 6224 C CA . ARG A 1 804 ? 19.837 18.469 -30.621 1.00 79.75 804 ARG A CA 1
ATOM 6225 C C . ARG A 1 804 ? 18.761 17.381 -30.579 1.00 79.75 804 ARG A C 1
ATOM 6227 O O . ARG A 1 804 ? 18.523 16.724 -31.588 1.00 79.75 804 ARG A O 1
ATOM 6234 N N . ILE A 1 805 ? 18.062 17.246 -29.452 1.00 81.19 805 ILE A N 1
ATOM 6235 C CA . ILE A 1 805 ? 16.919 16.333 -29.306 1.00 81.19 805 ILE A CA 1
ATOM 6236 C C . ILE A 1 805 ? 15.825 16.664 -30.330 1.00 81.19 805 ILE A C 1
ATOM 6238 O O . ILE A 1 805 ? 15.307 15.760 -30.977 1.00 81.19 805 ILE A O 1
ATOM 6242 N N . LYS A 1 806 ? 15.493 17.948 -30.537 1.00 77.94 806 LYS A N 1
ATOM 6243 C CA . LYS A 1 806 ? 14.508 18.369 -31.552 1.00 77.94 806 LYS A CA 1
ATOM 6244 C C . LYS A 1 806 ? 14.891 17.951 -32.972 1.00 77.94 806 LYS A C 1
ATOM 6246 O O . LYS A 1 806 ? 14.002 17.714 -33.781 1.00 77.94 806 LYS A O 1
ATOM 6251 N N . GLN A 1 807 ? 16.184 17.897 -33.291 1.00 79.06 807 GLN A N 1
ATOM 6252 C CA . GLN A 1 807 ? 16.648 17.432 -34.601 1.00 79.06 807 GLN A CA 1
ATOM 6253 C C . GLN A 1 807 ? 16.428 15.925 -34.764 1.00 79.06 807 GLN A C 1
ATOM 6255 O O . GLN A 1 807 ? 15.885 15.516 -35.784 1.00 79.06 807 GLN A O 1
ATOM 6260 N N . LEU A 1 808 ? 16.780 15.127 -33.750 1.00 80.00 808 LEU A N 1
ATOM 6261 C CA . LEU A 1 808 ? 16.571 13.671 -33.746 1.00 80.00 808 LEU A CA 1
ATOM 6262 C C . LEU A 1 808 ? 15.077 13.304 -33.759 1.00 80.00 808 LEU A C 1
ATOM 6264 O O . LEU A 1 808 ? 14.667 12.401 -34.481 1.00 80.00 808 LEU A O 1
ATOM 6268 N N . LYS A 1 809 ? 14.245 14.092 -33.062 1.00 80.19 809 LYS A N 1
ATOM 6269 C CA . LYS A 1 809 ? 12.773 14.002 -33.065 1.00 80.19 809 LYS A CA 1
ATOM 6270 C C . LYS A 1 809 ? 12.137 14.166 -34.453 1.00 80.19 809 LYS A C 1
ATOM 6272 O O . LYS A 1 809 ? 10.924 14.063 -34.552 1.00 80.19 809 LYS A O 1
ATOM 6277 N N . LYS A 1 810 ? 12.860 14.493 -35.524 1.00 79.00 810 LYS A N 1
ATOM 6278 C CA . LYS A 1 810 ? 12.240 14.601 -36.857 1.00 79.00 810 LYS A CA 1
ATOM 6279 C C . LYS A 1 810 ? 12.096 13.253 -37.557 1.00 79.00 810 LYS A C 1
ATOM 6281 O O . LYS A 1 810 ? 11.162 13.099 -38.330 1.00 79.00 810 LYS A O 1
ATOM 6286 N N . THR A 1 811 ? 13.011 12.323 -37.300 1.00 79.62 811 THR A N 1
ATOM 6287 C CA . THR A 1 811 ? 13.172 11.096 -38.098 1.00 79.62 811 THR A CA 1
ATOM 6288 C C . THR A 1 811 ? 13.121 9.815 -37.271 1.00 79.62 811 THR A C 1
ATOM 6290 O O . THR A 1 811 ? 12.971 8.750 -37.847 1.00 79.62 811 THR A O 1
ATOM 6293 N N . VAL A 1 812 ? 13.264 9.910 -35.947 1.00 88.88 812 VAL A N 1
ATOM 6294 C CA . VAL A 1 812 ? 13.350 8.762 -35.031 1.00 88.88 812 VAL A CA 1
ATOM 6295 C C . VAL A 1 812 ? 12.134 8.743 -34.106 1.00 88.88 812 VAL A C 1
ATOM 6297 O O . VAL A 1 812 ? 11.619 9.806 -33.730 1.00 88.88 812 VAL A O 1
ATOM 6300 N N . ASP A 1 813 ? 11.710 7.547 -33.706 1.00 92.50 813 ASP A N 1
ATOM 6301 C CA . ASP A 1 813 ? 10.694 7.352 -32.676 1.00 92.50 813 ASP A CA 1
ATOM 6302 C C . ASP A 1 813 ? 11.202 7.831 -31.320 1.00 92.50 813 ASP A C 1
ATOM 6304 O O . ASP A 1 813 ? 12.320 7.522 -30.905 1.00 92.50 813 ASP A O 1
ATOM 6308 N N . VAL A 1 814 ? 10.390 8.622 -30.618 1.00 92.00 814 VAL A N 1
ATOM 6309 C CA . VAL A 1 814 ? 10.770 9.231 -29.344 1.00 92.00 814 VAL A CA 1
ATOM 6310 C C . VAL A 1 814 ? 9.755 8.924 -28.257 1.00 92.00 814 VAL A C 1
ATOM 6312 O O . VAL A 1 814 ? 8.579 9.274 -28.359 1.00 92.00 814 VAL A O 1
ATOM 6315 N N . LEU A 1 815 ? 10.253 8.341 -27.170 1.00 93.44 815 LEU A N 1
ATOM 6316 C CA . LEU A 1 815 ? 9.503 8.058 -25.953 1.00 93.44 815 LEU A CA 1
ATOM 6317 C C . LEU A 1 815 ? 10.036 8.932 -24.816 1.00 93.44 815 LEU A C 1
ATOM 6319 O O . LEU A 1 815 ? 11.197 8.825 -24.429 1.00 93.44 815 LEU A O 1
ATOM 6323 N N . THR A 1 816 ? 9.209 9.824 -24.275 1.00 89.81 816 THR A N 1
ATOM 6324 C CA . THR A 1 816 ? 9.592 10.686 -23.144 1.00 89.81 816 THR A CA 1
ATOM 6325 C C . THR A 1 816 ? 8.961 10.186 -21.847 1.00 89.81 816 THR A C 1
ATOM 6327 O O . THR A 1 816 ? 7.739 10.109 -21.758 1.00 89.81 816 THR A O 1
ATOM 6330 N N . LEU A 1 817 ? 9.772 9.914 -20.826 1.00 87.38 817 LEU A N 1
ATOM 6331 C CA . LEU A 1 817 ? 9.324 9.517 -19.490 1.00 87.38 817 LEU A CA 1
ATOM 6332 C C . LEU A 1 817 ? 9.392 10.714 -18.536 1.00 87.38 817 LEU A C 1
ATOM 6334 O O . LEU A 1 817 ? 10.376 11.459 -18.522 1.00 87.38 817 LEU A O 1
ATOM 6338 N N . THR A 1 818 ? 8.352 10.924 -17.727 1.00 78.19 818 THR A N 1
ATOM 6339 C CA . THR A 1 818 ? 8.379 11.985 -16.709 1.00 78.19 818 THR A CA 1
ATOM 6340 C C . THR A 1 818 ? 7.544 11.660 -15.475 1.00 78.19 818 THR A C 1
ATOM 6342 O O . THR A 1 818 ? 6.492 11.028 -15.573 1.00 78.19 818 THR A O 1
ATOM 6345 N N . ALA A 1 819 ? 8.031 12.081 -14.302 1.00 66.00 819 ALA A N 1
ATOM 6346 C CA . ALA A 1 819 ? 7.309 11.946 -13.039 1.00 66.00 819 ALA A CA 1
ATOM 6347 C C . ALA A 1 819 ? 6.180 12.973 -12.873 1.00 66.00 819 ALA A C 1
ATOM 6349 O O . ALA A 1 819 ? 5.104 12.640 -12.393 1.00 66.00 819 ALA A O 1
ATOM 6350 N N . THR A 1 820 ? 6.417 14.221 -13.285 1.00 55.25 820 THR A N 1
ATOM 6351 C CA . THR A 1 820 ? 5.438 15.304 -13.181 1.00 55.25 820 THR A CA 1
ATOM 6352 C C . THR A 1 820 ? 5.196 15.927 -14.550 1.00 55.25 820 THR A C 1
ATOM 6354 O O . THR A 1 820 ? 6.138 16.351 -15.231 1.00 55.25 820 THR A O 1
ATOM 6357 N N . PRO A 1 821 ? 3.937 16.031 -14.996 1.00 53.41 821 PRO A N 1
ATOM 6358 C CA . PRO A 1 821 ? 3.672 16.591 -16.302 1.00 53.41 821 PRO A CA 1
ATOM 6359 C C . PRO A 1 821 ? 3.943 18.097 -16.273 1.00 53.41 821 PRO A C 1
ATOM 6361 O O . PRO A 1 821 ? 3.294 18.864 -15.563 1.00 53.41 821 PRO A O 1
ATOM 6364 N N . ILE A 1 822 ? 4.899 18.557 -17.083 1.00 54.41 822 ILE A N 1
ATOM 6365 C CA . ILE A 1 822 ? 5.194 19.988 -17.213 1.00 54.41 822 ILE A CA 1
ATOM 6366 C C . ILE A 1 822 ? 3.917 20.695 -17.715 1.00 54.41 822 ILE A C 1
ATOM 6368 O O . ILE A 1 822 ? 3.402 20.312 -18.771 1.00 54.41 822 ILE A O 1
ATOM 6372 N N . PRO A 1 823 ? 3.426 21.775 -17.072 1.00 43.88 823 PRO A N 1
ATOM 6373 C CA . PRO A 1 823 ? 2.140 22.398 -17.415 1.00 43.88 823 PRO A CA 1
ATOM 6374 C C . PRO A 1 823 ? 1.991 22.810 -18.886 1.00 43.88 823 PRO A C 1
ATOM 6376 O O . PRO A 1 823 ? 0.890 22.849 -19.428 1.00 43.88 823 PRO A O 1
ATOM 6379 N N . ARG A 1 824 ? 3.102 23.145 -19.550 1.00 48.25 824 ARG A N 1
ATOM 6380 C CA . ARG A 1 824 ? 3.132 23.472 -20.983 1.00 48.25 824 ARG A CA 1
ATOM 6381 C C . ARG A 1 824 ? 2.994 22.227 -21.861 1.00 48.25 824 ARG A C 1
ATOM 6383 O O . ARG A 1 824 ? 2.347 22.299 -22.894 1.00 48.25 824 ARG A O 1
ATOM 6390 N N . THR A 1 825 ? 3.573 21.112 -21.444 1.00 46.69 825 THR A N 1
ATOM 6391 C CA . THR A 1 825 ? 3.547 19.827 -22.143 1.00 46.69 825 THR A CA 1
ATOM 6392 C C . THR A 1 825 ? 2.172 19.167 -22.041 1.00 46.69 825 THR A C 1
ATOM 6394 O O . THR A 1 825 ? 1.609 18.756 -23.050 1.00 46.69 825 THR A O 1
ATOM 6397 N N . LEU A 1 826 ? 1.564 19.210 -20.856 1.00 46.94 826 LEU A N 1
ATOM 6398 C CA . LEU A 1 826 ? 0.197 18.744 -20.601 1.00 46.94 826 LEU A CA 1
ATOM 6399 C C . LEU A 1 826 ? -0.850 19.541 -21.408 1.00 46.94 826 LEU A C 1
ATOM 6401 O O . LEU A 1 826 ? -1.829 18.996 -21.908 1.00 46.94 826 LEU A O 1
ATOM 6405 N N . GLN A 1 827 ? -0.613 20.838 -21.630 1.00 44.25 827 GLN A N 1
ATOM 6406 C CA . GLN A 1 827 ? -1.456 21.661 -22.507 1.00 44.25 827 GLN A CA 1
ATOM 6407 C C . GLN A 1 827 ? -1.383 21.272 -23.989 1.00 44.25 827 GLN A C 1
ATOM 6409 O O . GLN A 1 827 ? -2.371 21.476 -24.694 1.00 44.25 827 GLN A O 1
ATOM 6414 N N . LEU A 1 828 ? -0.242 20.757 -24.459 1.00 51.62 828 LEU A N 1
ATOM 6415 C CA . LEU A 1 828 ? -0.059 20.316 -25.846 1.00 51.62 828 LEU A CA 1
ATOM 6416 C C . LEU A 1 828 ? -0.689 18.953 -26.094 1.00 51.62 828 LEU A C 1
ATOM 6418 O O . LEU A 1 828 ? -1.339 18.782 -27.123 1.00 51.62 828 LEU A O 1
ATOM 6422 N N . ALA A 1 829 ? -0.590 18.055 -25.114 1.00 51.34 829 ALA A N 1
ATOM 6423 C CA . ALA A 1 829 ? -1.333 16.805 -25.122 1.00 51.34 829 ALA A CA 1
ATOM 6424 C C . ALA A 1 829 ? -2.846 17.055 -25.210 1.00 51.34 829 ALA A C 1
ATOM 6426 O O . ALA A 1 829 ? -3.515 16.573 -26.117 1.00 51.34 829 ALA A O 1
ATOM 6427 N N . PHE A 1 830 ? -3.378 17.959 -24.379 1.00 42.66 830 PHE A N 1
ATOM 6428 C CA . PHE A 1 830 ? -4.796 18.342 -24.437 1.00 42.66 830 PHE A CA 1
ATOM 6429 C C . PHE A 1 830 ? -5.231 19.083 -25.709 1.00 42.66 830 PHE A C 1
ATOM 6431 O O . PHE A 1 830 ? -6.428 19.281 -25.916 1.00 42.66 830 PHE A O 1
ATOM 6438 N N . ALA A 1 831 ? -4.292 19.553 -26.529 1.00 48.34 831 ALA A N 1
ATOM 6439 C CA . ALA A 1 831 ? -4.584 20.149 -27.828 1.00 48.34 831 ALA A CA 1
ATOM 6440 C C . ALA A 1 831 ? -4.519 19.123 -28.976 1.00 48.34 831 ALA A C 1
ATOM 6442 O O . ALA A 1 831 ? -4.719 19.523 -30.122 1.00 48.34 831 ALA A O 1
ATOM 6443 N N . GLY A 1 832 ? -4.228 17.847 -28.680 1.00 52.59 832 GLY A N 1
ATOM 6444 C CA . GLY A 1 832 ? -4.037 16.781 -29.668 1.00 52.59 832 GLY A CA 1
ATOM 6445 C C . GLY A 1 832 ? -2.738 16.907 -30.468 1.00 52.59 832 GLY A C 1
ATOM 6446 O O . GLY A 1 832 ? -2.624 16.327 -31.537 1.00 52.59 832 GLY A O 1
ATOM 6447 N N . LEU A 1 833 ? -1.778 17.712 -29.996 1.00 56.84 833 LEU A N 1
ATOM 6448 C CA . LEU A 1 833 ? -0.511 17.967 -30.695 1.00 56.84 833 LEU A CA 1
ATOM 6449 C C . LEU A 1 833 ? 0.618 17.019 -30.258 1.00 56.84 833 LEU A C 1
ATOM 6451 O O . LEU A 1 833 ? 1.694 17.055 -30.853 1.00 56.84 833 LEU A O 1
ATOM 6455 N N . ARG A 1 834 ? 0.406 16.235 -29.193 1.00 64.50 834 ARG A N 1
ATOM 6456 C CA . ARG A 1 834 ? 1.359 15.257 -28.652 1.00 64.50 834 ARG A CA 1
ATOM 6457 C C . ARG A 1 834 ? 0.600 14.138 -27.943 1.00 64.50 834 ARG A C 1
ATOM 6459 O O . ARG A 1 834 ? -0.300 14.441 -27.163 1.00 64.50 834 ARG A O 1
ATOM 6466 N N . ASP A 1 835 ? 0.975 12.890 -28.184 1.00 75.50 835 ASP A N 1
ATOM 6467 C CA . ASP A 1 835 ? 0.307 11.741 -27.574 1.00 75.50 835 ASP A CA 1
ATOM 6468 C C . ASP A 1 835 ? 0.790 11.551 -26.124 1.00 75.50 835 ASP A C 1
ATOM 6470 O O . ASP A 1 835 ? 1.979 11.699 -25.816 1.00 75.50 835 ASP A O 1
ATOM 6474 N N . LEU A 1 836 ? -0.145 11.296 -25.204 1.00 79.56 836 LEU A N 1
ATOM 6475 C CA . LEU A 1 836 ? 0.104 11.208 -23.763 1.00 79.56 836 LEU A CA 1
ATOM 6476 C C . LEU A 1 836 ? -0.574 9.963 -23.193 1.00 79.56 836 LEU A C 1
ATOM 6478 O O . LEU A 1 836 ? -1.797 9.866 -23.242 1.00 79.56 836 LEU A O 1
ATOM 6482 N N . SER A 1 837 ? 0.215 9.093 -22.569 1.00 79.56 837 SER A N 1
ATOM 6483 C CA . SER A 1 837 ? -0.280 8.036 -21.683 1.00 79.56 837 SER A CA 1
ATOM 6484 C C . SER A 1 837 ? -0.020 8.445 -20.234 1.00 79.56 837 SER A C 1
ATOM 6486 O O . SER A 1 837 ? 1.074 8.911 -19.898 1.00 79.56 837 SER A O 1
ATOM 6488 N N . VAL A 1 838 ? -1.027 8.292 -19.377 1.00 76.25 838 VAL A N 1
ATOM 6489 C CA . VAL A 1 838 ? -0.927 8.572 -17.940 1.00 76.25 838 VAL A CA 1
ATOM 6490 C C . VAL A 1 838 ? -1.007 7.252 -17.185 1.00 76.25 838 VAL A C 1
ATOM 6492 O O . VAL A 1 838 ? -1.913 6.469 -17.432 1.00 76.25 838 VAL A O 1
ATOM 6495 N N . ILE A 1 839 ? -0.058 7.027 -16.281 1.00 73.25 839 ILE A N 1
ATOM 6496 C CA . ILE A 1 839 ? -0.017 5.908 -15.345 1.00 73.25 839 ILE A CA 1
ATOM 6497 C C . ILE A 1 839 ? -0.302 6.475 -13.958 1.00 73.25 839 ILE A C 1
ATOM 6499 O O . ILE A 1 839 ? 0.580 7.104 -13.367 1.00 73.25 839 ILE A O 1
ATOM 6503 N N . ASP A 1 840 ? -1.527 6.284 -13.470 1.00 65.00 840 ASP A N 1
ATOM 6504 C CA . ASP A 1 840 ? -1.989 6.804 -12.175 1.00 65.00 840 ASP A CA 1
ATOM 6505 C C . ASP A 1 840 ? -2.154 5.690 -11.134 1.00 65.00 840 ASP A C 1
ATOM 6507 O O . ASP A 1 840 ? -2.015 5.908 -9.935 1.00 65.00 840 ASP A O 1
ATOM 6511 N N . THR A 1 841 ? -2.373 4.458 -11.589 1.00 59.25 841 THR A N 1
ATOM 6512 C CA . THR A 1 841 ? -2.502 3.294 -10.714 1.00 59.25 841 THR A CA 1
ATOM 6513 C C . THR A 1 841 ? -1.136 2.910 -10.111 1.00 59.25 841 THR A C 1
ATOM 6515 O O . THR A 1 841 ? -0.237 2.511 -10.866 1.00 59.25 841 THR A O 1
ATOM 6518 N N . PRO A 1 842 ? -0.944 2.975 -8.774 1.00 58.16 842 PRO A N 1
ATOM 6519 C CA . PRO A 1 842 ? 0.300 2.555 -8.134 1.00 58.16 842 PRO A CA 1
ATOM 6520 C C . PRO A 1 842 ? 0.529 1.036 -8.234 1.00 58.16 842 PRO A C 1
ATOM 6522 O O . PRO A 1 842 ? -0.429 0.261 -8.211 1.00 58.16 842 PRO A O 1
ATOM 6525 N N . PRO A 1 843 ? 1.794 0.573 -8.259 1.00 55.78 843 PRO A N 1
ATOM 6526 C CA . PRO A 1 843 ? 2.119 -0.838 -8.057 1.00 55.78 843 PRO A CA 1
ATOM 6527 C C . PRO A 1 843 ? 1.763 -1.307 -6.638 1.00 55.78 843 PRO A C 1
ATOM 6529 O O . PRO A 1 843 ? 1.906 -0.555 -5.673 1.00 55.78 843 PRO A O 1
ATOM 6532 N N . ALA A 1 844 ? 1.359 -2.571 -6.502 1.00 51.34 844 ALA A N 1
ATOM 6533 C CA . ALA A 1 844 ? 0.731 -3.107 -5.291 1.00 51.34 844 ALA A CA 1
ATOM 6534 C C . ALA A 1 844 ? 1.628 -3.228 -4.040 1.00 51.34 844 ALA A C 1
ATOM 6536 O O . ALA A 1 844 ? 1.109 -3.300 -2.928 1.00 51.34 844 ALA A O 1
ATOM 6537 N N . ASP A 1 845 ? 2.954 -3.221 -4.195 1.00 48.47 845 ASP A N 1
ATOM 6538 C CA . ASP A 1 845 ? 3.898 -3.312 -3.068 1.00 48.47 845 ASP A CA 1
ATOM 6539 C C . ASP A 1 845 ? 4.186 -1.963 -2.399 1.00 48.47 845 ASP A C 1
ATOM 6541 O O . ASP A 1 845 ? 4.913 -1.892 -1.403 1.00 48.47 845 ASP A O 1
ATOM 6545 N N . ARG A 1 846 ? 3.634 -0.870 -2.938 1.00 55.41 846 ARG A N 1
ATOM 6546 C CA . ARG A 1 846 ? 3.927 0.466 -2.438 1.00 55.41 846 ARG A CA 1
ATOM 6547 C C . ARG A 1 846 ? 2.962 0.842 -1.322 1.00 55.41 846 ARG A C 1
ATOM 6549 O O . ARG A 1 846 ? 1.770 1.023 -1.539 1.00 55.41 846 ARG A O 1
ATOM 6556 N N . LEU A 1 847 ? 3.499 0.987 -0.114 1.00 55.91 847 LEU A N 1
ATOM 6557 C CA . LEU A 1 847 ? 2.758 1.501 1.034 1.00 55.91 847 LEU A CA 1
ATOM 6558 C C . LEU A 1 847 ? 2.772 3.036 1.037 1.00 55.91 847 LEU A C 1
ATOM 6560 O O . LEU A 1 847 ? 3.770 3.659 0.668 1.00 55.91 847 LEU A O 1
ATOM 6564 N N . ALA A 1 848 ? 1.675 3.641 1.494 1.00 61.59 848 ALA A N 1
ATOM 6565 C CA . ALA A 1 848 ? 1.587 5.078 1.730 1.00 61.59 848 ALA A CA 1
ATOM 6566 C C . ALA A 1 848 ? 2.712 5.564 2.665 1.00 61.59 848 ALA A C 1
ATOM 6568 O O . ALA A 1 848 ? 3.041 4.917 3.667 1.00 61.59 848 ALA A O 1
ATOM 6569 N N . ILE A 1 849 ? 3.306 6.712 2.329 1.00 73.44 849 ILE A N 1
ATOM 6570 C CA . ILE A 1 849 ? 4.385 7.329 3.108 1.00 73.44 849 ILE A CA 1
ATOM 6571 C C . ILE A 1 849 ? 3.747 8.109 4.257 1.00 73.44 849 ILE A C 1
ATOM 6573 O O . ILE A 1 849 ? 3.029 9.083 4.020 1.00 73.44 849 ILE A O 1
ATOM 6577 N N . ARG A 1 850 ? 4.032 7.721 5.504 1.00 74.00 850 ARG A N 1
ATOM 6578 C CA . ARG A 1 850 ? 3.526 8.448 6.676 1.00 74.00 850 ARG A CA 1
ATOM 6579 C C . ARG A 1 850 ? 4.254 9.777 6.805 1.00 74.00 850 ARG A C 1
ATOM 6581 O O . ARG A 1 850 ? 5.459 9.797 7.035 1.00 74.00 850 ARG A O 1
ATOM 6588 N N . THR A 1 851 ? 3.518 10.873 6.655 1.00 81.12 851 THR A N 1
ATOM 6589 C CA . THR A 1 851 ? 4.067 12.230 6.729 1.00 81.12 851 THR A CA 1
ATOM 6590 C C . THR A 1 851 ? 3.673 12.870 8.055 1.00 81.12 851 THR A C 1
ATOM 6592 O O . THR A 1 851 ? 2.491 12.931 8.377 1.00 81.12 851 THR A O 1
ATOM 6595 N N . GLN A 1 852 ? 4.651 13.344 8.824 1.00 78.69 852 GLN A N 1
ATOM 6596 C CA . GLN A 1 852 ? 4.431 14.077 10.068 1.00 78.69 852 GLN A CA 1
ATOM 6597 C C . GLN A 1 852 ? 4.974 15.490 9.920 1.00 78.69 852 GLN A C 1
ATOM 6599 O O . GLN A 1 852 ? 6.135 15.668 9.559 1.00 78.69 852 GLN A O 1
ATOM 6604 N N . VAL A 1 853 ? 4.161 16.488 10.251 1.00 82.69 853 VAL A N 1
ATOM 6605 C CA . VAL A 1 853 ? 4.619 17.867 10.420 1.00 82.69 853 VAL A CA 1
ATOM 6606 C C . VAL A 1 853 ? 4.779 18.126 11.912 1.00 82.69 853 VAL A C 1
ATOM 6608 O O . VAL A 1 853 ? 3.865 17.865 12.690 1.00 82.69 853 VAL A O 1
ATOM 6611 N N . GLY A 1 854 ? 5.948 18.600 12.335 1.00 79.88 854 GLY A N 1
ATOM 6612 C CA . GLY A 1 854 ? 6.237 18.786 13.755 1.00 79.88 854 GLY A CA 1
ATOM 6613 C C . GLY A 1 854 ? 7.292 19.846 14.024 1.00 79.88 854 GLY A C 1
ATOM 6614 O O . GLY A 1 854 ? 7.980 20.321 13.117 1.00 79.88 854 GLY A O 1
ATOM 6615 N N . ARG A 1 855 ? 7.429 20.227 15.296 1.00 82.69 855 ARG A N 1
ATOM 6616 C CA . ARG A 1 855 ? 8.497 21.133 15.723 1.00 82.69 855 ARG A CA 1
ATOM 6617 C C . ARG A 1 855 ? 9.861 20.461 15.541 1.00 82.69 855 ARG A C 1
ATOM 6619 O O . ARG A 1 855 ? 9.988 19.252 15.716 1.00 82.69 855 ARG A O 1
ATOM 6626 N N . TYR A 1 856 ? 10.881 21.251 15.217 1.00 86.25 856 TYR A N 1
ATOM 6627 C CA . TYR A 1 856 ? 12.269 20.804 15.262 1.00 86.25 856 TYR A CA 1
ATOM 6628 C C . TYR A 1 856 ? 12.584 20.219 16.647 1.00 86.25 856 TYR A C 1
ATOM 6630 O O . TYR A 1 856 ? 12.443 20.911 17.657 1.00 86.25 856 TYR A O 1
ATOM 6638 N N . SER A 1 857 ? 12.997 18.953 16.676 1.00 85.12 857 SER A N 1
ATOM 6639 C CA . SER A 1 857 ? 13.400 18.230 17.881 1.00 85.12 857 SER A CA 1
ATOM 6640 C C . SER A 1 857 ? 14.553 17.287 17.545 1.00 85.12 857 SER A C 1
ATOM 6642 O O . SER A 1 857 ? 14.446 16.464 16.631 1.00 85.12 857 SER A O 1
ATOM 6644 N N . GLU A 1 858 ? 15.657 17.419 18.284 1.00 87.19 858 GLU A N 1
ATOM 6645 C CA . GLU A 1 858 ? 16.820 16.532 18.165 1.00 87.19 858 GLU A CA 1
ATOM 6646 C C . GLU A 1 858 ? 16.482 15.104 18.619 1.00 87.19 858 GLU A C 1
ATOM 6648 O O . GLU A 1 858 ? 16.946 14.144 18.009 1.00 87.19 858 GLU A O 1
ATOM 6653 N N . GLU A 1 859 ? 15.602 14.952 19.612 1.00 79.75 859 GLU A N 1
ATOM 6654 C CA . GLU A 1 859 ? 15.136 13.648 20.102 1.00 79.75 859 GLU A CA 1
ATOM 6655 C C . GLU A 1 859 ? 14.364 12.885 19.023 1.00 79.75 859 GLU A C 1
ATOM 6657 O O . GLU A 1 859 ? 14.673 11.730 18.743 1.00 79.75 859 GLU A O 1
ATOM 6662 N N . VAL A 1 860 ? 13.418 13.553 18.349 1.00 77.31 860 VAL A N 1
ATOM 6663 C CA . VAL A 1 860 ? 12.638 12.948 17.253 1.00 77.31 860 VAL A CA 1
ATOM 6664 C C . VAL A 1 860 ? 13.547 12.579 16.081 1.00 77.31 860 VAL A C 1
ATOM 6666 O O . VAL A 1 860 ? 13.359 11.542 15.449 1.00 77.31 860 VAL A O 1
ATOM 6669 N N . MET A 1 861 ? 14.550 13.412 15.788 1.00 86.69 861 MET A N 1
ATOM 6670 C CA . MET A 1 861 ? 15.536 13.131 14.745 1.00 86.69 861 MET A CA 1
ATOM 6671 C C . MET A 1 861 ? 16.367 11.888 15.079 1.00 86.69 861 MET A C 1
ATOM 6673 O O . MET A 1 861 ? 16.521 11.015 14.226 1.00 86.69 861 MET A O 1
ATOM 6677 N N . ARG A 1 862 ? 16.851 11.786 16.323 1.00 86.88 862 ARG A N 1
ATOM 6678 C CA . ARG A 1 862 ? 17.589 10.622 16.822 1.00 86.88 862 ARG A CA 1
ATOM 6679 C C . ARG A 1 862 ? 16.740 9.356 16.765 1.00 86.88 862 ARG A C 1
ATOM 6681 O O . ARG A 1 862 ? 17.193 8.351 16.226 1.00 86.88 862 ARG A O 1
ATOM 6688 N N . GLU A 1 863 ? 15.512 9.410 17.275 1.00 76.75 863 GLU A N 1
ATOM 6689 C CA . GLU A 1 863 ? 14.578 8.280 17.270 1.00 76.75 863 GLU A CA 1
ATOM 6690 C C . GLU A 1 863 ? 14.297 7.801 15.840 1.00 76.75 863 GLU A C 1
ATOM 6692 O O . GLU A 1 863 ? 14.416 6.611 15.555 1.00 76.75 863 GLU A O 1
ATOM 6697 N N . ALA A 1 864 ? 14.010 8.725 14.916 1.00 79.56 864 ALA A N 1
ATOM 6698 C CA . ALA A 1 864 ? 13.752 8.404 13.514 1.00 79.56 864 ALA A CA 1
ATOM 6699 C C . ALA A 1 864 ? 14.960 7.746 12.824 1.00 79.56 864 ALA A C 1
ATOM 6701 O O . ALA A 1 864 ? 14.781 6.792 12.065 1.00 79.56 864 ALA A O 1
ATOM 6702 N N . ILE A 1 865 ? 16.182 8.223 13.096 1.00 86.06 865 ILE A N 1
ATOM 6703 C CA . ILE A 1 865 ? 17.407 7.651 12.520 1.00 86.06 865 ILE A CA 1
ATOM 6704 C C . ILE A 1 865 ? 17.691 6.264 13.100 1.00 86.06 865 ILE A C 1
ATOM 6706 O O . ILE A 1 865 ? 17.869 5.311 12.344 1.00 86.06 865 ILE A O 1
ATOM 6710 N N . LEU A 1 866 ? 17.678 6.119 14.427 1.00 78.75 866 LEU A N 1
ATOM 6711 C CA . LEU A 1 866 ? 17.943 4.833 15.076 1.00 78.75 866 LEU A CA 1
ATOM 6712 C C . LEU A 1 866 ? 16.896 3.784 14.703 1.00 78.75 866 LEU A C 1
ATOM 6714 O O . LEU A 1 866 ? 17.242 2.629 14.460 1.00 78.75 866 LEU A O 1
ATOM 6718 N N . ARG A 1 867 ? 15.625 4.181 14.595 1.00 77.94 867 ARG A N 1
ATOM 6719 C CA . ARG A 1 867 ? 14.548 3.319 14.101 1.00 77.94 867 ARG A CA 1
ATOM 6720 C C . ARG A 1 867 ? 14.863 2.769 12.712 1.00 77.94 867 ARG A C 1
ATOM 6722 O O . ARG A 1 867 ? 14.669 1.579 12.473 1.00 77.94 867 ARG A O 1
ATOM 6729 N N . GLU A 1 868 ? 15.332 3.622 11.803 1.00 79.44 868 GLU A N 1
ATOM 6730 C CA . GLU A 1 868 ? 15.710 3.215 10.449 1.00 79.44 868 GLU A CA 1
ATOM 6731 C C . GLU A 1 868 ? 16.887 2.237 10.446 1.00 79.44 868 GLU A C 1
ATOM 6733 O O . GLU A 1 868 ? 16.880 1.236 9.732 1.00 79.44 868 GLU A O 1
ATOM 6738 N N . MET A 1 869 ? 17.889 2.504 11.274 1.00 81.56 869 MET A N 1
ATOM 6739 C CA . MET A 1 869 ? 19.083 1.671 11.349 1.00 81.56 869 MET A CA 1
ATOM 6740 C C . MET A 1 869 ? 18.785 0.298 11.955 1.00 81.56 869 MET A C 1
ATOM 6742 O O . MET A 1 869 ? 19.253 -0.711 11.433 1.00 81.56 869 MET A O 1
ATOM 6746 N N . ARG A 1 870 ? 17.934 0.221 12.991 1.00 71.62 870 ARG A N 1
ATOM 6747 C CA . ARG A 1 870 ? 17.495 -1.059 13.586 1.00 71.62 870 ARG A CA 1
ATOM 6748 C C . ARG A 1 870 ? 16.795 -1.967 12.573 1.00 71.62 870 ARG A C 1
ATOM 6750 O O . ARG A 1 870 ? 16.877 -3.185 12.691 1.00 71.62 870 ARG A O 1
ATOM 6757 N N . ARG A 1 871 ? 16.133 -1.394 11.559 1.00 72.00 871 ARG A N 1
ATOM 6758 C CA . ARG A 1 871 ? 15.524 -2.151 10.448 1.00 72.00 871 ARG A CA 1
ATOM 6759 C C . ARG A 1 871 ? 16.466 -2.403 9.263 1.00 72.00 871 ARG A C 1
ATOM 6761 O O . ARG A 1 871 ? 16.009 -2.913 8.241 1.00 72.00 871 ARG A O 1
ATOM 6768 N N . GLY A 1 872 ? 17.749 -2.053 9.382 1.00 72.44 872 GLY A N 1
ATOM 6769 C CA . GLY A 1 872 ? 18.754 -2.188 8.322 1.00 72.44 872 GLY A CA 1
ATOM 6770 C C . GLY A 1 872 ? 18.541 -1.239 7.136 1.00 72.44 872 GLY A C 1
ATOM 6771 O O . GLY A 1 872 ? 18.966 -1.543 6.020 1.00 72.44 872 GLY A O 1
ATOM 6772 N N . GLY A 1 873 ? 17.821 -0.135 7.351 1.00 81.69 873 GLY A N 1
ATOM 6773 C CA . GLY A 1 873 ? 17.535 0.884 6.345 1.00 81.69 873 GLY A CA 1
ATOM 6774 C C . GLY A 1 873 ? 18.490 2.076 6.409 1.00 81.69 873 GLY A C 1
ATOM 6775 O O . GLY A 1 873 ? 19.389 2.140 7.243 1.00 81.69 873 GLY A O 1
ATOM 6776 N N . GLN A 1 874 ? 18.269 3.049 5.525 1.00 89.81 874 GLN A N 1
ATOM 6777 C CA . GLN A 1 874 ? 19.062 4.278 5.422 1.00 89.81 874 GLN A CA 1
ATOM 6778 C C . GLN A 1 874 ? 18.170 5.528 5.471 1.00 89.81 874 GLN A C 1
ATOM 6780 O O . GLN A 1 874 ? 16.981 5.481 5.141 1.00 89.81 874 GLN A O 1
ATOM 6785 N N . VAL A 1 875 ? 18.734 6.673 5.856 1.00 92.50 875 VAL A N 1
ATOM 6786 C CA . VAL A 1 875 ? 17.978 7.917 6.076 1.00 92.50 875 VAL A CA 1
ATOM 6787 C C . VAL A 1 875 ? 18.447 9.025 5.143 1.00 92.50 875 VAL A C 1
ATOM 6789 O O . VAL A 1 875 ? 19.641 9.308 5.030 1.00 92.50 875 VAL A O 1
ATOM 6792 N N . PHE A 1 876 ? 17.497 9.725 4.524 1.00 94.56 876 PHE A N 1
ATOM 6793 C CA . PHE A 1 876 ? 17.760 11.028 3.916 1.00 94.56 876 PHE A CA 1
ATOM 6794 C C . PHE A 1 876 ? 17.510 12.136 4.934 1.00 94.56 876 PHE A C 1
ATOM 6796 O O . PHE A 1 876 ? 16.399 12.251 5.448 1.00 94.56 876 PHE A O 1
ATOM 6803 N N . LEU A 1 877 ? 18.495 13.003 5.172 1.00 94.75 877 LEU A N 1
ATOM 6804 C CA . LEU A 1 877 ? 18.290 14.226 5.944 1.00 94.75 877 LEU A CA 1
ATOM 6805 C C . LEU A 1 877 ? 18.505 15.448 5.059 1.00 94.75 877 LEU A C 1
ATOM 6807 O O . LEU A 1 877 ? 19.616 15.724 4.612 1.00 94.75 877 LEU A O 1
ATOM 6811 N N . VAL A 1 878 ? 17.432 16.193 4.806 1.00 94.31 878 VAL A N 1
ATOM 6812 C CA . VAL A 1 878 ? 17.440 17.362 3.930 1.00 94.31 878 VAL A CA 1
ATOM 6813 C C . VAL A 1 878 ? 17.624 18.628 4.757 1.00 94.31 878 VAL A C 1
ATOM 6815 O O . VAL A 1 878 ? 16.744 19.025 5.519 1.00 94.31 878 VAL A O 1
ATOM 6818 N N . HIS A 1 879 ? 18.750 19.306 4.551 1.00 93.06 879 HIS A N 1
ATOM 6819 C CA . HIS A 1 879 ? 19.035 20.633 5.083 1.00 93.06 879 HIS A CA 1
ATOM 6820 C C . HIS A 1 879 ? 19.390 21.575 3.927 1.00 93.06 879 HIS A C 1
ATOM 6822 O O . HIS A 1 879 ? 20.513 21.596 3.423 1.00 93.06 879 HIS A O 1
ATOM 6828 N N . ASN A 1 880 ? 18.417 22.365 3.464 1.00 88.75 880 ASN A N 1
ATOM 6829 C CA . ASN A 1 880 ? 18.536 23.149 2.230 1.00 88.75 880 ASN A CA 1
ATOM 6830 C C . ASN A 1 880 ? 19.304 24.483 2.399 1.00 88.75 880 ASN A C 1
ATOM 6832 O O . ASN A 1 880 ? 18.856 25.529 1.926 1.00 88.75 880 ASN A O 1
ATOM 6836 N N . ARG A 1 881 ? 20.460 24.459 3.075 1.00 88.94 881 ARG A N 1
ATOM 6837 C CA . ARG A 1 881 ? 21.344 25.623 3.251 1.00 88.94 881 ARG A CA 1
ATOM 6838 C C . ARG A 1 881 ? 22.801 25.185 3.419 1.00 88.94 881 ARG A C 1
ATOM 6840 O O . ARG A 1 881 ? 23.178 24.641 4.449 1.00 88.94 881 ARG A O 1
ATOM 6847 N N . VAL A 1 882 ? 23.628 25.427 2.399 1.00 88.69 882 VAL A N 1
ATOM 6848 C CA . VAL A 1 882 ? 25.020 24.931 2.361 1.00 88.69 882 VAL A CA 1
ATOM 6849 C C . VAL A 1 882 ? 25.886 25.561 3.452 1.00 88.69 882 VAL A C 1
ATOM 6851 O O . VAL A 1 882 ? 26.724 24.882 4.025 1.00 88.69 882 VAL A O 1
ATOM 6854 N N . GLN A 1 883 ? 25.651 26.829 3.800 1.00 88.56 883 GLN A N 1
ATOM 6855 C CA . GLN A 1 883 ? 26.448 27.537 4.809 1.00 88.56 883 GLN A CA 1
ATOM 6856 C C . GLN A 1 883 ? 26.344 26.905 6.205 1.00 88.56 883 GLN A C 1
ATOM 6858 O O . GLN A 1 883 ? 27.278 26.998 6.988 1.00 88.56 883 GLN A O 1
ATOM 6863 N N . THR A 1 884 ? 25.211 26.273 6.518 1.00 91.75 884 THR A N 1
ATOM 6864 C CA . THR A 1 884 ? 24.916 25.703 7.842 1.00 91.75 884 THR A CA 1
ATOM 6865 C C . THR A 1 884 ? 24.885 24.175 7.841 1.00 91.75 884 THR A C 1
ATOM 6867 O O . THR A 1 884 ? 24.631 23.569 8.878 1.00 91.75 884 THR A O 1
ATOM 6870 N N . ILE A 1 885 ? 25.166 23.531 6.701 1.00 92.25 885 ILE A N 1
ATOM 6871 C CA . ILE A 1 885 ? 25.130 22.066 6.594 1.00 92.25 885 ILE A CA 1
ATOM 6872 C C . ILE A 1 885 ? 26.240 21.400 7.421 1.00 92.25 885 ILE A C 1
ATOM 6874 O O . ILE A 1 885 ? 26.020 20.319 7.952 1.00 92.25 885 ILE A O 1
ATOM 6878 N N . GLY A 1 886 ? 27.391 22.063 7.589 1.00 90.50 886 GLY A N 1
ATOM 6879 C CA . GLY A 1 886 ? 28.477 21.589 8.456 1.00 90.50 886 GLY A CA 1
ATOM 6880 C C . GLY A 1 886 ? 28.050 21.505 9.923 1.00 90.50 886 GLY A C 1
ATOM 6881 O O . GLY A 1 886 ? 28.173 20.451 10.533 1.00 90.50 886 GLY A O 1
ATOM 6882 N N . ALA A 1 887 ? 27.420 22.560 10.447 1.00 91.56 887 ALA A N 1
ATOM 6883 C CA . ALA A 1 887 ? 26.891 22.573 11.815 1.00 91.56 887 ALA A CA 1
ATOM 6884 C C . ALA A 1 887 ? 25.799 21.507 12.041 1.00 91.56 887 ALA A C 1
ATOM 6886 O O . ALA A 1 887 ? 25.693 20.918 13.117 1.00 91.56 887 ALA A O 1
ATOM 6887 N N . MET A 1 888 ? 24.986 21.218 11.017 1.00 93.06 888 MET A N 1
ATOM 6888 C CA . MET A 1 888 ? 24.024 20.112 11.071 1.00 93.06 888 MET A CA 1
ATOM 6889 C C . MET A 1 888 ? 24.729 18.747 11.109 1.00 93.06 888 MET A C 1
ATOM 6891 O O . MET A 1 888 ? 24.282 17.863 11.829 1.00 93.06 888 MET A O 1
ATOM 6895 N N . ALA A 1 889 ? 25.845 18.573 10.394 1.00 92.50 889 ALA A N 1
ATOM 6896 C CA . ALA A 1 889 ? 26.647 17.350 10.466 1.00 92.50 889 ALA A CA 1
ATOM 6897 C C . ALA A 1 889 ? 27.242 17.138 11.868 1.00 92.50 889 ALA A C 1
ATOM 6899 O O . ALA A 1 889 ? 27.163 16.036 12.401 1.00 92.50 889 ALA A O 1
ATOM 6900 N N . GLU A 1 890 ? 27.765 18.198 12.491 1.00 92.81 890 GLU A N 1
ATOM 6901 C CA . GLU A 1 890 ? 28.257 18.166 13.878 1.00 92.81 890 GLU A CA 1
ATOM 6902 C C . GLU A 1 890 ? 27.139 17.833 14.873 1.00 92.81 890 GLU A C 1
ATOM 6904 O O . GLU A 1 890 ? 27.331 17.045 15.798 1.00 92.81 890 GLU A O 1
ATOM 6909 N N . THR A 1 891 ? 25.943 18.386 14.653 1.00 91.88 891 THR A N 1
ATOM 6910 C CA . THR A 1 891 ? 24.753 18.061 15.451 1.00 91.88 891 THR A CA 1
ATOM 6911 C C . THR A 1 891 ? 24.422 16.574 15.342 1.00 91.88 891 THR A C 1
ATOM 6913 O O . THR A 1 891 ? 24.258 15.921 16.367 1.00 91.88 891 THR A O 1
ATOM 6916 N N . LEU A 1 892 ? 24.395 16.017 14.126 1.00 92.62 892 LEU A N 1
ATOM 6917 C CA . LEU A 1 892 ? 24.132 14.592 13.896 1.00 92.62 892 LEU A CA 1
ATOM 6918 C C . LEU A 1 892 ? 25.180 13.686 14.540 1.00 92.62 892 LEU A C 1
ATOM 6920 O O . LEU A 1 892 ? 24.803 12.704 15.170 1.00 92.62 892 LEU A O 1
ATOM 6924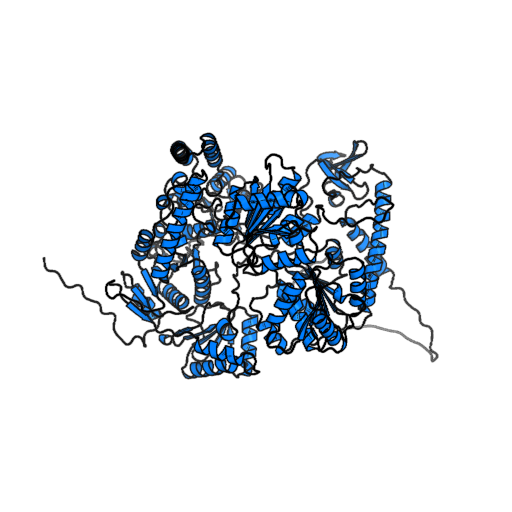 N N . ALA A 1 893 ? 26.461 14.046 14.449 1.00 91.44 893 ALA A N 1
ATOM 6925 C CA . ALA A 1 893 ? 27.540 13.303 15.096 1.00 91.44 893 ALA A CA 1
ATOM 6926 C C . ALA A 1 893 ? 27.390 13.261 16.629 1.00 91.44 893 ALA A C 1
ATOM 6928 O O . ALA A 1 893 ? 27.789 12.287 17.259 1.00 91.44 893 ALA A O 1
ATOM 6929 N N . ARG A 1 894 ? 26.790 14.300 17.229 1.00 94.44 894 ARG A N 1
ATOM 6930 C CA . ARG A 1 894 ? 26.483 14.344 18.664 1.00 94.44 894 ARG A CA 1
ATOM 6931 C C . ARG A 1 894 ? 25.256 13.507 19.028 1.00 94.44 894 ARG A C 1
ATOM 6933 O O . ARG A 1 894 ? 25.283 12.819 20.042 1.00 94.44 894 ARG A O 1
ATOM 6940 N N . ILE A 1 895 ? 24.171 13.604 18.255 1.00 92.00 895 ILE A N 1
ATOM 6941 C CA . ILE A 1 895 ? 22.888 12.981 18.627 1.00 92.00 895 ILE A CA 1
ATOM 6942 C C . ILE A 1 895 ? 22.787 11.509 18.212 1.00 92.00 895 ILE A C 1
ATOM 6944 O O . ILE A 1 895 ? 22.082 10.748 18.872 1.00 92.00 895 ILE A O 1
ATOM 6948 N N . VAL A 1 896 ? 23.479 11.095 17.146 1.00 91.88 896 VAL A N 1
ATOM 6949 C CA . VAL A 1 896 ? 23.526 9.701 16.679 1.00 91.88 896 VAL A CA 1
ATOM 6950 C C . VAL A 1 896 ? 24.979 9.293 16.384 1.00 91.88 896 VAL A C 1
ATOM 6952 O O . VAL A 1 896 ? 25.350 9.153 15.215 1.00 91.88 896 VAL A O 1
ATOM 6955 N N . PRO A 1 897 ? 25.834 9.123 17.412 1.00 88.31 897 PRO A N 1
ATOM 6956 C CA . PRO A 1 897 ? 27.225 8.694 17.223 1.00 88.31 897 PRO A CA 1
ATOM 6957 C C . PRO A 1 897 ? 27.350 7.299 16.590 1.00 88.31 897 PRO A C 1
ATOM 6959 O O . PRO A 1 897 ? 28.400 6.955 16.054 1.00 88.31 897 PRO A O 1
ATOM 6962 N N . GLU A 1 898 ? 26.288 6.496 16.639 1.00 88.25 898 GLU A N 1
ATOM 6963 C CA . GLU A 1 898 ? 26.222 5.153 16.070 1.00 88.25 898 GLU A CA 1
ATOM 6964 C C . GLU A 1 898 ? 26.102 5.160 14.532 1.00 88.25 898 GLU A C 1
ATOM 6966 O O . GLU A 1 898 ? 26.342 4.132 13.902 1.00 88.25 898 GLU A O 1
ATOM 6971 N N . ALA A 1 899 ? 25.716 6.290 13.923 1.00 90.19 899 ALA A N 1
ATOM 6972 C CA . ALA A 1 899 ? 25.416 6.392 12.496 1.00 90.19 899 ALA A CA 1
ATOM 6973 C C . ALA A 1 899 ? 26.592 6.925 11.668 1.00 90.19 899 ALA A C 1
ATOM 6975 O O . ALA A 1 899 ? 27.190 7.957 11.981 1.00 90.19 899 ALA A O 1
ATOM 6976 N N . VAL A 1 900 ? 26.852 6.302 10.517 1.00 92.56 900 VAL A N 1
ATOM 6977 C CA . VAL A 1 900 ? 27.797 6.828 9.527 1.00 92.56 900 VAL A CA 1
ATOM 6978 C C . VAL A 1 900 ? 27.106 7.896 8.677 1.00 92.56 900 VAL A C 1
ATOM 6980 O O . VAL A 1 900 ? 26.308 7.599 7.784 1.00 92.56 900 VAL A O 1
ATOM 6983 N N . VAL A 1 901 ? 27.424 9.165 8.944 1.00 93.44 901 VAL A N 1
ATOM 6984 C CA . VAL A 1 901 ? 26.837 10.323 8.250 1.00 93.44 901 VAL A CA 1
ATOM 6985 C C . VAL A 1 901 ? 27.730 10.787 7.097 1.00 93.44 901 VAL A C 1
ATOM 6987 O O . VAL A 1 901 ? 28.904 11.100 7.284 1.00 93.44 901 VAL A O 1
ATOM 6990 N N . VAL A 1 902 ? 27.158 10.919 5.897 1.00 93.69 902 VAL A N 1
ATOM 6991 C CA . VAL A 1 902 ? 27.835 11.486 4.718 1.00 93.69 902 VAL A CA 1
ATOM 6992 C C . VAL A 1 902 ? 27.141 12.766 4.268 1.00 93.69 902 VAL A C 1
ATOM 6994 O O . VAL A 1 902 ? 25.921 12.816 4.134 1.00 93.69 902 VAL A O 1
ATOM 6997 N N . VAL A 1 903 ? 27.932 13.805 3.983 1.00 93.06 903 VAL A N 1
ATOM 6998 C CA . VAL A 1 903 ? 27.428 15.113 3.536 1.00 93.06 903 VAL A CA 1
ATOM 6999 C C . VAL A 1 903 ? 27.524 15.255 2.016 1.00 93.06 903 VAL A C 1
ATOM 7001 O O . VAL A 1 903 ? 28.602 15.071 1.445 1.00 93.06 903 VAL A O 1
ATOM 7004 N N . ALA A 1 904 ? 26.425 15.641 1.364 1.00 89.69 904 ALA A N 1
ATOM 7005 C CA . ALA A 1 904 ? 26.336 15.843 -0.083 1.00 89.69 904 ALA A CA 1
ATOM 7006 C C . ALA A 1 904 ? 25.586 17.143 -0.444 1.00 89.69 904 ALA A C 1
ATOM 7008 O O . ALA A 1 904 ? 24.380 17.269 -0.237 1.00 89.69 904 ALA A O 1
ATOM 7009 N N . HIS A 1 905 ? 26.284 18.121 -1.030 1.00 89.00 905 HIS A N 1
ATOM 7010 C CA . HIS A 1 905 ? 25.692 19.390 -1.474 1.00 89.00 905 HIS A CA 1
ATOM 7011 C C . HIS A 1 905 ? 26.263 19.863 -2.821 1.00 89.00 905 HIS A C 1
ATOM 7013 O O . HIS A 1 905 ? 27.278 19.375 -3.301 1.00 89.00 905 HIS A O 1
ATOM 7019 N N . GLY A 1 906 ? 25.612 20.848 -3.445 1.00 81.56 906 GLY A N 1
ATOM 7020 C CA . GLY A 1 906 ? 25.774 21.143 -4.881 1.00 81.56 906 GLY A CA 1
ATOM 7021 C C . GLY A 1 906 ? 26.950 22.051 -5.205 1.00 81.56 906 GLY A C 1
ATOM 7022 O O . GLY A 1 906 ? 27.197 22.346 -6.364 1.00 81.56 906 GLY A O 1
ATOM 7023 N N . GLN A 1 907 ? 27.644 22.510 -4.166 1.00 84.00 907 GLN A N 1
ATOM 7024 C CA . GLN A 1 907 ? 28.915 23.222 -4.287 1.00 84.00 907 GLN A CA 1
ATOM 7025 C C . GLN A 1 907 ? 30.108 22.258 -4.240 1.00 84.00 907 GLN A C 1
ATOM 7027 O O . GLN A 1 907 ? 31.229 22.690 -4.483 1.00 84.00 907 GLN A O 1
ATOM 7032 N N . LEU A 1 908 ? 29.886 20.973 -3.928 1.00 84.94 908 LEU A N 1
ATOM 7033 C CA . LEU A 1 908 ? 30.933 19.967 -4.059 1.00 84.94 908 LEU A CA 1
ATOM 7034 C C . LEU A 1 908 ? 31.305 19.802 -5.538 1.00 84.94 908 LEU A C 1
ATOM 7036 O O . LEU A 1 908 ? 30.423 19.884 -6.401 1.00 84.94 908 LEU A O 1
ATOM 7040 N N . PRO A 1 909 ? 32.577 19.505 -5.846 1.00 85.38 909 PRO A N 1
ATOM 7041 C CA . PRO A 1 909 ? 32.968 19.080 -7.182 1.00 85.38 909 PRO A CA 1
ATOM 7042 C C . PRO A 1 909 ? 32.080 17.921 -7.657 1.00 85.38 909 PRO A C 1
ATOM 7044 O O . PRO A 1 909 ? 31.847 16.974 -6.904 1.00 85.38 909 PRO A O 1
ATOM 7047 N N . GLU A 1 910 ? 31.607 17.964 -8.909 1.00 73.62 910 GLU A N 1
ATOM 7048 C CA . GLU A 1 910 ? 30.630 16.989 -9.435 1.00 73.62 910 GLU A CA 1
ATOM 7049 C C . GLU A 1 910 ? 31.079 15.534 -9.219 1.00 73.62 910 GLU A C 1
ATOM 7051 O O . GLU A 1 910 ? 30.280 14.703 -8.798 1.00 73.62 910 GLU A O 1
ATOM 7056 N N . ARG A 1 911 ? 32.376 15.248 -9.407 1.00 78.44 911 ARG A N 1
ATOM 7057 C CA . ARG A 1 911 ? 32.972 13.914 -9.207 1.00 78.44 911 ARG A CA 1
ATOM 7058 C C . ARG A 1 911 ? 32.920 13.442 -7.750 1.00 78.44 911 ARG A C 1
ATOM 7060 O O . ARG A 1 911 ? 32.804 12.247 -7.491 1.00 78.44 911 ARG A O 1
ATOM 7067 N N . GLU A 1 912 ? 33.035 14.362 -6.798 1.00 83.12 912 GLU A N 1
ATOM 7068 C CA . GLU A 1 912 ? 33.000 14.051 -5.370 1.00 83.12 912 GLU A CA 1
ATOM 7069 C C . GLU A 1 912 ? 31.564 13.840 -4.880 1.00 83.12 912 GLU A C 1
ATOM 7071 O O . GLU A 1 912 ? 31.291 12.859 -4.188 1.00 83.12 912 GLU A O 1
ATOM 7076 N N . LEU A 1 913 ? 30.639 14.713 -5.294 1.00 82.62 913 LEU A N 1
ATOM 7077 C CA . LEU A 1 913 ? 29.205 14.576 -5.027 1.00 82.62 913 LEU A CA 1
ATOM 7078 C C . LEU A 1 913 ? 28.678 13.218 -5.511 1.00 82.62 913 LEU A C 1
ATOM 7080 O O . LEU A 1 913 ? 27.995 12.502 -4.778 1.00 82.62 913 LEU A O 1
ATOM 7084 N N . GLU A 1 914 ? 29.048 12.857 -6.736 1.00 76.75 914 GLU A N 1
ATOM 7085 C CA . GLU A 1 914 ? 28.749 11.575 -7.361 1.00 76.75 914 GLU A CA 1
ATOM 7086 C C . GLU A 1 914 ? 29.295 10.387 -6.549 1.00 76.75 914 GLU A C 1
ATOM 7088 O O . GLU A 1 914 ? 28.540 9.471 -6.221 1.00 76.75 914 GLU A O 1
ATOM 7093 N N . LYS A 1 915 ? 30.577 10.426 -6.151 1.00 83.06 915 LYS A N 1
ATOM 7094 C CA . LYS A 1 915 ? 31.217 9.368 -5.347 1.00 83.06 915 LYS A CA 1
ATOM 7095 C C . LYS A 1 915 ? 30.525 9.166 -3.994 1.00 83.06 915 LYS A C 1
ATOM 7097 O O . LYS A 1 915 ? 30.254 8.031 -3.613 1.00 83.06 915 LYS A O 1
ATOM 7102 N N . ARG A 1 916 ? 30.232 10.254 -3.273 1.00 87.06 916 ARG A N 1
ATOM 7103 C CA . ARG A 1 916 ? 29.565 10.205 -1.957 1.00 87.06 916 ARG A CA 1
ATOM 7104 C C . ARG A 1 916 ? 28.146 9.641 -2.058 1.00 87.06 916 ARG A C 1
ATOM 7106 O O . ARG A 1 916 ? 27.742 8.832 -1.229 1.00 87.06 916 ARG A O 1
ATOM 7113 N N . THR A 1 917 ? 27.415 10.025 -3.103 1.00 82.19 917 THR A N 1
ATOM 7114 C CA . THR A 1 917 ? 26.048 9.544 -3.346 1.00 82.19 917 THR A CA 1
ATOM 7115 C C . THR A 1 917 ? 26.023 8.053 -3.697 1.00 82.19 917 THR A C 1
ATOM 7117 O O . THR A 1 917 ? 25.179 7.323 -3.183 1.00 82.19 917 THR A O 1
ATOM 7120 N N . LEU A 1 918 ? 26.973 7.579 -4.512 1.00 79.81 918 LEU A N 1
ATOM 7121 C CA . LEU A 1 918 ? 27.124 6.151 -4.815 1.00 79.81 918 LEU A CA 1
ATOM 7122 C C . LEU A 1 918 ? 27.499 5.329 -3.578 1.00 79.81 918 LEU A C 1
ATOM 7124 O O . LEU A 1 918 ? 26.924 4.266 -3.360 1.00 79.81 918 LEU A O 1
ATOM 7128 N N . GLY A 1 919 ? 28.419 5.826 -2.746 1.00 82.56 919 GLY A N 1
ATOM 7129 C CA . GLY A 1 919 ? 28.773 5.162 -1.487 1.00 82.56 919 GLY A CA 1
ATOM 7130 C C . GLY A 1 919 ? 27.554 4.971 -0.582 1.00 82.56 919 GLY A C 1
ATOM 7131 O O . GLY A 1 919 ? 27.316 3.870 -0.085 1.00 82.56 919 GLY A O 1
ATOM 7132 N N . PHE A 1 920 ? 26.713 6.003 -0.463 1.00 87.94 920 PHE A N 1
ATOM 7133 C CA . PHE A 1 920 ? 25.430 5.892 0.228 1.00 87.94 920 PHE A CA 1
ATOM 7134 C C . PHE A 1 920 ? 24.521 4.832 -0.413 1.00 87.94 920 PHE A C 1
ATOM 7136 O O . PHE A 1 920 ? 24.032 3.959 0.291 1.00 87.94 920 PHE A O 1
ATOM 7143 N N . MET A 1 921 ? 24.341 4.819 -1.737 1.00 81.50 921 MET A N 1
ATOM 7144 C CA . MET A 1 921 ? 23.506 3.803 -2.404 1.00 81.50 921 MET A CA 1
ATOM 7145 C C . MET A 1 921 ? 23.991 2.360 -2.184 1.00 81.50 921 MET A C 1
ATOM 7147 O O . MET A 1 921 ? 23.175 1.448 -2.077 1.00 81.50 921 MET A O 1
ATOM 7151 N N . HIS A 1 922 ? 25.303 2.142 -2.076 1.00 80.56 922 HIS A N 1
ATOM 7152 C CA . HIS A 1 922 ? 25.873 0.820 -1.799 1.00 80.56 922 HIS A CA 1
ATOM 7153 C C . HIS A 1 922 ? 25.802 0.405 -0.318 1.00 80.56 922 HIS A C 1
ATOM 7155 O O . HIS A 1 922 ? 26.168 -0.723 0.012 1.00 80.56 922 HIS A O 1
ATOM 7161 N N . GLY A 1 923 ? 25.287 1.262 0.570 1.00 81.88 923 GLY A N 1
ATOM 7162 C CA . GLY A 1 923 ? 25.179 0.983 2.005 1.00 81.88 923 GLY A CA 1
ATOM 7163 C C . GLY A 1 923 ? 26.453 1.274 2.796 1.00 81.88 923 GLY A C 1
ATOM 7164 O O . GLY A 1 923 ? 26.631 0.718 3.869 1.00 81.88 923 GLY A O 1
ATOM 7165 N N . GLN A 1 924 ? 27.350 2.122 2.281 1.00 86.75 924 GLN A N 1
ATOM 7166 C CA . GLN A 1 924 ? 28.574 2.525 2.993 1.00 86.75 924 GLN A CA 1
ATOM 7167 C C . GLN A 1 924 ? 28.331 3.644 4.022 1.00 86.75 924 GLN A C 1
ATOM 7169 O O . GLN A 1 924 ? 29.263 4.056 4.705 1.00 86.75 924 GLN A O 1
ATOM 7174 N N . ALA A 1 925 ? 27.111 4.182 4.088 1.00 88.69 925 ALA A N 1
ATOM 7175 C CA . ALA A 1 925 ? 26.711 5.241 5.008 1.00 88.69 925 ALA A CA 1
ATOM 7176 C C . ALA A 1 925 ? 25.238 5.083 5.391 1.00 88.69 925 ALA A C 1
ATOM 7178 O O . ALA A 1 925 ? 24.420 4.800 4.519 1.00 88.69 925 ALA A O 1
ATOM 7179 N N . ASP A 1 926 ? 24.884 5.320 6.649 1.00 90.38 926 ASP A N 1
ATOM 7180 C CA . ASP A 1 926 ? 23.514 5.161 7.151 1.00 90.38 926 ASP A CA 1
ATOM 7181 C C . ASP A 1 926 ? 22.657 6.398 6.869 1.00 90.38 926 ASP A C 1
ATOM 7183 O O . ASP A 1 926 ? 21.475 6.289 6.535 1.00 90.38 926 ASP A O 1
ATOM 7187 N N . VAL A 1 927 ? 23.260 7.590 6.947 1.00 93.69 927 VAL A N 1
ATOM 7188 C CA . VAL A 1 927 ? 22.562 8.874 6.792 1.00 93.69 927 VAL A CA 1
ATOM 7189 C C . VAL A 1 927 ? 23.211 9.713 5.696 1.00 93.69 927 VAL A C 1
ATOM 7191 O O . VAL A 1 927 ? 24.396 10.046 5.766 1.00 93.69 927 VAL A O 1
ATOM 7194 N N . LEU A 1 928 ? 22.416 10.132 4.707 1.00 94.25 928 LEU A N 1
ATOM 7195 C CA . LEU A 1 928 ? 22.827 11.128 3.717 1.00 94.25 928 LEU A CA 1
ATOM 7196 C C . LEU A 1 928 ? 22.300 12.512 4.108 1.00 94.25 928 LEU A C 1
ATOM 7198 O O . LEU A 1 928 ? 21.141 12.851 3.841 1.00 94.25 928 LEU A O 1
ATOM 7202 N N . LEU A 1 929 ? 23.175 13.334 4.691 1.00 94.75 929 LEU A N 1
ATOM 7203 C CA . LEU A 1 929 ? 22.911 14.747 4.940 1.00 94.75 929 LEU A CA 1
ATOM 7204 C C . LEU A 1 929 ? 23.081 15.533 3.639 1.00 94.75 929 LEU A C 1
ATOM 7206 O O . LEU A 1 929 ? 24.192 15.707 3.134 1.00 94.75 929 LEU A O 1
ATOM 7210 N N . CYS A 1 930 ? 21.982 16.028 3.083 1.00 92.12 930 CYS A N 1
ATOM 7211 C CA . CYS A 1 930 ? 21.983 16.622 1.755 1.00 92.12 930 CYS A CA 1
ATOM 7212 C C . CYS A 1 930 ? 21.117 17.874 1.627 1.00 92.12 930 CYS A C 1
ATOM 7214 O O . CYS A 1 930 ? 20.283 18.191 2.471 1.00 92.12 930 CYS A O 1
ATOM 7216 N N . THR A 1 931 ? 21.322 18.620 0.543 1.00 89.31 931 THR A N 1
ATOM 7217 C CA . THR A 1 931 ? 20.372 19.653 0.109 1.00 89.31 931 THR A CA 1
ATOM 7218 C C . THR A 1 931 ? 19.293 19.036 -0.796 1.00 89.31 931 THR A C 1
ATOM 7220 O O . THR A 1 931 ? 19.186 17.820 -0.937 1.00 89.31 931 THR A O 1
ATOM 7223 N N . THR A 1 932 ? 18.512 19.865 -1.491 1.00 81.06 932 THR A N 1
ATOM 7224 C CA . THR A 1 932 ? 17.499 19.452 -2.487 1.00 81.06 932 THR A CA 1
ATOM 7225 C C . THR A 1 932 ? 18.049 18.679 -3.705 1.00 81.06 932 THR A C 1
ATOM 7227 O O . THR A 1 932 ? 17.310 18.360 -4.625 1.00 81.06 932 THR A O 1
ATOM 7230 N N . ILE A 1 933 ? 19.330 18.307 -3.738 1.00 71.44 933 ILE A N 1
ATOM 7231 C CA . ILE A 1 933 ? 19.966 17.594 -4.864 1.00 71.44 933 ILE A CA 1
ATOM 7232 C C . ILE A 1 933 ? 19.402 16.194 -5.074 1.00 71.44 933 ILE A C 1
ATOM 7234 O O . ILE A 1 933 ? 19.340 15.730 -6.216 1.00 71.44 933 ILE A O 1
ATOM 7238 N N . ILE A 1 934 ? 18.912 15.550 -4.014 1.00 71.38 934 ILE A N 1
ATOM 7239 C CA . ILE A 1 934 ? 18.240 14.252 -4.127 1.00 71.38 934 ILE A CA 1
ATOM 7240 C C . ILE A 1 934 ? 16.962 14.325 -4.983 1.00 71.38 934 ILE A C 1
ATOM 7242 O O . ILE A 1 934 ? 16.552 13.305 -5.532 1.00 71.38 934 ILE A O 1
ATOM 7246 N N . GLU A 1 935 ? 16.394 15.522 -5.221 1.00 59.03 935 GLU A N 1
ATOM 7247 C CA . GLU A 1 935 ? 15.291 15.747 -6.176 1.00 59.03 935 GLU A CA 1
ATOM 7248 C C . GLU A 1 935 ? 15.640 15.275 -7.602 1.00 59.03 935 GLU A C 1
ATOM 7250 O O . GLU A 1 935 ? 14.738 15.065 -8.415 1.00 59.03 935 GLU A O 1
ATOM 7255 N N . SER A 1 936 ? 16.928 15.116 -7.930 1.00 55.09 936 SER A N 1
ATOM 7256 C CA . SER A 1 936 ? 17.431 14.917 -9.296 1.00 55.09 936 SER A CA 1
ATOM 7257 C C . SER A 1 936 ? 17.820 13.487 -9.693 1.00 55.09 936 SER A C 1
ATOM 7259 O O . SER A 1 936 ? 18.386 13.312 -10.770 1.00 55.09 936 SER A O 1
ATOM 7261 N N . GLY A 1 937 ? 17.455 12.458 -8.917 1.00 55.78 937 GLY A N 1
ATOM 7262 C CA . GLY A 1 937 ? 17.576 11.070 -9.401 1.00 55.78 937 GLY A CA 1
ATOM 7263 C C . GLY A 1 937 ? 18.372 10.110 -8.529 1.00 55.78 937 GLY A C 1
ATOM 7264 O O . GLY A 1 937 ? 18.910 9.148 -9.057 1.00 55.78 937 GLY A O 1
ATOM 7265 N N . VAL A 1 938 ? 18.444 10.341 -7.216 1.00 65.62 938 VAL A N 1
ATOM 7266 C CA . VAL A 1 938 ? 18.873 9.281 -6.296 1.00 65.62 938 VAL A CA 1
ATOM 7267 C C . VAL A 1 938 ? 17.650 8.413 -6.012 1.00 65.62 938 VAL A C 1
ATOM 7269 O O . VAL A 1 938 ? 16.605 8.914 -5.580 1.00 65.62 938 VAL A O 1
ATOM 7272 N N . ASP A 1 939 ? 17.762 7.136 -6.350 1.00 66.56 939 ASP A N 1
ATOM 7273 C CA . ASP A 1 939 ? 16.817 6.085 -5.983 1.00 66.56 939 ASP A CA 1
ATOM 7274 C C . ASP A 1 939 ? 17.581 5.108 -5.094 1.00 66.56 939 ASP A C 1
ATOM 7276 O O . ASP A 1 939 ? 18.580 4.542 -5.533 1.00 66.56 939 ASP A O 1
ATOM 7280 N N . ASN A 1 940 ? 17.153 4.978 -3.839 1.00 74.75 940 ASN A N 1
ATOM 7281 C CA . ASN A 1 940 ? 17.720 4.024 -2.903 1.00 74.75 940 ASN A CA 1
ATOM 7282 C C . ASN A 1 940 ? 16.580 3.219 -2.251 1.00 74.75 940 ASN A C 1
ATOM 7284 O O . ASN A 1 940 ? 15.894 3.753 -1.378 1.00 74.75 940 ASN A O 1
ATOM 7288 N N . PRO A 1 941 ? 16.390 1.938 -2.623 1.00 70.25 941 PRO A N 1
ATOM 7289 C CA . PRO A 1 941 ? 15.370 1.070 -2.031 1.00 70.25 941 PRO A CA 1
ATOM 7290 C C . PRO A 1 941 ? 15.523 0.863 -0.517 1.00 70.25 941 PRO A C 1
ATOM 7292 O O . PRO A 1 941 ? 14.541 0.591 0.173 1.00 70.25 941 PRO A O 1
ATOM 7295 N N . ARG A 1 942 ? 16.745 0.994 0.018 1.00 79.25 942 ARG A N 1
ATOM 7296 C CA . ARG A 1 942 ? 17.019 0.887 1.459 1.00 79.25 942 ARG A CA 1
ATOM 7297 C C . ARG A 1 942 ? 16.668 2.166 2.213 1.00 79.25 942 ARG A C 1
ATOM 7299 O O . ARG A 1 942 ? 16.507 2.119 3.429 1.00 79.25 942 ARG A O 1
ATOM 7306 N N . ALA A 1 943 ? 16.526 3.293 1.515 1.00 85.94 943 ALA A N 1
ATOM 7307 C CA . ALA A 1 943 ? 16.184 4.557 2.140 1.00 85.94 943 ALA A CA 1
ATOM 7308 C C . ALA A 1 943 ? 14.667 4.683 2.331 1.00 85.94 943 ALA A C 1
ATOM 7310 O O . ALA A 1 943 ? 13.932 5.044 1.408 1.00 85.94 943 ALA A O 1
ATOM 7311 N N . ASN A 1 944 ? 14.188 4.383 3.541 1.00 83.25 944 ASN A N 1
ATOM 7312 C CA . ASN A 1 944 ? 12.758 4.386 3.851 1.00 83.25 944 ASN A CA 1
ATOM 7313 C C . ASN A 1 944 ? 12.360 5.475 4.859 1.00 83.25 944 ASN A C 1
ATOM 7315 O O . ASN A 1 944 ? 11.176 5.604 5.165 1.00 83.25 944 ASN A O 1
ATOM 7319 N N . THR A 1 945 ? 13.294 6.308 5.319 1.00 88.75 945 THR A N 1
ATOM 7320 C CA . THR A 1 945 ? 12.980 7.494 6.131 1.00 88.75 945 THR A CA 1
ATOM 7321 C C . THR A 1 945 ? 13.601 8.749 5.532 1.00 88.75 945 THR A C 1
ATOM 7323 O O . THR A 1 945 ? 14.772 8.763 5.149 1.00 88.75 945 THR A O 1
ATOM 7326 N N . ILE A 1 946 ? 12.806 9.817 5.439 1.00 93.62 946 ILE A N 1
ATOM 7327 C CA . ILE A 1 946 ? 13.269 11.158 5.084 1.00 93.62 946 ILE A CA 1
ATOM 7328 C C . ILE A 1 946 ? 12.943 12.143 6.201 1.00 93.62 946 ILE A C 1
ATOM 7330 O O . ILE A 1 946 ? 11.821 12.199 6.696 1.00 93.62 946 ILE A O 1
ATOM 7334 N N . ILE A 1 947 ? 13.929 12.947 6.577 1.00 94.75 947 ILE A N 1
ATOM 7335 C CA . ILE A 1 947 ? 13.801 14.026 7.550 1.00 94.75 947 ILE A CA 1
ATOM 7336 C C . ILE A 1 947 ? 14.091 15.331 6.815 1.00 94.75 947 ILE A C 1
ATOM 7338 O O . ILE A 1 947 ? 15.182 15.529 6.288 1.00 94.75 947 ILE A O 1
ATOM 7342 N N . VAL A 1 948 ? 13.114 16.227 6.750 1.00 94.31 948 VAL A N 1
ATOM 7343 C CA . VAL A 1 948 ? 13.230 17.523 6.082 1.00 94.31 948 VAL A CA 1
ATOM 7344 C C . VAL A 1 948 ? 13.292 18.609 7.143 1.00 94.31 948 VAL A C 1
ATOM 7346 O O . VAL A 1 948 ? 12.288 18.947 7.768 1.00 94.31 948 VAL A O 1
ATOM 7349 N N . ASN A 1 949 ? 14.480 19.177 7.331 1.00 91.69 949 ASN A N 1
ATOM 7350 C CA . ASN A 1 949 ? 14.668 20.328 8.200 1.00 91.69 949 ASN A CA 1
ATOM 7351 C C . ASN A 1 949 ? 14.213 21.608 7.479 1.00 91.69 949 ASN A C 1
ATOM 7353 O O . ASN A 1 949 ? 14.487 21.786 6.288 1.00 91.69 949 ASN A O 1
ATOM 7357 N N . ARG A 1 950 ? 13.549 22.515 8.206 1.00 88.75 950 ARG A N 1
ATOM 7358 C CA . ARG A 1 950 ? 12.962 23.756 7.677 1.00 88.75 950 ARG A CA 1
ATOM 7359 C C . ARG A 1 950 ? 11.996 23.503 6.516 1.00 88.75 950 ARG A C 1
ATOM 7361 O O . ARG A 1 950 ? 12.088 24.136 5.460 1.00 88.75 950 ARG A O 1
ATOM 7368 N N . ALA A 1 951 ? 11.052 22.581 6.707 1.00 89.31 951 ALA A N 1
ATOM 7369 C CA . ALA A 1 951 ? 10.029 22.271 5.704 1.00 89.31 951 ALA A CA 1
ATOM 7370 C C . ALA A 1 951 ? 9.169 23.502 5.333 1.00 89.31 951 ALA A C 1
ATOM 7372 O O . ALA A 1 951 ? 8.681 23.613 4.208 1.00 89.31 951 ALA A O 1
ATOM 7373 N N . ASP A 1 952 ? 9.067 24.480 6.238 1.00 85.94 952 ASP A N 1
ATOM 7374 C CA . ASP A 1 952 ? 8.447 25.793 6.026 1.00 85.94 952 ASP A CA 1
ATOM 7375 C C . ASP A 1 952 ? 9.090 26.607 4.886 1.00 85.94 952 ASP A C 1
ATOM 7377 O O . ASP A 1 952 ? 8.424 27.439 4.270 1.00 85.94 952 ASP A O 1
ATOM 7381 N N . ALA A 1 953 ? 10.359 26.352 4.558 1.00 85.00 953 ALA A N 1
ATOM 7382 C CA . ALA A 1 953 ? 11.105 27.079 3.529 1.00 85.00 953 ALA A CA 1
ATOM 7383 C C . ALA A 1 953 ? 11.062 26.422 2.132 1.00 85.00 953 ALA A C 1
ATOM 7385 O O . ALA A 1 953 ? 11.674 26.932 1.186 1.00 85.00 953 ALA A O 1
ATOM 7386 N N . LEU A 1 954 ? 10.376 25.285 1.979 1.00 81.94 954 LEU A N 1
ATOM 7387 C CA . LEU A 1 954 ? 10.307 24.521 0.728 1.00 81.94 954 LEU A CA 1
ATOM 7388 C C . LEU A 1 954 ? 8.923 24.620 0.080 1.00 81.94 954 LEU A C 1
ATOM 7390 O O . LEU A 1 954 ? 7.910 24.689 0.767 1.00 81.94 954 LEU A O 1
ATOM 7394 N N . GLY A 1 955 ? 8.881 24.628 -1.257 1.00 79.06 955 GLY A N 1
ATOM 7395 C CA . GLY A 1 955 ? 7.623 24.639 -2.014 1.00 79.06 955 GLY A CA 1
ATOM 7396 C C . GLY A 1 955 ? 6.912 23.280 -1.995 1.00 79.06 955 GLY A C 1
ATOM 7397 O O . GLY A 1 955 ? 7.542 22.253 -1.739 1.00 79.06 955 GLY A O 1
ATOM 7398 N N . LEU A 1 956 ? 5.611 23.250 -2.313 1.00 74.69 956 LEU A N 1
ATOM 7399 C CA . LEU A 1 956 ? 4.793 22.030 -2.208 1.00 74.69 956 LEU A CA 1
ATOM 7400 C C . LEU A 1 956 ? 5.291 20.936 -3.159 1.00 74.69 956 LEU A C 1
ATOM 7402 O O . LEU A 1 956 ? 5.500 19.799 -2.744 1.00 74.69 956 LEU A O 1
ATOM 7406 N N . ALA A 1 957 ? 5.571 21.306 -4.412 1.00 66.69 957 ALA A N 1
ATOM 7407 C CA . ALA A 1 957 ? 6.128 20.401 -5.413 1.00 66.69 957 ALA A CA 1
ATOM 7408 C C . ALA A 1 957 ? 7.464 19.783 -4.976 1.00 66.69 957 ALA A C 1
ATOM 7410 O O . ALA A 1 957 ? 7.735 18.618 -5.255 1.00 66.69 957 ALA A O 1
ATOM 7411 N N . GLN A 1 958 ? 8.287 20.540 -4.250 1.00 73.38 958 GLN A N 1
ATOM 7412 C CA . GLN A 1 958 ? 9.565 20.046 -3.750 1.00 73.38 958 GLN A CA 1
ATOM 7413 C C . GLN A 1 958 ? 9.388 19.089 -2.586 1.00 73.38 958 GLN A C 1
ATOM 7415 O O . GLN A 1 958 ? 9.979 18.018 -2.594 1.00 73.38 958 GLN A O 1
ATOM 7420 N N . LEU A 1 959 ? 8.553 19.450 -1.607 1.00 82.38 959 LEU A N 1
ATOM 7421 C CA . LEU A 1 959 ? 8.223 18.567 -0.489 1.00 82.38 959 LEU A CA 1
ATOM 7422 C C . LEU A 1 959 ? 7.657 17.242 -1.004 1.00 82.38 959 LEU A C 1
ATOM 7424 O O . LEU A 1 959 ? 8.074 16.184 -0.546 1.00 82.38 959 LEU A O 1
ATOM 7428 N N . TYR A 1 960 ? 6.800 17.295 -2.024 1.00 75.94 960 TYR A N 1
ATOM 7429 C CA . TYR A 1 960 ? 6.267 16.111 -2.685 1.00 75.94 960 TYR A CA 1
ATOM 7430 C C . TYR A 1 960 ? 7.350 15.274 -3.381 1.00 75.94 960 TYR A C 1
ATOM 7432 O O . TYR A 1 960 ? 7.416 14.061 -3.188 1.00 75.94 960 TYR A O 1
ATOM 7440 N N . GLN A 1 961 ? 8.240 15.907 -4.155 1.00 77.00 961 GLN A N 1
ATOM 7441 C CA . GLN A 1 961 ? 9.345 15.213 -4.824 1.00 77.00 961 GLN A CA 1
ATOM 7442 C C . GLN A 1 961 ? 10.326 14.584 -3.835 1.00 77.00 961 GLN A C 1
ATOM 7444 O O . GLN A 1 961 ? 10.770 13.464 -4.072 1.00 77.00 961 GLN A O 1
ATOM 7449 N N . LEU A 1 962 ? 10.658 15.286 -2.747 1.00 83.19 962 LEU A N 1
ATOM 7450 C CA . LEU A 1 962 ? 11.515 14.792 -1.670 1.00 83.19 962 LEU A CA 1
ATOM 7451 C C . LEU A 1 962 ? 10.848 13.617 -0.953 1.00 83.19 962 LEU A C 1
ATOM 7453 O O . LEU A 1 962 ? 11.471 12.570 -0.801 1.00 83.19 962 LEU A O 1
ATOM 7457 N N . ARG A 1 963 ? 9.564 13.747 -0.597 1.00 82.56 963 ARG A N 1
ATOM 7458 C CA . ARG A 1 963 ? 8.764 12.665 -0.009 1.00 82.56 963 ARG A CA 1
ATOM 7459 C C . ARG A 1 963 ? 8.782 11.426 -0.901 1.00 82.56 963 ARG A C 1
ATOM 7461 O O . ARG A 1 963 ? 9.076 10.339 -0.427 1.00 82.56 963 ARG A O 1
ATOM 7468 N N . GLY A 1 964 ? 8.569 11.590 -2.206 1.00 75.25 964 GLY A N 1
ATOM 7469 C CA . GLY A 1 964 ? 8.599 10.498 -3.183 1.00 75.25 964 GLY A CA 1
ATOM 7470 C C . GLY A 1 964 ? 9.967 9.826 -3.389 1.00 75.25 964 GLY A C 1
ATOM 7471 O O . GLY A 1 964 ? 10.056 8.879 -4.174 1.00 75.25 964 GLY A O 1
ATOM 7472 N N . ARG A 1 965 ? 11.041 10.287 -2.726 1.00 80.25 965 ARG A N 1
ATOM 7473 C CA . ARG A 1 965 ? 12.354 9.616 -2.743 1.00 80.25 965 ARG A CA 1
ATOM 7474 C C . ARG A 1 965 ? 12.416 8.403 -1.823 1.00 80.25 965 ARG A C 1
ATOM 7476 O O . ARG A 1 965 ? 13.229 7.528 -2.103 1.00 80.25 965 ARG A O 1
ATOM 7483 N N . VAL A 1 966 ? 11.547 8.327 -0.818 1.00 78.25 966 VAL A N 1
ATOM 7484 C CA . VAL A 1 966 ? 11.433 7.188 0.106 1.00 78.25 966 VAL A CA 1
ATOM 7485 C C . VAL A 1 966 ? 10.172 6.367 -0.176 1.00 78.25 966 VAL A C 1
ATOM 7487 O O . VAL A 1 966 ? 9.300 6.793 -0.936 1.00 78.25 966 VAL A O 1
ATOM 7490 N N . GLY A 1 967 ? 10.069 5.170 0.408 1.00 70.69 967 GLY A N 1
ATOM 7491 C CA . GLY A 1 967 ? 8.885 4.311 0.250 1.00 70.69 967 GLY A CA 1
ATOM 7492 C C . GLY A 1 967 ? 8.866 3.561 -1.073 1.00 70.69 967 GLY A C 1
ATOM 7493 O O . GLY A 1 967 ? 7.860 3.562 -1.785 1.00 70.69 967 GLY A O 1
ATOM 7494 N N . ARG A 1 968 ? 10.018 2.979 -1.418 1.00 68.19 968 ARG A N 1
ATOM 7495 C CA . ARG A 1 968 ? 10.213 2.135 -2.606 1.00 68.19 968 ARG A CA 1
ATOM 7496 C C . ARG A 1 968 ? 10.388 0.654 -2.268 1.00 68.19 968 ARG A C 1
ATOM 7498 O O . ARG A 1 968 ? 10.419 -0.166 -3.176 1.00 68.19 968 ARG A O 1
ATOM 7505 N N . SER A 1 969 ? 10.509 0.321 -0.984 1.00 59.72 969 SER A N 1
ATOM 7506 C CA . SER A 1 969 ? 10.517 -1.057 -0.498 1.00 59.72 969 SER A CA 1
ATOM 7507 C C . SER A 1 969 ? 9.116 -1.495 -0.057 1.00 59.72 969 SER A C 1
ATOM 7509 O O . SER A 1 969 ? 8.204 -0.678 0.064 1.00 59.72 969 SER A O 1
ATOM 7511 N N . THR A 1 970 ? 8.963 -2.783 0.257 1.00 54.09 970 THR A N 1
ATOM 7512 C CA . THR A 1 970 ? 7.767 -3.326 0.925 1.00 54.09 970 THR A CA 1
ATOM 7513 C C . THR A 1 970 ? 7.624 -2.838 2.372 1.00 54.09 970 THR A C 1
ATOM 7515 O O . THR A 1 970 ? 6.621 -3.125 3.027 1.00 54.09 970 THR A O 1
ATOM 7518 N N . GLN A 1 971 ? 8.640 -2.156 2.917 1.00 56.41 971 GLN A N 1
ATOM 7519 C CA . GLN A 1 971 ? 8.577 -1.554 4.239 1.00 56.41 971 GLN A CA 1
ATOM 7520 C C . GLN A 1 971 ? 7.964 -0.159 4.157 1.00 56.41 971 GLN A C 1
ATOM 7522 O O . GLN A 1 971 ? 8.245 0.633 3.258 1.00 56.41 971 GLN A O 1
ATOM 7527 N N . ARG A 1 972 ? 7.133 0.165 5.147 1.00 68.69 972 ARG A N 1
ATOM 7528 C CA . ARG A 1 972 ? 6.508 1.482 5.240 1.00 68.69 972 ARG A CA 1
ATOM 7529 C C . ARG A 1 972 ? 7.572 2.567 5.393 1.00 68.69 972 ARG A C 1
ATOM 7531 O O . ARG A 1 972 ? 8.507 2.417 6.184 1.00 68.69 972 ARG A O 1
ATOM 7538 N N . ALA A 1 973 ? 7.400 3.663 4.661 1.00 80.56 973 ALA A N 1
ATOM 7539 C CA . ALA A 1 973 ? 8.286 4.810 4.744 1.00 80.56 973 ALA A CA 1
ATOM 7540 C C . ALA A 1 973 ? 7.720 5.948 5.591 1.00 80.56 973 ALA A C 1
ATOM 7542 O O . ALA A 1 973 ? 6.501 6.114 5.697 1.00 80.56 973 ALA A O 1
ATOM 7543 N N . TYR A 1 974 ? 8.629 6.738 6.158 1.00 83.50 974 TYR A N 1
ATOM 7544 C CA . TYR A 1 974 ? 8.327 7.855 7.047 1.00 83.50 974 TYR A CA 1
ATOM 7545 C C . TYR A 1 974 ? 8.929 9.146 6.495 1.00 83.50 974 TYR A C 1
ATOM 7547 O O . TYR A 1 974 ? 10.067 9.169 6.024 1.00 83.50 974 TYR A O 1
ATOM 7555 N N . ALA A 1 975 ? 8.161 10.228 6.553 1.00 90.38 975 ALA A N 1
ATOM 7556 C CA . ALA A 1 975 ? 8.579 11.566 6.175 1.00 90.38 975 ALA A CA 1
ATOM 7557 C C . ALA A 1 975 ? 8.340 12.527 7.344 1.00 90.38 975 ALA A C 1
ATOM 7559 O O . ALA A 1 975 ? 7.201 12.865 7.657 1.00 90.38 975 ALA A O 1
ATOM 7560 N N . TYR A 1 976 ? 9.417 12.983 7.978 1.00 90.25 976 TYR A N 1
ATOM 7561 C CA . TYR A 1 976 ? 9.378 13.936 9.085 1.00 90.25 976 TYR A CA 1
ATOM 7562 C C . TYR A 1 976 ? 9.654 15.345 8.557 1.00 90.25 976 TYR A C 1
ATOM 7564 O O . TYR A 1 976 ? 10.766 15.656 8.135 1.00 90.25 976 TYR A O 1
ATOM 7572 N N . LEU A 1 977 ? 8.640 16.205 8.557 1.00 92.06 977 LEU A N 1
ATOM 7573 C CA . LEU A 1 977 ? 8.696 17.591 8.102 1.00 92.06 977 LEU A CA 1
ATOM 7574 C C . LEU A 1 977 ? 8.827 18.516 9.318 1.00 92.06 977 LEU A C 1
ATOM 7576 O O . LEU A 1 977 ? 7.849 18.809 10.006 1.00 92.06 977 LEU A O 1
ATOM 7580 N N . MET A 1 978 ? 10.049 18.965 9.600 1.00 91.12 978 MET A N 1
ATOM 7581 C CA . MET A 1 978 ? 10.359 19.740 10.803 1.00 91.12 978 MET A CA 1
ATOM 7582 C C . MET A 1 978 ? 10.293 21.251 10.548 1.00 91.12 978 MET A C 1
ATOM 7584 O O . MET A 1 978 ? 10.840 21.754 9.560 1.00 91.12 978 MET A O 1
ATOM 7588 N N . VAL A 1 979 ? 9.674 21.984 11.478 1.00 89.38 979 VAL A N 1
ATOM 7589 C CA . VAL A 1 979 ? 9.578 23.455 11.482 1.00 89.38 979 VAL A CA 1
ATOM 7590 C C . VAL A 1 979 ? 10.041 24.041 12.821 1.00 89.38 979 VAL A C 1
ATOM 7592 O O . VAL A 1 979 ? 9.810 23.464 13.877 1.00 89.38 979 VAL A O 1
ATOM 7595 N N . ASN A 1 980 ? 10.697 25.203 12.819 1.00 79.19 980 ASN A N 1
ATOM 7596 C CA . ASN A 1 980 ? 11.276 25.761 14.054 1.00 79.19 980 ASN A CA 1
ATOM 7597 C C . ASN A 1 980 ? 10.217 26.296 15.040 1.00 79.19 980 ASN A C 1
ATOM 7599 O O . ASN A 1 980 ? 10.376 26.153 16.251 1.00 79.19 980 ASN A O 1
ATOM 7603 N N . ALA A 1 981 ? 9.154 26.915 14.519 1.00 74.44 981 ALA A N 1
ATOM 7604 C CA . ALA A 1 981 ? 8.075 27.524 15.296 1.00 74.44 981 ALA A CA 1
ATOM 7605 C C . ALA A 1 981 ? 6.726 27.268 14.593 1.00 74.44 981 ALA A C 1
ATOM 7607 O O . ALA A 1 981 ? 6.356 28.046 13.711 1.00 74.44 981 ALA A O 1
ATOM 7608 N N . PRO A 1 982 ? 6.012 26.179 14.936 1.00 62.09 982 PRO A N 1
ATOM 7609 C CA . PRO A 1 982 ? 4.720 25.834 14.328 1.00 62.09 982 PRO A CA 1
ATOM 7610 C C . PRO A 1 982 ? 3.673 26.952 14.472 1.00 62.09 982 PRO A C 1
ATOM 7612 O O . PRO A 1 982 ? 2.880 27.200 13.560 1.00 62.09 982 PRO A O 1
ATOM 7615 N N . ASP A 1 983 ? 3.724 27.674 15.593 1.00 62.38 983 ASP A N 1
ATOM 7616 C CA . ASP A 1 983 ? 2.759 28.723 15.936 1.00 62.38 983 ASP A CA 1
ATOM 7617 C C . ASP A 1 983 ? 2.936 29.994 15.090 1.00 62.38 983 ASP A C 1
ATOM 7619 O O . ASP A 1 983 ? 1.963 30.692 14.815 1.00 62.38 983 ASP A O 1
ATOM 7623 N N . ASN A 1 984 ? 4.153 30.240 14.586 1.00 71.12 984 ASN A N 1
ATOM 7624 C CA . ASN A 1 984 ? 4.515 31.409 13.771 1.00 71.12 984 ASN A CA 1
ATOM 7625 C C . ASN A 1 984 ? 4.664 31.083 12.273 1.00 71.12 984 ASN A C 1
ATOM 7627 O O . ASN A 1 984 ? 5.369 31.782 11.540 1.00 71.12 984 ASN A O 1
ATOM 7631 N N . LEU A 1 985 ? 4.030 30.010 11.797 1.00 77.56 985 LEU A N 1
ATOM 7632 C CA . LEU A 1 985 ? 3.985 29.707 10.367 1.00 77.56 985 LEU A CA 1
ATOM 7633 C C . LEU A 1 985 ? 3.151 30.751 9.619 1.00 77.56 985 LEU A C 1
ATOM 7635 O O . LEU A 1 985 ? 2.078 31.150 10.071 1.00 77.56 985 LEU A O 1
ATOM 7639 N N . SER A 1 986 ? 3.611 31.156 8.431 1.00 77.25 986 SER A N 1
ATOM 7640 C CA . SER A 1 986 ? 2.766 31.952 7.541 1.00 77.25 986 SER A CA 1
ATOM 7641 C C . SER A 1 986 ? 1.519 31.146 7.137 1.00 77.25 986 SER A C 1
ATOM 7643 O O . SER A 1 986 ? 1.608 29.917 7.023 1.00 77.25 986 SER A O 1
ATOM 7645 N N . PRO A 1 987 ? 0.371 31.800 6.871 1.00 69.31 987 PRO A N 1
ATOM 7646 C CA . PRO A 1 987 ? -0.845 31.110 6.432 1.00 69.31 987 PRO A CA 1
ATOM 7647 C C . PRO A 1 987 ? -0.606 30.191 5.223 1.00 69.31 987 PRO A C 1
ATOM 7649 O O . PRO A 1 987 ? -1.086 29.059 5.196 1.00 69.31 987 PRO A O 1
ATOM 7652 N N . ASP A 1 988 ? 0.221 30.637 4.272 1.00 66.94 988 ASP A N 1
ATOM 7653 C CA . ASP A 1 988 ? 0.601 29.856 3.090 1.00 66.94 988 ASP A CA 1
ATOM 7654 C C . ASP A 1 988 ? 1.445 28.622 3.443 1.00 66.94 988 ASP A C 1
ATOM 7656 O O . ASP A 1 988 ? 1.241 27.545 2.881 1.00 66.94 988 ASP A O 1
ATOM 7660 N N . ALA A 1 989 ? 2.391 28.749 4.382 1.00 72.19 989 ALA A N 1
ATOM 7661 C CA . ALA A 1 989 ? 3.220 27.627 4.820 1.00 72.19 989 ALA A CA 1
ATOM 7662 C C . ALA A 1 989 ? 2.397 26.586 5.586 1.00 72.19 989 ALA A C 1
ATOM 7664 O O . ALA A 1 989 ? 2.582 25.394 5.352 1.00 72.19 989 ALA A O 1
ATOM 7665 N N . ARG A 1 990 ? 1.466 27.025 6.445 1.00 75.25 990 ARG A N 1
ATOM 7666 C CA . ARG A 1 990 ? 0.547 26.140 7.173 1.00 75.25 990 ARG A CA 1
ATOM 7667 C C . ARG A 1 990 ? -0.335 25.353 6.207 1.00 75.25 990 ARG A C 1
ATOM 7669 O O . ARG A 1 990 ? -0.273 24.131 6.207 1.00 75.25 990 ARG A O 1
ATOM 7676 N N . LYS A 1 991 ? -1.032 26.042 5.299 1.00 69.12 991 LYS A N 1
ATOM 7677 C CA . LYS A 1 991 ? -1.906 25.408 4.301 1.00 69.12 991 LYS A CA 1
ATOM 7678 C C . LYS A 1 991 ? -1.158 24.414 3.409 1.00 69.12 991 LYS A C 1
ATOM 7680 O O . LYS A 1 991 ? -1.688 23.372 3.039 1.00 69.12 991 LYS A O 1
ATOM 7685 N N . ARG A 1 992 ? 0.094 24.723 3.055 1.00 78.88 992 ARG A N 1
ATOM 7686 C CA . ARG A 1 992 ? 0.958 23.816 2.289 1.00 78.88 992 ARG A CA 1
ATOM 7687 C C . ARG A 1 992 ? 1.360 22.571 3.084 1.00 78.88 992 ARG A C 1
ATOM 7689 O O . ARG A 1 992 ? 1.422 21.489 2.503 1.00 78.88 992 ARG A O 1
ATOM 7696 N N . LEU A 1 993 ? 1.698 22.735 4.363 1.00 79.56 993 LEU A N 1
ATOM 7697 C CA . LEU A 1 993 ? 2.096 21.639 5.248 1.00 79.56 993 LEU A CA 1
ATOM 7698 C C . LEU A 1 993 ? 0.907 20.731 5.607 1.00 79.56 993 LEU A C 1
ATOM 7700 O O . LEU A 1 993 ? 1.072 19.518 5.638 1.00 79.56 993 LEU A O 1
ATOM 7704 N N . GLU A 1 994 ? -0.287 21.300 5.776 1.00 71.69 994 GLU A N 1
ATOM 7705 C CA . GLU A 1 994 ? -1.547 20.551 5.892 1.00 71.69 994 GLU A CA 1
ATOM 7706 C C . GLU A 1 994 ? -1.812 19.760 4.607 1.00 71.69 994 GLU A C 1
ATOM 7708 O O . GLU A 1 994 ? -1.923 18.540 4.643 1.00 71.69 994 GLU A O 1
ATOM 7713 N N . ALA A 1 995 ? -1.740 20.413 3.440 1.00 66.56 995 ALA A N 1
ATOM 7714 C CA . ALA A 1 995 ? -1.960 19.734 2.165 1.00 66.56 995 ALA A CA 1
ATOM 7715 C C . ALA A 1 995 ? -1.005 18.546 1.939 1.00 66.56 995 ALA A C 1
ATOM 7717 O O . ALA A 1 995 ? -1.436 17.499 1.472 1.00 66.56 995 ALA A O 1
ATOM 7718 N N . ILE A 1 996 ? 0.293 18.661 2.256 1.00 74.12 996 ILE A N 1
ATOM 7719 C CA . ILE A 1 996 ? 1.231 17.530 2.087 1.00 74.12 996 ILE A CA 1
ATOM 7720 C C . ILE A 1 996 ? 0.994 16.398 3.101 1.00 74.12 996 ILE A C 1
ATOM 7722 O O . ILE A 1 996 ? 1.332 15.251 2.799 1.00 74.12 996 ILE A O 1
ATOM 7726 N N . GLN A 1 997 ? 0.429 16.712 4.270 1.00 70.38 997 GLN A N 1
ATOM 7727 C CA . GLN A 1 997 ? 0.044 15.744 5.296 1.00 70.38 997 GLN A CA 1
ATOM 7728 C C . GLN A 1 997 ? -1.230 14.985 4.891 1.00 70.38 997 GLN A C 1
ATOM 7730 O O . GLN A 1 997 ? -1.256 13.761 5.009 1.00 70.38 997 GLN A O 1
ATOM 7735 N N . ASP A 1 998 ? -2.211 15.688 4.318 1.00 59.56 998 ASP A N 1
ATOM 7736 C CA . ASP A 1 998 ? -3.475 15.121 3.827 1.00 59.56 998 ASP A CA 1
ATOM 7737 C C . ASP A 1 998 ? -3.286 14.287 2.550 1.00 59.56 998 ASP A C 1
ATOM 7739 O O . ASP A 1 998 ? -3.977 13.295 2.336 1.00 59.56 998 ASP A O 1
ATOM 7743 N N . LEU A 1 999 ? -2.293 14.626 1.713 1.00 63.16 999 LEU A N 1
ATOM 7744 C CA . LEU A 1 999 ? -1.904 13.877 0.505 1.00 63.16 999 LEU A CA 1
ATOM 7745 C C . LEU A 1 999 ? -1.207 12.539 0.834 1.00 63.16 999 LEU A C 1
ATOM 7747 O O . LEU A 1 999 ? -0.175 12.215 0.240 1.00 63.16 999 LEU A O 1
ATOM 7751 N N . SER A 1 1000 ? -1.711 11.778 1.802 1.00 50.62 1000 SER A N 1
ATOM 7752 C CA . SER A 1 1000 ? -1.143 10.506 2.260 1.00 50.62 1000 SER A CA 1
ATOM 7753 C C . SER A 1 1000 ? -1.302 9.362 1.240 1.00 50.62 1000 SER A C 1
ATOM 7755 O O . SER A 1 1000 ? -0.545 8.391 1.292 1.00 50.62 1000 SER A O 1
ATOM 7757 N N . GLU A 1 1001 ? -2.192 9.510 0.253 1.00 52.38 1001 GLU A N 1
ATOM 7758 C CA . GLU A 1 1001 ? -2.440 8.523 -0.803 1.00 52.38 1001 GLU A CA 1
ATOM 7759 C C . GLU A 1 1001 ? -1.393 8.525 -1.936 1.00 52.38 1001 GLU A C 1
ATOM 7761 O O . GLU A 1 1001 ? -0.801 9.545 -2.310 1.00 52.38 1001 GLU A O 1
ATOM 7766 N N . LEU A 1 1002 ? -1.190 7.347 -2.529 1.00 46.22 1002 LEU A N 1
ATOM 7767 C CA . LEU A 1 1002 ? -0.425 7.146 -3.761 1.00 46.22 1002 LEU A CA 1
ATOM 7768 C C . LEU A 1 1002 ? -1.306 7.519 -4.974 1.00 46.22 1002 LEU A C 1
ATOM 7770 O O . LEU A 1 1002 ? -2.468 7.140 -5.005 1.00 46.22 1002 LEU A O 1
ATOM 7774 N N . GLY A 1 1003 ? -0.771 8.261 -5.953 1.00 46.34 1003 GLY A N 1
ATOM 7775 C CA . GLY A 1 1003 ? -1.486 8.695 -7.174 1.00 46.34 1003 GLY A CA 1
ATOM 7776 C C . GLY A 1 1003 ? -1.846 10.184 -7.152 1.00 46.34 1003 GLY A C 1
ATOM 7777 O O . GLY A 1 1003 ? -2.437 10.756 -8.063 1.00 46.34 1003 GLY A O 1
ATOM 7778 N N . SER A 1 1004 ? -1.465 10.887 -6.086 1.00 50.56 1004 SER A N 1
ATOM 7779 C CA . SER A 1 1004 ? -1.801 12.295 -5.923 1.00 50.56 1004 SER A CA 1
ATOM 7780 C C . SER A 1 1004 ? -0.937 13.243 -6.774 1.00 50.56 1004 SER A C 1
ATOM 7782 O O . SER A 1 1004 ? -1.169 14.451 -6.735 1.00 50.56 1004 SER A O 1
ATOM 7784 N N . GLY A 1 1005 ? 0.048 12.747 -7.538 1.00 48.00 1005 GLY A N 1
ATOM 7785 C CA . GLY A 1 1005 ? 0.939 13.562 -8.372 1.00 48.00 1005 GLY A CA 1
ATOM 7786 C C . GLY A 1 1005 ? 0.200 14.346 -9.461 1.00 48.00 1005 GLY A C 1
ATOM 7787 O O . GLY A 1 1005 ? 0.541 15.500 -9.746 1.00 48.00 1005 GLY A O 1
ATOM 7788 N N . PHE A 1 1006 ? -0.882 13.782 -10.011 1.00 47.22 1006 PHE A N 1
ATOM 7789 C CA . PHE A 1 1006 ? -1.759 14.481 -10.955 1.00 47.22 1006 PHE A CA 1
ATOM 7790 C C . PHE A 1 1006 ? -2.621 15.555 -10.268 1.00 47.22 1006 PHE A C 1
ATOM 7792 O O . PHE A 1 1006 ? -2.720 16.682 -10.770 1.00 47.22 1006 PHE A O 1
ATOM 7799 N N . ARG A 1 1007 ? -3.181 15.255 -9.080 1.00 48.72 1007 ARG A N 1
ATOM 7800 C CA . ARG A 1 1007 ? -3.866 16.247 -8.221 1.00 48.72 1007 ARG A CA 1
ATOM 7801 C C . ARG A 1 1007 ? -2.917 17.394 -7.869 1.00 48.72 1007 ARG A C 1
ATOM 7803 O O . ARG A 1 1007 ? -3.298 18.555 -7.987 1.00 48.72 1007 ARG A O 1
ATOM 7810 N N . LEU A 1 1008 ? -1.662 17.078 -7.552 1.00 52.16 1008 LEU A N 1
ATOM 7811 C CA . LEU A 1 1008 ? -0.607 18.043 -7.265 1.00 52.16 1008 LEU A CA 1
ATOM 7812 C C . LEU A 1 1008 ? -0.304 18.921 -8.479 1.00 52.16 1008 LEU A C 1
ATOM 7814 O O . LEU A 1 1008 ? -0.262 20.128 -8.329 1.00 52.16 1008 LEU A O 1
ATOM 7818 N N . ALA A 1 1009 ? -0.166 18.365 -9.686 1.00 45.44 1009 ALA A N 1
ATOM 7819 C CA . ALA A 1 1009 ? 0.044 19.157 -10.901 1.00 45.44 1009 ALA A CA 1
ATOM 7820 C C . ALA A 1 1009 ? -1.145 20.088 -11.218 1.00 45.44 1009 ALA A C 1
ATOM 7822 O O . ALA A 1 1009 ? -0.943 21.178 -11.754 1.00 45.44 1009 ALA A O 1
ATOM 7823 N N . ASN A 1 1010 ? -2.376 19.694 -10.866 1.00 42.94 1010 ASN A N 1
ATOM 7824 C CA . ASN A 1 1010 ? -3.567 20.549 -10.940 1.00 42.94 1010 ASN A CA 1
ATOM 7825 C C . ASN A 1 1010 ? -3.597 21.627 -9.843 1.00 42.94 1010 ASN A C 1
ATOM 7827 O O . ASN A 1 1010 ? -3.994 22.763 -10.113 1.00 42.94 1010 ASN A O 1
ATOM 7831 N N . LEU A 1 1011 ? -3.136 21.297 -8.638 1.00 41.34 1011 LEU A N 1
ATOM 7832 C CA . LEU A 1 1011 ? -2.946 22.241 -7.537 1.00 41.34 1011 LEU A CA 1
ATOM 7833 C C . LEU A 1 1011 ? -1.800 23.224 -7.821 1.00 41.34 1011 LEU A C 1
ATOM 7835 O O . LEU A 1 1011 ? -1.929 24.383 -7.464 1.00 41.34 1011 LEU A O 1
ATOM 7839 N N . ASP A 1 1012 ? -0.751 22.795 -8.530 1.00 38.41 1012 ASP A N 1
ATOM 7840 C CA . ASP A 1 1012 ? 0.424 23.573 -8.968 1.00 38.41 1012 ASP A CA 1
ATOM 7841 C C . ASP A 1 1012 ? 0.159 24.333 -10.292 1.00 38.41 1012 ASP A C 1
ATOM 7843 O O . ASP A 1 1012 ? 0.858 25.276 -10.679 1.00 38.41 1012 ASP A O 1
ATOM 7847 N N . LEU A 1 1013 ? -0.913 23.957 -11.005 1.00 37.97 1013 LEU A N 1
ATOM 7848 C CA . LEU A 1 1013 ? -1.554 24.770 -12.044 1.00 37.97 1013 LEU A CA 1
ATOM 7849 C C . LEU A 1 1013 ? -2.288 25.982 -11.437 1.00 37.97 1013 LEU A C 1
ATOM 7851 O O . LEU A 1 1013 ? -2.473 26.980 -12.148 1.00 37.97 1013 LEU A O 1
ATOM 7855 N N . ALA A 1 1014 ? -2.666 25.927 -10.153 1.00 34.56 1014 ALA A N 1
ATOM 7856 C CA . ALA A 1 1014 ? -2.823 27.108 -9.304 1.00 34.56 1014 ALA A CA 1
ATOM 7857 C C . ALA A 1 1014 ? -1.443 27.448 -8.702 1.00 34.56 1014 ALA A C 1
ATOM 7859 O O . ALA A 1 1014 ? -0.611 26.574 -8.523 1.00 34.56 1014 ALA A O 1
ATOM 7860 N N . PRO A 1 1015 ? -1.090 28.724 -8.536 1.00 32.19 1015 PRO A N 1
ATOM 7861 C CA . PRO A 1 1015 ? 0.314 29.097 -8.523 1.00 32.19 1015 PRO A CA 1
ATOM 7862 C C . PRO A 1 1015 ? 1.008 28.604 -7.242 1.00 32.19 1015 PRO A C 1
ATOM 7864 O O . PRO A 1 1015 ? 0.723 29.088 -6.156 1.00 32.19 1015 PRO A O 1
ATOM 7867 N N . SER A 1 1016 ? 1.976 27.705 -7.382 1.00 25.22 1016 SER A N 1
ATOM 7868 C CA . SER A 1 1016 ? 3.115 27.592 -6.471 1.00 25.22 1016 SER A CA 1
ATOM 7869 C C . SER A 1 1016 ? 4.367 27.465 -7.344 1.00 25.22 1016 SER A C 1
ATOM 7871 O O . SER A 1 1016 ? 4.332 26.900 -8.438 1.00 25.22 1016 SER A O 1
ATOM 7873 N N . SER A 1 1017 ? 5.444 28.168 -6.996 1.00 31.52 1017 SER A N 1
ATOM 7874 C CA . SER A 1 1017 ? 6.551 28.415 -7.934 1.00 31.52 1017 SER A CA 1
ATOM 7875 C C . SER A 1 1017 ? 7.807 27.601 -7.619 1.00 31.52 1017 SER A C 1
ATOM 7877 O O . SER A 1 1017 ? 8.266 27.609 -6.484 1.00 31.52 1017 SER A O 1
ATOM 7879 N N . ARG A 1 1018 ? 8.429 26.999 -8.651 1.00 21.98 1018 ARG A N 1
ATOM 7880 C CA . ARG A 1 1018 ? 9.893 26.981 -8.895 1.00 21.98 1018 ARG A CA 1
ATOM 7881 C C . ARG A 1 1018 ? 10.203 26.651 -10.365 1.00 21.98 1018 ARG A C 1
ATOM 7883 O O . ARG A 1 1018 ? 10.042 25.521 -10.802 1.00 21.98 1018 ARG A O 1
ATOM 7890 N N . ALA A 1 1019 ? 10.687 27.646 -11.115 1.00 25.62 1019 ALA A N 1
ATOM 7891 C CA . ALA A 1 1019 ? 11.587 27.484 -12.268 1.00 25.62 1019 ALA A CA 1
ATOM 7892 C C . ALA A 1 1019 ? 12.147 28.863 -12.671 1.00 25.62 1019 ALA A C 1
ATOM 7894 O O . ALA A 1 1019 ? 11.590 29.566 -13.515 1.00 25.62 1019 ALA A O 1
ATOM 7895 N N . THR A 1 1020 ? 13.243 29.270 -12.039 1.00 23.91 1020 THR A N 1
ATOM 7896 C CA . THR A 1 1020 ? 14.095 30.382 -12.474 1.00 23.91 1020 THR A CA 1
ATOM 7897 C C . THR A 1 1020 ? 15.053 29.890 -13.565 1.00 23.91 1020 THR A C 1
ATOM 7899 O O . THR A 1 1020 ? 15.794 28.936 -13.351 1.00 23.91 1020 THR A O 1
ATOM 7902 N N . SER A 1 1021 ? 15.070 30.545 -14.732 1.00 25.23 1021 SER A N 1
ATOM 7903 C CA . SER A 1 1021 ? 16.227 30.535 -15.643 1.00 25.23 1021 SER A CA 1
ATOM 7904 C C . SER A 1 1021 ? 16.970 31.874 -15.523 1.00 25.23 1021 SER A C 1
ATOM 7906 O O . SER A 1 1021 ? 16.325 32.888 -15.229 1.00 25.23 1021 SER A O 1
ATOM 7908 N N . PRO A 1 1022 ? 18.291 31.936 -15.775 1.00 24.78 1022 PRO A N 1
ATOM 7909 C CA . PRO A 1 1022 ? 19.016 33.200 -15.814 1.00 24.78 1022 PRO A CA 1
ATOM 7910 C C . PRO A 1 1022 ? 18.553 34.033 -17.015 1.00 24.78 1022 PRO A C 1
ATOM 7912 O O . PRO A 1 1022 ? 18.265 33.506 -18.091 1.00 24.78 1022 PRO A O 1
ATOM 7915 N N . ARG A 1 1023 ? 18.440 35.341 -16.791 1.00 26.27 1023 ARG A N 1
ATOM 7916 C CA . ARG A 1 1023 ? 17.961 36.362 -17.729 1.00 26.27 1023 ARG A CA 1
ATOM 7917 C C . ARG A 1 1023 ? 18.874 36.512 -18.951 1.00 26.27 1023 ARG A C 1
ATOM 7919 O O . ARG A 1 1023 ? 20.074 36.699 -18.796 1.00 26.27 1023 ARG A O 1
ATOM 7926 N N . SER A 1 1024 ? 18.270 36.644 -20.133 1.00 22.66 1024 SER A N 1
ATOM 7927 C CA . SER A 1 1024 ? 18.716 37.647 -21.104 1.00 22.66 1024 SER A CA 1
ATOM 7928 C C . SER A 1 1024 ? 18.309 39.024 -20.575 1.00 22.66 1024 SER A C 1
ATOM 7930 O O . SER A 1 1024 ? 17.148 39.243 -20.216 1.00 22.66 1024 SER A O 1
ATOM 7932 N N . ALA A 1 1025 ? 19.266 39.938 -20.473 1.00 24.55 1025 ALA A N 1
ATOM 7933 C CA . ALA A 1 1025 ? 19.021 41.317 -20.090 1.00 24.55 1025 ALA A CA 1
ATOM 7934 C C . ALA A 1 1025 ? 18.063 42.017 -21.077 1.00 24.55 1025 ALA A C 1
ATOM 7936 O O . ALA A 1 1025 ? 18.081 41.750 -22.275 1.00 24.55 1025 ALA A O 1
ATOM 7937 N N . THR A 1 1026 ? 17.291 42.961 -20.529 1.00 24.47 1026 THR A N 1
ATOM 7938 C CA . THR A 1 1026 ? 16.376 43.945 -21.145 1.00 24.47 1026 THR A CA 1
ATOM 7939 C C . THR A 1 1026 ? 14.904 43.546 -21.413 1.00 24.47 1026 THR A C 1
ATOM 7941 O O . THR A 1 1026 ? 14.578 42.740 -22.276 1.00 24.47 1026 THR A O 1
ATOM 7944 N N . ARG A 1 1027 ? 14.020 44.275 -20.696 1.00 21.88 1027 ARG A N 1
ATOM 7945 C CA . ARG A 1 1027 ? 12.540 44.431 -20.750 1.00 21.88 1027 ARG A CA 1
ATOM 7946 C C . ARG A 1 1027 ? 11.672 43.568 -19.795 1.00 21.88 1027 ARG A C 1
ATOM 7948 O O . ARG A 1 1027 ? 11.824 42.351 -19.746 1.00 21.88 1027 ARG A O 1
ATOM 7955 N N . PRO A 1 1028 ? 10.730 44.184 -19.038 1.00 24.17 1028 PRO A N 1
ATOM 7956 C CA . PRO A 1 1028 ? 9.905 43.495 -18.041 1.00 24.17 1028 PRO A CA 1
ATOM 7957 C C . PRO A 1 1028 ? 8.714 42.773 -18.696 1.00 24.17 1028 PRO A C 1
ATOM 7959 O O . PRO A 1 1028 ? 8.034 43.337 -19.553 1.00 24.17 1028 PRO A O 1
ATOM 7962 N N . THR A 1 1029 ? 8.442 41.527 -18.295 1.00 24.42 1029 THR A N 1
ATOM 7963 C CA . THR A 1 1029 ? 7.379 40.683 -18.873 1.00 24.42 1029 THR A CA 1
ATOM 7964 C C . THR A 1 1029 ? 6.228 40.449 -17.890 1.00 24.42 1029 THR A C 1
ATOM 7966 O O . THR A 1 1029 ? 6.415 39.937 -16.792 1.00 24.42 1029 THR A O 1
ATOM 7969 N N . TRP A 1 1030 ? 5.016 40.811 -18.321 1.00 27.52 1030 TRP A N 1
ATOM 7970 C CA . TRP A 1 1030 ? 3.736 40.600 -17.632 1.00 27.52 1030 TRP A CA 1
ATOM 7971 C C . TRP A 1 1030 ? 3.087 39.278 -18.104 1.00 27.52 1030 TRP A C 1
ATOM 7973 O O . TRP A 1 1030 ? 3.022 39.030 -19.311 1.00 27.52 1030 TRP A O 1
ATOM 7983 N N . ARG A 1 1031 ? 2.577 38.426 -17.198 1.00 29.72 1031 ARG A N 1
ATOM 7984 C CA . ARG A 1 1031 ? 1.862 37.163 -17.519 1.00 29.72 1031 ARG A CA 1
ATOM 7985 C C . ARG A 1 1031 ? 0.452 37.167 -16.921 1.00 29.72 1031 ARG A C 1
ATOM 7987 O O . ARG A 1 1031 ? 0.301 37.493 -15.753 1.00 29.72 1031 ARG A O 1
ATOM 7994 N N . CYS A 1 1032 ? -0.562 36.747 -17.691 1.00 30.95 1032 CYS A N 1
ATOM 7995 C CA . CYS A 1 1032 ? -1.923 36.554 -17.173 1.00 30.95 1032 CYS A CA 1
ATOM 7996 C C . CYS A 1 1032 ? -2.617 35.239 -17.604 1.00 30.95 1032 CYS A C 1
ATOM 7998 O O . CYS A 1 1032 ? -2.089 34.492 -18.430 1.00 30.95 1032 CYS A O 1
ATOM 8000 N N . SER A 1 1033 ? -3.766 34.951 -16.974 1.00 32.94 1033 SER A N 1
ATOM 8001 C CA . SER A 1 1033 ? -4.414 33.638 -16.775 1.00 32.94 1033 SER A CA 1
ATOM 8002 C C . SER A 1 1033 ? -4.813 32.855 -18.045 1.00 32.94 1033 SER A C 1
ATOM 8004 O O . SER A 1 1033 ? -5.181 33.400 -19.088 1.00 32.94 1033 SER A O 1
ATOM 8006 N N . ARG A 1 1034 ? -4.710 31.515 -17.959 1.00 38.00 1034 ARG A N 1
ATOM 8007 C CA . ARG A 1 1034 ? -4.509 30.599 -19.106 1.00 38.00 1034 ARG A CA 1
ATOM 8008 C C . ARG A 1 1034 ? -5.765 29.933 -19.701 1.00 38.00 1034 ARG A C 1
ATOM 8010 O O . ARG A 1 1034 ? -5.675 29.407 -20.806 1.00 38.00 1034 ARG A O 1
ATOM 8017 N N . ARG A 1 1035 ? -6.952 29.960 -19.074 1.00 34.34 1035 ARG A N 1
ATOM 8018 C CA . ARG A 1 1035 ? -8.150 29.264 -19.622 1.00 34.34 1035 ARG A CA 1
ATOM 8019 C C . ARG A 1 1035 ? -8.798 29.984 -20.818 1.00 34.34 1035 ARG A C 1
ATOM 8021 O O . ARG A 1 1035 ? -9.426 29.343 -21.658 1.00 34.34 1035 ARG A O 1
ATOM 8028 N N . ARG A 1 1036 ? -8.608 31.301 -20.970 1.00 38.31 1036 ARG A N 1
ATOM 8029 C CA . ARG A 1 1036 ? -9.166 32.063 -22.107 1.00 38.31 1036 ARG A CA 1
ATOM 8030 C C . ARG A 1 1036 ? -8.451 31.857 -23.438 1.00 38.31 1036 ARG A C 1
ATOM 8032 O O . ARG A 1 1036 ? -9.063 32.093 -24.482 1.00 38.31 1036 ARG A O 1
ATOM 8039 N N . SER A 1 1037 ? -7.202 31.384 -23.431 1.00 37.72 1037 SER A N 1
ATOM 8040 C CA . SER A 1 1037 ? -6.500 31.071 -24.681 1.00 37.72 1037 SER A CA 1
ATOM 8041 C C . SER A 1 1037 ? -7.169 29.903 -25.420 1.00 37.72 1037 SER A C 1
ATOM 8043 O O . SER A 1 1037 ? -7.281 29.963 -26.642 1.00 37.72 1037 SER A O 1
ATOM 8045 N N . LYS A 1 1038 ? -7.736 28.925 -24.690 1.00 30.89 1038 LYS A N 1
ATOM 8046 C CA . LYS A 1 1038 ? -8.451 27.766 -25.254 1.00 30.89 1038 LYS A CA 1
ATOM 8047 C C . LYS A 1 1038 ? -9.710 28.160 -26.046 1.00 30.89 1038 LYS A C 1
ATOM 8049 O O . LYS A 1 1038 ? -9.878 27.700 -27.171 1.00 30.89 1038 LYS A O 1
ATOM 8054 N N . ARG A 1 1039 ? -10.554 29.078 -25.542 1.00 31.34 1039 ARG A N 1
ATOM 8055 C CA . ARG A 1 1039 ? -11.755 29.553 -26.280 1.00 31.34 1039 ARG A CA 1
ATOM 8056 C C . ARG A 1 1039 ? -11.411 30.402 -27.512 1.00 31.34 1039 ARG A C 1
ATOM 8058 O O . ARG A 1 1039 ? -12.068 30.281 -28.546 1.00 31.34 1039 ARG A O 1
ATOM 8065 N N . CYS A 1 1040 ? -10.371 31.235 -27.437 1.00 32.38 1040 CYS A N 1
ATOM 8066 C CA . CYS A 1 1040 ? -9.903 32.026 -28.584 1.00 32.38 1040 CYS A CA 1
ATOM 8067 C C . CYS A 1 1040 ? -9.203 31.177 -29.658 1.00 32.38 1040 CYS A C 1
ATOM 8069 O O . CYS A 1 1040 ? -9.286 31.520 -30.837 1.00 32.38 1040 CYS A O 1
ATOM 8071 N N . ALA A 1 1041 ? -8.521 30.094 -29.271 1.00 32.62 1041 ALA A N 1
ATOM 8072 C CA . ALA A 1 1041 ? -7.922 29.146 -30.204 1.00 32.62 1041 ALA A CA 1
ATOM 8073 C C . ALA A 1 1041 ? -9.009 28.307 -30.897 1.00 32.62 1041 ALA A C 1
ATOM 8075 O O . ALA A 1 1041 ? -9.126 28.382 -32.115 1.00 32.62 1041 ALA A O 1
ATOM 8076 N N . ALA A 1 1042 ? -9.892 27.639 -30.143 1.00 30.80 1042 ALA A N 1
ATOM 8077 C CA . ALA A 1 1042 ? -10.940 26.768 -30.692 1.00 30.80 1042 ALA A CA 1
ATOM 8078 C C . ALA A 1 1042 ? -11.917 27.491 -31.646 1.00 30.80 1042 ALA A C 1
ATOM 8080 O O . ALA A 1 1042 ? -12.261 26.969 -32.708 1.00 30.80 1042 ALA A O 1
ATOM 8081 N N . SER A 1 1043 ? -12.312 28.730 -31.326 1.00 30.09 1043 SER A N 1
ATOM 8082 C CA . SER A 1 1043 ? -13.182 29.544 -32.197 1.00 30.09 1043 SER A CA 1
ATOM 8083 C C . SER A 1 1043 ? -12.499 30.004 -33.495 1.00 30.09 1043 SER A C 1
ATOM 8085 O O . SER A 1 1043 ? -13.173 30.234 -34.502 1.00 30.09 1043 SER A O 1
ATOM 8087 N N . ARG A 1 1044 ? -11.163 30.111 -33.512 1.00 33.56 1044 ARG A N 1
ATOM 8088 C CA . ARG A 1 1044 ? -10.386 30.521 -34.695 1.00 33.56 1044 ARG A CA 1
ATOM 8089 C C . ARG A 1 1044 ? -9.933 29.342 -35.552 1.00 33.56 1044 ARG A C 1
ATOM 8091 O O . ARG A 1 1044 ? -9.888 29.503 -36.770 1.00 33.56 1044 ARG A O 1
ATOM 8098 N N . THR A 1 1045 ? -9.679 28.172 -34.965 1.00 35.09 1045 THR A N 1
ATOM 8099 C CA . THR A 1 1045 ? -9.398 26.939 -35.718 1.00 35.09 1045 THR A CA 1
ATOM 8100 C C . THR A 1 1045 ? -10.638 26.487 -36.496 1.00 35.09 1045 THR A C 1
ATOM 8102 O O . THR A 1 1045 ? -10.536 26.244 -37.698 1.00 35.09 1045 THR A O 1
ATOM 8105 N N . ARG A 1 1046 ? -11.841 26.551 -35.890 1.00 31.39 1046 ARG A N 1
ATOM 8106 C CA . ARG A 1 1046 ? -13.115 26.317 -36.607 1.00 31.39 1046 ARG A CA 1
ATOM 8107 C C . ARG A 1 1046 ? -13.329 27.301 -37.766 1.00 31.39 1046 ARG A C 1
ATOM 8109 O O . ARG A 1 1046 ? -13.638 26.872 -38.875 1.00 31.39 1046 ARG A O 1
ATOM 8116 N N . ARG A 1 1047 ? -13.069 28.604 -37.570 1.00 31.97 1047 ARG A N 1
ATOM 8117 C CA . ARG A 1 1047 ? -13.188 29.621 -38.641 1.00 31.97 1047 ARG A CA 1
ATOM 8118 C C . ARG A 1 1047 ? -12.169 29.470 -39.779 1.00 31.97 1047 ARG A C 1
ATOM 8120 O O . ARG A 1 1047 ? -12.444 29.943 -40.877 1.00 31.97 1047 ARG A O 1
ATOM 8127 N N . ARG A 1 1048 ? -11.011 28.840 -39.544 1.00 34.53 1048 ARG A N 1
ATOM 8128 C CA . ARG A 1 1048 ? -10.028 28.544 -40.603 1.00 34.53 1048 ARG A CA 1
ATOM 8129 C C . ARG A 1 1048 ? -10.349 27.262 -41.373 1.00 34.53 1048 ARG A C 1
ATOM 8131 O O . ARG A 1 1048 ? -10.114 27.252 -42.574 1.00 34.53 1048 ARG A O 1
ATOM 8138 N N . SER A 1 1049 ? -10.943 26.250 -40.733 1.00 31.55 1049 SER A N 1
ATOM 8139 C CA . SER A 1 1049 ? -11.394 25.031 -41.430 1.00 31.55 1049 SER A CA 1
ATOM 8140 C C . SER A 1 1049 ? -12.539 25.295 -42.422 1.00 31.55 1049 SER A C 1
ATOM 8142 O O . SER A 1 1049 ? -12.564 24.712 -43.496 1.00 31.55 1049 SER A O 1
ATOM 8144 N N . ILE A 1 1050 ? -13.412 26.271 -42.136 1.00 31.67 1050 ILE A N 1
ATOM 8145 C CA . ILE A 1 1050 ? -14.576 26.610 -42.980 1.00 31.67 1050 ILE A CA 1
ATOM 8146 C C . ILE A 1 1050 ? -14.201 27.498 -44.192 1.00 31.67 1050 ILE A C 1
ATOM 8148 O O . ILE A 1 1050 ? -15.002 27.690 -45.098 1.00 31.67 1050 ILE A O 1
ATOM 8152 N N . ARG A 1 1051 ? -12.970 28.031 -44.268 1.00 28.61 1051 ARG A N 1
ATOM 8153 C CA . ARG A 1 1051 ? -12.512 28.888 -45.387 1.00 28.61 1051 ARG A CA 1
ATOM 8154 C C . ARG A 1 1051 ? -11.682 28.160 -46.457 1.00 28.61 1051 ARG A C 1
ATOM 8156 O O . ARG A 1 1051 ? -11.131 28.824 -47.329 1.00 28.61 1051 ARG A O 1
ATOM 8163 N N . ARG A 1 1052 ? -11.575 26.827 -46.408 1.00 33.09 1052 ARG A N 1
ATOM 8164 C CA . ARG A 1 1052 ? -10.792 26.013 -47.364 1.00 33.09 1052 ARG A CA 1
ATOM 8165 C C . ARG A 1 1052 ? -11.625 24.949 -48.097 1.00 33.09 1052 ARG A C 1
ATOM 8167 O O . ARG A 1 1052 ? -11.138 23.862 -48.367 1.00 33.09 1052 ARG A O 1
ATOM 8174 N N . SER A 1 1053 ? -12.854 25.287 -48.477 1.00 30.47 1053 SER A N 1
ATOM 8175 C CA . SER A 1 1053 ? -13.637 24.536 -49.470 1.00 30.47 1053 SER A CA 1
ATOM 8176 C C . SER A 1 1053 ? -14.200 25.498 -50.522 1.00 30.47 1053 SER A C 1
ATOM 8178 O O . SER A 1 1053 ? -15.375 25.846 -50.523 1.00 30.47 1053 SER A O 1
ATOM 8180 N N . GLY A 1 1054 ? -13.314 25.984 -51.394 1.00 26.25 1054 GLY A N 1
ATOM 8181 C CA . GLY A 1 1054 ? -13.650 26.711 -52.619 1.00 26.25 1054 GLY A CA 1
ATOM 8182 C C . GLY A 1 1054 ? -12.933 26.042 -53.791 1.00 26.25 1054 GLY A C 1
ATOM 8183 O O . GLY A 1 1054 ? -11.719 25.872 -53.733 1.00 26.25 1054 GLY A O 1
ATOM 8184 N N . CYS A 1 1055 ? -13.714 25.607 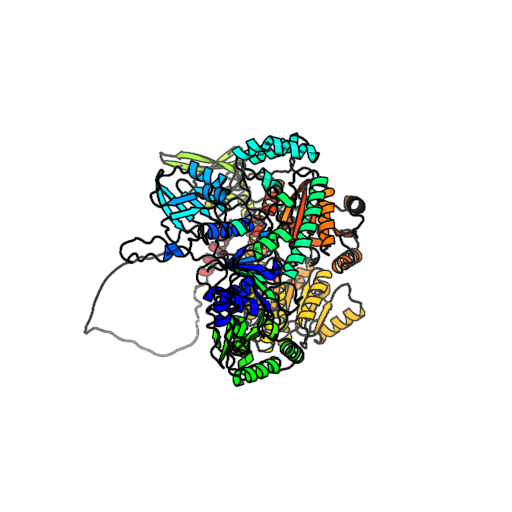-54.781 1.00 26.50 1055 CYS A N 1
ATOM 8185 C CA . CYS A 1 1055 ? -13.345 24.784 -55.939 1.00 26.50 1055 CYS A CA 1
ATOM 8186 C C . CYS A 1 1055 ? -12.063 25.209 -56.682 1.00 26.50 1055 CYS A C 1
ATOM 8188 O O . CYS A 1 1055 ? -11.870 26.405 -56.906 1.00 26.50 1055 CYS A O 1
ATOM 8190 N N . PRO A 1 1056 ? -11.287 24.254 -57.229 1.00 31.14 1056 PRO A N 1
ATOM 8191 C CA . PRO A 1 1056 ? -10.452 24.495 -58.394 1.00 31.14 1056 PRO A CA 1
ATOM 8192 C C . PRO A 1 1056 ? -11.212 24.115 -59.678 1.00 31.14 1056 PRO A C 1
ATOM 8194 O O . PRO A 1 1056 ? -11.728 23.009 -59.819 1.00 31.14 1056 PRO A O 1
ATOM 8197 N N . SER A 1 1057 ? -11.269 25.038 -60.635 1.00 28.56 1057 SER A N 1
ATOM 8198 C CA . SER A 1 1057 ? -11.604 24.733 -62.029 1.00 28.56 1057 SER A CA 1
ATOM 8199 C C . SER A 1 1057 ? -10.471 23.950 -62.702 1.00 28.56 1057 SER A C 1
ATOM 8201 O O . SER A 1 1057 ? -9.313 24.330 -62.506 1.00 28.56 1057 SER A O 1
ATOM 8203 N N . PRO A 1 1058 ? -10.771 23.021 -63.623 1.00 34.69 1058 PRO A N 1
ATOM 8204 C CA . PRO A 1 1058 ? -9.847 22.702 -64.703 1.00 34.69 1058 PRO A CA 1
ATOM 8205 C C . PRO A 1 1058 ? -10.485 22.941 -66.081 1.00 34.69 1058 PRO A C 1
ATOM 8207 O O . PRO A 1 1058 ? -11.577 22.463 -66.384 1.00 34.69 1058 PRO A O 1
ATOM 8210 N N . ARG A 1 1059 ? -9.770 23.676 -66.941 1.00 27.27 1059 ARG A N 1
ATOM 8211 C CA . ARG A 1 1059 ? -9.932 23.625 -68.401 1.00 27.27 1059 ARG A CA 1
ATOM 8212 C C . ARG A 1 1059 ? -8.948 22.591 -68.950 1.00 27.27 1059 ARG A C 1
ATOM 8214 O O . ARG A 1 1059 ? -7.769 22.677 -68.625 1.00 27.27 1059 ARG A O 1
ATOM 8221 N N . GLY A 1 1060 ? -9.420 21.725 -69.850 1.00 24.58 1060 GLY A N 1
ATOM 8222 C CA . GLY A 1 1060 ? -8.584 21.093 -70.877 1.00 24.58 1060 GLY A CA 1
ATOM 8223 C C . GLY A 1 1060 ? -8.852 19.609 -71.145 1.00 24.58 1060 GLY A C 1
ATOM 8224 O O . GLY A 1 1060 ? -8.192 18.778 -70.539 1.00 24.58 1060 GLY A O 1
ATOM 8225 N N . CYS A 1 1061 ? -9.772 19.290 -72.069 1.00 23.08 1061 CYS A N 1
ATOM 8226 C CA . CYS A 1 1061 ? -9.541 18.442 -73.262 1.00 23.08 1061 CYS A CA 1
ATOM 8227 C C . CYS A 1 1061 ? -10.837 18.279 -74.111 1.00 23.08 1061 CYS A C 1
ATOM 8229 O O . CYS A 1 1061 ? -11.908 18.654 -73.635 1.00 23.08 1061 CYS A O 1
ATOM 8231 N N . PRO A 1 1062 ? -10.752 17.861 -75.396 1.00 34.16 1062 PRO A N 1
ATOM 8232 C CA . PRO A 1 1062 ? -11.543 18.437 -76.493 1.00 34.16 1062 PRO A CA 1
ATOM 8233 C C . PRO A 1 1062 ? -12.735 17.599 -77.008 1.00 34.16 1062 PRO A C 1
ATOM 8235 O O . PRO A 1 1062 ? -12.817 16.401 -76.789 1.00 34.16 1062 PRO A O 1
ATOM 8238 N N . ARG A 1 1063 ? -13.598 18.293 -77.776 1.00 26.48 1063 ARG A N 1
ATOM 8239 C CA . ARG A 1 1063 ? -14.453 17.863 -78.915 1.00 26.48 1063 ARG A CA 1
ATOM 8240 C C . ARG A 1 1063 ? -15.075 16.450 -78.891 1.00 26.48 1063 ARG A C 1
ATOM 8242 O O . ARG A 1 1063 ? -14.385 15.478 -79.161 1.00 26.48 1063 ARG A O 1
ATOM 8249 N N . SER A 1 1064 ? -16.413 16.377 -78.878 1.00 25.77 1064 SER A N 1
ATOM 8250 C CA . SER A 1 1064 ? -17.237 15.938 -80.036 1.00 25.77 1064 SER A CA 1
ATOM 8251 C C . SER A 1 1064 ? -18.737 15.775 -79.692 1.00 25.77 1064 SER A C 1
ATOM 8253 O O . SER A 1 1064 ? -19.087 15.309 -78.617 1.00 25.77 1064 SER A O 1
ATOM 8255 N N . THR A 1 1065 ? -19.587 16.181 -80.654 1.00 27.03 1065 THR A N 1
ATOM 8256 C CA . THR A 1 1065 ? -20.962 15.703 -80.983 1.00 27.03 1065 THR A CA 1
ATOM 8257 C C . THR A 1 1065 ? -22.065 15.774 -79.908 1.00 27.03 1065 THR A C 1
ATOM 8259 O O . THR A 1 1065 ? -22.034 15.064 -78.919 1.00 27.03 1065 THR A O 1
ATOM 8262 N N . CYS A 1 1066 ? -23.025 16.705 -79.985 1.00 25.23 1066 CYS A N 1
ATOM 8263 C CA . CYS A 1 1066 ? -24.230 16.764 -80.848 1.00 25.23 1066 CYS A CA 1
ATOM 8264 C C . CYS A 1 1066 ? -25.502 16.100 -80.263 1.00 25.23 1066 CYS A C 1
ATOM 8266 O O . CYS A 1 1066 ? -25.678 14.895 -80.356 1.00 25.23 1066 CYS A O 1
ATOM 8268 N N . ARG A 1 1067 ? -26.440 16.992 -79.888 1.00 26.14 1067 ARG A N 1
ATOM 8269 C CA . ARG A 1 1067 ? -27.921 16.935 -79.963 1.00 26.14 1067 ARG A CA 1
ATOM 8270 C C . ARG A 1 1067 ? -28.771 16.217 -78.881 1.00 26.14 1067 ARG A C 1
ATOM 8272 O O . ARG A 1 1067 ? -28.284 15.317 -78.214 1.00 26.14 1067 ARG A O 1
ATOM 8279 N N . PRO A 1 1068 ? -30.030 16.696 -78.680 1.00 44.03 1068 PRO A N 1
ATOM 8280 C CA . PRO A 1 1068 ? -30.796 16.616 -77.426 1.00 44.03 1068 PRO A CA 1
ATOM 8281 C C . PRO A 1 1068 ? -32.166 15.905 -77.599 1.00 44.03 1068 PRO A C 1
ATOM 8283 O O . PRO A 1 1068 ? -32.395 15.293 -78.639 1.00 44.03 1068 PRO A O 1
ATOM 8286 N N . SER A 1 1069 ? -33.089 16.112 -76.636 1.00 24.48 1069 SER A N 1
ATOM 8287 C CA . SER A 1 1069 ? -34.535 15.745 -76.592 1.00 24.48 1069 SER A CA 1
ATOM 8288 C C . SER A 1 1069 ? -34.830 14.424 -75.841 1.00 24.48 1069 SER A C 1
ATOM 8290 O O . SER A 1 1069 ? -34.008 13.523 -75.887 1.00 24.48 1069 SER A O 1
ATOM 8292 N N . THR A 1 1070 ? -35.913 14.190 -75.084 1.00 25.84 1070 THR A N 1
ATOM 8293 C CA . THR A 1 1070 ? -37.103 14.953 -74.648 1.00 25.84 1070 THR A CA 1
ATOM 8294 C C . THR A 1 1070 ? -37.872 14.101 -73.609 1.00 25.84 1070 THR A C 1
ATOM 8296 O O . THR A 1 1070 ? -37.835 12.881 -73.685 1.00 25.84 1070 THR A O 1
ATOM 8299 N N . SER A 1 1071 ? -38.601 14.777 -72.707 1.00 26.14 1071 SER A N 1
ATOM 8300 C CA . SER A 1 1071 ? -39.957 14.474 -72.177 1.00 26.14 1071 SER A CA 1
ATOM 8301 C C . SER A 1 1071 ? -40.345 13.143 -71.493 1.00 26.14 1071 SER A C 1
ATOM 8303 O O . SER A 1 1071 ? -40.336 12.093 -72.120 1.00 26.14 1071 SER A O 1
ATOM 8305 N N . GLY A 1 1072 ? -40.963 13.310 -70.306 1.00 23.47 1072 GLY A N 1
ATOM 8306 C CA . GLY A 1 1072 ? -42.192 12.623 -69.845 1.00 23.47 1072 GLY A CA 1
ATOM 8307 C C . GLY A 1 1072 ? -42.032 11.190 -69.321 1.00 23.47 1072 GLY A C 1
ATOM 8308 O O . GLY A 1 1072 ? -41.124 10.480 -69.709 1.00 23.47 1072 GLY A O 1
ATOM 8309 N N . SER A 1 1073 ? -42.880 10.637 -68.456 1.00 24.70 1073 SER A N 1
ATOM 8310 C CA . SER A 1 1073 ? -44.013 11.108 -67.648 1.00 24.70 1073 SER A CA 1
ATOM 8311 C C . SER A 1 1073 ? -44.585 9.866 -66.938 1.00 24.70 1073 SER A C 1
ATOM 8313 O O . SER A 1 1073 ? -44.694 8.825 -67.568 1.00 24.70 1073 SER A O 1
ATOM 8315 N N . TYR A 1 1074 ? -45.019 10.036 -65.684 1.00 27.42 1074 TYR A N 1
ATOM 8316 C CA . TYR A 1 1074 ? -46.131 9.343 -65.002 1.00 27.42 1074 TYR A CA 1
ATOM 8317 C C . TYR A 1 1074 ? -46.135 7.818 -64.716 1.00 27.42 1074 TYR A C 1
ATOM 8319 O O . TYR A 1 1074 ? -46.276 7.000 -65.613 1.00 27.42 1074 TYR A O 1
ATOM 8327 N N . SER A 1 1075 ? -46.316 7.531 -63.407 1.00 25.39 1075 SER A N 1
ATOM 8328 C CA . SER A 1 1075 ? -47.345 6.628 -62.816 1.00 25.39 1075 SER A CA 1
ATOM 8329 C C . SER A 1 1075 ? -47.160 5.106 -62.991 1.00 25.39 1075 SER A C 1
ATOM 8331 O O . SER A 1 1075 ? -46.610 4.666 -63.982 1.00 25.39 1075 SER A O 1
ATOM 8333 N N . THR A 1 1076 ? -47.594 4.176 -62.136 1.00 26.44 1076 THR A N 1
ATOM 8334 C CA . THR A 1 1076 ? -48.274 4.120 -60.827 1.00 26.44 1076 THR A CA 1
ATOM 8335 C C . THR A 1 1076 ? -48.325 2.637 -60.428 1.00 26.44 1076 THR A C 1
ATOM 8337 O O . THR A 1 1076 ? -48.281 1.772 -61.297 1.00 26.44 1076 THR A O 1
ATOM 8340 N N . SER A 1 1077 ? -48.617 2.383 -59.146 1.00 25.92 1077 SER A N 1
ATOM 8341 C CA . SER A 1 1077 ? -49.233 1.157 -58.595 1.00 25.92 1077 SER A CA 1
ATOM 8342 C C . SER A 1 1077 ? -48.333 -0.084 -58.471 1.00 25.92 1077 SER A C 1
ATOM 8344 O O . SER A 1 1077 ? -47.530 -0.376 -59.338 1.00 25.92 1077 SER A O 1
ATOM 8346 N N . GLY A 1 1078 ? -48.410 -0.874 -57.405 1.00 24.59 1078 GLY A N 1
ATOM 8347 C CA . GLY A 1 1078 ? -49.246 -0.771 -56.223 1.00 24.59 1078 GLY A CA 1
ATOM 8348 C C . GLY A 1 1078 ? -49.174 -2.049 -55.392 1.00 24.59 1078 GLY A C 1
ATOM 8349 O O . GLY A 1 1078 ? -48.877 -3.118 -55.912 1.00 24.59 1078 GLY A O 1
ATOM 8350 N N . SER A 1 1079 ? -49.585 -1.903 -54.128 1.00 25.27 1079 SER A N 1
ATOM 8351 C CA . SER A 1 1079 ? -50.105 -2.965 -53.253 1.00 25.27 1079 SER A CA 1
ATOM 8352 C C . SER A 1 1079 ? -49.071 -3.997 -52.748 1.00 25.27 1079 SER A C 1
ATOM 8354 O O . SER A 1 1079 ? -48.150 -4.367 -53.451 1.00 25.27 1079 SER A O 1
ATOM 8356 N N . ARG A 1 1080 ? -49.152 -4.533 -51.532 1.00 28.30 1080 ARG A N 1
ATOM 8357 C CA . ARG A 1 1080 ? -50.133 -4.404 -50.451 1.00 28.30 1080 ARG A CA 1
ATOM 8358 C C . ARG A 1 1080 ? -49.532 -5.089 -49.221 1.00 28.30 1080 ARG A C 1
ATOM 8360 O O . ARG A 1 1080 ? -48.917 -6.131 -49.378 1.00 28.30 1080 ARG A O 1
ATOM 8367 N N . ALA A 1 1081 ? -49.889 -4.539 -48.058 1.00 26.84 1081 ALA A N 1
ATOM 8368 C CA . ALA A 1 1081 ? -50.242 -5.251 -46.825 1.00 26.84 1081 ALA A CA 1
ATOM 8369 C C . ALA A 1 1081 ? -49.147 -6.086 -46.126 1.00 26.84 1081 ALA A C 1
ATOM 8371 O O . ALA A 1 1081 ? -48.363 -6.781 -46.741 1.00 26.84 1081 ALA A O 1
ATOM 8372 N N . ALA A 1 1082 ? -49.069 -6.139 -44.806 1.00 27.66 1082 ALA A N 1
ATOM 8373 C CA . ALA A 1 1082 ? -49.829 -5.537 -43.716 1.00 27.66 1082 ALA A CA 1
ATOM 8374 C C . ALA A 1 1082 ? -48.916 -5.715 -42.488 1.00 27.66 1082 ALA A C 1
ATOM 8376 O O . ALA A 1 1082 ? -48.260 -6.740 -42.357 1.00 27.66 1082 ALA A O 1
ATOM 8377 N N . ALA A 1 1083 ? -48.649 -4.648 -41.737 1.00 27.81 1083 ALA A N 1
ATOM 8378 C CA . ALA A 1 1083 ? -49.452 -4.223 -40.588 1.00 27.81 1083 ALA A CA 1
ATOM 8379 C C . ALA A 1 1083 ? -49.179 -5.132 -39.364 1.00 27.81 1083 ALA A C 1
ATOM 8381 O O . ALA A 1 1083 ? -49.059 -6.336 -39.484 1.00 27.81 1083 ALA A O 1
ATOM 8382 N N . ALA A 1 1084 ? -49.087 -4.637 -38.141 1.00 28.05 1084 ALA A N 1
ATOM 8383 C CA . ALA A 1 1084 ? -49.482 -3.341 -37.633 1.00 28.05 1084 ALA A CA 1
ATOM 8384 C C . ALA A 1 1084 ? -48.903 -3.259 -36.208 1.00 28.05 1084 ALA A C 1
ATOM 8386 O O . ALA A 1 1084 ? -48.901 -4.241 -35.478 1.00 28.05 1084 ALA A O 1
ATOM 8387 N N . THR A 1 1085 ? -48.318 -2.132 -35.809 1.00 28.34 1085 THR A N 1
ATOM 8388 C CA . THR A 1 1085 ? -48.930 -1.131 -34.905 1.00 28.34 1085 THR A CA 1
ATOM 8389 C C . THR A 1 1085 ? -48.305 -1.232 -33.509 1.00 28.34 1085 THR A C 1
ATOM 8391 O O . THR A 1 1085 ? -48.131 -2.322 -33.003 1.00 28.34 1085 THR A O 1
ATOM 8394 N N . ARG A 1 1086 ? -47.969 -0.152 -32.809 1.00 28.28 1086 ARG A N 1
ATOM 8395 C CA . ARG A 1 1086 ? -48.228 1.269 -33.041 1.00 28.28 1086 ARG A CA 1
ATOM 8396 C C . ARG A 1 1086 ? -47.363 2.059 -32.058 1.00 28.28 1086 ARG A C 1
ATOM 8398 O O . ARG A 1 1086 ? -47.307 1.689 -30.899 1.00 28.28 1086 ARG A O 1
ATOM 8405 N N . ARG A 1 1087 ? -46.892 3.205 -32.565 1.00 27.83 1087 ARG A N 1
ATOM 8406 C CA . ARG A 1 1087 ? -46.955 4.549 -31.954 1.00 27.83 1087 ARG A CA 1
ATOM 8407 C C . ARG A 1 1087 ? -46.191 4.782 -30.636 1.00 27.83 1087 ARG A C 1
ATOM 8409 O O . ARG A 1 1087 ? -46.291 4.018 -29.701 1.00 27.83 1087 ARG A O 1
ATOM 8416 N N . SER A 1 1088 ? -45.509 5.905 -30.461 1.00 25.83 1088 SER A N 1
ATOM 8417 C CA . SER A 1 1088 ? -45.395 7.091 -31.313 1.00 25.83 1088 SER A CA 1
ATOM 8418 C C . SER A 1 1088 ? -44.477 8.104 -30.646 1.00 25.83 1088 SER A C 1
ATOM 8420 O O . SER A 1 1088 ? -44.613 8.308 -29.448 1.00 25.83 1088 SER A O 1
ATOM 8422 N N . THR A 1 1089 ? -43.691 8.786 -31.491 1.00 26.70 1089 THR A N 1
ATOM 8423 C CA . THR A 1 1089 ? -43.454 10.249 -31.517 1.00 26.70 1089 THR A CA 1
ATOM 8424 C C . THR A 1 1089 ? -42.878 10.912 -30.263 1.00 26.70 1089 THR A C 1
ATOM 8426 O O . THR A 1 1089 ? -43.372 10.734 -29.168 1.00 26.70 1089 THR A O 1
ATOM 8429 N N . GLY A 1 1090 ? -41.913 11.815 -30.351 1.00 24.77 1090 GLY A N 1
ATOM 8430 C CA . GLY A 1 1090 ? -41.354 12.546 -31.481 1.00 24.77 1090 GLY A CA 1
ATOM 8431 C C . GLY A 1 1090 ? -40.081 13.244 -30.988 1.00 24.77 1090 GLY A C 1
ATOM 8432 O O . GLY A 1 1090 ? -39.894 13.439 -29.796 1.00 24.77 1090 GLY A O 1
ATOM 8433 N N . CYS A 1 1091 ? -39.100 13.426 -31.862 1.00 23.97 1091 CYS A N 1
ATOM 8434 C CA . CYS A 1 1091 ? -38.970 14.637 -32.674 1.00 23.97 1091 CYS A CA 1
ATOM 8435 C C . CYS A 1 1091 ? -38.415 15.817 -31.863 1.00 23.97 1091 CYS A C 1
ATOM 8437 O O . CYS A 1 1091 ? -39.133 16.414 -31.074 1.00 23.97 1091 CYS A O 1
ATOM 8439 N N . ALA A 1 1092 ? -37.146 16.147 -32.108 1.00 25.56 1092 ALA A N 1
ATOM 8440 C CA . ALA A 1 1092 ? -36.653 17.483 -32.467 1.00 25.56 1092 ALA A CA 1
ATOM 8441 C C . ALA A 1 1092 ? -35.153 17.550 -32.115 1.00 25.56 1092 ALA A C 1
ATOM 8443 O O . ALA A 1 1092 ? -34.769 17.429 -30.964 1.00 25.56 1092 ALA A O 1
ATOM 8444 N N . THR A 1 1093 ? -34.242 17.512 -33.084 1.00 25.94 1093 THR A N 1
ATOM 8445 C CA . THR A 1 1093 ? -33.813 18.666 -33.891 1.00 25.94 1093 THR A CA 1
ATOM 8446 C C . THR A 1 1093 ? -32.965 19.670 -33.094 1.00 25.94 1093 THR A C 1
ATOM 8448 O O . THR A 1 1093 ? -33.496 20.472 -32.338 1.00 25.94 1093 THR A O 1
ATOM 8451 N N . ARG A 1 1094 ? -31.676 19.701 -33.471 1.00 25.08 1094 ARG A N 1
ATOM 8452 C CA . ARG A 1 1094 ? -30.726 20.837 -33.501 1.00 25.08 1094 ARG A CA 1
ATOM 8453 C C . ARG A 1 1094 ? -29.897 21.209 -32.255 1.00 25.08 1094 ARG A C 1
ATOM 8455 O O . ARG A 1 1094 ? -30.424 21.653 -31.245 1.00 25.08 1094 ARG A O 1
ATOM 8462 N N . CYS A 1 1095 ? -28.591 21.260 -32.566 1.00 30.73 1095 CYS A N 1
ATOM 8463 C CA . CYS A 1 1095 ? -27.491 22.102 -32.066 1.00 30.73 1095 CYS A CA 1
ATOM 8464 C C . CYS A 1 1095 ? -26.642 21.593 -30.901 1.00 30.73 1095 CYS A C 1
ATOM 8466 O O . CYS A 1 1095 ? -27.116 21.603 -29.750 1.00 30.73 1095 CYS A O 1
#

Solvent-accessible surface area (backbone atoms only — not comparable to full-atom values): 61690 Å² total; per-residue (Å²): 132,87,84,75,82,79,79,79,80,73,74,76,90,60,68,87,69,76,60,41,69,56,58,53,37,46,57,55,74,71,56,80,59,49,36,38,37,23,25,49,46,66,36,47,47,28,45,50,51,35,42,34,46,63,64,61,45,66,50,35,34,40,38,36,23,40,35,65,71,55,29,57,51,45,50,48,25,27,23,41,21,53,26,39,59,85,74,75,56,48,52,43,64,37,60,46,71,86,46,61,61,60,36,75,52,54,54,54,60,67,57,40,12,41,37,37,26,53,52,47,44,46,67,68,37,76,68,79,78,71,81,68,68,90,70,74,96,72,92,72,77,90,71,73,78,79,69,63,32,47,35,34,37,26,15,50,73,34,55,28,48,54,36,56,28,71,67,57,50,57,74,43,38,46,78,47,46,63,67,40,77,48,62,66,68,60,50,49,51,52,43,43,60,25,51,33,45,83,40,95,64,53,74,53,66,26,24,24,21,77,57,90,50,33,40,36,38,16,34,36,74,51,96,57,30,38,40,36,35,35,61,84,46,28,27,73,43,35,24,31,31,41,57,88,78,70,44,76,66,56,76,45,68,58,50,70,37,52,35,22,44,67,81,56,67,41,60,69,54,44,60,72,34,44,63,59,51,45,50,51,21,57,75,46,71,32,56,70,67,63,44,50,56,49,51,56,34,44,66,70,70,45,80,60,66,24,48,73,38,34,38,74,66,42,33,100,51,70,36,53,59,72,75,48,52,58,92,78,33,41,33,35,32,42,35,62,66,59,24,49,60,43,34,51,54,48,51,52,52,33,51,55,29,43,55,53,33,39,77,69,51,44,85,64,59,57,64,80,70,47,25,58,54,53,68,61,50,50,49,58,51,56,74,40,43,22,37,37,39,30,62,61,87,79,76,75,92,82,75,82,61,51,77,46,77,45,74,48,44,71,54,67,68,59,31,57,50,24,67,74,27,62,91,43,101,60,32,60,51,61,58,52,52,52,52,51,54,37,36,75,72,45,20,17,28,39,36,27,16,81,35,69,69,52,32,53,49,53,40,55,64,32,45,81,71,73,41,80,57,45,76,44,78,74,73,52,31,54,95,72,57,53,50,70,48,37,42,30,29,32,59,31,70,51,82,38,34,32,32,33,68,54,68,34,36,36,38,44,25,50,46,55,68,78,39,87,57,60,75,74,56,83,73,89,68,83,83,78,77,94,76,88,88,72,72,85,68,83,74,76,54,72,68,40,46,28,31,37,83,86,47,29,35,25,32,31,67,42,78,43,81,46,73,61,95,89,43,79,44,56,21,39,34,32,38,27,42,92,78,40,75,44,77,43,46,58,93,52,45,88,47,48,42,78,56,66,55,52,81,92,56,82,74,80,55,27,44,80,84,50,66,65,53,60,52,52,52,52,52,53,56,46,56,52,49,56,53,50,49,56,52,49,51,56,48,53,53,28,77,72,31,80,29,70,55,47,80,76,94,49,71,70,53,56,52,55,60,66,67,50,47,57,81,76,43,75,38,47,49,50,42,38,50,54,50,55,57,38,39,44,30,58,40,50,32,59,38,34,45,34,25,48,80,84,44,53,66,65,54,46,51,50,54,53,44,51,55,39,40,73,74,72,22,22,30,40,38,39,27,76,35,64,62,45,26,49,54,52,45,54,53,50,52,64,71,46,59,96,49,102,68,42,75,46,69,43,58,82,88,55,53,72,71,56,50,50,53,49,53,51,25,27,47,75,50,72,38,32,34,39,29,16,25,72,68,67,72,39,90,87,60,52,68,60,52,65,47,40,39,37,33,43,50,66,84,73,56,54,71,72,57,50,54,52,48,58,60,51,58,50,65,25,26,31,43,36,38,35,56,65,72,51,73,72,57,52,53,34,34,76,67,74,74,34,53,72,37,64,30,56,65,67,56,52,59,57,46,56,47,49,53,45,80,45,62,64,48,72,66,60,51,35,52,56,50,51,56,33,48,77,73,73,30,23,34,40,36,33,43,80,43,79,92,54,41,62,62,50,51,56,49,44,52,68,67,37,70,90,54,46,74,41,83,42,52,91,84,47,58,68,72,56,38,50,52,54,53,50,39,39,65,75,64,76,30,38,30,42,40,24,31,74,68,59,68,71,56,63,79,38,62,52,25,28,35,36,37,32,51,53,42,71,81,53,48,64,72,53,53,51,48,52,52,61,46,31,25,73,30,82,55,71,10,42,31,42,33,19,25,87,53,73,91,74,50,51,73,68,43,46,56,45,54,51,49,58,44,70,57,39,62,80,55,48,60,62,58,45,48,56,57,48,72,37,52,60,72,88,85,87,74,86,77,80,85,86,83,92,85,88,86,80,82,70,74,62,54,56,60,60,46,55,61,47,53,55,59,55,64,73,72,73,82,74,86,84,88,83,89,90,87,83,88,82,88,89,88,85,90,80,84,88,81,84,88,80,87,79,88,77,88,77,86,80,87,79,88,76,87,78,91,81,87,88,134

Foldseek 3Di:
DDDDDDDPPDPPPPPPQADFLLRVLLVLLVDFAEFEEEAQDFLSVLLSVLSNCVSLDLAEAEEEELDPVRLLQSLQSNCLQNLHDPLRAQEAELEAFPDAALDLFGGDLLNLLSNLLLLVLLLQQDDPVVVPPPDDPPDDPCPDDNGRRHHYYYYLNSQWFWFADSVVQVVLKDKWFAFDFADPVVVVVSLVLLPADEDCADQDASYWYDDPQWIWHHASNDPFIWIFGDDPRTGNWIFTDDRQVRDTDGTDRMDMHTRSHRQRADLVLLVVLLVVLQVLLVVLVHDSVVSVVQSVCVNVVHQRGSCLQVSLSRHPDTDTSLVSHDQSYEYEYEDLPSNLVSQVVSVVSNVVSVVVCSVVSHRGDDSVSGTDHSVVSSCSRSSGNYYYYYNHPDDDPPPPHHYDYFHKFFCPVLLVVLVVCLLDPCSCVSVLVVLVVLLVVQAFAEEEDQDPVRLVVVCVVVVVSVQHEAEDERRDHNVPRGGGSHYYYYNRQGRGWMAGSSRSYGYHYVCSNQNAFDDFDPPPDPDRPPDDPPPQPVPDDFQFWKQFQQFGIWTWHDWDWDQDPNDTFIWTWTAAPPRDIDTHGPVRCVRMGTWFDEPPDDDHGGDGVDCPVVVQVVVVLVVVVVVVVVLVVLLVLQVPAFADAFDDDDDVLSSLVSNHRADADPLRVVLLCVQNVQSRDRTAAFEEEEAADQNCLLVSVLSSLVRCVVVLAAEEEEAADQQVLVVSQVVNCVSCPSPPAAEDEAEPPDDPVRNVVVQVCQCVSVHRYYRYYLVCLDPSRDGPGHAEYEYEPVVNDDPVSVVSVSVCSSHHHYYYYYNFQDPVNVVCCVVVSHHYRYRLDHGRLFAFAQEDEEADDLVVVLVLLVVLVVVVFAEEEADADPVCLVVVVVSCCVSCVVWFEDEAEDPPDPVVNVVRLVCVLVVVGRYYSYHLCLLRDRAHQRHQEYEYAQLLPDWLVSLVSSSSSHRNGSDHHYYYHHHNDPPPRDPVSVVSSVVSNVPRDGSCSVVVSVVVLRPYDDDDDDDDDDDDRDDTDDPVVVVVVVVVVVVVVVPPPDDDDDDDDDDDDDDDDDDYDDYDDDDDDDYDDDYDDDDDDDD

Secondary structure (DSSP, 8-state):
---PPPP--------TTSS-HHHHHHHHTT--S-EEEE---TTHHHHHHHHHHHHHTTS-EEEEESSHHHHHHHHHHHHHHHT--TTTSSEEE-PPPSS-TT-SSPPPHHHHHHHHHHHHHHHHPPPTTGGG----SSS----PPPPPPPEEEEEHHHHSB-EE-HHHHHHT-EEEETT-B--HHHHHHHHHHTTPEE-SS--STTEEEEETTEEEE--TT-SS-EEEEEETTEEEEEEEE-TTT--EEEEESEEEE--S-S----HHHHHHTHHHHHHHHHHTT--HHHHHHHHHHHHTT---TTGGGGHHHHSS-EE-GGGGS-TTPEEEEE-HHHHHHHHHHHHHHHHHHHHHHHHTT-----HHHHB--HHHHHHHHHHSEEEEEESS----TTS--EEEE---B--HHHHHHHHHHTTSTTTTHHHHHHHHHHHHTT-EEEEEESSHHHHHHHHHHHHTTT--EEEE-S---GGGS--TT-EEEEE---SS-EEETTTTEEEEEHHHHH----------PPPPPS----GGGTT--TT-EEEETTTEEEEEEEEEEEEETTEEEEEEEEE-GGG-EEEEEGGGGGGEEE----TT--PPPPPTT-HHHHHHHHHHHHHHHHHHHHHHHHHHHHHTS----PPPP-HHHHHHHHT-SSPPPHHHHHHHHHHHHHHTSSSPPEEEEEE-TTSSHHHHHHHHHHHHHHTT-EEEEE-SSHHHHHHHHHHHHHHTTTSS--EEEESSSS-HHHHHHHHHHHHHT---EEEESGGGGSTT---SSEEEEEEESGGGS-HHHHHHHHHHTTTSEEEEEESS--HHHHHHHTTTSSEEEEE-SPPTT-PPPEEEEEE--HHHHHHHHHHHHHTT-EEEEEE--HHHHHHHHHHHHHH-TTS-EEEE-TTS-HHHHHHHHHHHHTTS-SEEEE-GGGGGT---TTEEEEEEETGGGS-HHHHHHHHTTS--SSSPPEEEEEES-GGG--HHHHHHHHHHHH--STTHHHHHHHHHTTT----PPPPPSS-------SHHHHHHHHHHHHHHHTTS--PPP--------------------------------------

pLDDT: mean 75.44, std 20.42, range [21.88, 97.25]

Mean predicted aligned error: 18.21 Å

Radius of gyration: 34.96 Å; Cα contacts (8 Å, |Δi|>4): 1839; chains: 1; bounding box: 90×101×125 Å